Protein AF-0000000080322318 (afdb_homodimer)

pLDDT: mean 94.35, std 5.01, range [36.75, 98.75]

Solvent-accessible surface area (backbone atoms only — not comparable to full-atom values): 38894 Å² total; per-residue (Å²): 127,91,70,52,80,33,42,50,84,43,81,65,60,64,74,60,25,47,56,53,3,49,48,48,41,46,38,46,41,38,61,34,52,44,52,40,53,53,36,26,57,73,49,62,51,52,60,68,55,30,13,49,33,39,23,28,31,35,31,33,26,11,51,28,13,36,42,25,40,68,68,16,43,48,47,53,51,47,33,30,50,35,69,56,37,44,61,44,48,32,54,34,31,57,74,67,27,56,17,29,42,16,21,17,30,30,54,36,9,50,52,38,18,49,35,12,68,69,57,46,54,66,63,53,48,69,59,44,42,56,62,30,45,16,50,28,39,23,27,45,17,57,60,43,12,40,59,22,42,36,21,20,40,25,36,88,86,36,66,82,44,85,53,30,72,64,19,41,51,30,9,49,50,9,27,50,45,20,50,46,28,52,72,66,45,63,76,73,54,33,49,26,18,53,40,54,13,46,53,53,15,44,52,53,27,49,76,71,66,60,51,62,64,69,62,33,71,73,42,53,70,67,48,78,82,57,70,37,70,61,44,77,60,34,83,46,68,48,45,25,55,43,41,40,49,26,48,51,52,40,49,54,54,30,53,53,43,52,51,49,44,21,61,55,44,72,41,89,82,51,71,62,36,51,18,28,27,39,15,32,43,10,48,30,14,21,52,9,13,45,38,44,32,60,47,54,28,62,40,62,64,45,43,50,41,27,62,71,70,24,49,26,24,26,58,26,44,37,43,18,14,51,50,32,38,58,55,25,31,24,43,31,60,25,26,54,59,47,33,54,40,48,13,31,51,9,16,47,37,31,50,51,28,11,47,46,18,45,51,12,50,50,44,28,63,76,68,40,71,83,44,73,68,51,41,49,35,50,12,35,14,51,20,49,9,61,4,38,42,66,56,53,68,80,54,40,65,72,41,58,68,53,58,32,50,36,38,55,25,18,32,47,41,16,32,52,45,19,36,52,45,55,64,68,72,102,127,92,73,52,81,34,42,50,84,43,80,66,60,67,71,61,25,49,55,52,4,48,49,48,41,48,37,46,40,38,62,33,52,44,50,40,53,51,36,27,56,72,50,63,51,52,61,68,53,30,13,49,32,39,22,30,32,34,31,33,26,10,52,29,13,36,41,26,39,70,69,16,43,48,46,52,53,49,32,29,48,34,70,56,38,46,62,44,47,31,55,33,32,58,74,67,27,57,17,28,44,18,21,17,28,31,54,35,9,48,52,38,18,49,35,11,67,69,56,47,53,65,64,52,49,69,60,44,41,57,62,31,43,16,51,27,39,22,27,44,17,56,60,42,13,41,58,22,41,37,21,20,42,25,36,87,85,37,65,83,44,85,53,30,71,62,20,40,52,30,8,48,51,9,28,51,45,19,51,46,28,52,72,67,45,64,76,75,53,34,45,25,19,52,42,54,12,45,52,54,14,44,51,52,28,49,76,71,65,57,49,63,64,67,62,32,73,70,42,52,70,67,48,78,82,58,70,38,71,60,45,75,60,34,83,46,69,49,46,26,54,43,40,40,49,25,48,52,51,41,50,54,54,30,54,52,45,52,53,49,44,24,61,57,44,72,42,89,83,53,71,63,35,51,17,29,28,40,16,31,45,11,49,30,15,20,51,7,13,44,38,43,32,60,46,53,28,63,39,61,62,45,43,50,41,27,63,72,69,24,48,28,24,26,58,26,44,37,43,19,14,51,49,31,37,58,55,25,30,24,44,30,60,25,27,54,60,48,32,54,41,48,14,31,50,9,16,48,36,30,50,52,28,11,46,45,17,43,51,12,49,50,45,28,62,75,68,40,72,82,44,73,67,50,42,50,36,50,13,36,14,51,21,49,9,61,5,38,43,66,56,54,69,80,54,42,64,71,41,60,66,53,58,32,48,37,37,56,26,18,32,46,40,15,32,52,44,19,36,52,45,56,63,70,71,102

Radius of gyration: 27.77 Å; Cα contacts (8 Å, |Δi|>4): 1819; chains: 2; bounding box: 55×84×66 Å

InterPro domains:
  IPR006042 Xanthine/uracil permease [PS01116] (340-360)
  IPR006042 Xanthine/uracil permease [TIGR00801] (13-423)
  IPR006043 Nucleobase cation symporter 2 family [PF00860] (17-393)

Structure (mmCIF, N/CA/C/O backbone):
data_AF-0000000080322318-model_v1
#
loop_
_entity.id
_entity.type
_entity.pdbx_description
1 polymer 'Uracil-xanthine permease'
#
loop_
_atom_site.group_PDB
_atom_site.id
_atom_site.type_symbol
_atom_site.label_atom_id
_atom_site.label_alt_id
_atom_site.label_comp_id
_atom_site.label_asym_id
_atom_site.label_entity_id
_atom_site.label_seq_id
_atom_site.pdbx_PDB_ins_code
_atom_site.Cartn_x
_atom_site.Cartn_y
_atom_site.Cartn_z
_atom_site.occupancy
_atom_site.B_iso_or_equiv
_atom_site.auth_seq_id
_atom_site.auth_comp_id
_atom_site.auth_asym_id
_atom_site.auth_atom_id
_atom_site.pdbx_PDB_model_num
ATOM 1 N N . MET A 1 1 ? 29.859 21.875 1.71 1 36.75 1 MET A N 1
ATOM 2 C CA . MET A 1 1 ? 28.609 21.875 2.465 1 36.75 1 MET A CA 1
ATOM 3 C C . MET A 1 1 ? 28.141 23.297 2.752 1 36.75 1 MET A C 1
ATOM 5 O O . MET A 1 1 ? 28.766 24.016 3.512 1 36.75 1 MET A O 1
ATOM 9 N N . ASN A 1 2 ? 27.75 24.109 1.835 1 52.88 2 ASN A N 1
ATOM 10 C CA . ASN A 1 2 ? 27.641 25.547 2.025 1 52.88 2 ASN A CA 1
ATOM 11 C C . ASN A 1 2 ? 26.734 25.891 3.207 1 52.88 2 ASN A C 1
ATOM 13 O O . ASN A 1 2 ? 25.594 25.422 3.275 1 52.88 2 ASN A O 1
ATOM 17 N N . GLY A 1 3 ? 27.141 26.203 4.5 1 69.56 3 GLY A N 1
ATOM 18 C CA . GLY A 1 3 ? 26.734 26.359 5.887 1 69.56 3 GLY A CA 1
ATOM 19 C C . GLY A 1 3 ? 25.578 27.297 6.066 1 69.56 3 GLY A C 1
ATOM 20 O O . GLY A 1 3 ? 25.172 27.984 5.125 1 69.56 3 GLY A O 1
ATOM 21 N N . VAL A 1 4 ? 24.703 27.219 7.203 1 81.31 4 VAL A N 1
ATOM 22 C CA . VAL A 1 4 ? 23.625 28.125 7.598 1 81.31 4 VAL A CA 1
ATOM 23 C C . VAL A 1 4 ? 24.156 29.547 7.727 1 81.31 4 VAL A C 1
ATOM 25 O O . VAL A 1 4 ? 25.266 29.766 8.219 1 81.31 4 VAL A O 1
ATOM 28 N N . ARG A 1 5 ? 23.578 30.594 7.219 1 83.44 5 ARG A N 1
ATOM 29 C CA . ARG A 1 5 ? 23.938 32 7.266 1 83.44 5 ARG A CA 1
ATOM 30 C C . ARG A 1 5 ? 23.5 32.656 8.578 1 83.44 5 ARG A C 1
ATOM 32 O O . ARG A 1 5 ? 24.172 33.531 9.102 1 83.44 5 ARG A O 1
ATOM 39 N N . VAL A 1 6 ? 22.328 32.188 9.047 1 92.69 6 VAL A N 1
ATOM 40 C CA . VAL A 1 6 ? 21.734 32.625 10.305 1 92.69 6 VAL A CA 1
ATOM 41 C C . VAL A 1 6 ? 21.531 31.438 11.242 1 92.69 6 VAL A C 1
ATOM 43 O O . VAL A 1 6 ? 20.828 30.484 10.883 1 92.69 6 VAL A O 1
ATOM 46 N N . GLY A 1 7 ? 22.125 31.562 12.398 1 94.06 7 GLY A N 1
ATOM 47 C CA . GLY A 1 7 ? 22.094 30.438 13.312 1 94.06 7 GLY A CA 1
ATOM 48 C C . GLY A 1 7 ? 20.828 30.406 14.164 1 94.06 7 GLY A C 1
ATOM 49 O O . GLY A 1 7 ? 20.031 31.344 14.148 1 94.06 7 GLY A O 1
ATOM 50 N N . VAL A 1 8 ? 20.672 29.375 14.992 1 96.38 8 VAL A N 1
ATOM 51 C CA . VAL A 1 8 ? 19.453 29.062 15.742 1 96.38 8 VAL A CA 1
ATOM 52 C C . VAL A 1 8 ? 19.172 30.172 16.75 1 96.38 8 VAL A C 1
ATOM 54 O O . VAL A 1 8 ? 18.016 30.562 16.938 1 96.38 8 VAL A O 1
ATOM 57 N N . GLU A 1 9 ? 20.219 30.734 17.266 1 95.5 9 GLU A N 1
ATOM 58 C CA . GLU A 1 9 ? 20.047 31.719 18.344 1 95.5 9 GLU A CA 1
ATOM 59 C C . GLU A 1 9 ? 20.094 33.156 17.797 1 95.5 9 GLU A C 1
ATOM 61 O O . GLU A 1 9 ? 19.828 34.094 18.531 1 95.5 9 GLU A O 1
ATOM 66 N N . ASP A 1 10 ? 20.422 33.219 16.562 1 95.56 10 ASP A N 1
ATOM 67 C CA . ASP A 1 10 ? 20.531 34.531 15.953 1 95.56 10 ASP A CA 1
ATOM 68 C C . ASP A 1 10 ? 19.156 35.188 15.797 1 95.56 10 ASP A C 1
ATOM 70 O O . ASP A 1 10 ? 18.172 34.5 15.531 1 95.56 10 ASP A O 1
ATOM 74 N N . LYS A 1 11 ? 19.125 36.531 16.016 1 96 11 LYS A N 1
ATOM 75 C CA . LYS A 1 11 ? 17.891 37.281 15.828 1 96 11 LYS A CA 1
ATOM 76 C C . LYS A 1 11 ? 17.984 38.219 14.617 1 96 11 LYS A C 1
ATOM 78 O O . LYS A 1 11 ? 19.047 38.781 14.344 1 96 11 LYS A O 1
ATOM 83 N N . LEU A 1 12 ? 16.906 38.281 13.93 1 95.69 12 LEU A N 1
ATOM 84 C CA . LEU A 1 12 ? 16.812 39.156 12.766 1 95.69 12 LEU A CA 1
ATOM 85 C C . LEU A 1 12 ? 15.945 40.375 13.078 1 95.69 12 LEU A C 1
ATOM 87 O O . LEU A 1 12 ? 15.164 40.375 14.031 1 95.69 12 LEU A O 1
ATOM 91 N N . PRO A 1 13 ? 16.25 41.406 12.258 1 96.44 13 PRO A N 1
ATOM 92 C CA . PRO A 1 13 ? 15.297 42.531 12.375 1 96.44 13 PRO A CA 1
ATOM 93 C C . PRO A 1 13 ? 13.852 42.094 12.156 1 96.44 13 PRO A C 1
ATOM 95 O O . PRO A 1 13 ? 13.586 41.219 11.297 1 96.44 13 PRO A O 1
ATOM 98 N N . TYR A 1 14 ? 12.961 42.688 12.898 1 95.75 14 TYR A N 1
ATOM 99 C CA . TYR A 1 14 ? 11.57 42.25 12.953 1 95.75 14 TYR A CA 1
ATOM 100 C C . TYR A 1 14 ? 10.938 42.25 11.562 1 95.75 14 TYR A C 1
ATOM 102 O O . TYR A 1 14 ? 10.156 41.344 11.227 1 95.75 14 TYR A O 1
ATOM 110 N N . SER A 1 15 ? 11.297 43.219 10.75 1 95.94 15 SER A N 1
ATOM 111 C CA . SER A 1 15 ? 10.703 43.281 9.422 1 95.94 15 SER A CA 1
ATOM 112 C C . SER A 1 15 ? 11.078 42.062 8.594 1 95.94 15 SER A C 1
ATOM 114 O O . SER A 1 15 ? 10.219 41.438 7.977 1 95.94 15 SER A O 1
ATOM 116 N N . ARG A 1 16 ? 12.344 41.719 8.68 1 95.75 16 ARG A N 1
ATOM 117 C CA . ARG A 1 16 ? 12.828 40.562 7.949 1 95.75 16 ARG A CA 1
ATOM 118 C C . ARG A 1 16 ? 12.305 39.281 8.57 1 95.75 16 ARG A C 1
ATOM 120 O O . ARG A 1 16 ? 11.953 38.344 7.855 1 95.75 16 ARG A O 1
ATOM 127 N N . ALA A 1 17 ? 12.273 39.281 9.852 1 96.75 17 ALA A N 1
ATOM 128 C CA . ALA A 1 17 ? 11.812 38.094 10.578 1 96.75 17 ALA A CA 1
ATOM 129 C C . ALA A 1 17 ? 10.344 37.781 10.281 1 96.75 17 ALA A C 1
ATOM 131 O O . ALA A 1 17 ? 9.945 36.625 10.195 1 96.75 17 ALA A O 1
ATOM 132 N N . VAL A 1 18 ? 9.555 38.781 10.141 1 97.5 18 VAL A N 1
ATOM 133 C CA . VAL A 1 18 ? 8.125 38.625 9.867 1 97.5 18 VAL A CA 1
ATOM 134 C C . VAL A 1 18 ? 7.934 38.062 8.469 1 97.5 18 VAL A C 1
ATOM 136 O O . VAL A 1 18 ? 7.105 37.156 8.266 1 97.5 18 VAL A O 1
ATOM 139 N N . VAL A 1 19 ? 8.703 38.531 7.523 1 95.75 19 VAL A N 1
ATOM 140 C CA . VAL A 1 19 ? 8.594 38.031 6.152 1 95.75 19 VAL A CA 1
ATOM 141 C C . VAL A 1 19 ? 9 36.562 6.094 1 95.75 19 VAL A C 1
ATOM 143 O O . VAL A 1 19 ? 8.305 35.75 5.473 1 95.75 19 VAL A O 1
ATOM 146 N N . LEU A 1 20 ? 10.062 36.281 6.762 1 95.62 20 LEU A N 1
ATOM 147 C CA . LEU A 1 20 ? 10.555 34.906 6.762 1 95.62 20 LEU A CA 1
ATOM 148 C C . LEU A 1 20 ? 9.625 34 7.562 1 95.62 20 LEU A C 1
ATOM 150 O O . LEU A 1 20 ? 9.438 32.844 7.207 1 95.62 20 LEU A O 1
ATOM 154 N N . GLY A 1 21 ? 9.125 34.531 8.656 1 97.19 21 GLY A N 1
ATOM 155 C CA . GLY A 1 21 ? 8.125 33.781 9.398 1 97.19 21 GLY A CA 1
ATOM 156 C C . GLY A 1 21 ? 6.883 33.469 8.578 1 97.19 21 GLY A C 1
ATOM 157 O O . GLY A 1 21 ? 6.332 32.375 8.656 1 97.19 21 GLY A O 1
ATOM 158 N N . PHE A 1 22 ? 6.449 34.438 7.801 1 96.62 22 PHE A N 1
ATOM 159 C CA . PHE A 1 22 ? 5.301 34.25 6.922 1 96.62 22 PHE A CA 1
ATOM 160 C C . PHE A 1 22 ? 5.59 33.188 5.875 1 96.62 22 PHE A C 1
ATOM 162 O O . PHE A 1 22 ? 4.699 32.406 5.5 1 96.62 22 PHE A O 1
ATOM 169 N N . GLN A 1 23 ? 6.789 33.094 5.457 1 95.12 23 GLN A N 1
ATOM 170 C CA . GLN A 1 23 ? 7.184 32.062 4.512 1 95.12 23 GLN A CA 1
ATOM 171 C C . GLN A 1 23 ? 7.023 30.688 5.117 1 95.12 23 GLN A C 1
ATOM 173 O O . GLN A 1 23 ? 6.605 29.75 4.434 1 95.12 23 GLN A O 1
ATOM 178 N N . HIS A 1 24 ? 7.406 30.547 6.387 1 96.69 24 HIS A N 1
ATOM 179 C CA . HIS A 1 24 ? 7.203 29.281 7.078 1 96.69 24 HIS A CA 1
ATOM 180 C C . HIS A 1 24 ? 5.723 28.922 7.141 1 96.69 24 HIS A C 1
ATOM 182 O O . HIS A 1 24 ? 5.355 27.75 6.98 1 96.69 24 HIS A O 1
ATOM 188 N N . VAL A 1 25 ? 4.918 29.922 7.359 1 96.88 25 VAL A N 1
ATOM 189 C CA . VAL A 1 25 ? 3.477 29.719 7.434 1 96.88 25 VAL A CA 1
ATOM 190 C C . VAL A 1 25 ? 2.949 29.25 6.078 1 96.88 25 VAL A C 1
ATOM 192 O O . VAL A 1 25 ? 2.15 28.312 6 1 96.88 25 VAL A O 1
ATOM 195 N N . LEU A 1 26 ? 3.387 29.859 5.039 1 93.56 26 LEU A N 1
ATOM 196 C CA . LEU A 1 26 ? 2.949 29.484 3.699 1 93.56 26 LEU A CA 1
ATOM 197 C C . LEU A 1 26 ? 3.404 28.062 3.357 1 93.56 26 LEU A C 1
ATOM 199 O O . LEU A 1 26 ? 2.664 27.312 2.725 1 93.56 26 LEU A O 1
ATOM 203 N N . ALA A 1 27 ? 4.594 27.734 3.824 1 92.25 27 ALA A N 1
ATOM 204 C CA . ALA A 1 27 ? 5.164 26.422 3.525 1 92.25 27 ALA A CA 1
ATOM 205 C C . ALA A 1 27 ? 4.371 25.312 4.207 1 92.25 27 ALA A C 1
ATOM 207 O O . ALA A 1 27 ? 4.148 24.25 3.621 1 92.25 27 ALA A O 1
ATOM 208 N N . MET A 1 28 ? 3.961 25.609 5.375 1 94.56 28 MET A N 1
ATOM 209 C CA . MET A 1 28 ? 3.307 24.547 6.141 1 94.56 28 MET A CA 1
ATOM 210 C C . MET A 1 28 ? 1.806 24.531 5.867 1 94.56 28 MET A C 1
ATOM 212 O O . MET A 1 28 ? 1.12 23.562 6.211 1 94.56 28 MET A O 1
ATOM 216 N N . PHE A 1 29 ? 1.276 25.594 5.254 1 91.06 29 PHE A N 1
ATOM 217 C CA . PHE A 1 29 ? -0.146 25.922 5.238 1 91.06 29 PHE A CA 1
ATOM 218 C C . PHE A 1 29 ? -0.941 24.812 4.547 1 91.06 29 PHE A C 1
ATOM 220 O O . PHE A 1 29 ? -1.945 24.344 5.082 1 91.06 29 PHE A O 1
ATOM 227 N N . GLY A 1 30 ? -0.496 24.438 3.426 1 88.12 30 GLY A N 1
ATOM 228 C CA . GLY A 1 30 ? -1.21 23.438 2.646 1 88.12 30 GLY A CA 1
ATOM 229 C C . GLY A 1 30 ? -1.422 22.141 3.395 1 88.12 30 GLY A C 1
ATOM 230 O O . GLY A 1 30 ? -2.545 21.625 3.471 1 88.12 30 GLY A O 1
ATOM 231 N N . ALA A 1 31 ? -0.406 21.578 3.973 1 90.31 31 ALA A N 1
ATOM 232 C CA . ALA A 1 31 ? -0.484 20.312 4.695 1 90.31 31 ALA A CA 1
ATOM 233 C C . ALA A 1 31 ? -1.314 20.469 5.969 1 90.31 31 ALA A C 1
ATOM 235 O O . ALA A 1 31 ? -2.09 19.578 6.316 1 90.31 31 ALA A O 1
ATOM 236 N N . THR A 1 32 ? -1.202 21.562 6.582 1 95.81 32 THR A N 1
ATOM 237 C CA . THR A 1 32 ? -1.864 21.781 7.863 1 95.81 32 THR A CA 1
ATOM 238 C C . THR A 1 32 ? -3.377 21.859 7.684 1 95.81 32 THR A C 1
ATOM 240 O O . THR A 1 32 ? -4.133 21.328 8.492 1 95.81 32 THR A O 1
ATOM 243 N N . ILE A 1 33 ? -3.842 22.516 6.691 1 95.5 33 ILE A N 1
ATOM 244 C CA . ILE A 1 33 ? -5.277 22.719 6.543 1 95.5 33 ILE A CA 1
ATOM 245 C C . ILE A 1 33 ? -5.914 21.484 5.902 1 95.5 33 ILE A C 1
ATOM 247 O O . ILE A 1 33 ? -7.137 21.312 5.949 1 95.5 33 ILE A O 1
ATOM 251 N N . THR A 1 34 ? -5.09 20.672 5.273 1 94 34 THR A N 1
ATOM 252 C CA . THR A 1 34 ? -5.598 19.469 4.617 1 94 34 THR A CA 1
ATOM 253 C C . THR A 1 34 ? -6.207 18.516 5.637 1 94 34 THR A C 1
ATOM 255 O O . THR A 1 34 ? -7.258 17.922 5.383 1 94 34 THR A O 1
ATOM 258 N N . VAL A 1 35 ? -5.613 18.391 6.789 1 95.94 35 VAL A N 1
ATOM 259 C CA . VAL A 1 35 ? -6.031 17.406 7.785 1 95.94 35 VAL A CA 1
ATOM 260 C C . VAL A 1 35 ? -7.453 17.719 8.25 1 95.94 35 VAL A C 1
ATOM 262 O O . VAL A 1 35 ? -8.336 16.859 8.156 1 95.94 35 VAL A O 1
ATOM 265 N N . PRO A 1 36 ? -7.754 18.953 8.695 1 97.19 36 PRO A N 1
ATOM 266 C CA . PRO A 1 36 ? -9.133 19.219 9.117 1 97.19 36 PRO A CA 1
ATOM 267 C C . PRO A 1 36 ? -10.125 19.156 7.961 1 97.19 36 PRO A C 1
ATOM 269 O O . PRO A 1 36 ? -11.281 18.766 8.156 1 97.19 36 PRO A O 1
ATOM 272 N N . LEU A 1 37 ? -9.734 19.531 6.781 1 95.56 37 LEU A N 1
ATOM 273 C CA . LEU A 1 37 ? -10.625 19.438 5.629 1 95.56 37 LEU A CA 1
ATOM 274 C C . LEU A 1 37 ? -10.984 18 5.328 1 95.56 37 LEU A C 1
ATOM 276 O O . LEU A 1 37 ? -12.164 17.672 5.152 1 95.56 37 LEU A O 1
ATOM 280 N N . VAL A 1 38 ? -9.969 17.156 5.355 1 93.69 38 VAL A N 1
ATOM 281 C CA . VAL A 1 38 ? -10.156 15.75 5 1 93.69 38 VAL A CA 1
ATOM 282 C C . VAL A 1 38 ? -10.945 15.047 6.102 1 93.69 38 VAL A C 1
ATOM 284 O O . VAL A 1 38 ? -11.914 14.336 5.816 1 93.69 38 VAL A O 1
ATOM 287 N N . VAL A 1 39 ? -10.578 15.25 7.293 1 94.56 39 VAL A N 1
ATOM 288 C CA . VAL A 1 39 ? -11.242 14.609 8.422 1 94.56 39 VAL A CA 1
ATOM 289 C C . VAL A 1 39 ? -12.688 15.102 8.516 1 94.56 39 VAL A C 1
ATOM 291 O O . VAL A 1 39 ? -13.617 14.305 8.641 1 94.56 39 VAL A O 1
ATOM 294 N N . GLY A 1 40 ? -12.859 16.438 8.469 1 95.56 40 GLY A N 1
ATOM 295 C CA . GLY A 1 40 ? -14.188 17.016 8.578 1 95.56 40 GLY A CA 1
ATOM 296 C C . GLY A 1 40 ? -15.156 16.5 7.535 1 95.56 40 GLY A C 1
ATOM 297 O O . GLY A 1 40 ? -16.281 16.109 7.855 1 95.56 40 GLY A O 1
ATOM 298 N N . ASN A 1 41 ? -14.719 16.484 6.305 1 91.56 41 ASN A N 1
ATOM 299 C CA . ASN A 1 41 ? -15.57 16.016 5.219 1 91.56 41 ASN A CA 1
ATOM 300 C C . ASN A 1 41 ? -15.859 14.516 5.348 1 91.56 41 ASN A C 1
ATOM 302 O O . ASN A 1 41 ? -16.984 14.07 5.102 1 91.56 41 ASN A O 1
ATOM 306 N N . ALA A 1 42 ? -14.891 13.766 5.727 1 88.38 42 ALA A N 1
ATOM 307 C CA . ALA A 1 42 ? -15.031 12.312 5.816 1 88.38 42 ALA A CA 1
ATOM 308 C C . ALA A 1 42 ? -16.031 11.93 6.895 1 88.38 42 ALA A C 1
ATOM 310 O O . ALA A 1 42 ? -16.781 10.953 6.742 1 88.38 42 ALA A O 1
ATOM 311 N N . ILE A 1 43 ? -16.094 12.664 8 1 93.06 43 ILE A N 1
ATOM 312 C CA . ILE A 1 43 ? -17 12.297 9.094 1 93.06 43 ILE A CA 1
ATOM 313 C C . ILE A 1 43 ? -18.344 12.977 8.898 1 93.06 43 ILE A C 1
ATOM 315 O O . ILE A 1 43 ? -19.281 12.766 9.68 1 93.06 43 ILE A O 1
ATOM 319 N N . GLY A 1 44 ? -18.438 13.945 7.926 1 92.25 44 GLY A N 1
ATOM 320 C CA . GLY A 1 44 ? -19.719 14.531 7.566 1 92.25 44 GLY A CA 1
ATOM 321 C C . GLY A 1 44 ? -20.031 15.797 8.344 1 92.25 44 GLY A C 1
ATOM 322 O O . GLY A 1 44 ? -21.188 16.078 8.633 1 92.25 44 GLY A O 1
ATOM 323 N N . LEU A 1 45 ? -19.047 16.531 8.688 1 95.06 45 LEU A N 1
ATOM 324 C CA . LEU A 1 45 ? -19.281 17.781 9.391 1 95.06 45 LEU A CA 1
ATOM 325 C C . LEU A 1 45 ? -19.875 18.828 8.445 1 95.06 45 LEU A C 1
ATOM 327 O O . LEU A 1 45 ? -19.625 18.781 7.238 1 95.06 45 LEU A O 1
ATOM 331 N N . SER A 1 46 ? -20.641 19.734 9.047 1 94.06 46 SER A N 1
ATOM 332 C CA . SER A 1 46 ? -21.109 20.891 8.281 1 94.06 46 SER A CA 1
ATOM 333 C C . SER A 1 46 ? -19.953 21.812 7.898 1 94.06 46 SER A C 1
ATOM 335 O O . SER A 1 46 ? -18.891 21.766 8.523 1 94.06 46 SER A O 1
ATOM 337 N N . GLN A 1 47 ? -20.141 22.547 6.914 1 92.81 47 GLN A N 1
ATOM 338 C CA . GLN A 1 47 ? -19.109 23.5 6.484 1 92.81 47 GLN A CA 1
ATOM 339 C C . GLN A 1 47 ? -18.75 24.453 7.609 1 92.81 47 GLN A C 1
ATOM 341 O O . GLN A 1 47 ? -17.594 24.875 7.73 1 92.81 47 GLN A O 1
ATOM 346 N N . LYS A 1 48 ? -19.719 24.859 8.32 1 94.38 48 LYS A N 1
ATOM 347 C CA . LYS A 1 48 ? -19.484 25.734 9.461 1 94.38 48 LYS A CA 1
ATOM 348 C C . LYS A 1 48 ? -18.562 25.078 10.484 1 94.38 48 LYS A C 1
ATOM 350 O O . LYS A 1 48 ? -17.641 25.703 11.008 1 94.38 48 LYS A O 1
ATOM 355 N N . ASP A 1 49 ? -18.844 23.828 10.758 1 95.88 49 ASP A N 1
ATOM 356 C CA . ASP A 1 49 ? -18.016 23.078 11.711 1 95.88 49 ASP A CA 1
ATOM 357 C C . ASP A 1 49 ? -16.609 22.844 11.164 1 95.88 49 ASP A C 1
ATOM 359 O O . ASP A 1 49 ? -15.648 22.828 11.922 1 95.88 49 ASP A O 1
ATOM 363 N N . ILE A 1 50 ? -16.516 22.641 9.891 1 96.31 50 ILE A N 1
ATOM 364 C CA . ILE A 1 50 ? -15.203 22.469 9.273 1 96.31 50 ILE A CA 1
ATOM 365 C C . ILE A 1 50 ? -14.414 23.766 9.391 1 96.31 50 ILE A C 1
ATOM 367 O O . ILE A 1 50 ? -13.211 23.75 9.672 1 96.31 50 ILE A O 1
ATOM 371 N N . ALA A 1 51 ? -15.102 24.859 9.148 1 96.31 51 ALA A N 1
ATOM 372 C CA . ALA A 1 51 ? -14.445 26.172 9.312 1 96.31 51 ALA A CA 1
ATOM 373 C C . ALA A 1 51 ? -13.93 26.344 10.742 1 96.31 51 ALA A C 1
ATOM 375 O O . ALA A 1 51 ? -12.82 26.828 10.945 1 96.31 51 ALA A O 1
ATOM 376 N N . LEU A 1 52 ? -14.75 25.984 11.648 1 96.88 52 LEU A N 1
ATOM 377 C CA . LEU A 1 52 ? -14.336 26.047 13.047 1 96.88 52 LEU A CA 1
ATOM 378 C C . LEU A 1 52 ? -13.141 25.125 13.305 1 96.88 52 LEU A C 1
ATOM 380 O O . LEU A 1 52 ? -12.203 25.516 14 1 96.88 52 LEU A O 1
ATOM 384 N N . LEU A 1 53 ? -13.211 23.938 12.781 1 97.56 53 LEU A N 1
ATOM 385 C CA . LEU A 1 53 ? -12.125 22.969 12.93 1 97.56 53 LEU A CA 1
ATOM 386 C C . LEU A 1 53 ? -10.82 23.547 12.367 1 97.56 53 LEU A C 1
ATOM 388 O O . LEU A 1 53 ? -9.758 23.391 12.977 1 97.56 53 LEU A O 1
ATOM 392 N N . ILE A 1 54 ? -10.906 24.156 11.258 1 97.38 54 ILE A N 1
ATOM 393 C CA . ILE A 1 54 ? -9.734 24.781 10.648 1 97.38 54 ILE A CA 1
ATOM 394 C C . ILE A 1 54 ? -9.195 25.875 11.555 1 97.38 54 ILE A C 1
ATOM 396 O O . ILE A 1 54 ? -7.984 25.984 11.781 1 97.38 54 ILE A O 1
ATOM 400 N N . GLN A 1 55 ? -10.078 26.656 12.078 1 97.5 55 GLN A N 1
ATOM 401 C CA . GLN A 1 55 ? -9.695 27.75 12.969 1 97.5 55 GLN A CA 1
ATOM 402 C C . GLN A 1 55 ? -8.922 27.219 14.172 1 97.5 55 GLN A C 1
ATOM 404 O O . GLN A 1 55 ? -7.855 27.75 14.508 1 97.5 55 GLN A O 1
ATOM 409 N N . VAL A 1 56 ? -9.453 26.266 14.781 1 98.06 56 VAL A N 1
ATOM 410 C CA . VAL A 1 56 ? -8.844 25.766 16.016 1 98.06 56 VAL A CA 1
ATOM 411 C C . VAL A 1 56 ? -7.555 25.016 15.688 1 98.06 56 VAL A C 1
ATOM 413 O O . VAL A 1 56 ? -6.621 24.984 16.484 1 98.06 56 VAL A O 1
ATOM 416 N N . VAL A 1 57 ? -7.48 24.359 14.555 1 98.31 57 VAL A N 1
ATOM 417 C CA . VAL A 1 57 ? -6.254 23.703 14.125 1 98.31 57 VAL A CA 1
ATOM 418 C C . VAL A 1 57 ? -5.145 24.734 13.945 1 98.31 57 VAL A C 1
ATOM 420 O O . VAL A 1 57 ? -4.023 24.547 14.422 1 98.31 57 VAL A O 1
ATOM 423 N N . LEU A 1 58 ? -5.465 25.844 13.258 1 97.94 58 LEU A N 1
ATOM 424 C CA . LEU A 1 58 ? -4.477 26.891 13.07 1 97.94 58 LEU A CA 1
ATOM 425 C C . LEU A 1 58 ? -4 27.438 14.414 1 97.94 58 LEU A C 1
ATOM 427 O O . LEU A 1 58 ? -2.805 27.656 14.609 1 97.94 58 LEU A O 1
ATOM 431 N N . LEU A 1 59 ? -4.91 27.609 15.312 1 98.25 59 LEU A N 1
ATOM 432 C CA . LEU A 1 59 ? -4.574 28.078 16.656 1 98.25 59 LEU A CA 1
ATOM 433 C C . LEU A 1 59 ? -3.652 27.094 17.359 1 98.25 59 LEU A C 1
ATOM 435 O O . LEU A 1 59 ? -2.604 27.469 17.875 1 98.25 59 LEU A O 1
ATOM 439 N N . ALA A 1 60 ? -4.039 25.875 17.359 1 98.44 60 ALA A N 1
ATOM 440 C CA . ALA A 1 60 ? -3.291 24.828 18.062 1 98.44 60 ALA A CA 1
ATOM 441 C C . ALA A 1 60 ? -1.891 24.672 17.469 1 98.44 60 ALA A C 1
ATOM 443 O O . ALA A 1 60 ? -0.923 24.469 18.203 1 98.44 60 ALA A O 1
ATOM 444 N N . MET A 1 61 ? -1.752 24.719 16.156 1 98.38 61 MET A N 1
ATOM 445 C CA . MET A 1 61 ? -0.447 24.562 15.516 1 98.38 61 MET A CA 1
ATOM 446 C C . MET A 1 61 ? 0.454 25.75 15.82 1 98.38 61 MET A C 1
ATOM 448 O O . MET A 1 61 ? 1.671 25.594 15.938 1 98.38 61 MET A O 1
ATOM 452 N N . GLY A 1 62 ? -0.174 26.938 15.836 1 98.56 62 GLY A N 1
ATOM 453 C CA . GLY A 1 62 ? 0.593 28.094 16.266 1 98.56 62 GLY A CA 1
ATOM 454 C C . GLY A 1 62 ? 1.144 27.953 17.672 1 98.56 62 GLY A C 1
ATOM 455 O O . GLY A 1 62 ? 2.33 28.188 17.906 1 98.56 62 GLY A O 1
ATOM 456 N N . ILE A 1 63 ? 0.337 27.531 18.562 1 98.56 63 ILE A N 1
ATOM 457 C CA . ILE A 1 63 ? 0.741 27.312 19.953 1 98.56 63 ILE A CA 1
ATOM 458 C C . ILE A 1 63 ? 1.815 26.234 20.016 1 98.56 63 ILE A C 1
ATOM 460 O O . ILE A 1 63 ? 2.818 26.391 20.719 1 98.56 63 ILE A O 1
ATOM 464 N N . ALA A 1 64 ? 1.546 25.172 19.312 1 98.69 64 ALA A N 1
ATOM 465 C CA . ALA A 1 64 ? 2.494 24.062 19.281 1 98.69 64 ALA A CA 1
ATOM 466 C C . ALA A 1 64 ? 3.865 24.516 18.797 1 98.69 64 ALA A C 1
ATOM 468 O O . ALA A 1 64 ? 4.895 24.109 19.344 1 98.69 64 ALA A O 1
ATOM 469 N N . THR A 1 65 ? 3.852 25.328 17.766 1 98.69 65 THR A N 1
ATOM 470 C CA . THR A 1 65 ? 5.102 25.828 17.203 1 98.69 65 THR A CA 1
ATOM 471 C C . THR A 1 65 ? 5.848 26.688 18.219 1 98.69 65 THR A C 1
ATOM 473 O O . THR A 1 65 ? 7.059 26.531 18.391 1 98.69 65 THR A O 1
ATOM 476 N N . ILE A 1 66 ? 5.148 27.531 18.891 1 98.62 66 ILE A N 1
ATOM 477 C CA . ILE A 1 66 ? 5.754 28.406 19.906 1 98.62 66 ILE A CA 1
ATOM 478 C C . ILE A 1 66 ? 6.277 27.562 21.062 1 98.62 66 ILE A C 1
ATOM 480 O O . ILE A 1 66 ? 7.395 27.766 21.531 1 98.62 66 ILE A O 1
ATOM 484 N N . LEU A 1 67 ? 5.516 26.609 21.484 1 98.5 67 LEU A N 1
ATOM 485 C CA . LEU A 1 67 ? 5.934 25.734 22.578 1 98.5 67 LEU A CA 1
ATOM 486 C C . LEU A 1 67 ? 7.207 24.969 22.203 1 98.5 67 LEU A C 1
ATOM 488 O O . LEU A 1 67 ? 8.141 24.891 23 1 98.5 67 LEU A O 1
ATOM 492 N N . GLN A 1 68 ? 7.223 24.391 21.031 1 98.38 68 GLN A N 1
ATOM 493 C CA . GLN A 1 68 ? 8.352 23.594 20.562 1 98.38 68 GLN A CA 1
ATOM 494 C C . GLN A 1 68 ? 9.633 24.422 20.516 1 98.38 68 GLN A C 1
ATOM 496 O O . GLN A 1 68 ? 10.703 23.938 20.875 1 98.38 68 GLN A O 1
ATOM 501 N N . THR A 1 69 ? 9.539 25.703 20.141 1 98.19 69 THR A N 1
ATOM 502 C CA . THR A 1 69 ? 10.695 26.562 19.938 1 98.19 69 THR A CA 1
ATOM 503 C C . THR A 1 69 ? 11.094 27.25 21.234 1 98.19 69 THR A C 1
ATOM 505 O O . THR A 1 69 ? 12.172 27.859 21.312 1 98.19 69 THR A O 1
ATOM 508 N N . THR A 1 70 ? 10.297 27.203 22.25 1 97.81 70 THR A N 1
ATOM 509 C CA . THR A 1 70 ? 10.594 27.891 23.5 1 97.81 70 THR A CA 1
ATOM 510 C C . THR A 1 70 ? 11.008 26.891 24.578 1 97.81 70 THR A C 1
ATOM 512 O O . THR A 1 70 ? 12.055 27.047 25.203 1 97.81 70 THR A O 1
ATOM 515 N N . ILE A 1 71 ? 10.203 25.812 24.734 1 96.56 71 ILE A N 1
ATOM 516 C CA . ILE A 1 71 ? 10.508 24.906 25.844 1 96.56 71 ILE A CA 1
ATOM 517 C C . ILE A 1 71 ? 10.789 23.5 25.297 1 96.56 71 ILE A C 1
ATOM 519 O O . ILE A 1 71 ? 11.297 22.641 26.016 1 96.56 71 ILE A O 1
ATOM 523 N N . GLY A 1 72 ? 10.422 23.25 24.109 1 97.62 72 GLY A N 1
ATOM 524 C CA . GLY A 1 72 ? 10.633 21.938 23.516 1 97.62 72 GLY A CA 1
ATOM 525 C C . GLY A 1 72 ? 12.078 21.656 23.172 1 97.62 72 GLY A C 1
ATOM 526 O O . GLY A 1 72 ? 12.969 21.797 24.016 1 97.62 72 GLY A O 1
ATOM 527 N N . SER A 1 73 ? 12.297 21.281 21.891 1 96.88 73 SER A N 1
ATOM 528 C CA . SER A 1 73 ? 13.656 21.031 21.438 1 96.88 73 SER A CA 1
ATOM 529 C C . SER A 1 73 ? 14.43 22.328 21.266 1 96.88 73 SER A C 1
ATOM 531 O O . SER A 1 73 ? 15.664 22.328 21.25 1 96.88 73 SER A O 1
ATOM 533 N N . ARG A 1 74 ? 13.703 23.422 21 1 97.44 74 ARG A N 1
ATOM 534 C CA . ARG A 1 74 ? 14.227 24.766 20.797 1 97.44 74 ARG A CA 1
ATOM 535 C C . ARG A 1 74 ? 14.984 24.859 19.469 1 97.44 74 ARG A C 1
ATOM 537 O O . ARG A 1 74 ? 15.852 25.734 19.312 1 97.44 74 ARG A O 1
ATOM 544 N N . TYR A 1 75 ? 14.742 23.891 18.609 1 97.31 75 TYR A N 1
ATOM 545 C CA . TYR A 1 75 ? 15.156 24.016 17.203 1 97.31 75 TYR A CA 1
ATOM 546 C C . TYR A 1 75 ? 14.156 24.859 16.422 1 97.31 75 TYR A C 1
ATOM 548 O O . TYR A 1 75 ? 13.031 25.078 16.859 1 97.31 75 TYR A O 1
ATOM 556 N N . PRO A 1 76 ? 14.586 25.453 15.32 1 97.19 76 PRO A N 1
ATOM 557 C CA . PRO A 1 76 ? 13.633 26.156 14.453 1 97.19 76 PRO A CA 1
ATOM 558 C C . PRO A 1 76 ? 12.766 25.203 13.648 1 97.19 76 PRO A C 1
ATOM 560 O O . PRO A 1 76 ? 12.891 25.141 12.422 1 97.19 76 PRO A O 1
ATOM 563 N N . ILE A 1 77 ? 11.859 24.562 14.305 1 96.94 77 ILE A N 1
ATOM 564 C CA . ILE A 1 77 ? 11.008 23.562 13.664 1 96.94 77 ILE A CA 1
ATOM 565 C C . ILE A 1 77 ? 9.539 23.906 13.867 1 96.94 77 ILE A C 1
ATOM 567 O O . ILE A 1 77 ? 9.102 24.156 14.992 1 96.94 77 ILE A O 1
ATOM 571 N N . VAL A 1 78 ? 8.883 24 12.789 1 97.62 78 VAL A N 1
ATOM 572 C CA . VAL A 1 78 ? 7.457 24.297 12.773 1 97.62 78 VAL A CA 1
ATOM 573 C C . VAL A 1 78 ? 6.668 23.031 13.117 1 97.62 78 VAL A C 1
ATOM 575 O O . VAL A 1 78 ? 7.066 21.922 12.75 1 97.62 78 VAL A O 1
ATOM 578 N N . GLN A 1 79 ? 5.57 23.219 13.875 1 98.12 79 GLN A N 1
ATOM 579 C CA . GLN A 1 79 ? 4.621 22.156 14.18 1 98.12 79 GLN A CA 1
ATOM 580 C C . GLN A 1 79 ? 3.344 22.297 13.359 1 98.12 79 GLN A C 1
ATOM 582 O O . GLN A 1 79 ? 2.803 23.406 13.242 1 98.12 79 GLN A O 1
ATOM 587 N N . GLY A 1 80 ? 2.912 21.266 12.758 1 97.38 80 GLY A N 1
ATOM 588 C CA . GLY A 1 80 ? 1.699 21.25 11.961 1 97.38 80 GLY A CA 1
ATOM 589 C C . GLY A 1 80 ? 0.842 20.031 12.18 1 97.38 80 GLY A C 1
ATOM 590 O O . GLY A 1 80 ? 1.15 19.188 13.039 1 97.38 80 GLY A O 1
ATOM 591 N N . SER A 1 81 ? -0.275 19.969 11.5 1 97.12 81 SER A N 1
ATOM 592 C CA . SER A 1 81 ? -1.185 18.844 11.609 1 97.12 81 SER A CA 1
ATOM 593 C C . SER A 1 81 ? -0.519 17.547 11.141 1 97.12 81 SER A C 1
ATOM 595 O O . SER A 1 81 ? 0.171 17.547 10.117 1 97.12 81 SER A O 1
ATOM 597 N N . SER A 1 82 ? -0.715 16.516 11.867 1 95.94 82 SER A N 1
ATOM 598 C CA . SER A 1 82 ? -0.068 15.25 11.539 1 95.94 82 SER A CA 1
ATOM 599 C C . SER A 1 82 ? -0.991 14.352 10.719 1 95.94 82 SER A C 1
ATOM 601 O O . SER A 1 82 ? -2.119 14.078 11.133 1 95.94 82 SER A O 1
ATOM 603 N N . PHE A 1 83 ? -0.515 13.875 9.625 1 92.56 83 PHE A N 1
ATOM 604 C CA . PHE A 1 83 ? -1.272 12.977 8.758 1 92.56 83 PHE A CA 1
ATOM 605 C C . PHE A 1 83 ? -1.462 11.625 9.422 1 92.56 83 PHE A C 1
ATOM 607 O O . PHE A 1 83 ? -2.42 10.906 9.125 1 92.56 83 PHE A O 1
ATOM 614 N N . ALA A 1 84 ? -0.595 11.281 10.359 1 92.62 84 ALA A N 1
ATOM 615 C CA . ALA A 1 84 ? -0.646 9.992 11.047 1 92.62 84 ALA A CA 1
ATOM 616 C C . ALA A 1 84 ? -1.934 9.859 11.859 1 92.62 84 ALA A C 1
ATOM 618 O O . ALA A 1 84 ? -2.379 8.742 12.141 1 92.62 84 ALA A O 1
ATOM 619 N N . PHE A 1 85 ? -2.541 10.922 12.125 1 96.25 85 PHE A N 1
ATOM 620 C CA . PHE A 1 85 ? -3.717 10.898 12.984 1 96.25 85 PHE A CA 1
ATOM 621 C C . PHE A 1 85 ? -4.992 10.797 12.156 1 96.25 85 PHE A C 1
ATOM 623 O O . PHE A 1 85 ? -6.066 10.516 12.695 1 96.25 85 PHE A O 1
ATOM 630 N N . ILE A 1 86 ? -4.941 11.039 10.883 1 94.12 86 ILE A N 1
ATOM 631 C CA . ILE A 1 86 ? -6.121 11.188 10.039 1 94.12 86 ILE A CA 1
ATOM 632 C C . ILE A 1 86 ? -6.977 9.922 10.125 1 94.12 86 ILE A C 1
ATOM 634 O O . ILE A 1 86 ? -8.172 10 10.406 1 94.12 86 ILE A O 1
ATOM 638 N N . PRO A 1 87 ? -6.395 8.703 9.945 1 89.12 87 PRO A N 1
ATOM 639 C CA . PRO A 1 87 ? -7.25 7.516 10 1 89.12 87 PRO A CA 1
ATOM 640 C C . PRO A 1 87 ? -7.949 7.359 11.352 1 89.12 87 PRO A C 1
ATOM 642 O O . PRO A 1 87 ? -9.133 7.016 11.398 1 89.12 87 PRO A O 1
ATOM 645 N N . GLY A 1 88 ? -7.254 7.598 12.406 1 92.31 88 GLY A N 1
ATOM 646 C CA . GLY A 1 88 ? -7.844 7.512 13.734 1 92.31 88 GLY A CA 1
ATOM 647 C C . GLY A 1 88 ? -8.922 8.555 13.977 1 92.31 88 GLY A C 1
ATOM 648 O O . GLY A 1 88 ? -9.961 8.25 14.555 1 92.31 88 GLY A O 1
ATOM 649 N N . LEU A 1 89 ? -8.641 9.758 13.5 1 96.12 89 LEU A N 1
ATOM 650 C CA . LEU A 1 89 ? -9.602 10.836 13.664 1 96.12 89 LEU A CA 1
ATOM 651 C C . LEU A 1 89 ? -10.898 10.523 12.93 1 96.12 89 LEU A C 1
ATOM 653 O O . LEU A 1 89 ? -11.992 10.773 13.445 1 96.12 89 LEU A O 1
ATOM 657 N N . ILE A 1 90 ? -10.758 10.008 11.742 1 91.81 90 ILE A N 1
ATOM 658 C CA . ILE A 1 90 ? -11.938 9.68 10.953 1 91.81 90 ILE A CA 1
ATOM 659 C C . ILE A 1 90 ? -12.711 8.539 11.625 1 91.81 90 ILE A C 1
ATOM 661 O O . ILE A 1 90 ? -13.93 8.625 11.797 1 91.81 90 ILE A O 1
ATOM 665 N N . SER A 1 91 ? -12.008 7.484 12.055 1 89.69 91 SER A N 1
ATOM 666 C CA . SER A 1 91 ? -12.648 6.324 12.664 1 89.69 91 SER A CA 1
ATOM 667 C C . SER A 1 91 ? -13.375 6.703 13.953 1 89.69 91 SER A C 1
ATOM 669 O O . SER A 1 91 ? -14.547 6.371 14.133 1 89.69 91 SER A O 1
ATOM 671 N N . ILE A 1 92 ? -12.758 7.395 14.859 1 94.69 92 ILE A N 1
ATOM 672 C CA . ILE A 1 92 ? -13.312 7.781 16.156 1 94.69 92 ILE A CA 1
ATOM 673 C C . ILE A 1 92 ? -14.414 8.812 15.961 1 94.69 92 ILE A C 1
ATOM 675 O O . ILE A 1 92 ? -15.484 8.719 16.578 1 94.69 92 ILE A O 1
ATOM 679 N N . GLY A 1 93 ? -14.125 9.828 15.086 1 95.56 93 GLY A N 1
ATOM 680 C CA . GLY A 1 93 ? -15.109 10.859 14.82 1 95.56 93 GLY A CA 1
ATOM 681 C C . GLY A 1 93 ? -16.406 10.312 14.25 1 95.56 93 GLY A C 1
ATOM 682 O O . GLY A 1 93 ? -17.484 10.805 14.578 1 95.56 93 GLY A O 1
ATOM 683 N N . SER A 1 94 ? -16.297 9.32 13.391 1 91.75 94 SER A N 1
ATOM 684 C CA . SER A 1 94 ? -17.469 8.734 12.758 1 91.75 94 SER A CA 1
ATOM 685 C C . SER A 1 94 ? -18.25 7.855 13.734 1 91.75 94 SER A C 1
ATOM 687 O O . SER A 1 94 ? -19.469 7.789 13.688 1 91.75 94 SER A O 1
ATOM 689 N N . SER A 1 95 ? -17.578 7.215 14.625 1 90.5 95 SER A N 1
ATOM 690 C CA . SER A 1 95 ? -18.219 6.234 15.492 1 90.5 95 SER A CA 1
ATOM 691 C C . SER A 1 95 ? -18.672 6.871 16.797 1 90.5 95 SER A C 1
ATOM 693 O O . SER A 1 95 ? -19.75 6.566 17.312 1 90.5 95 SER A O 1
ATOM 695 N N . SER A 1 96 ? -17.859 7.793 17.391 1 94.56 96 SER A N 1
ATOM 696 C CA . SER A 1 96 ? -18.125 8.289 18.734 1 94.56 96 SER A CA 1
ATOM 697 C C . SER A 1 96 ? -18.188 9.82 18.75 1 94.56 96 SER A C 1
ATOM 699 O O . SER A 1 96 ? -18.484 10.414 19.797 1 94.56 96 SER A O 1
ATOM 701 N N . GLY A 1 97 ? -17.828 10.43 17.672 1 95.38 97 GLY A N 1
ATOM 702 C CA . GLY A 1 97 ? -17.891 11.875 17.594 1 95.38 97 GLY A CA 1
ATOM 703 C C . GLY A 1 97 ? -16.578 12.555 17.938 1 95.38 97 GLY A C 1
ATOM 704 O O . GLY A 1 97 ? -15.625 11.891 18.344 1 95.38 97 GLY A O 1
ATOM 705 N N . LEU A 1 98 ? -16.594 13.891 17.844 1 97.38 98 LEU A N 1
ATOM 706 C CA . LEU A 1 98 ? -15.359 14.648 18.016 1 97.38 98 LEU A CA 1
ATOM 707 C C . LEU A 1 98 ? -15.031 14.828 19.484 1 97.38 98 LEU A C 1
ATOM 709 O O . LEU A 1 98 ? -13.875 15.102 19.844 1 97.38 98 LEU A O 1
ATOM 713 N N . ALA A 1 99 ? -16.016 14.68 20.344 1 98 99 ALA A N 1
ATOM 714 C CA . ALA A 1 99 ? -15.742 14.727 21.781 1 98 99 ALA A CA 1
ATOM 715 C C . ALA A 1 99 ? -14.828 13.578 22.203 1 98 99 ALA A C 1
ATOM 717 O O . ALA A 1 99 ? -13.984 13.734 23.094 1 98 99 ALA A O 1
ATOM 718 N N . ALA A 1 100 ? -15 12.469 21.562 1 97.56 100 ALA A N 1
ATOM 719 C CA . ALA A 1 100 ? -14.133 11.32 21.828 1 97.56 100 ALA A CA 1
ATOM 720 C C . ALA A 1 100 ? -12.734 11.555 21.266 1 97.56 100 ALA A C 1
ATOM 722 O O . ALA A 1 100 ? -11.742 11.102 21.859 1 97.56 100 ALA A O 1
ATOM 723 N N . VAL A 1 101 ? -12.664 12.234 20.156 1 97.62 101 VAL A N 1
ATOM 724 C CA . VAL A 1 101 ? -11.375 12.602 19.594 1 97.62 101 VAL A CA 1
ATOM 725 C C . VAL A 1 101 ? -10.625 13.523 20.547 1 97.62 101 VAL A C 1
ATOM 727 O O . VAL A 1 101 ? -9.43 13.344 20.781 1 97.62 101 VAL A O 1
ATOM 730 N N . GLU A 1 102 ? -11.383 14.484 21.078 1 98.19 102 GLU A N 1
ATOM 731 C CA . GLU A 1 102 ? -10.805 15.406 22.047 1 98.19 102 GLU A CA 1
ATOM 732 C C . GLU A 1 102 ? -10.211 14.656 23.234 1 98.19 102 GLU A C 1
ATOM 734 O O . GLU A 1 102 ? -9.07 14.898 23.625 1 98.19 102 GLU A O 1
ATOM 739 N N . GLY A 1 103 ? -10.961 13.742 23.734 1 98.25 103 GLY A N 1
ATOM 740 C CA . GLY A 1 103 ? -10.492 12.961 24.859 1 98.25 103 GLY A CA 1
ATOM 741 C C . GLY A 1 103 ? -9.258 12.133 24.547 1 98.25 103 GLY A C 1
ATOM 742 O O . GLY A 1 103 ? -8.328 12.062 25.344 1 98.25 103 GLY A O 1
ATOM 743 N N . ALA A 1 104 ? -9.266 11.547 23.406 1 98.25 104 ALA A N 1
ATOM 744 C CA . ALA A 1 104 ? -8.156 10.695 22.984 1 98.25 104 ALA A CA 1
ATOM 745 C C . ALA A 1 104 ? -6.887 11.516 22.766 1 98.25 104 ALA A C 1
ATOM 747 O O . ALA A 1 104 ? -5.785 11.062 23.094 1 98.25 104 ALA A O 1
ATOM 748 N N . LEU A 1 105 ? -7.016 12.695 22.234 1 98.56 105 LEU A N 1
ATOM 749 C CA . LEU A 1 105 ? -5.867 13.57 22.016 1 98.56 105 LEU A CA 1
ATOM 750 C C . LEU A 1 105 ? -5.293 14.055 23.344 1 98.56 105 LEU A C 1
ATOM 752 O O . LEU A 1 105 ? -4.074 14.109 23.516 1 98.56 105 LEU A O 1
ATOM 756 N N . ILE A 1 106 ? -6.168 14.414 24.25 1 98.69 106 ILE A N 1
ATOM 757 C CA . ILE A 1 106 ? -5.727 14.883 25.547 1 98.69 106 ILE A CA 1
ATOM 758 C C . ILE A 1 106 ? -4.961 13.773 26.266 1 98.69 106 ILE A C 1
ATOM 760 O O . ILE A 1 106 ? -3.826 13.977 26.703 1 98.69 106 ILE A O 1
ATOM 764 N N . ALA A 1 107 ? -5.586 12.617 26.328 1 98.69 107 ALA A N 1
ATOM 765 C CA . ALA A 1 107 ? -4.977 11.492 27.031 1 98.69 107 ALA A CA 1
ATOM 766 C C . ALA A 1 107 ? -3.693 11.047 26.328 1 98.69 107 ALA A C 1
ATOM 768 O O . ALA A 1 107 ? -2.676 10.805 26.984 1 98.69 107 ALA A O 1
ATOM 769 N N . GLY A 1 108 ? -3.764 10.891 25.047 1 98.12 108 GLY A N 1
ATOM 770 C CA . GLY A 1 108 ? -2.582 10.492 24.297 1 98.12 108 GLY A CA 1
ATOM 771 C C . GLY A 1 108 ? -1.456 11.508 24.375 1 98.12 108 GLY A C 1
ATOM 772 O O . GLY A 1 108 ? -0.282 11.141 24.438 1 98.12 108 GLY A O 1
ATOM 773 N N . GLY A 1 109 ? -1.844 12.805 24.281 1 98.5 109 GLY A N 1
ATOM 774 C CA . GLY A 1 109 ? -0.853 13.859 24.438 1 98.5 109 GLY A CA 1
ATOM 775 C C . GLY A 1 109 ? -0.125 13.812 25.766 1 98.5 109 GLY A C 1
ATOM 776 O O . GLY A 1 109 ? 1.087 14.023 25.828 1 98.5 109 GLY A O 1
ATOM 777 N N . ILE A 1 110 ? -0.825 13.516 26.797 1 98.31 110 ILE A N 1
ATOM 778 C CA . ILE A 1 110 ? -0.229 13.391 28.125 1 98.31 110 ILE A CA 1
ATOM 779 C C . ILE A 1 110 ? 0.741 12.211 28.141 1 98.31 110 ILE A C 1
ATOM 781 O O . ILE A 1 110 ? 1.853 12.32 28.672 1 98.31 110 ILE A O 1
ATOM 785 N N . VAL A 1 111 ? 0.328 11.133 27.562 1 97.12 111 VAL A N 1
ATOM 786 C CA . VAL A 1 111 ? 1.187 9.953 27.5 1 97.12 111 VAL A CA 1
ATOM 787 C C . VAL A 1 111 ? 2.473 10.289 26.75 1 97.12 111 VAL A C 1
ATOM 789 O O . VAL A 1 111 ? 3.568 9.945 27.203 1 97.12 111 VAL A O 1
ATOM 792 N N . GLU A 1 112 ? 2.314 10.93 25.625 1 96.69 112 GLU A N 1
ATOM 793 C CA . GLU A 1 112 ? 3.486 11.32 24.844 1 96.69 112 GLU A CA 1
ATOM 794 C C . GLU A 1 112 ? 4.375 12.281 25.625 1 96.69 112 GLU A C 1
ATOM 796 O O . GLU A 1 112 ? 5.602 12.172 25.594 1 96.69 112 GLU A O 1
ATOM 801 N N . ALA A 1 113 ? 3.766 13.25 26.297 1 97.62 113 ALA A N 1
ATOM 802 C CA . ALA A 1 113 ? 4.523 14.211 27.094 1 97.62 113 ALA A CA 1
ATOM 803 C C . ALA A 1 113 ? 5.312 13.508 28.203 1 97.62 113 ALA A C 1
ATOM 805 O O . ALA A 1 113 ? 6.465 13.852 28.469 1 97.62 113 ALA A O 1
ATOM 806 N N . VAL A 1 114 ? 4.703 12.555 28.781 1 96.31 114 VAL A N 1
ATOM 807 C CA . VAL A 1 114 ? 5.344 11.797 29.859 1 96.31 114 VAL A CA 1
ATOM 808 C C . VAL A 1 114 ? 6.496 10.977 29.281 1 96.31 114 VAL A C 1
ATOM 810 O O . VAL A 1 114 ? 7.578 10.922 29.875 1 96.31 114 VAL A O 1
ATOM 813 N N . PHE A 1 115 ? 6.262 10.383 28.141 1 93.5 115 PHE A N 1
ATOM 814 C CA . PHE A 1 115 ? 7.312 9.602 27.5 1 93.5 115 PHE A CA 1
ATOM 815 C C . PHE A 1 115 ? 8.508 10.484 27.172 1 93.5 115 PHE A C 1
ATOM 817 O O . PHE A 1 115 ? 9.656 10.086 27.375 1 93.5 115 PHE A O 1
ATOM 824 N N . GLY A 1 116 ? 8.227 11.625 26.641 1 94 116 GLY A N 1
ATOM 825 C CA . GLY A 1 116 ? 9.297 12.562 26.328 1 94 116 GLY A CA 1
ATOM 826 C C . GLY A 1 116 ? 9.984 13.102 27.578 1 94 116 GLY A C 1
ATOM 827 O O . GLY A 1 116 ? 11.211 13.086 27.672 1 94 116 GLY A O 1
ATOM 828 N N . GLY A 1 117 ? 9.227 13.539 28.547 1 92.94 117 GLY A N 1
ATOM 829 C CA . GLY A 1 117 ? 9.742 14.156 29.766 1 92.94 117 GLY A CA 1
ATOM 830 C C . GLY A 1 117 ? 10.617 13.219 30.578 1 92.94 117 GLY A C 1
ATOM 831 O O . GLY A 1 117 ? 11.609 13.641 31.172 1 92.94 117 GLY A O 1
ATOM 832 N N . PHE A 1 118 ? 10.297 11.906 30.531 1 92.88 118 PHE A N 1
ATOM 833 C CA . PHE A 1 118 ? 11.023 10.961 31.359 1 92.88 118 PHE A CA 1
ATOM 834 C C . PHE A 1 118 ? 12.117 10.266 30.547 1 92.88 118 PHE A C 1
ATOM 836 O O . PHE A 1 118 ? 12.766 9.344 31.047 1 92.88 118 PHE A O 1
ATOM 843 N N . GLY A 1 119 ? 12.297 10.633 29.391 1 89.19 119 GLY A N 1
ATOM 844 C CA . GLY A 1 119 ? 13.391 10.141 28.578 1 89.19 119 GLY A CA 1
ATOM 845 C C . GLY A 1 119 ? 13.203 8.711 28.125 1 89.19 119 GLY A C 1
ATOM 846 O O . GLY A 1 119 ? 14.172 7.949 28.016 1 89.19 119 GLY A O 1
ATOM 847 N N . ILE A 1 120 ? 11.992 8.281 27.922 1 88.38 120 ILE A N 1
ATOM 848 C CA . ILE A 1 120 ? 11.695 6.906 27.516 1 88.38 120 ILE A CA 1
ATOM 849 C C . ILE A 1 120 ? 11.719 6.797 26 1 88.38 120 ILE A C 1
ATOM 851 O O . ILE A 1 120 ? 11.516 5.715 25.438 1 88.38 120 ILE A O 1
ATOM 855 N N . VAL A 1 121 ? 11.984 7.797 25.328 1 86.38 121 VAL A N 1
ATOM 856 C CA . VAL A 1 121 ? 12 7.832 23.875 1 86.38 121 VAL A CA 1
ATOM 857 C C . VAL A 1 121 ? 13.047 6.852 23.344 1 86.38 121 VAL A C 1
ATOM 859 O O . VAL A 1 121 ? 12.852 6.246 22.281 1 86.38 121 VAL A O 1
ATOM 862 N N . GLY A 1 122 ? 14.141 6.684 24.062 1 81.62 122 GLY A N 1
ATOM 863 C CA . GLY A 1 122 ? 15.188 5.746 23.672 1 81.62 122 GLY A CA 1
ATOM 864 C C . GLY A 1 122 ? 14.688 4.316 23.562 1 81.62 122 GLY A C 1
ATOM 865 O O . GLY A 1 122 ? 15.086 3.584 22.656 1 81.62 122 GLY A O 1
ATOM 866 N N . LYS A 1 123 ? 13.797 3.918 24.484 1 82.06 123 LYS A N 1
ATOM 867 C CA . LYS A 1 123 ? 13.227 2.572 24.453 1 82.06 123 LYS A CA 1
ATOM 868 C C . LYS A 1 123 ? 12.32 2.391 23.234 1 82.06 123 LYS A C 1
ATOM 870 O O . LYS A 1 123 ? 12.258 1.303 22.656 1 82.06 123 LYS A O 1
ATOM 875 N N . LEU A 1 124 ? 11.641 3.416 22.906 1 81.94 124 LEU A N 1
ATOM 876 C CA . LEU A 1 124 ? 10.781 3.377 21.734 1 81.94 124 LEU A CA 1
ATOM 877 C C . LEU A 1 124 ? 11.617 3.23 20.453 1 81.94 124 LEU A C 1
ATOM 879 O O . LEU A 1 124 ? 11.195 2.568 19.5 1 81.94 124 LEU A O 1
ATOM 883 N N . LYS A 1 125 ? 12.688 3.82 20.547 1 79.19 125 LYS A N 1
ATOM 884 C CA . LYS A 1 125 ? 13.586 3.756 19.391 1 79.19 125 LYS A CA 1
ATOM 885 C C . LYS A 1 125 ? 14.023 2.32 19.125 1 79.19 125 LYS A C 1
ATOM 887 O O . LYS A 1 125 ? 14.258 1.95 17.969 1 79.19 125 LYS A O 1
ATOM 892 N N . LYS A 1 126 ? 14.141 1.56 20.172 1 83.19 126 LYS A N 1
ATOM 893 C CA . LYS A 1 126 ? 14.562 0.171 20.031 1 83.19 126 LYS A CA 1
ATOM 894 C C . LYS A 1 126 ? 13.484 -0.662 19.344 1 83.19 126 LYS A C 1
ATOM 896 O O . LYS A 1 126 ? 13.789 -1.649 18.672 1 83.19 126 LYS A O 1
ATOM 901 N N . LEU A 1 127 ? 12.273 -0.237 19.484 1 86.44 127 LEU A N 1
ATOM 902 C CA . LEU A 1 127 ? 11.148 -0.964 18.906 1 86.44 127 LEU A CA 1
ATOM 903 C C . LEU A 1 127 ? 10.922 -0.54 17.453 1 86.44 127 LEU A C 1
ATOM 905 O O . LEU A 1 127 ? 10.305 -1.271 16.672 1 86.44 127 LEU A O 1
ATOM 909 N N . PHE A 1 128 ? 11.445 0.582 17.172 1 88.94 128 PHE A N 1
ATOM 910 C CA . PHE A 1 128 ? 11.195 1.109 15.828 1 88.94 128 PHE A CA 1
ATOM 911 C C . PHE A 1 128 ? 12.484 1.127 15.008 1 88.94 128 PHE A C 1
ATOM 913 O O . PHE A 1 128 ? 13.016 2.195 14.711 1 88.94 128 PHE A O 1
ATOM 920 N N . SER A 1 129 ? 12.906 -0.067 14.617 1 92.38 129 SER A N 1
ATOM 921 C CA . SER A 1 129 ? 14.031 -0.195 13.703 1 92.38 129 SER A CA 1
ATOM 922 C C . SER A 1 129 ? 13.734 0.483 12.367 1 92.38 129 SER A C 1
ATOM 924 O O . SER A 1 129 ? 12.594 0.857 12.094 1 92.38 129 SER A O 1
ATOM 926 N N . PRO A 1 130 ? 14.711 0.728 11.594 1 93.69 130 PRO A N 1
ATOM 927 C CA . PRO A 1 130 ? 14.484 1.357 10.289 1 93.69 130 PRO A CA 1
ATOM 928 C C . PRO A 1 130 ? 13.469 0.601 9.445 1 93.69 130 PRO A C 1
ATOM 930 O O . PRO A 1 130 ? 12.688 1.218 8.719 1 93.69 130 PRO A O 1
ATOM 933 N N . VAL A 1 131 ? 13.445 -0.721 9.555 1 95.94 131 VAL A N 1
ATOM 934 C CA . VAL A 1 131 ? 12.484 -1.525 8.805 1 95.94 131 VAL A CA 1
ATOM 935 C C . VAL A 1 131 ? 11.062 -1.223 9.281 1 95.94 131 VAL A C 1
ATOM 937 O O . VAL A 1 131 ? 10.172 -0.977 8.469 1 95.94 131 VAL A O 1
ATOM 940 N N . VAL A 1 132 ? 10.883 -1.178 10.594 1 95.44 132 VAL A N 1
ATOM 941 C CA . VAL A 1 132 ? 9.57 -0.917 11.18 1 95.44 132 VAL A CA 1
ATOM 942 C C . VAL A 1 132 ? 9.133 0.512 10.859 1 95.44 132 VAL A C 1
ATOM 944 O O . VAL A 1 132 ? 7.996 0.744 10.453 1 95.44 132 VAL A O 1
ATOM 947 N N . THR A 1 133 ? 10.047 1.456 10.984 1 93.38 133 THR A N 1
ATOM 948 C CA . THR A 1 133 ? 9.758 2.867 10.75 1 93.38 133 THR A CA 1
ATOM 949 C C . THR A 1 133 ? 9.398 3.109 9.289 1 93.38 133 THR A C 1
ATOM 951 O O . THR A 1 133 ? 8.422 3.801 8.992 1 93.38 133 THR A O 1
ATOM 954 N N . GLY A 1 134 ? 10.227 2.557 8.453 1 94.5 134 GLY A N 1
ATOM 955 C CA . GLY A 1 134 ? 9.984 2.732 7.031 1 94.5 134 GLY A CA 1
ATOM 956 C C . GLY A 1 134 ? 8.617 2.24 6.594 1 94.5 134 GLY A C 1
ATOM 957 O O . GLY A 1 134 ? 7.887 2.953 5.902 1 94.5 134 GLY A O 1
ATOM 958 N N . VAL A 1 135 ? 8.211 1.067 7.035 1 96.38 135 VAL A N 1
ATOM 959 C CA . VAL A 1 135 ? 6.934 0.465 6.672 1 96.38 135 VAL A CA 1
ATOM 960 C C . VAL A 1 135 ? 5.789 1.302 7.242 1 96.38 135 VAL A C 1
ATOM 962 O O . VAL A 1 135 ? 4.785 1.535 6.562 1 96.38 135 VAL A O 1
ATOM 965 N N . THR A 1 136 ? 5.965 1.709 8.43 1 93.5 136 THR A N 1
ATOM 966 C CA . THR A 1 136 ? 4.914 2.459 9.109 1 93.5 136 THR A CA 1
ATOM 967 C C . THR A 1 136 ? 4.676 3.799 8.422 1 93.5 136 THR A C 1
ATOM 969 O O . THR A 1 136 ? 3.529 4.199 8.211 1 93.5 136 THR A O 1
ATOM 972 N N . ILE A 1 137 ? 5.727 4.512 8.055 1 92.56 137 ILE A N 1
ATOM 973 C CA . ILE A 1 137 ? 5.602 5.801 7.375 1 92.56 137 ILE A CA 1
ATOM 974 C C . ILE A 1 137 ? 4.957 5.602 6.008 1 92.56 137 ILE A C 1
ATOM 976 O O . ILE A 1 137 ? 4.09 6.383 5.605 1 92.56 137 ILE A O 1
ATOM 980 N N . MET A 1 138 ? 5.324 4.543 5.293 1 96.19 138 MET A N 1
ATOM 981 C CA . MET A 1 138 ? 4.703 4.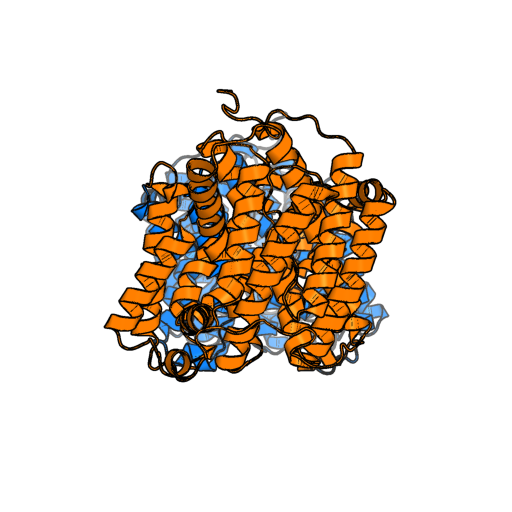246 4.004 1 96.19 138 MET A CA 1
ATOM 982 C C . MET A 1 138 ? 3.195 4.078 4.152 1 96.19 138 MET A C 1
ATOM 984 O O . MET A 1 138 ? 2.424 4.598 3.346 1 96.19 138 MET A O 1
ATOM 988 N N . LEU A 1 139 ? 2.793 3.434 5.195 1 96.06 139 LEU A N 1
ATOM 989 C CA . LEU A 1 139 ? 1.389 3.082 5.383 1 96.06 139 LEU A CA 1
ATOM 990 C C . LEU A 1 139 ? 0.573 4.305 5.789 1 96.06 139 LEU A C 1
ATOM 992 O O . LEU A 1 139 ? -0.655 4.301 5.676 1 96.06 139 LEU A O 1
ATOM 996 N N . ILE A 1 140 ? 1.218 5.363 6.305 1 92 140 ILE A N 1
ATOM 997 C CA . ILE A 1 140 ? 0.493 6.598 6.586 1 92 140 ILE A CA 1
ATOM 998 C C . ILE A 1 140 ? -0.16 7.117 5.305 1 92 140 ILE A C 1
ATOM 1000 O O . ILE A 1 140 ? -1.371 7.352 5.27 1 92 140 ILE A O 1
ATOM 1004 N N . GLY A 1 141 ? 0.643 7.246 4.297 1 93.69 141 GLY A N 1
ATOM 1005 C CA . GLY A 1 141 ? 0.13 7.758 3.033 1 93.69 141 GLY A CA 1
ATOM 1006 C C . GLY A 1 141 ? -0.732 6.754 2.291 1 93.69 141 GLY A C 1
ATOM 1007 O O . GLY A 1 141 ? -1.824 7.09 1.827 1 93.69 141 GLY A O 1
ATOM 1008 N N . PHE A 1 142 ? -0.306 5.457 2.199 1 96.31 142 PHE A N 1
ATOM 1009 C CA . PHE A 1 142 ? -0.991 4.434 1.421 1 96.31 142 PHE A CA 1
ATOM 1010 C C . PHE A 1 142 ? -2.393 4.184 1.967 1 96.31 142 PHE A C 1
ATOM 1012 O O . PHE A 1 142 ? -3.316 3.893 1.206 1 96.31 142 PHE A O 1
ATOM 1019 N N . SER A 1 143 ? -2.525 4.277 3.232 1 92.94 143 SER A N 1
ATOM 1020 C CA . SER A 1 143 ? -3.811 3.965 3.85 1 92.94 143 SER A CA 1
ATOM 1021 C C . SER A 1 143 ? -4.848 5.043 3.547 1 92.94 143 SER A C 1
ATOM 1023 O O . SER A 1 143 ? -6.047 4.832 3.742 1 92.94 143 SER A O 1
ATOM 1025 N N . LEU A 1 144 ? -4.387 6.199 3.045 1 93.31 144 LEU A N 1
ATOM 1026 C CA . LEU A 1 144 ? -5.285 7.309 2.744 1 93.31 144 LEU A CA 1
ATOM 1027 C C . LEU A 1 144 ? -5.531 7.418 1.243 1 93.31 144 LEU A C 1
ATOM 1029 O O . LEU A 1 144 ? -6.199 8.344 0.787 1 93.31 144 LEU A O 1
ATOM 1033 N N . ALA A 1 145 ? -5.027 6.469 0.527 1 96.44 145 ALA A N 1
ATOM 1034 C CA . ALA A 1 145 ? -5.09 6.508 -0.932 1 96.44 145 ALA A CA 1
ATOM 1035 C C . ALA A 1 145 ? -6.531 6.59 -1.419 1 96.44 145 ALA A C 1
ATOM 1037 O O . ALA A 1 145 ? -6.84 7.355 -2.338 1 96.44 145 ALA A O 1
ATOM 1038 N N . HIS A 1 146 ? -7.449 5.855 -0.799 1 95.25 146 HIS A N 1
ATOM 1039 C CA . HIS A 1 146 ? -8.836 5.832 -1.248 1 95.25 146 HIS A CA 1
ATOM 1040 C C . HIS A 1 146 ? -9.508 7.184 -1.041 1 95.25 146 HIS A C 1
ATOM 1042 O O . HIS A 1 146 ? -10.328 7.605 -1.858 1 95.25 146 HIS A O 1
ATOM 1048 N N . VAL A 1 147 ? -9.148 7.867 0.008 1 93.69 147 VAL A N 1
ATOM 1049 C CA . VAL A 1 147 ? -9.719 9.18 0.308 1 93.69 147 VAL A CA 1
ATOM 1050 C C . VAL A 1 147 ? -9.297 10.18 -0.762 1 93.69 147 VAL A C 1
ATOM 1052 O O . VAL A 1 147 ? -10.117 10.984 -1.225 1 93.69 147 VAL A O 1
ATOM 1055 N N . ALA A 1 148 ? -8.047 10.102 -1.143 1 96.12 148 ALA A N 1
ATOM 1056 C CA . ALA A 1 148 ? -7.543 11 -2.18 1 96.12 148 ALA A CA 1
ATOM 1057 C C . ALA A 1 148 ? -8.305 10.812 -3.488 1 96.12 148 ALA A C 1
ATOM 1059 O O . ALA A 1 148 ? -8.68 11.789 -4.141 1 96.12 148 ALA A O 1
ATOM 1060 N N . VAL A 1 149 ? -8.555 9.602 -3.867 1 97.38 149 VAL A N 1
ATOM 1061 C CA . VAL A 1 149 ? -9.227 9.312 -5.129 1 97.38 149 VAL A CA 1
ATOM 1062 C C . VAL A 1 149 ? -10.695 9.719 -5.043 1 97.38 149 VAL A C 1
ATOM 1064 O O . VAL A 1 149 ? -11.25 10.258 -6 1 97.38 149 VAL A O 1
ATOM 1067 N N . LYS A 1 150 ? -11.344 9.469 -3.951 1 96.25 150 LYS A N 1
ATOM 1068 C CA . LYS A 1 150 ? -12.734 9.859 -3.762 1 96.25 150 LYS A CA 1
ATOM 1069 C C . LYS A 1 150 ? -12.898 11.375 -3.842 1 96.25 150 LYS A C 1
ATOM 1071 O O . LYS A 1 150 ? -13.891 11.867 -4.387 1 96.25 150 LYS A O 1
ATOM 1076 N N . TYR A 1 151 ? -11.914 12.078 -3.32 1 96.38 151 TYR A N 1
ATOM 1077 C CA . TYR A 1 151 ? -11.93 13.531 -3.443 1 96.38 151 TYR A CA 1
ATOM 1078 C C . TYR A 1 151 ? -11.75 13.953 -4.895 1 96.38 151 TYR A C 1
ATOM 1080 O O . TYR A 1 151 ? -12.398 14.898 -5.359 1 96.38 151 TYR A O 1
ATOM 1088 N N . THR A 1 152 ? -10.898 13.289 -5.59 1 97.75 152 THR A N 1
ATOM 1089 C CA . THR A 1 152 ? -10.609 13.602 -6.984 1 97.75 152 THR A CA 1
ATOM 1090 C C . THR A 1 152 ? -11.883 13.578 -7.824 1 97.75 152 THR A C 1
ATOM 1092 O O . THR A 1 152 ? -12.078 14.438 -8.688 1 97.75 152 THR A O 1
ATOM 1095 N N . PHE A 1 153 ? -12.781 12.641 -7.477 1 97.44 153 PHE A N 1
ATOM 1096 C CA . PHE A 1 153 ? -13.984 12.469 -8.273 1 97.44 153 PHE A CA 1
ATOM 1097 C C . PHE A 1 153 ? -15.18 13.148 -7.609 1 97.44 153 PHE A C 1
ATOM 1099 O O . PHE A 1 153 ? -16.312 13 -8.062 1 97.44 153 PHE A O 1
ATOM 1106 N N . ASN A 1 154 ? -14.969 13.852 -6.531 1 96.06 154 ASN A N 1
ATOM 1107 C CA . ASN A 1 154 ? -16 14.57 -5.793 1 96.06 154 ASN A CA 1
ATOM 1108 C C . ASN A 1 154 ? -17.047 13.617 -5.223 1 96.06 154 ASN A C 1
ATOM 1110 O O . ASN A 1 154 ? -18.234 13.953 -5.176 1 96.06 154 ASN A O 1
ATOM 1114 N N . PHE A 1 155 ? -16.609 12.484 -4.832 1 93.62 155 PHE A N 1
ATOM 1115 C CA . PHE A 1 155 ? -17.5 11.398 -4.422 1 93.62 155 PHE A CA 1
ATOM 1116 C C . PHE A 1 155 ? -18.312 11.789 -3.189 1 93.62 155 PHE A C 1
ATOM 1118 O O . PHE A 1 155 ? -19.516 11.57 -3.137 1 93.62 155 PHE A O 1
ATOM 1125 N N . PHE A 1 156 ? -17.703 12.383 -2.168 1 88.31 156 PHE A N 1
ATOM 1126 C CA . PHE A 1 156 ? -18.391 12.672 -0.907 1 88.31 156 PHE A CA 1
ATOM 1127 C C . PHE A 1 156 ? -19.438 13.758 -1.09 1 88.31 156 PHE A C 1
ATOM 1129 O O . PHE A 1 156 ? -20.516 13.68 -0.516 1 88.31 156 PHE A O 1
ATOM 1136 N N . ALA A 1 157 ? -19.141 14.734 -1.887 1 89.69 157 ALA A N 1
ATOM 1137 C CA . ALA A 1 157 ? -20.031 15.875 -2.076 1 89.69 157 ALA A CA 1
ATOM 1138 C C . ALA A 1 157 ? -21.109 15.57 -3.113 1 89.69 157 ALA A C 1
ATOM 1140 O O . ALA A 1 157 ? -22.219 16.109 -3.041 1 89.69 157 ALA A O 1
ATOM 1141 N N . ASP A 1 158 ? -20.797 14.727 -4.105 1 92.88 158 ASP A N 1
ATOM 1142 C CA . ASP A 1 158 ? -21.719 14.398 -5.188 1 92.88 158 ASP A CA 1
ATOM 1143 C C . ASP A 1 158 ? -21.625 12.922 -5.562 1 92.88 158 ASP A C 1
ATOM 1145 O O . ASP A 1 158 ? -21.094 12.578 -6.621 1 92.88 158 ASP A O 1
ATOM 1149 N N . PRO A 1 159 ? -22.312 12.117 -4.805 1 90.5 159 PRO A N 1
ATOM 1150 C CA . PRO A 1 159 ? -22.266 10.68 -5.07 1 90.5 159 PRO A CA 1
ATOM 1151 C C . PRO A 1 159 ? -23 10.289 -6.348 1 90.5 159 PRO A C 1
ATOM 1153 O O . PRO A 1 159 ? -22.859 9.164 -6.832 1 90.5 159 PRO A O 1
ATOM 1156 N N . SER A 1 160 ? -23.797 11.266 -6.945 1 91.94 160 SER A N 1
ATOM 1157 C CA . SER A 1 160 ? -24.547 10.984 -8.172 1 91.94 160 SER A CA 1
ATOM 1158 C C . SER A 1 160 ? -23.609 10.984 -9.383 1 91.94 160 SER A C 1
ATOM 1160 O O . SER A 1 160 ? -23.984 10.492 -10.453 1 91.94 160 SER A O 1
ATOM 1162 N N . GLY A 1 161 ? -22.422 11.562 -9.188 1 92.5 161 GLY A N 1
ATOM 1163 C CA . GLY A 1 161 ? -21.438 11.555 -10.258 1 92.5 161 GLY A CA 1
ATOM 1164 C C . GLY A 1 161 ? -21.688 12.625 -11.305 1 92.5 161 GLY A C 1
ATOM 1165 O O . GLY A 1 161 ? -21.016 12.656 -12.336 1 92.5 161 GLY A O 1
ATOM 1166 N N . ALA A 1 162 ? -22.562 13.547 -11.125 1 92.81 162 ALA A N 1
ATOM 1167 C CA . ALA A 1 162 ? -22.922 14.57 -12.109 1 92.81 162 ALA A CA 1
ATOM 1168 C C . ALA A 1 162 ? -21.766 15.523 -12.359 1 92.81 162 ALA A C 1
ATOM 1170 O O . ALA A 1 162 ? -21.641 16.078 -13.461 1 92.81 162 ALA A O 1
ATOM 1171 N N . SER A 1 163 ? -20.859 15.68 -11.445 1 95.94 163 SER A N 1
ATOM 1172 C CA . SER A 1 163 ? -19.797 16.672 -11.562 1 95.94 163 SER A CA 1
ATOM 1173 C C . SER A 1 163 ? -18.469 16.016 -11.883 1 95.94 163 SER A C 1
ATOM 1175 O O . SER A 1 163 ? -17.422 16.672 -11.812 1 95.94 163 SER A O 1
ATOM 1177 N N . ILE A 1 164 ? -18.438 14.75 -12.25 1 96.19 164 ILE A N 1
ATOM 1178 C CA . ILE A 1 164 ? -17.219 13.977 -12.398 1 96.19 164 ILE A CA 1
ATOM 1179 C C . ILE A 1 164 ? -16.297 14.648 -13.406 1 96.19 164 ILE A C 1
ATOM 1181 O O . ILE A 1 164 ? -15.117 14.875 -13.133 1 96.19 164 ILE A O 1
ATOM 1185 N N . PRO A 1 165 ? -16.766 15.07 -14.586 1 96.25 165 PRO A N 1
ATOM 1186 C CA . PRO A 1 165 ? -15.852 15.664 -15.555 1 96.25 165 PRO A CA 1
ATOM 1187 C C . 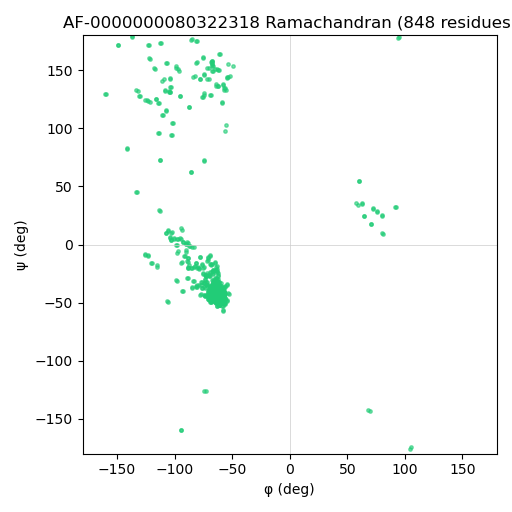PRO A 1 165 ? -15.195 16.953 -15.039 1 96.25 165 PRO A C 1
ATOM 1189 O O . PRO A 1 165 ? -13.984 17.141 -15.195 1 96.25 165 PRO A O 1
ATOM 1192 N N . LYS A 1 166 ? -16.016 17.859 -14.414 1 97.38 166 LYS A N 1
ATOM 1193 C CA . LYS A 1 166 ? -15.469 19.078 -13.836 1 97.38 166 LYS A CA 1
ATOM 1194 C C . LYS A 1 166 ? -14.508 18.766 -12.695 1 97.38 166 LYS A C 1
ATOM 1196 O O . LYS A 1 166 ? -13.453 19.406 -12.57 1 97.38 166 LYS A O 1
ATOM 1201 N N . ALA A 1 167 ? -14.922 17.797 -11.891 1 97.88 167 ALA A N 1
ATOM 1202 C CA . ALA A 1 167 ? -14.117 17.422 -10.727 1 97.88 167 ALA A CA 1
ATOM 1203 C C . ALA A 1 167 ? -12.75 16.906 -11.148 1 97.88 167 ALA A C 1
ATOM 1205 O O . ALA A 1 167 ? -11.727 17.297 -10.586 1 97.88 167 ALA A O 1
ATOM 1206 N N . VAL A 1 168 ? -12.719 16.094 -12.133 1 97.75 168 VAL A N 1
ATOM 1207 C CA . VAL A 1 168 ? -11.477 15.5 -12.609 1 97.75 168 VAL A CA 1
ATOM 1208 C C . VAL A 1 168 ? -10.57 16.594 -13.188 1 97.75 168 VAL A C 1
ATOM 1210 O O . VAL A 1 168 ? -9.359 16.578 -12.961 1 97.75 168 VAL A O 1
ATOM 1213 N N . LEU A 1 169 ? -11.109 17.453 -13.898 1 98.12 169 LEU A N 1
ATOM 1214 C CA . LEU A 1 169 ? -10.344 18.547 -14.477 1 98.12 169 LEU A CA 1
ATOM 1215 C C . LEU A 1 169 ? -9.711 19.391 -13.375 1 98.12 169 LEU A C 1
ATOM 1217 O O . LEU A 1 169 ? -8.523 19.734 -13.453 1 98.12 169 LEU A O 1
ATOM 1221 N N . ILE A 1 170 ? -10.5 19.766 -12.383 1 98.44 170 ILE A N 1
ATOM 1222 C CA . ILE A 1 170 ? -10.016 20.562 -11.273 1 98.44 170 ILE A CA 1
ATOM 1223 C C . ILE A 1 170 ? -8.883 19.844 -10.562 1 98.44 170 ILE A C 1
ATOM 1225 O O . ILE A 1 170 ? -7.836 20.438 -10.273 1 98.44 170 ILE A O 1
ATOM 1229 N N . ALA A 1 171 ? -9.102 18.547 -10.266 1 98.56 171 ALA A N 1
ATOM 1230 C CA . ALA A 1 171 ? -8.094 17.75 -9.562 1 98.56 171 ALA A CA 1
ATOM 1231 C C . ALA A 1 171 ? -6.812 17.656 -10.391 1 98.56 171 ALA A C 1
ATOM 1233 O O . ALA A 1 171 ? -5.707 17.766 -9.852 1 98.56 171 ALA A O 1
ATOM 1234 N N . LEU A 1 172 ? -6.969 17.453 -11.68 1 98.31 172 LEU A N 1
ATOM 1235 C CA . LEU A 1 172 ? -5.82 17.297 -12.57 1 98.31 172 LEU A CA 1
ATOM 1236 C C . LEU A 1 172 ? -5.027 18.594 -12.648 1 98.31 172 LEU A C 1
ATOM 1238 O O . LEU A 1 172 ? -3.793 18.578 -12.633 1 98.31 172 LEU A O 1
ATOM 1242 N N . VAL A 1 173 ? -5.676 19.688 -12.758 1 98.5 173 VAL A N 1
ATOM 1243 C CA . VAL A 1 173 ? -5.012 20.984 -12.82 1 98.5 173 VAL A CA 1
ATOM 1244 C C . VAL A 1 173 ? -4.293 21.266 -11.5 1 98.5 173 VAL A C 1
ATOM 1246 O O . VAL A 1 173 ? -3.139 21.703 -11.492 1 98.5 173 VAL A O 1
ATOM 1249 N N . THR A 1 174 ? -5.031 21.062 -10.422 1 98.38 174 THR A N 1
ATOM 1250 C CA . THR A 1 174 ? -4.43 21.25 -9.102 1 98.38 174 THR A CA 1
ATOM 1251 C C . THR A 1 174 ? -3.172 20.406 -8.953 1 98.38 174 THR A C 1
ATOM 1253 O O . THR A 1 174 ? -2.129 20.906 -8.523 1 98.38 174 THR A O 1
ATOM 1256 N N . PHE A 1 175 ? -3.303 19.172 -9.32 1 98.25 175 PHE A N 1
ATOM 1257 C CA . PHE A 1 175 ? -2.18 18.25 -9.242 1 98.25 175 PHE A CA 1
ATOM 1258 C C . PHE A 1 175 ? -1.035 18.703 -10.141 1 98.25 175 PHE A C 1
ATOM 1260 O O . PHE A 1 175 ? 0.117 18.766 -9.703 1 98.25 175 PHE A O 1
ATOM 1267 N N . ALA A 1 176 ? -1.339 18.984 -11.352 1 98 176 ALA A N 1
ATOM 1268 C CA . ALA A 1 176 ? -0.331 19.375 -12.336 1 98 176 ALA A CA 1
ATOM 1269 C C . ALA A 1 176 ? 0.426 20.609 -11.875 1 98 176 ALA A C 1
ATOM 1271 O O . ALA A 1 176 ? 1.651 20.688 -11.992 1 98 176 ALA A O 1
ATOM 1272 N N . VAL A 1 177 ? -0.234 21.562 -11.32 1 97.81 177 VAL A N 1
ATOM 1273 C CA . VAL A 1 177 ? 0.387 22.797 -10.867 1 97.81 177 VAL A CA 1
ATOM 1274 C C . VAL A 1 177 ? 1.258 22.516 -9.641 1 97.81 177 VAL A C 1
ATOM 1276 O O . VAL A 1 177 ? 2.371 23.047 -9.531 1 97.81 177 VAL A O 1
ATOM 1279 N N . THR A 1 178 ? 0.721 21.75 -8.734 1 96.62 178 THR A N 1
ATOM 1280 C CA . THR A 1 178 ? 1.492 21.391 -7.547 1 96.62 178 THR A CA 1
ATOM 1281 C C . THR A 1 178 ? 2.803 20.719 -7.941 1 96.62 178 THR A C 1
ATOM 1283 O O . THR A 1 178 ? 3.867 21.062 -7.43 1 96.62 178 THR A O 1
ATOM 1286 N N . VAL A 1 179 ? 2.701 19.812 -8.836 1 95.88 179 VAL A N 1
ATOM 1287 C CA . VAL A 1 179 ? 3.863 19.047 -9.297 1 95.88 179 VAL A CA 1
ATOM 1288 C C . VAL A 1 179 ? 4.824 19.984 -10.031 1 95.88 179 VAL A C 1
ATOM 1290 O O . VAL A 1 179 ? 6.039 19.922 -9.828 1 95.88 179 VAL A O 1
ATOM 1293 N N . ALA A 1 180 ? 4.312 20.797 -10.883 1 96.12 180 ALA A N 1
ATOM 1294 C CA . ALA A 1 180 ? 5.145 21.719 -11.656 1 96.12 180 ALA A CA 1
ATOM 1295 C C . ALA A 1 180 ? 5.922 22.656 -10.734 1 96.12 180 ALA A C 1
ATOM 1297 O O . ALA A 1 180 ? 7.113 22.906 -10.953 1 96.12 180 ALA A O 1
ATOM 1298 N N . VAL A 1 181 ? 5.285 23.172 -9.727 1 95.38 181 VAL A N 1
ATOM 1299 C CA . VAL A 1 181 ? 5.938 24.078 -8.797 1 95.38 181 VAL A CA 1
ATOM 1300 C C . VAL A 1 181 ? 6.984 23.328 -7.98 1 95.38 181 VAL A C 1
ATOM 1302 O O . VAL A 1 181 ? 8.094 23.828 -7.762 1 95.38 181 VAL A O 1
ATOM 1305 N N . ALA A 1 182 ? 6.656 22.156 -7.574 1 92.69 182 ALA A N 1
ATOM 1306 C CA . ALA A 1 182 ? 7.566 21.344 -6.766 1 92.69 182 ALA A CA 1
ATOM 1307 C C . ALA A 1 182 ? 8.836 21.016 -7.543 1 92.69 182 ALA A C 1
ATOM 1309 O O . ALA A 1 182 ? 9.922 20.938 -6.965 1 92.69 182 ALA A O 1
ATOM 1310 N N . LEU A 1 183 ? 8.75 20.828 -8.852 1 93.88 183 LEU A N 1
ATOM 1311 C CA . LEU A 1 183 ? 9.875 20.328 -9.633 1 93.88 183 LEU A CA 1
ATOM 1312 C C . LEU A 1 183 ? 10.609 21.469 -10.32 1 93.88 183 LEU A C 1
ATOM 1314 O O . LEU A 1 183 ? 11.82 21.391 -10.547 1 93.88 183 LEU A O 1
ATOM 1318 N N . LYS A 1 184 ? 9.906 22.5 -10.648 1 93.69 184 LYS A N 1
ATOM 1319 C CA . LYS A 1 184 ? 10.508 23.453 -11.578 1 93.69 184 LYS A CA 1
ATOM 1320 C C . LYS A 1 184 ? 10.719 24.812 -10.914 1 93.69 184 LYS A C 1
ATOM 1322 O O . LYS A 1 184 ? 11.492 25.641 -11.414 1 93.69 184 LYS A O 1
ATOM 1327 N N . SER A 1 185 ? 10.047 25.016 -9.891 1 91.31 185 SER A N 1
ATOM 1328 C CA . SER A 1 185 ? 10.156 26.359 -9.305 1 91.31 185 SER A CA 1
ATOM 1329 C C . SER A 1 185 ? 11.484 26.531 -8.578 1 91.31 185 SER A C 1
ATOM 1331 O O . SER A 1 185 ? 12.227 25.562 -8.383 1 91.31 185 SER A O 1
ATOM 1333 N N . LYS A 1 186 ? 11.844 27.781 -8.375 1 89.88 186 LYS A N 1
ATOM 1334 C CA . LYS A 1 186 ? 13.086 28.141 -7.703 1 89.88 186 LYS A CA 1
ATOM 1335 C C . LYS A 1 186 ? 12.812 28.984 -6.465 1 89.88 186 LYS A C 1
ATOM 1337 O O . LYS A 1 186 ? 11.711 29.5 -6.285 1 89.88 186 LYS A O 1
ATOM 1342 N N . GLY A 1 187 ? 13.805 28.984 -5.602 1 83.81 187 GLY A N 1
ATOM 1343 C CA . GLY A 1 187 ? 13.711 29.844 -4.422 1 83.81 187 GLY A CA 1
ATOM 1344 C C . GLY A 1 187 ? 12.656 29.375 -3.436 1 83.81 187 GLY A C 1
ATOM 1345 O O . GLY A 1 187 ? 12.469 28.188 -3.227 1 83.81 187 GLY A O 1
ATOM 1346 N N . ALA A 1 188 ? 11.961 30.328 -2.812 1 82.38 188 ALA A N 1
ATOM 1347 C CA . ALA A 1 188 ? 11.016 30.031 -1.737 1 82.38 188 ALA A CA 1
ATOM 1348 C C . ALA A 1 188 ? 9.758 29.375 -2.279 1 82.38 188 ALA A C 1
ATOM 1350 O O . ALA A 1 188 ? 9.078 28.625 -1.562 1 82.38 188 ALA A O 1
ATOM 1351 N N . LEU A 1 189 ? 9.438 29.641 -3.492 1 86.94 189 LEU A N 1
ATOM 1352 C CA . LEU A 1 189 ? 8.234 29.062 -4.094 1 86.94 189 LEU A CA 1
ATOM 1353 C C . LEU A 1 189 ? 8.336 27.547 -4.16 1 86.94 189 LEU A C 1
ATOM 1355 O O . LEU A 1 189 ? 7.312 26.859 -4.164 1 86.94 189 LEU A O 1
ATOM 1359 N N . ARG A 1 190 ? 9.523 27.047 -4.16 1 87.94 190 ARG A N 1
ATOM 1360 C CA . ARG A 1 190 ? 9.766 25.609 -4.234 1 87.94 190 ARG A CA 1
ATOM 1361 C C . ARG A 1 190 ? 9.281 24.891 -2.971 1 87.94 190 ARG A C 1
ATOM 1363 O O . ARG A 1 190 ? 8.961 23.703 -3.002 1 87.94 190 ARG A O 1
ATOM 1370 N N . ALA A 1 191 ? 9.203 25.734 -1.989 1 85.81 191 ALA A N 1
ATOM 1371 C CA . ALA A 1 191 ? 8.82 25.156 -0.707 1 85.81 191 ALA A CA 1
ATOM 1372 C C . ALA A 1 191 ? 7.312 25.281 -0.483 1 85.81 191 ALA A C 1
ATOM 1374 O O . ALA A 1 191 ? 6.793 24.812 0.536 1 85.81 191 ALA A O 1
ATOM 1375 N N . MET A 1 192 ? 6.59 25.766 -1.499 1 91.19 192 MET A N 1
ATOM 1376 C CA . MET A 1 192 ? 5.168 26.016 -1.289 1 91.19 192 MET A CA 1
ATOM 1377 C C . MET A 1 192 ? 4.34 25.453 -2.438 1 91.19 192 MET A C 1
ATOM 1379 O O . MET A 1 192 ? 3.492 26.156 -2.998 1 91.19 192 MET A O 1
ATOM 1383 N N . PRO A 1 193 ? 4.594 24.266 -2.879 1 92.5 193 PRO A N 1
ATOM 1384 C CA . PRO A 1 193 ? 3.832 23.734 -4.012 1 92.5 193 PRO A CA 1
ATOM 1385 C C . PRO A 1 193 ? 2.357 23.531 -3.684 1 92.5 193 PRO A C 1
ATOM 1387 O O . PRO A 1 193 ? 1.491 23.75 -4.535 1 92.5 193 PRO A O 1
ATOM 1390 N N . VAL A 1 194 ? 2.062 23.188 -2.473 1 92.38 194 VAL A N 1
ATOM 1391 C CA . VAL A 1 194 ? 0.71 22.812 -2.072 1 92.38 194 VAL A CA 1
ATOM 1392 C C . VAL A 1 194 ? -0.186 24.062 -2.068 1 92.38 194 VAL A C 1
ATOM 1394 O O . VAL A 1 194 ? -1.324 24 -2.539 1 92.38 194 VAL A O 1
ATOM 1397 N N . ILE A 1 195 ? 0.341 25.156 -1.549 1 93.62 195 ILE A N 1
ATOM 1398 C CA . ILE A 1 195 ? -0.458 26.375 -1.485 1 93.62 195 ILE A CA 1
ATOM 1399 C C . ILE A 1 195 ? -0.742 26.875 -2.898 1 93.62 195 ILE A C 1
ATOM 1401 O O . ILE A 1 195 ? -1.855 27.312 -3.195 1 93.62 195 ILE A O 1
ATOM 1405 N N . VAL A 1 196 ? 0.26 26.875 -3.766 1 95.38 196 VAL A N 1
ATOM 1406 C CA . VAL A 1 196 ? 0.075 27.328 -5.141 1 95.38 196 VAL A CA 1
ATOM 1407 C C . VAL A 1 196 ? -0.94 26.438 -5.848 1 95.38 196 VAL A C 1
ATOM 1409 O O . VAL A 1 196 ? -1.84 26.938 -6.531 1 95.38 196 VAL A O 1
ATOM 1412 N N . GLY A 1 197 ? -0.814 25.141 -5.672 1 96.69 197 GLY A N 1
ATOM 1413 C CA . GLY A 1 197 ? -1.779 24.219 -6.242 1 96.69 197 GLY A CA 1
ATOM 1414 C C . GLY A 1 197 ? -3.195 24.453 -5.75 1 96.69 197 GLY A C 1
ATOM 1415 O O . GLY A 1 197 ? -4.141 24.453 -6.539 1 96.69 197 GLY A O 1
ATOM 1416 N N . ALA A 1 198 ? -3.318 24.703 -4.469 1 95.69 198 ALA A N 1
ATOM 1417 C CA . ALA A 1 198 ? -4.629 24.953 -3.869 1 95.69 198 ALA A CA 1
ATOM 1418 C C . ALA A 1 198 ? -5.27 26.219 -4.434 1 95.69 198 ALA A C 1
ATOM 1420 O O . ALA A 1 198 ? -6.465 26.234 -4.73 1 95.69 198 ALA A O 1
ATOM 1421 N N . VAL A 1 199 ? -4.469 27.25 -4.559 1 96.12 199 VAL A N 1
ATOM 1422 C CA . VAL A 1 199 ? -4.98 28.531 -5.043 1 96.12 199 VAL A CA 1
ATOM 1423 C C . VAL A 1 199 ? -5.438 28.391 -6.496 1 96.12 199 VAL A C 1
ATOM 1425 O O . VAL A 1 199 ? -6.543 28.797 -6.848 1 96.12 199 VAL A O 1
ATOM 1428 N N . VAL A 1 200 ? -4.641 27.781 -7.34 1 97.81 200 VAL A N 1
ATOM 1429 C CA . VAL A 1 200 ? -4.984 27.609 -8.75 1 97.81 200 VAL A CA 1
ATOM 1430 C C . VAL A 1 200 ? -6.199 26.703 -8.875 1 97.81 200 VAL A C 1
ATOM 1432 O O . VAL A 1 200 ? -7.121 26.984 -9.648 1 97.81 200 VAL A O 1
ATOM 1435 N N . GLY A 1 201 ? -6.203 25.594 -8.148 1 97.75 201 GLY A N 1
ATOM 1436 C CA . GLY A 1 201 ? -7.355 24.703 -8.164 1 97.75 201 GLY A CA 1
ATOM 1437 C C . GLY A 1 201 ? -8.641 25.391 -7.727 1 97.75 201 GLY A C 1
ATOM 1438 O O . GLY A 1 201 ? -9.703 25.156 -8.305 1 97.75 201 GLY A O 1
ATOM 1439 N N . TYR A 1 202 ? -8.477 26.188 -6.742 1 96.62 202 TYR A N 1
ATOM 1440 C CA . TYR A 1 202 ? -9.625 26.938 -6.23 1 96.62 202 TYR A CA 1
ATOM 1441 C C . TYR A 1 202 ? -10.148 27.922 -7.27 1 96.62 202 TYR A C 1
ATOM 1443 O O . TYR A 1 202 ? -11.359 28.016 -7.492 1 96.62 202 TYR A O 1
ATOM 1451 N N . VAL A 1 203 ? -9.289 28.625 -7.898 1 97.62 203 VAL A N 1
ATOM 1452 C CA . VAL A 1 203 ? -9.672 29.594 -8.922 1 97.62 203 VAL A CA 1
ATOM 1453 C C . VAL A 1 203 ? -10.367 28.875 -10.078 1 97.62 203 VAL A C 1
ATOM 1455 O O . VAL A 1 203 ? -11.398 29.344 -10.562 1 97.62 203 VAL A O 1
ATOM 1458 N N . VAL A 1 204 ? -9.836 27.781 -10.508 1 97.94 204 VAL A N 1
ATOM 1459 C CA . VAL A 1 204 ? -10.453 26.984 -11.57 1 97.94 204 VAL A CA 1
ATOM 1460 C C . VAL A 1 204 ? -11.828 26.5 -11.125 1 97.94 204 VAL A C 1
ATOM 1462 O O . VAL A 1 204 ? -12.766 26.469 -11.93 1 97.94 204 VAL A O 1
ATOM 1465 N N . SER A 1 205 ? -11.938 26.156 -9.867 1 97.38 205 SER A N 1
ATOM 1466 C CA . SER A 1 205 ? -13.211 25.703 -9.328 1 97.38 205 SER A CA 1
ATOM 1467 C C . SER A 1 205 ? -14.266 26.812 -9.375 1 97.38 205 SER A C 1
ATOM 1469 O O . SER A 1 205 ? -15.445 26.547 -9.625 1 97.38 205 SER A O 1
ATOM 1471 N N . ILE A 1 206 ? -13.852 28.031 -9.078 1 95.88 206 ILE A N 1
ATOM 1472 C CA . ILE A 1 206 ? -14.758 29.172 -9.141 1 95.88 206 ILE A CA 1
ATOM 1473 C C . ILE A 1 206 ? -15.242 29.359 -10.578 1 95.88 206 ILE A C 1
ATOM 1475 O O . ILE A 1 206 ? -16.438 29.531 -10.82 1 95.88 206 ILE A O 1
ATOM 1479 N N . ALA A 1 207 ? -14.344 29.25 -11.531 1 96.69 207 ALA A N 1
ATOM 1480 C CA . ALA A 1 207 ? -14.656 29.438 -12.945 1 96.69 207 ALA A CA 1
ATOM 1481 C C . ALA A 1 207 ? -15.633 28.375 -13.438 1 96.69 207 ALA A C 1
ATOM 1483 O O . ALA A 1 207 ? -16.469 28.625 -14.305 1 96.69 207 ALA A O 1
ATOM 1484 N N . LEU A 1 208 ? -15.602 27.219 -12.828 1 96.38 208 LEU A N 1
ATOM 1485 C CA . LEU A 1 208 ? -16.438 26.109 -13.273 1 96.38 208 LEU A CA 1
ATOM 1486 C C . LEU A 1 208 ? -17.703 26 -12.422 1 96.38 208 LEU A C 1
ATOM 1488 O O . LEU A 1 208 ? -18.5 25.078 -12.594 1 96.38 208 LEU A O 1
ATOM 1492 N N . GLY A 1 209 ? -17.875 26.875 -11.438 1 93.5 209 GLY A N 1
ATOM 1493 C CA . GLY A 1 209 ? -19.078 26.938 -10.625 1 93.5 209 GLY A CA 1
ATOM 1494 C C . GLY A 1 209 ? -19.109 25.891 -9.516 1 93.5 209 GLY A C 1
ATOM 1495 O O . GLY A 1 209 ? -20.188 25.469 -9.094 1 93.5 209 GLY A O 1
ATOM 1496 N N . MET A 1 210 ? -17.984 25.469 -9.117 1 93.62 210 MET A N 1
ATOM 1497 C CA . MET A 1 210 ? -17.938 24.391 -8.125 1 93.62 210 MET A CA 1
ATOM 1498 C C . MET A 1 210 ? -17.609 24.953 -6.746 1 93.62 210 MET A C 1
ATOM 1500 O O . MET A 1 210 ? -17.438 24.188 -5.789 1 93.62 210 MET A O 1
ATOM 1504 N N . ALA A 1 211 ? -17.5 26.281 -6.605 1 90.94 211 ALA A N 1
ATOM 1505 C CA . ALA A 1 211 ? -17.203 26.891 -5.312 1 90.94 211 ALA A CA 1
ATOM 1506 C C . ALA A 1 211 ? -18.438 27.609 -4.758 1 90.94 211 ALA A C 1
ATOM 1508 O O . ALA A 1 211 ? -19.172 28.25 -5.504 1 90.94 211 ALA A O 1
ATOM 1509 N N . ASP A 1 212 ? -18.672 27.328 -3.482 1 88 212 ASP A N 1
ATOM 1510 C CA . ASP A 1 212 ? -19.797 27.953 -2.797 1 88 212 ASP A CA 1
ATOM 1511 C C . ASP A 1 212 ? -19.312 28.891 -1.689 1 88 212 ASP A C 1
ATOM 1513 O O . ASP A 1 212 ? -18.703 28.453 -0.715 1 88 212 ASP A O 1
ATOM 1517 N N . PHE A 1 213 ? -19.656 30.172 -1.709 1 87.94 213 PHE A N 1
ATOM 1518 C CA . PHE A 1 213 ? -19.156 31.172 -0.779 1 87.94 213 PHE A CA 1
ATOM 1519 C C . PHE A 1 213 ? -20.234 31.578 0.221 1 87.94 213 PHE A C 1
ATOM 1521 O O . PHE A 1 213 ? -20.047 32.531 0.992 1 87.94 213 PHE A O 1
ATOM 1528 N N . THR A 1 214 ? -21.266 30.922 0.251 1 88.81 214 THR A N 1
ATOM 1529 C CA . THR A 1 214 ? -22.391 31.297 1.114 1 88.81 214 THR A CA 1
ATOM 1530 C C . THR A 1 214 ? -21.953 31.297 2.578 1 88.81 214 THR A C 1
ATOM 1532 O O . THR A 1 214 ? -22.281 32.219 3.32 1 88.81 214 THR A O 1
ATOM 1535 N N . LEU A 1 215 ? -21.219 30.438 2.994 1 88.12 215 LEU A N 1
ATOM 1536 C CA . LEU A 1 215 ? -20.781 30.328 4.383 1 88.12 215 LEU A CA 1
ATOM 1537 C C . LEU A 1 215 ? -19.891 31.5 4.766 1 88.12 215 LEU A C 1
ATOM 1539 O O . LEU A 1 215 ? -19.953 31.984 5.898 1 88.12 215 LEU A O 1
ATOM 1543 N N . VAL A 1 216 ? -19.109 31.969 3.887 1 88.81 216 VAL A N 1
ATOM 1544 C CA . VAL A 1 216 ? -18.125 33 4.176 1 88.81 216 VAL A CA 1
ATOM 1545 C C . VAL A 1 216 ? -18.844 34.281 4.605 1 88.81 216 VAL A C 1
ATOM 1547 O O . VAL A 1 216 ? -18.391 34.969 5.516 1 88.81 216 VAL A O 1
ATOM 1550 N N . SER A 1 217 ? -19.906 34.469 3.965 1 88.38 217 SER A N 1
ATOM 1551 C CA . SER A 1 217 ? -20.656 35.656 4.266 1 88.38 217 SER A CA 1
ATOM 1552 C C . SER A 1 217 ? -21.312 35.594 5.637 1 88.38 217 SER A C 1
ATOM 1554 O O . SER A 1 217 ? -21.531 36.594 6.297 1 88.38 217 SER A O 1
ATOM 1556 N N . GLU A 1 218 ? -21.562 34.438 6.074 1 91.38 218 GLU A N 1
ATOM 1557 C CA . GLU A 1 218 ? -22.297 34.25 7.316 1 91.38 218 GLU A CA 1
ATOM 1558 C C . GLU A 1 218 ? -21.375 34.25 8.523 1 91.38 218 GLU A C 1
ATOM 1560 O O . GLU A 1 218 ? -21.812 34.469 9.656 1 91.38 218 GLU A O 1
ATOM 1565 N N . LEU A 1 219 ? -20.156 34.062 8.344 1 91.94 219 LEU A N 1
ATOM 1566 C CA . LEU A 1 219 ? -19.203 33.938 9.445 1 91.94 219 LEU A CA 1
ATOM 1567 C C . LEU A 1 219 ? -18.75 35.312 9.906 1 91.94 219 LEU A C 1
ATOM 1569 O O . LEU A 1 219 ? -18.641 36.25 9.094 1 91.94 219 LEU A O 1
ATOM 1573 N N . PRO A 1 220 ? -18.531 35.469 11.18 1 92.25 220 PRO A N 1
ATOM 1574 C CA . PRO A 1 220 ? -18.016 36.75 11.672 1 92.25 220 PRO A CA 1
ATOM 1575 C C . PRO A 1 220 ? -16.594 37.031 11.211 1 92.25 220 PRO A C 1
ATOM 1577 O O . PRO A 1 220 ? -15.867 36.094 10.844 1 92.25 220 PRO A O 1
ATOM 1580 N N . ALA A 1 221 ? -16.219 38.281 11.203 1 91.38 221 ALA A N 1
ATOM 1581 C CA . ALA A 1 221 ? -14.883 38.656 10.773 1 91.38 221 ALA A CA 1
ATOM 1582 C C . ALA A 1 221 ? -13.844 38.312 11.836 1 91.38 221 ALA A C 1
ATOM 1584 O O . ALA A 1 221 ? -12.719 37.938 11.5 1 91.38 221 ALA A O 1
ATOM 1585 N N . PHE A 1 222 ? -14.234 38.469 13.102 1 94 222 PHE A N 1
ATOM 1586 C CA . PHE A 1 222 ? -13.32 38.188 14.211 1 94 222 PHE A CA 1
ATOM 1587 C C . PHE A 1 222 ? -14.008 37.344 15.281 1 94 222 PHE A C 1
ATOM 1589 O O . PHE A 1 222 ? -15.188 37.562 15.578 1 94 222 PHE A O 1
ATOM 1596 N N . ASN A 1 223 ? -13.359 36.344 15.703 1 92.19 223 ASN A N 1
ATOM 1597 C CA . ASN A 1 223 ? -13.844 35.469 16.766 1 92.19 223 ASN A CA 1
ATOM 1598 C C . ASN A 1 223 ? -12.711 34.656 17.406 1 92.19 223 ASN A C 1
ATOM 1600 O O . ASN A 1 223 ? -11.93 34.031 16.688 1 92.19 223 ASN A O 1
ATOM 1604 N N . VAL A 1 224 ? -12.594 34.656 18.703 1 92.69 224 VAL A N 1
ATOM 1605 C CA . VAL A 1 224 ? -11.602 33.875 19.406 1 92.69 224 VAL A CA 1
ATOM 1606 C C . VAL A 1 224 ? -12.164 32.469 19.688 1 92.69 224 VAL A C 1
ATOM 1608 O O . VAL A 1 224 ? -13.203 32.344 20.344 1 92.69 224 VAL A O 1
ATOM 1611 N N . PRO A 1 225 ? -11.477 31.484 19.109 1 92.69 225 PRO A N 1
ATOM 1612 C CA . PRO A 1 225 ? -11.984 30.125 19.344 1 92.69 225 PRO A CA 1
ATOM 1613 C C . PRO A 1 225 ? -12.055 29.781 20.844 1 92.69 225 PRO A C 1
ATOM 1615 O O . PRO A 1 225 ? -11.156 30.141 21.609 1 92.69 225 PRO A O 1
ATOM 1618 N N . ARG A 1 226 ? -13.133 29.125 21.234 1 91.94 226 ARG A N 1
ATOM 1619 C CA . ARG A 1 226 ? -13.328 28.703 22.609 1 91.94 226 ARG A CA 1
ATOM 1620 C C . ARG A 1 226 ? -12.906 27.25 22.797 1 91.94 226 ARG A C 1
ATOM 1622 O O . ARG A 1 226 ? -12.992 26.453 21.875 1 91.94 226 ARG A O 1
ATOM 1629 N N . PRO A 1 227 ? -12.461 26.906 24.016 1 95.88 227 PRO A N 1
ATOM 1630 C CA . PRO A 1 227 ? -12.086 25.516 24.281 1 95.88 227 PRO A CA 1
ATOM 1631 C C . PRO A 1 227 ? -13.289 24.578 24.25 1 95.88 227 PRO A C 1
ATOM 1633 O O . PRO A 1 227 ? -14.422 25 24.484 1 95.88 227 PRO A O 1
ATOM 1636 N N . LEU A 1 228 ? -13.047 23.422 23.875 1 96.56 228 LEU A N 1
ATOM 1637 C CA . LEU A 1 228 ? -14 22.312 23.891 1 96.56 228 LEU A CA 1
ATOM 1638 C C . LEU A 1 228 ? -15.203 22.625 23.016 1 96.56 228 LEU A C 1
ATOM 1640 O O . LEU A 1 228 ? -16.344 22.516 23.469 1 96.56 228 LEU A O 1
ATOM 1644 N N . PRO A 1 229 ? -14.93 22.938 21.844 1 95.31 229 PRO A N 1
ATOM 1645 C CA . PRO A 1 229 ? -16.031 23.312 20.953 1 95.31 229 PRO A CA 1
ATOM 1646 C C . PRO A 1 229 ? -16.938 22.125 20.594 1 95.31 229 PRO A C 1
ATOM 1648 O O . PRO A 1 229 ? -18.062 22.328 20.141 1 95.31 229 PRO A O 1
ATOM 1651 N N . TRP A 1 230 ? -16.453 20.891 20.828 1 97.06 230 TRP A N 1
ATOM 1652 C CA . TRP A 1 230 ? -17.234 19.719 20.422 1 97.06 230 TRP A CA 1
ATOM 1653 C C . TRP A 1 230 ? -17.938 19.094 21.625 1 97.06 230 TRP A C 1
ATOM 1655 O O . TRP A 1 230 ? -18.438 17.969 21.547 1 97.06 230 TRP A O 1
ATOM 1665 N N . GLY A 1 231 ? -17.922 19.797 22.766 1 95.56 231 GLY A N 1
ATOM 1666 C CA . GLY A 1 231 ? -18.5 19.266 24 1 95.56 231 GLY A CA 1
ATOM 1667 C C . GLY A 1 231 ? -17.453 18.797 25 1 95.56 231 GLY A C 1
ATOM 1668 O O . GLY A 1 231 ? -16.266 18.922 24.75 1 95.56 231 GLY A O 1
ATOM 1669 N N . MET A 1 232 ? -17.953 18.25 26.047 1 97 232 MET A N 1
ATOM 1670 C CA . MET A 1 232 ? -17.047 17.688 27.047 1 97 232 MET A CA 1
ATOM 1671 C C . MET A 1 232 ? -16.328 16.469 26.516 1 97 232 MET A C 1
ATOM 1673 O O . MET A 1 232 ? -16.969 15.562 25.953 1 97 232 MET A O 1
ATOM 1677 N N . PRO A 1 233 ? -15.047 16.469 26.641 1 97.5 233 PRO A N 1
ATOM 1678 C CA . PRO A 1 233 ? -14.289 15.328 26.125 1 97.5 233 PRO A CA 1
ATOM 1679 C C . PRO A 1 233 ? -14.742 14 26.734 1 97.5 233 PRO A C 1
ATOM 1681 O O . PRO A 1 233 ? -15.039 13.938 27.938 1 97.5 233 PRO A O 1
ATOM 1684 N N . THR A 1 234 ? -14.898 13.031 25.922 1 97.75 234 THR A N 1
ATOM 1685 C CA . THR A 1 234 ? -15.156 11.664 26.375 1 97.75 234 THR A CA 1
ATOM 1686 C C . THR A 1 234 ? -13.906 10.805 26.234 1 97.75 234 THR A C 1
ATOM 1688 O O . THR A 1 234 ? -13.227 10.844 25.203 1 97.75 234 THR A O 1
ATOM 1691 N N . PHE A 1 235 ? -13.602 10.07 27.359 1 97.81 235 PHE A N 1
ATOM 1692 C CA . PHE A 1 235 ? -12.398 9.258 27.391 1 97.81 235 PHE A CA 1
ATOM 1693 C C . PHE A 1 235 ? -12.727 7.785 27.188 1 97.81 235 PHE A C 1
ATOM 1695 O O . PHE A 1 235 ? -12.984 7.059 28.141 1 97.81 235 PHE A O 1
ATOM 1702 N N . GLU A 1 236 ? -12.633 7.402 25.953 1 96.44 236 GLU A N 1
ATOM 1703 C CA . GLU A 1 236 ? -12.891 6.012 25.594 1 96.44 236 GLU A CA 1
ATOM 1704 C C . GLU A 1 236 ? -11.586 5.258 25.328 1 96.44 236 GLU A C 1
ATOM 1706 O O . GLU A 1 236 ? -10.711 5.746 24.609 1 96.44 236 GLU A O 1
ATOM 1711 N N . ALA A 1 237 ? -11.539 4.086 25.859 1 94.94 237 ALA A N 1
ATOM 1712 C CA . ALA A 1 237 ? -10.297 3.311 25.797 1 94.94 237 ALA A CA 1
ATOM 1713 C C . ALA A 1 237 ? -9.906 2.99 24.359 1 94.94 237 ALA A C 1
ATOM 1715 O O . ALA A 1 237 ? -8.734 3.086 24 1 94.94 237 ALA A O 1
ATOM 1716 N N . TYR A 1 238 ? -10.875 2.564 23.547 1 92.69 238 TYR A N 1
ATOM 1717 C CA . TYR A 1 238 ? -10.539 2.189 22.188 1 92.69 238 TYR A CA 1
ATOM 1718 C C . TYR A 1 238 ? -10.031 3.393 21.391 1 92.69 238 TYR A C 1
ATOM 1720 O O . TYR A 1 238 ? -9.117 3.268 20.578 1 92.69 238 TYR A O 1
ATOM 1728 N N . ALA A 1 239 ? -10.609 4.594 21.641 1 95.44 239 ALA A N 1
ATOM 1729 C CA . ALA A 1 239 ? -10.188 5.812 20.953 1 95.44 239 ALA A CA 1
ATOM 1730 C C . ALA A 1 239 ? -8.773 6.207 21.344 1 95.44 239 ALA A C 1
ATOM 1732 O O . ALA A 1 239 ? -7.949 6.539 20.5 1 95.44 239 ALA A O 1
ATOM 1733 N N . ILE A 1 240 ? -8.531 6.059 22.641 1 96.88 240 ILE A N 1
ATOM 1734 C CA . ILE A 1 240 ? -7.223 6.43 23.172 1 96.88 240 ILE A CA 1
ATOM 1735 C C . ILE A 1 240 ? -6.152 5.496 22.609 1 96.88 240 ILE A C 1
ATOM 1737 O O . ILE A 1 240 ? -5.121 5.953 22.109 1 96.88 240 ILE A O 1
ATOM 1741 N N . ILE A 1 241 ? -6.398 4.273 22.578 1 93.5 241 ILE A N 1
ATOM 1742 C CA . ILE A 1 241 ? -5.434 3.283 22.109 1 93.5 241 ILE A CA 1
ATOM 1743 C C . ILE A 1 241 ? -5.188 3.475 20.609 1 93.5 241 ILE A C 1
ATOM 1745 O O . ILE A 1 241 ? -4.047 3.404 20.156 1 93.5 241 ILE A O 1
ATOM 1749 N N . THR A 1 242 ? -6.27 3.709 19.906 1 90.88 242 THR A N 1
ATOM 1750 C CA . THR A 1 242 ? -6.148 3.924 18.469 1 90.88 242 THR A CA 1
ATOM 1751 C C . THR A 1 242 ? -5.234 5.109 18.172 1 90.88 242 THR A C 1
ATOM 1753 O O . THR A 1 242 ? -4.355 5.023 17.312 1 90.88 242 THR A O 1
ATOM 1756 N N . LEU A 1 243 ? -5.355 6.168 18.906 1 95.62 243 LEU A N 1
ATOM 1757 C CA . LEU A 1 243 ? -4.543 7.352 18.625 1 95.62 243 LEU A CA 1
ATOM 1758 C C . LEU A 1 243 ? -3.129 7.172 19.172 1 95.62 243 LEU A C 1
ATOM 1760 O O . LEU A 1 243 ? -2.205 7.871 18.75 1 95.62 243 LEU A O 1
ATOM 1764 N N . LEU A 1 244 ? -2.967 6.246 20.141 1 94.5 244 LEU A N 1
ATOM 1765 C CA . LEU A 1 244 ? -1.623 6.023 20.656 1 94.5 244 LEU A CA 1
ATOM 1766 C C . LEU A 1 244 ? -0.705 5.473 19.562 1 94.5 244 LEU A C 1
ATOM 1768 O O . LEU A 1 244 ? 0.49 5.777 19.547 1 94.5 244 LEU A O 1
ATOM 1772 N N . PHE A 1 245 ? -1.234 4.711 18.625 1 89.06 245 PHE A N 1
ATOM 1773 C CA . PHE A 1 245 ? -0.427 4.246 17.5 1 89.06 245 PHE A CA 1
ATOM 1774 C C . PHE A 1 245 ? 0.002 5.418 16.625 1 89.06 245 PHE A C 1
ATOM 1776 O O . PHE A 1 245 ? 1.14 5.461 16.156 1 89.06 245 PHE A O 1
ATOM 1783 N N . ALA A 1 246 ? -0.947 6.344 16.453 1 92.56 246 ALA A N 1
ATOM 1784 C CA . ALA A 1 246 ? -0.612 7.539 15.68 1 92.56 246 ALA A CA 1
ATOM 1785 C C . ALA A 1 246 ? 0.451 8.367 16.391 1 92.56 246 ALA A C 1
ATOM 1787 O O . ALA A 1 246 ? 1.349 8.922 15.75 1 92.56 246 ALA A O 1
ATOM 1788 N N . PHE A 1 247 ? 0.36 8.406 17.719 1 95.31 247 PHE A N 1
ATOM 1789 C CA . PHE A 1 247 ? 1.339 9.133 18.531 1 95.31 247 PHE A CA 1
ATOM 1790 C C . PHE A 1 247 ? 2.727 8.523 18.359 1 95.31 247 PHE A C 1
ATOM 1792 O O . PHE A 1 247 ? 3.715 9.25 18.234 1 95.31 247 PHE A O 1
ATOM 1799 N N . MET A 1 248 ? 2.781 7.289 18.344 1 90.31 248 MET A N 1
ATOM 1800 C CA . MET A 1 248 ? 4.066 6.602 18.234 1 90.31 248 MET A CA 1
ATOM 1801 C C . MET A 1 248 ? 4.73 6.898 16.891 1 90.31 248 MET A C 1
ATOM 1803 O O . MET A 1 248 ? 5.934 7.16 16.844 1 90.31 248 MET A O 1
ATOM 1807 N N . VAL A 1 249 ? 3.939 6.863 15.953 1 86.75 249 VAL A N 1
ATOM 1808 C CA . VAL A 1 249 ? 4.465 7.148 14.617 1 86.75 249 VAL A CA 1
ATOM 1809 C C . VAL A 1 249 ? 4.918 8.602 14.547 1 86.75 249 VAL A C 1
ATOM 1811 O O . VAL A 1 249 ? 5.953 8.906 13.953 1 86.75 249 VAL A O 1
ATOM 1814 N N . SER A 1 250 ? 4.121 9.406 15.07 1 91.94 250 SER A N 1
ATOM 1815 C CA . SER A 1 250 ? 4.457 10.828 15.109 1 91.94 250 SER A CA 1
ATOM 1816 C C . SER A 1 250 ? 5.781 11.062 15.828 1 91.94 250 SER A C 1
ATOM 1818 O O . SER A 1 250 ? 6.594 11.875 15.383 1 91.94 250 SER A O 1
ATOM 1820 N N . ILE A 1 251 ? 6.008 10.367 16.906 1 93.38 251 ILE A N 1
ATOM 1821 C CA . ILE A 1 251 ? 7.238 10.484 17.672 1 93.38 251 ILE A CA 1
ATOM 1822 C C . ILE A 1 251 ? 8.438 10.125 16.797 1 93.38 251 ILE A C 1
ATOM 1824 O O . ILE A 1 251 ? 9.43 10.859 16.766 1 93.38 251 ILE A O 1
ATOM 1828 N N . ILE A 1 252 ? 8.297 9.125 16.094 1 87.44 252 ILE A N 1
ATOM 1829 C CA . ILE A 1 252 ? 9.391 8.641 15.258 1 87.44 252 ILE A CA 1
ATOM 1830 C C . ILE A 1 252 ? 9.68 9.656 14.148 1 87.44 252 ILE A C 1
ATOM 1832 O O . ILE A 1 252 ? 10.844 9.938 13.844 1 87.44 252 ILE A O 1
ATOM 1836 N N . GLU A 1 253 ? 8.688 10.125 13.547 1 88.31 253 GLU A N 1
ATOM 1837 C CA . GLU A 1 253 ? 8.844 11.141 12.516 1 88.31 253 GLU A CA 1
ATOM 1838 C C . GLU A 1 253 ? 9.523 12.391 13.07 1 88.31 253 GLU A C 1
ATOM 1840 O O . GLU A 1 253 ? 10.422 12.945 12.43 1 88.31 253 GLU A O 1
ATOM 1845 N N . SER A 1 254 ? 9.133 12.727 14.242 1 94.81 254 SER A N 1
ATOM 1846 C CA . SER A 1 254 ? 9.672 13.938 14.859 1 94.81 254 SER A CA 1
ATOM 1847 C C . SER A 1 254 ? 11.141 13.766 15.219 1 94.81 254 SER A C 1
ATOM 1849 O O . SER A 1 254 ? 11.938 14.688 15.047 1 94.81 254 SER A O 1
ATOM 1851 N N . VAL A 1 255 ? 11.492 12.648 15.742 1 92.62 255 VAL A N 1
ATOM 1852 C CA . VAL A 1 255 ? 12.891 12.391 16.078 1 92.62 255 VAL A CA 1
ATOM 1853 C C . VAL A 1 255 ? 13.758 12.539 14.828 1 92.62 255 VAL A C 1
ATOM 1855 O O . VAL A 1 255 ? 14.844 13.125 14.891 1 92.62 255 VAL A O 1
ATOM 1858 N N . GLY A 1 256 ? 13.281 12 13.773 1 89.5 256 GLY A N 1
ATOM 1859 C CA . GLY A 1 256 ? 13.984 12.188 12.516 1 89.5 256 GLY A CA 1
ATOM 1860 C C . GLY A 1 256 ? 14.125 13.641 12.117 1 89.5 256 GLY A C 1
ATOM 1861 O O . GLY A 1 256 ? 15.188 14.062 11.656 1 89.5 256 GLY A O 1
ATOM 1862 N N . ASP A 1 257 ? 13.102 14.328 12.266 1 94.25 257 ASP A N 1
ATOM 1863 C CA . ASP A 1 257 ? 13.102 15.742 11.914 1 94.25 257 ASP A CA 1
ATOM 1864 C C . ASP A 1 257 ? 14.062 16.531 12.805 1 94.25 257 ASP A C 1
ATOM 1866 O O . ASP A 1 257 ? 14.68 17.5 12.352 1 94.25 257 ASP A O 1
ATOM 1870 N N . TYR A 1 258 ? 14.133 16.109 14.07 1 96.12 258 TYR A N 1
ATOM 1871 C CA . TYR A 1 258 ? 15.047 16.781 14.984 1 96.12 258 TYR A CA 1
ATOM 1872 C C . TYR A 1 258 ? 16.5 16.578 14.547 1 96.12 258 TYR A C 1
ATOM 1874 O O . TYR A 1 258 ? 17.297 17.516 14.586 1 96.12 258 TYR A O 1
ATOM 1882 N N . HIS A 1 259 ? 16.797 15.445 14.133 1 93.44 259 HIS A N 1
ATOM 1883 C CA . HIS A 1 259 ? 18.125 15.188 13.617 1 93.44 259 HIS A CA 1
ATOM 1884 C C . HIS A 1 259 ? 18.391 15.961 12.328 1 93.44 259 HIS A C 1
ATOM 1886 O O . HIS A 1 259 ? 19.469 16.5 12.125 1 93.44 259 HIS A O 1
ATOM 1892 N N . ALA A 1 260 ? 17.422 16.016 11.539 1 93.06 260 ALA A N 1
ATOM 1893 C CA . ALA A 1 260 ? 17.562 16.703 10.258 1 93.06 260 ALA A CA 1
ATOM 1894 C C . ALA A 1 260 ? 17.781 18.203 10.453 1 93.06 260 ALA A C 1
ATOM 1896 O O . ALA A 1 260 ? 18.656 18.797 9.82 1 93.06 260 ALA A O 1
ATOM 1897 N N . ILE A 1 261 ? 17 18.781 11.305 1 96.69 261 ILE A N 1
ATOM 1898 C CA . ILE A 1 261 ? 17.109 20.219 11.508 1 96.69 261 ILE A CA 1
ATOM 1899 C C . ILE A 1 261 ? 18.422 20.562 12.211 1 96.69 261 ILE A C 1
ATOM 1901 O O . ILE A 1 261 ? 19.016 21.609 11.953 1 96.69 261 ILE A O 1
ATOM 1905 N N . SER A 1 262 ? 18.797 19.656 13.102 1 96.44 262 SER A N 1
ATOM 1906 C CA . SER A 1 262 ? 20.078 19.828 13.75 1 96.44 262 SER A CA 1
ATOM 1907 C C . SER A 1 262 ? 21.219 19.844 12.734 1 96.44 262 SER A C 1
ATOM 1909 O O . SER A 1 262 ? 22.094 20.703 12.781 1 96.44 262 SER A O 1
ATOM 1911 N N . ALA A 1 263 ? 21.156 18.953 11.891 1 94.56 263 ALA A N 1
ATOM 1912 C CA . ALA A 1 263 ? 22.203 18.844 10.867 1 94.56 263 ALA A CA 1
ATOM 1913 C C . ALA A 1 263 ? 22.203 20.062 9.953 1 94.56 263 ALA A C 1
ATOM 1915 O O . ALA A 1 263 ? 23.25 20.625 9.664 1 94.56 263 ALA A O 1
ATOM 1916 N N . ILE A 1 264 ? 21.078 20.5 9.578 1 94.5 264 ILE A N 1
ATOM 1917 C CA . ILE A 1 264 ? 20.938 21.578 8.617 1 94.5 264 ILE A CA 1
ATOM 1918 C C . ILE A 1 264 ? 21.328 22.906 9.281 1 94.5 264 ILE A C 1
ATOM 1920 O O . ILE A 1 264 ? 21.922 23.781 8.648 1 94.5 264 ILE A O 1
ATOM 1924 N N . SER A 1 265 ? 21.016 23 10.523 1 95.75 265 SER A N 1
ATOM 1925 C CA . SER A 1 265 ? 21.297 24.234 11.25 1 95.75 265 SER A CA 1
ATOM 1926 C C . SER A 1 265 ? 22.672 24.203 11.883 1 95.75 265 SER A C 1
ATOM 1928 O O . SER A 1 265 ? 23.094 25.172 12.539 1 95.75 265 SER A O 1
ATOM 1930 N N . GLU A 1 266 ? 23.359 23.031 11.758 1 94.25 266 GLU A N 1
ATOM 1931 C CA . GLU A 1 266 ? 24.688 22.828 12.352 1 94.25 266 GLU A CA 1
ATOM 1932 C C . GLU A 1 266 ? 24.656 23.047 13.859 1 94.25 266 GLU A C 1
ATOM 1934 O O . GLU A 1 266 ? 25.5 23.766 14.406 1 94.25 266 GLU A O 1
ATOM 1939 N N . ALA A 1 267 ? 23.609 22.672 14.398 1 94.69 267 ALA A N 1
ATOM 1940 C CA . ALA A 1 267 ? 23.438 22.75 15.844 1 94.69 267 ALA A CA 1
ATOM 1941 C C . ALA A 1 267 ? 23.578 21.375 16.484 1 94.69 267 ALA A C 1
ATOM 1943 O O . ALA A 1 267 ? 23.141 20.375 15.914 1 94.69 267 ALA A O 1
ATOM 1944 N N . PRO A 1 268 ? 24.156 21.328 17.625 1 94.38 268 PRO A N 1
ATOM 1945 C CA . PRO A 1 268 ? 24.297 20.016 18.281 1 94.38 268 PRO A CA 1
ATOM 1946 C C . PRO A 1 268 ? 22.953 19.422 18.719 1 94.38 268 PRO A C 1
ATOM 1948 O O . PRO A 1 268 ? 22.016 20.172 19 1 94.38 268 PRO A O 1
ATOM 1951 N N . ILE A 1 269 ? 22.844 18.094 18.812 1 95.19 269 ILE A N 1
ATOM 1952 C CA . ILE A 1 269 ? 21.625 17.422 19.25 1 95.19 269 ILE A CA 1
ATOM 1953 C C . ILE A 1 269 ? 21.969 16.406 20.344 1 95.19 269 ILE A C 1
ATOM 1955 O O . ILE A 1 269 ? 22.906 15.625 20.203 1 95.19 269 ILE A O 1
ATOM 1959 N N . THR A 1 270 ? 21.312 16.484 21.422 1 94 270 THR A N 1
ATOM 1960 C CA . THR A 1 270 ? 21.438 15.57 22.547 1 94 270 THR A CA 1
ATOM 1961 C C . THR A 1 270 ? 20.094 14.914 22.875 1 94 270 THR A C 1
ATOM 1963 O O . THR A 1 270 ? 19.062 15.297 22.312 1 94 270 THR A O 1
ATOM 1966 N N . ASN A 1 271 ? 20.109 13.953 23.75 1 93.12 271 ASN A N 1
ATOM 1967 C CA . ASN A 1 271 ? 18.875 13.305 24.172 1 93.12 271 ASN A CA 1
ATOM 1968 C C . ASN A 1 271 ? 17.938 14.289 24.859 1 93.12 271 ASN A C 1
ATOM 1970 O O . ASN A 1 271 ? 16.719 14.133 24.797 1 93.12 271 ASN A O 1
ATOM 1974 N N . ARG A 1 272 ? 18.484 15.242 25.391 1 94.31 272 ARG A N 1
ATOM 1975 C CA . ARG A 1 272 ? 17.672 16.25 26.047 1 94.31 272 ARG A CA 1
ATOM 1976 C C . ARG A 1 272 ? 16.828 17.031 25.047 1 94.31 272 ARG A C 1
ATOM 1978 O O . ARG A 1 272 ? 15.656 17.312 25.297 1 94.31 272 ARG A O 1
ATOM 1985 N N . HIS A 1 273 ? 17.453 17.422 23.938 1 95.69 273 HIS A N 1
ATOM 1986 C CA . HIS A 1 273 ? 16.719 18.094 22.875 1 95.69 273 HIS A CA 1
ATOM 1987 C C . HIS A 1 273 ? 15.562 17.234 22.375 1 95.69 273 HIS A C 1
ATOM 1989 O O . HIS A 1 273 ? 14.453 17.734 22.188 1 95.69 273 HIS A O 1
ATOM 1995 N N . ILE A 1 274 ? 15.852 15.977 22.25 1 95.75 274 ILE A N 1
ATOM 1996 C CA . ILE A 1 274 ? 14.859 15.039 21.719 1 95.75 274 ILE A CA 1
ATOM 1997 C C . ILE A 1 274 ? 13.742 14.852 22.734 1 95.75 274 ILE A C 1
ATOM 1999 O O . ILE A 1 274 ? 12.555 14.938 22.391 1 95.75 274 ILE A O 1
ATOM 2003 N N . ASN A 1 275 ? 14.125 14.617 23.984 1 96 275 ASN A N 1
ATOM 2004 C CA . ASN A 1 275 ? 13.148 14.383 25.047 1 96 275 ASN A CA 1
ATOM 2005 C C . ASN A 1 275 ? 12.25 15.594 25.25 1 96 275 ASN A C 1
ATOM 2007 O O . ASN A 1 275 ? 11.031 15.453 25.375 1 96 275 ASN A O 1
ATOM 2011 N N . ARG A 1 276 ? 12.797 16.719 25.281 1 97 276 ARG A N 1
ATOM 2012 C CA . ARG A 1 276 ? 12.016 17.953 25.469 1 97 276 ARG A CA 1
ATOM 2013 C C . ARG A 1 276 ? 11.109 18.203 24.281 1 97 276 ARG A C 1
ATOM 2015 O O . ARG A 1 276 ? 10.008 18.734 24.438 1 97 276 ARG A O 1
ATOM 2022 N N . GLY A 1 277 ? 11.68 17.922 23.094 1 97.81 277 GLY A N 1
ATOM 2023 C CA . GLY A 1 277 ? 10.859 18.078 21.906 1 97.81 277 GLY A CA 1
ATOM 2024 C C . GLY A 1 277 ? 9.617 17.203 21.922 1 97.81 277 GLY A C 1
ATOM 2025 O O . GLY A 1 277 ? 8.516 17.672 21.641 1 97.81 277 GLY A O 1
ATOM 2026 N N . ILE A 1 278 ? 9.828 15.945 22.25 1 97.56 278 ILE A N 1
ATOM 2027 C CA . ILE A 1 278 ? 8.727 14.992 22.281 1 97.56 278 ILE A CA 1
ATOM 2028 C C . ILE A 1 278 ? 7.75 15.359 23.406 1 97.56 278 ILE A C 1
ATOM 2030 O O . ILE A 1 278 ? 6.535 15.258 23.234 1 97.56 278 ILE A O 1
ATOM 2034 N N . MET A 1 279 ? 8.289 15.758 24.531 1 98.06 279 MET A N 1
ATOM 2035 C CA . MET A 1 279 ? 7.438 16.234 25.609 1 98.06 279 MET A CA 1
ATOM 2036 C C . MET A 1 279 ? 6.562 17.391 25.156 1 98.06 279 MET A C 1
ATOM 2038 O O . MET A 1 279 ? 5.355 17.391 25.406 1 98.06 279 MET A O 1
ATOM 2042 N N . SER A 1 280 ? 7.188 18.344 24.531 1 98.25 280 SER A N 1
ATOM 2043 C CA . SER A 1 280 ? 6.469 19.516 24.062 1 98.25 280 SER A CA 1
ATOM 2044 C C . SER A 1 280 ? 5.398 19.141 23.047 1 98.25 280 SER A C 1
ATOM 2046 O O . SER A 1 280 ? 4.305 19.719 23.047 1 98.25 280 SER A O 1
ATOM 2048 N N . GLU A 1 281 ? 5.684 18.234 22.156 1 98.06 281 GLU A N 1
ATOM 2049 C CA . GLU A 1 281 ? 4.711 17.766 21.172 1 98.06 281 GLU A CA 1
ATOM 2050 C C . GLU A 1 281 ? 3.516 17.109 21.859 1 98.06 281 GLU A C 1
ATOM 2052 O O . GLU A 1 281 ? 2.373 17.297 21.438 1 98.06 281 GLU A O 1
ATOM 2057 N N . GLY A 1 282 ? 3.84 16.297 22.828 1 98.31 282 GLY A N 1
ATOM 2058 C CA . GLY A 1 282 ? 2.76 15.703 23.594 1 98.31 282 GLY A CA 1
ATOM 2059 C C . GLY A 1 282 ? 1.859 16.734 24.266 1 98.31 282 GLY A C 1
ATOM 2060 O O . GLY A 1 282 ? 0.633 16.625 24.172 1 98.31 282 GLY A O 1
ATOM 2061 N N . ILE A 1 283 ? 2.443 17.703 24.906 1 98.56 283 ILE A N 1
ATOM 2062 C CA . ILE A 1 283 ? 1.69 18.781 25.547 1 98.56 283 ILE A CA 1
ATOM 2063 C C . ILE A 1 283 ? 0.852 19.516 24.5 1 98.56 283 ILE A C 1
ATOM 2065 O O . ILE A 1 283 ? -0.324 19.797 24.719 1 98.56 283 ILE A O 1
ATOM 2069 N N . ALA A 1 284 ? 1.496 19.781 23.406 1 98.62 284 ALA A N 1
ATOM 2070 C CA . ALA A 1 284 ? 0.808 20.469 22.312 1 98.62 284 ALA A CA 1
ATOM 2071 C C . ALA A 1 284 ? -0.396 19.672 21.828 1 98.62 284 ALA A C 1
ATOM 2073 O O . ALA A 1 284 ? -1.441 20.234 21.5 1 98.62 284 ALA A O 1
ATOM 2074 N N . CYS A 1 285 ? -0.267 18.359 21.703 1 98.62 285 CYS A N 1
ATOM 2075 C CA . CYS A 1 285 ? -1.385 17.531 21.281 1 98.62 285 CYS A CA 1
ATOM 2076 C C . CYS A 1 285 ? -2.512 17.562 22.312 1 98.62 285 CYS A C 1
ATOM 2078 O O . CYS A 1 285 ? -3.689 17.547 21.953 1 98.62 285 CYS A O 1
ATOM 2080 N N . SER A 1 286 ? -2.152 17.578 23.562 1 98.62 286 SER A N 1
ATOM 2081 C CA . SER A 1 286 ? -3.174 17.703 24.594 1 98.62 286 SER A CA 1
ATOM 2082 C C . SER A 1 286 ? -3.906 19.031 24.5 1 98.62 286 SER A C 1
ATOM 2084 O O . SER A 1 286 ? -5.133 19.094 24.625 1 98.62 286 SER A O 1
ATOM 2086 N N . ILE A 1 287 ? -3.166 20.062 24.281 1 98.5 287 ILE A N 1
ATOM 2087 C CA . ILE A 1 287 ? -3.762 21.391 24.109 1 98.5 287 ILE A CA 1
ATOM 2088 C C . ILE A 1 287 ? -4.66 21.375 22.875 1 98.5 287 ILE A C 1
ATOM 2090 O O . ILE A 1 287 ? -5.754 21.938 22.891 1 98.5 287 ILE A O 1
ATOM 2094 N N . ALA A 1 288 ? -4.16 20.75 21.781 1 98.5 288 ALA A N 1
ATOM 2095 C CA . ALA A 1 288 ? -4.973 20.594 20.578 1 98.5 288 ALA A CA 1
ATOM 2096 C C . ALA A 1 288 ? -6.281 19.875 20.891 1 98.5 288 ALA A C 1
ATOM 2098 O O . ALA A 1 288 ? -7.332 20.234 20.344 1 98.5 288 ALA A O 1
ATOM 2099 N N . GLY A 1 289 ? -6.172 18.844 21.719 1 98.38 289 GLY A N 1
ATOM 2100 C CA . GLY A 1 289 ? -7.383 18.156 22.141 1 98.38 289 GLY A CA 1
ATOM 2101 C C . GLY A 1 289 ? -8.352 19.062 22.875 1 98.38 289 GLY A C 1
ATOM 2102 O O . GLY A 1 289 ? -9.562 19 22.656 1 98.38 289 GLY A O 1
ATOM 2103 N N . ILE A 1 290 ? -7.863 19.875 23.734 1 98.25 290 ILE A N 1
ATOM 2104 C CA . ILE A 1 290 ? -8.688 20.797 24.516 1 98.25 290 ILE A CA 1
ATOM 2105 C C . ILE A 1 290 ? -9.375 21.797 23.578 1 98.25 290 ILE A C 1
ATOM 2107 O O . ILE A 1 290 ? -10.555 22.109 23.766 1 98.25 290 ILE A O 1
ATOM 2111 N N . PHE A 1 291 ? -8.719 22.219 22.547 1 97.94 291 PHE A N 1
ATOM 2112 C CA . PHE A 1 291 ? -9.289 23.203 21.625 1 97.94 291 PHE A CA 1
ATOM 2113 C C . PHE A 1 291 ? -10.047 22.516 20.5 1 97.94 291 PHE A C 1
ATOM 2115 O O . PHE A 1 291 ? -10.562 23.172 19.594 1 97.94 291 PHE A O 1
ATOM 2122 N N . GLY A 1 292 ? -10.094 21.188 20.516 1 97.69 292 GLY A N 1
ATOM 2123 C CA . GLY A 1 292 ? -10.859 20.453 19.531 1 97.69 292 GLY A CA 1
ATOM 2124 C C . GLY A 1 292 ? -10.18 20.406 18.172 1 97.69 292 GLY A C 1
ATOM 2125 O O . GLY A 1 292 ? -10.844 20.344 17.141 1 97.69 292 GLY A O 1
ATOM 2126 N N . ALA A 1 293 ? -8.891 20.453 18.141 1 98.06 293 ALA A N 1
ATOM 2127 C CA . ALA A 1 293 ? -8.094 20.422 16.922 1 98.06 293 ALA A CA 1
ATOM 2128 C C . ALA A 1 293 ? -7.637 19 16.594 1 98.06 293 ALA A C 1
ATOM 2130 O O . ALA A 1 293 ? -8.32 18.031 16.938 1 98.06 293 ALA A O 1
ATOM 2131 N N . CYS A 1 294 ? -6.625 18.844 15.805 1 97.25 294 CYS A N 1
ATOM 2132 C CA . CYS A 1 294 ? -6.047 17.547 15.461 1 97.25 294 CYS A CA 1
ATOM 2133 C C . CYS A 1 294 ? -4.648 17.391 16.047 1 97.25 294 CYS A C 1
ATOM 2135 O O . CYS A 1 294 ? -4.129 18.328 16.672 1 97.25 294 CYS A O 1
ATOM 2137 N N . GLY A 1 295 ? -4.102 16.25 15.922 1 97.06 295 GLY A N 1
ATOM 2138 C CA . GLY A 1 295 ? -2.76 16.016 16.438 1 97.06 295 GLY A CA 1
ATOM 2139 C C . GLY A 1 295 ? -1.692 16.781 15.68 1 97.06 295 GLY A C 1
ATOM 2140 O O . GLY A 1 295 ? -1.885 17.141 14.516 1 97.06 295 GLY A O 1
ATOM 2141 N N . THR A 1 296 ? -0.571 17.031 16.375 1 96.88 296 THR A N 1
ATOM 2142 C CA . THR A 1 296 ? 0.504 17.844 15.812 1 96.88 296 THR A CA 1
ATOM 2143 C C . THR A 1 296 ? 1.778 17.016 15.664 1 96.88 296 THR A C 1
ATOM 2145 O O . THR A 1 296 ? 1.949 15.992 16.328 1 96.88 296 THR A O 1
ATOM 2148 N N . THR A 1 297 ? 2.578 17.359 14.727 1 95.69 297 THR A N 1
ATOM 2149 C CA . THR A 1 297 ? 3.912 16.797 14.547 1 95.69 297 THR A CA 1
ATOM 2150 C C . THR A 1 297 ? 4.855 17.828 13.938 1 95.69 297 THR A C 1
ATOM 2152 O O . THR A 1 297 ? 4.438 18.953 13.617 1 95.69 297 THR A O 1
ATOM 2155 N N . SER A 1 298 ? 6.145 17.5 13.875 1 96.5 298 SER A N 1
ATOM 2156 C CA . SER A 1 298 ? 7.141 18.359 13.242 1 96.5 298 SER A CA 1
ATOM 2157 C C . SER A 1 298 ? 7.027 18.297 11.719 1 96.5 298 SER A C 1
ATOM 2159 O O . SER A 1 298 ? 6.699 17.25 11.156 1 96.5 298 SER A O 1
ATOM 2161 N N . TYR A 1 299 ? 7.301 19.375 11.055 1 94.81 299 TYR A N 1
ATOM 2162 C CA . TYR A 1 299 ? 7.117 19.453 9.609 1 94.81 299 TYR A CA 1
ATOM 2163 C C . TYR A 1 299 ? 8.453 19.453 8.883 1 94.81 299 TYR A C 1
ATOM 2165 O O . TYR A 1 299 ? 9.219 20.406 8.969 1 94.81 299 TYR A O 1
ATOM 2173 N N . SER A 1 300 ? 8.68 18.484 8.148 1 89.19 300 SER A N 1
ATOM 2174 C CA . SER A 1 300 ? 9.891 18.328 7.355 1 89.19 300 SER A CA 1
ATOM 2175 C C . SER A 1 300 ? 9.961 19.359 6.234 1 89.19 300 SER A C 1
ATOM 2177 O O . SER A 1 300 ? 11.055 19.75 5.824 1 89.19 300 SER A O 1
ATOM 2179 N N . GLU A 1 301 ? 8.797 19.781 5.719 1 87.44 301 GLU A N 1
ATOM 2180 C CA . GLU A 1 301 ? 8.766 20.781 4.66 1 87.44 301 GLU A CA 1
ATOM 2181 C C . GLU A 1 301 ? 9.438 22.078 5.113 1 87.44 301 GLU A C 1
ATOM 2183 O O . GLU A 1 301 ? 10.148 22.719 4.336 1 87.44 301 GLU A O 1
ATOM 2188 N N . ASN A 1 302 ? 9.203 22.422 6.309 1 94.56 302 ASN A N 1
ATOM 2189 C CA . ASN A 1 302 ? 9.789 23.656 6.84 1 94.56 302 ASN A CA 1
ATOM 2190 C C . ASN A 1 302 ? 11.281 23.5 7.109 1 94.56 302 ASN A C 1
ATOM 2192 O O . ASN A 1 302 ? 12.039 24.469 7.059 1 94.56 302 ASN A O 1
ATOM 2196 N N . ILE A 1 303 ? 11.68 22.297 7.418 1 94 303 ILE A N 1
ATOM 2197 C CA . ILE A 1 303 ? 13.109 22.031 7.512 1 94 303 ILE A CA 1
ATOM 2198 C C . ILE A 1 303 ? 13.766 22.25 6.152 1 94 303 ILE A C 1
ATOM 2200 O O . ILE A 1 303 ? 14.859 22.812 6.07 1 94 303 ILE A O 1
ATOM 2204 N N . GLY A 1 304 ? 13.102 21.828 5.164 1 89.69 304 GLY A N 1
ATOM 2205 C CA . GLY A 1 304 ? 13.578 22.094 3.818 1 89.69 304 GLY A CA 1
ATOM 2206 C C . GLY A 1 304 ? 13.695 23.578 3.516 1 89.69 304 GLY A C 1
ATOM 2207 O O . GLY A 1 304 ? 14.617 24 2.822 1 89.69 304 GLY A O 1
ATOM 2208 N N . LEU A 1 305 ? 12.758 24.297 4 1 92.88 305 LEU A N 1
ATOM 2209 C CA . LEU A 1 305 ? 12.781 25.734 3.803 1 92.88 305 LEU A CA 1
ATOM 2210 C C . LEU A 1 305 ? 13.992 26.359 4.488 1 92.88 305 LEU A C 1
ATOM 2212 O O . LEU A 1 305 ? 14.609 27.281 3.953 1 92.88 305 LEU A O 1
ATOM 2216 N N . VAL A 1 306 ? 14.336 25.875 5.652 1 94.81 306 VAL A N 1
ATOM 2217 C CA . VAL A 1 306 ? 15.523 26.328 6.359 1 94.81 306 VAL A CA 1
ATOM 2218 C C . VAL A 1 306 ? 16.766 26.031 5.535 1 94.81 306 VAL A C 1
ATOM 2220 O O . VAL A 1 306 ? 17.672 26.859 5.426 1 94.81 306 VAL A O 1
ATOM 2223 N N . ALA A 1 307 ? 16.766 24.859 5.02 1 92.19 307 ALA A N 1
ATOM 2224 C CA . ALA A 1 307 ? 17.906 24.469 4.188 1 92.19 307 ALA A CA 1
ATOM 2225 C C . ALA A 1 307 ? 18.016 25.359 2.959 1 92.19 307 ALA A C 1
ATOM 2227 O O . ALA A 1 307 ? 19.125 25.688 2.518 1 92.19 307 ALA A O 1
ATOM 2228 N N . LEU A 1 308 ? 16.953 25.766 2.441 1 90 308 LEU A N 1
ATOM 2229 C CA . LEU A 1 308 ? 16.906 26.562 1.22 1 90 308 LEU A CA 1
ATOM 2230 C C . LEU A 1 308 ? 17.266 28.016 1.505 1 90 308 LEU A C 1
ATOM 2232 O O . LEU A 1 308 ? 18.016 28.641 0.737 1 90 308 LEU A O 1
ATOM 2236 N N . THR A 1 309 ? 16.75 28.547 2.562 1 91.75 309 THR A N 1
ATOM 2237 C CA . THR A 1 309 ? 16.938 29.969 2.867 1 91.75 309 THR A CA 1
ATOM 2238 C C . THR A 1 309 ? 18.203 30.188 3.68 1 91.75 309 THR A C 1
ATOM 2240 O O . THR A 1 309 ? 18.672 31.328 3.803 1 91.75 309 THR A O 1
ATOM 2243 N N . LYS A 1 310 ? 18.688 29.125 4.297 1 93.75 310 LYS A N 1
ATOM 2244 C CA . LYS A 1 310 ? 19.875 29.141 5.156 1 93.75 310 LYS A CA 1
ATOM 2245 C C . LYS A 1 310 ? 19.625 30 6.395 1 93.75 310 LYS A C 1
ATOM 2247 O O . LYS A 1 310 ? 20.562 30.594 6.93 1 93.75 310 LYS A O 1
ATOM 2252 N N . VAL A 1 311 ? 18.344 30.125 6.719 1 95.56 311 VAL A N 1
ATOM 2253 C CA . VAL A 1 311 ? 17.984 30.875 7.914 1 95.56 311 VAL A CA 1
ATOM 2254 C C . VAL A 1 311 ? 17.422 29.906 8.969 1 95.56 311 VAL A C 1
ATOM 2256 O O . VAL A 1 311 ? 16.281 29.453 8.867 1 95.56 311 VAL A O 1
ATOM 2259 N N . ALA A 1 312 ? 18.156 29.719 10.016 1 97.25 312 ALA A N 1
ATOM 2260 C CA . ALA A 1 312 ? 17.781 28.766 11.047 1 97.25 312 ALA A CA 1
ATOM 2261 C C . ALA A 1 312 ? 17.422 29.469 12.352 1 97.25 312 ALA A C 1
ATOM 2263 O O . ALA A 1 312 ? 17.562 28.891 13.438 1 97.25 312 ALA A O 1
ATOM 2264 N N . SER A 1 313 ? 16.953 30.656 12.25 1 97.56 313 SER A N 1
ATOM 2265 C CA . SER A 1 313 ? 16.641 31.422 13.445 1 97.56 313 SER A CA 1
ATOM 2266 C C . SER A 1 313 ? 15.367 30.922 14.117 1 97.56 313 SER A C 1
ATOM 2268 O O . SER A 1 313 ? 14.312 30.844 13.477 1 97.56 313 SER A O 1
ATOM 2270 N N . ARG A 1 314 ? 15.445 30.672 15.367 1 97.19 314 ARG A N 1
ATOM 2271 C CA . ARG A 1 314 ? 14.289 30.266 16.156 1 97.19 314 ARG A CA 1
ATOM 2272 C C . ARG A 1 314 ? 13.25 31.375 16.234 1 97.19 314 ARG A C 1
ATOM 2274 O O . ARG A 1 314 ? 12.047 31.125 16.234 1 97.19 314 ARG A O 1
ATOM 2281 N N . GLN A 1 315 ? 13.711 32.594 16.281 1 97.94 315 GLN A N 1
ATOM 2282 C CA . GLN A 1 315 ? 12.836 33.75 16.328 1 97.94 315 GLN A CA 1
ATOM 2283 C C . GLN A 1 315 ? 11.906 33.812 15.109 1 97.94 315 GLN A C 1
ATOM 2285 O O . GLN A 1 315 ? 10.727 34.156 15.234 1 97.94 315 GLN A O 1
ATOM 2290 N N . VAL A 1 316 ? 12.445 33.5 14.016 1 98 316 VAL A N 1
ATOM 2291 C CA . VAL A 1 316 ? 11.695 33.531 12.758 1 98 316 VAL A CA 1
ATOM 2292 C C . VAL A 1 316 ? 10.539 32.531 12.82 1 98 316 VAL A C 1
ATOM 2294 O O . VAL A 1 316 ? 9.414 32.844 12.445 1 98 316 VAL A O 1
ATOM 2297 N N . VAL A 1 317 ? 10.805 31.328 13.297 1 98.31 317 VAL A N 1
ATOM 2298 C CA . VAL A 1 317 ? 9.797 30.281 13.398 1 98.31 317 VAL A CA 1
ATOM 2299 C C . VAL A 1 317 ? 8.758 30.656 14.453 1 98.31 317 VAL A C 1
ATOM 2301 O O . VAL A 1 317 ? 7.562 30.406 14.273 1 98.31 317 VAL A O 1
ATOM 2304 N N . GLN A 1 318 ? 9.18 31.297 15.547 1 98.56 318 GLN A N 1
ATOM 2305 C CA . GLN A 1 318 ? 8.266 31.766 16.578 1 98.56 318 GLN A CA 1
ATOM 2306 C C . GLN A 1 318 ? 7.301 32.812 16.031 1 98.56 318 GLN A C 1
ATOM 2308 O O . GLN A 1 318 ? 6.113 32.781 16.359 1 98.56 318 GLN A O 1
ATOM 2313 N N . ILE A 1 319 ? 7.832 33.656 15.227 1 98.44 319 ILE A N 1
ATOM 2314 C CA . ILE A 1 319 ? 6.988 34.656 14.594 1 98.44 319 ILE A CA 1
ATOM 2315 C C . ILE A 1 319 ? 5.977 33.969 13.672 1 98.44 319 ILE A C 1
ATOM 2317 O O . ILE A 1 319 ? 4.82 34.375 13.594 1 98.44 319 ILE A O 1
ATOM 2321 N N . GLY A 1 320 ? 6.43 32.906 12.977 1 98.06 320 GLY A N 1
ATOM 2322 C CA . GLY A 1 320 ? 5.488 32.125 12.203 1 98.06 320 GLY A CA 1
ATOM 2323 C C . GLY A 1 320 ? 4.348 31.562 13.039 1 98.06 320 GLY A C 1
ATOM 2324 O O . GLY A 1 320 ? 3.189 31.594 12.617 1 98.06 320 GLY A O 1
ATOM 2325 N N . GLY A 1 321 ? 4.699 31.016 14.211 1 98.44 321 GLY A N 1
ATOM 2326 C CA . GLY A 1 321 ? 3.672 30.531 15.117 1 98.44 321 GLY A CA 1
ATOM 2327 C C . GLY A 1 321 ? 2.688 31.609 15.523 1 98.44 321 GLY A C 1
ATOM 2328 O O . GLY A 1 321 ? 1.479 31.375 15.578 1 98.44 321 GLY A O 1
ATOM 2329 N N . LEU A 1 322 ? 3.18 32.781 15.797 1 98.5 322 LEU A N 1
ATOM 2330 C CA . LEU A 1 322 ? 2.334 33.906 16.172 1 98.5 322 LEU A CA 1
ATOM 2331 C C . LEU A 1 322 ? 1.41 34.312 15.023 1 98.5 322 LEU A C 1
ATOM 2333 O O . LEU A 1 322 ? 0.254 34.688 15.242 1 98.5 322 LEU A O 1
ATOM 2337 N N . ILE A 1 323 ? 1.945 34.281 13.852 1 98.19 323 ILE A N 1
ATOM 2338 C CA . ILE A 1 323 ? 1.147 34.594 12.672 1 98.19 323 ILE A CA 1
ATOM 2339 C C . ILE A 1 323 ? 0.004 33.594 12.539 1 98.19 323 ILE A C 1
ATOM 2341 O O . ILE A 1 323 ? -1.128 33.969 12.227 1 98.19 323 ILE A O 1
ATOM 2345 N N . LEU A 1 324 ? 0.273 32.344 12.781 1 98 324 LEU A N 1
ATOM 2346 C CA . LEU A 1 324 ? -0.762 31.312 12.727 1 98 324 LEU A CA 1
ATOM 2347 C C . LEU A 1 324 ? -1.862 31.594 13.742 1 98 324 LEU A C 1
ATOM 2349 O O . LEU A 1 324 ? -3.049 31.469 13.438 1 98 324 LEU A O 1
ATOM 2353 N N . ILE A 1 325 ? -1.465 31.953 14.945 1 98.06 325 ILE A N 1
ATOM 2354 C CA . ILE A 1 325 ? -2.42 32.25 16 1 98.06 325 ILE A CA 1
ATOM 2355 C C . ILE A 1 325 ? -3.275 33.469 15.586 1 98.06 325 ILE A C 1
ATOM 2357 O O . ILE A 1 325 ? -4.496 33.438 15.75 1 98.06 325 ILE A O 1
ATOM 2361 N N . ALA A 1 326 ? -2.672 34.438 15 1 97.62 326 ALA A N 1
ATOM 2362 C CA . ALA A 1 326 ? -3.389 35.625 14.555 1 97.62 326 ALA A CA 1
ATOM 2363 C C . ALA A 1 326 ? -4.402 35.281 13.461 1 97.62 326 ALA A C 1
ATOM 2365 O O . ALA A 1 326 ? -5.543 35.75 13.5 1 97.62 326 ALA A O 1
ATOM 2366 N N . ILE A 1 327 ? -4 34.5 12.516 1 96.81 327 ILE A N 1
ATOM 2367 C CA . ILE A 1 327 ? -4.863 34.094 11.398 1 96.81 327 ILE A CA 1
ATOM 2368 C C . ILE A 1 327 ? -6.055 33.312 11.922 1 96.81 327 ILE A C 1
ATOM 2370 O O . ILE A 1 327 ? -7.168 33.438 11.406 1 96.81 327 ILE A O 1
ATOM 2374 N N . SER A 1 328 ? -5.852 32.5 12.953 1 97 328 SER A N 1
ATOM 2375 C CA . SER A 1 328 ? -6.891 31.641 13.508 1 97 328 SER A CA 1
ATOM 2376 C C . SER A 1 328 ? -8.023 32.469 14.109 1 97 328 SER A C 1
ATOM 2378 O O . SER A 1 328 ? -9.125 31.938 14.328 1 97 328 SER A O 1
ATOM 2380 N N . MET A 1 329 ? -7.816 33.75 14.344 1 97 329 MET A N 1
ATOM 2381 C CA . MET A 1 329 ? -8.812 34.625 14.969 1 97 329 MET A CA 1
ATOM 2382 C C . MET A 1 329 ? -9.781 35.156 13.93 1 97 329 MET A C 1
ATOM 2384 O O . MET A 1 329 ? -10.75 35.844 14.273 1 97 329 MET A O 1
ATOM 2388 N N . PHE A 1 330 ? -9.617 34.844 12.688 1 96.25 330 PHE A N 1
ATOM 2389 C CA . PHE A 1 330 ? -10.461 35.344 11.609 1 96.25 330 PHE A CA 1
ATOM 2390 C C . PHE A 1 330 ? -11.258 34.188 10.969 1 96.25 330 PHE A C 1
ATOM 2392 O O . PHE A 1 330 ? -10.844 33.656 9.953 1 96.25 330 PHE A O 1
ATOM 2399 N N . PRO A 1 331 ? -12.523 34 11.414 1 94.69 331 PRO A N 1
ATOM 2400 C CA . PRO A 1 331 ? -13.352 32.906 10.922 1 94.69 331 PRO A CA 1
ATOM 2401 C C . PRO A 1 331 ? -13.641 33 9.43 1 94.69 331 PRO A C 1
ATOM 2403 O O . PRO A 1 331 ? -13.797 31.984 8.758 1 94.69 331 PRO A O 1
ATOM 2406 N N . LYS A 1 332 ? -13.695 34.156 8.883 1 95 332 LYS A N 1
ATOM 2407 C CA . LYS A 1 332 ? -13.945 34.312 7.453 1 95 332 LYS A CA 1
ATOM 2408 C C . LYS A 1 332 ? -12.836 33.688 6.629 1 95 332 LYS A C 1
ATOM 2410 O O . LYS A 1 332 ? -13.094 33.125 5.559 1 95 332 LYS A O 1
ATOM 2415 N N . PHE A 1 333 ? -11.648 33.812 7.168 1 94.38 333 PHE A N 1
ATOM 2416 C CA . PHE A 1 333 ? -10.531 33.156 6.484 1 94.38 333 PHE A CA 1
ATOM 2417 C C . PHE A 1 333 ? -10.695 31.641 6.488 1 94.38 333 PHE A C 1
ATOM 2419 O O . PHE A 1 333 ? -10.516 30.984 5.457 1 94.38 333 PHE A O 1
ATOM 2426 N N . SER A 1 334 ? -11.055 31.062 7.617 1 94.94 334 SER A N 1
ATOM 2427 C CA . SER A 1 334 ? -11.281 29.625 7.723 1 94.94 334 SER A CA 1
ATOM 2428 C C . SER A 1 334 ? -12.477 29.188 6.887 1 94.94 334 SER A C 1
ATOM 2430 O O . SER A 1 334 ? -12.508 28.078 6.371 1 94.94 334 SER A O 1
ATOM 2432 N N . GLY A 1 335 ? -13.445 30.109 6.781 1 94.12 335 GLY A N 1
ATOM 2433 C CA . GLY A 1 335 ? -14.586 29.828 5.922 1 94.12 335 GLY A CA 1
ATOM 2434 C C . GLY A 1 335 ? -14.219 29.703 4.457 1 94.12 335 GLY A C 1
ATOM 2435 O O . GLY A 1 335 ? -14.758 28.844 3.748 1 94.12 335 GLY A O 1
ATOM 2436 N N . ILE A 1 336 ? -13.305 30.578 4.039 1 93.75 336 ILE A N 1
ATOM 2437 C CA . ILE A 1 336 ? -12.82 30.484 2.668 1 93.75 336 ILE A CA 1
ATOM 2438 C C . ILE A 1 336 ? -12.125 29.141 2.451 1 93.75 336 ILE A C 1
ATOM 2440 O O . ILE A 1 336 ? -12.344 28.484 1.433 1 93.75 336 ILE A O 1
ATOM 2444 N N . LEU A 1 337 ? -11.391 28.75 3.404 1 94 337 LEU A N 1
ATOM 2445 C CA . LEU A 1 337 ? -10.68 27.484 3.309 1 94 337 LEU A CA 1
ATOM 2446 C C . LEU A 1 337 ? -11.648 26.297 3.344 1 94 337 LEU A C 1
ATOM 2448 O O . LEU A 1 337 ? -11.484 25.328 2.604 1 94 337 LEU A O 1
ATOM 2452 N N . ALA A 1 338 ? -12.625 26.375 4.16 1 94.31 338 ALA A N 1
ATOM 2453 C CA . ALA A 1 338 ? -13.625 25.312 4.281 1 94.31 338 ALA A CA 1
ATOM 2454 C C . ALA A 1 338 ? -14.414 25.156 2.988 1 94.31 338 ALA A C 1
ATOM 2456 O O . ALA A 1 338 ? -14.984 24.094 2.729 1 94.31 338 ALA A O 1
ATOM 2457 N N . SER A 1 339 ? -14.414 26.234 2.184 1 93.44 339 SER A N 1
ATOM 2458 C CA . SER A 1 339 ? -15.188 26.234 0.949 1 93.44 339 SER A CA 1
ATOM 2459 C C . SER A 1 339 ? -14.391 25.625 -0.206 1 93.44 339 SER A C 1
ATOM 2461 O O . SER A 1 339 ? -14.898 25.516 -1.323 1 93.44 339 SER A O 1
ATOM 2463 N N . ILE A 1 340 ? -13.172 25.234 0.048 1 93.94 340 ILE A N 1
ATOM 2464 C CA . ILE A 1 340 ? -12.367 24.594 -0.987 1 93.94 340 ILE A CA 1
ATOM 2465 C C . ILE A 1 340 ? -13.062 23.328 -1.479 1 93.94 340 ILE A C 1
ATOM 2467 O O . ILE A 1 340 ? -13.383 22.438 -0.688 1 93.94 340 ILE A O 1
ATOM 2471 N N . PRO A 1 341 ? -13.328 23.297 -2.791 1 94.69 341 PRO A N 1
ATOM 2472 C CA . PRO A 1 341 ? -14 22.109 -3.314 1 94.69 341 PRO A CA 1
ATOM 2473 C C . PRO A 1 341 ? -13.172 20.828 -3.156 1 94.69 341 PRO A C 1
ATOM 2475 O O . PRO A 1 341 ? -11.938 20.891 -3.24 1 94.69 341 PRO A O 1
ATOM 2478 N N . GLN A 1 342 ? -13.828 19.719 -3.037 1 95.12 342 GLN A N 1
ATOM 2479 C CA . GLN A 1 342 ? -13.203 18.438 -2.742 1 95.12 342 GLN A CA 1
ATOM 2480 C C . GLN A 1 342 ? -12.234 18.031 -3.85 1 95.12 342 GLN A C 1
ATOM 2482 O O . GLN A 1 342 ? -11.172 17.469 -3.574 1 95.12 342 GLN A O 1
ATOM 2487 N N . PRO A 1 343 ? -12.516 18.359 -5.113 1 97.44 343 PRO A N 1
ATOM 2488 C CA . PRO A 1 343 ? -11.57 17.953 -6.16 1 97.44 343 PRO A CA 1
ATOM 2489 C C . PRO A 1 343 ? -10.219 18.641 -6.027 1 97.44 343 PRO A C 1
ATOM 2491 O O . PRO A 1 343 ? -9.195 18.078 -6.43 1 97.44 343 PRO A O 1
ATOM 2494 N N . VAL A 1 344 ? -10.211 19.859 -5.492 1 97.56 344 VAL A N 1
ATOM 2495 C CA . VAL A 1 344 ? -8.945 20.531 -5.211 1 97.56 344 VAL A CA 1
ATOM 2496 C C . VAL A 1 344 ? -8.141 19.719 -4.207 1 97.56 344 VAL A C 1
ATOM 2498 O O . VAL A 1 344 ? -6.945 19.484 -4.398 1 97.56 344 VAL A O 1
ATOM 2501 N N . LEU A 1 345 ? -8.82 19.234 -3.189 1 96.12 345 LEU A N 1
ATOM 2502 C CA . LEU A 1 345 ? -8.18 18.375 -2.199 1 96.12 345 LEU A CA 1
ATOM 2503 C C . LEU A 1 345 ? -7.688 17.078 -2.84 1 96.12 345 LEU A C 1
ATOM 2505 O O . LEU A 1 345 ? -6.633 16.562 -2.465 1 96.12 345 LEU A O 1
ATOM 2509 N N . GLY A 1 346 ? -8.484 16.609 -3.764 1 97.12 346 GLY A N 1
ATOM 2510 C CA . GLY A 1 346 ? -8.078 15.406 -4.465 1 97.12 346 GLY A CA 1
ATOM 2511 C C . GLY A 1 346 ? -6.723 15.547 -5.137 1 97.12 346 GLY A C 1
ATOM 2512 O O . GLY A 1 346 ? -5.836 14.711 -4.938 1 97.12 346 GLY A O 1
ATOM 2513 N N . GLY A 1 347 ? -6.559 16.578 -5.898 1 97.69 347 GLY A N 1
ATOM 2514 C CA . GLY A 1 347 ? -5.293 16.844 -6.562 1 97.69 347 GLY A CA 1
ATOM 2515 C C . GLY A 1 347 ? -4.137 17 -5.594 1 97.69 347 GLY A C 1
ATOM 2516 O O . GLY A 1 347 ? -3.037 16.5 -5.84 1 97.69 347 GLY A O 1
ATOM 2517 N N . LEU A 1 348 ? -4.395 17.656 -4.535 1 96.5 348 LEU A N 1
ATOM 2518 C CA . LEU A 1 348 ? -3.354 17.922 -3.551 1 96.5 348 LEU A CA 1
ATOM 2519 C C . LEU A 1 348 ? -2.949 16.641 -2.82 1 96.5 348 LEU A C 1
ATOM 2521 O O . LEU A 1 348 ? -1.76 16.391 -2.627 1 96.5 348 LEU A O 1
ATOM 2525 N N . THR A 1 349 ? -3.932 15.875 -2.439 1 96.31 349 THR A N 1
ATOM 2526 C CA . THR A 1 349 ? -3.68 14.75 -1.541 1 96.31 349 THR A CA 1
ATOM 2527 C C . THR A 1 349 ? -3.021 13.594 -2.289 1 96.31 349 THR A C 1
ATOM 2529 O O . THR A 1 349 ? -2.281 12.805 -1.698 1 96.31 349 THR A O 1
ATOM 2532 N N . ILE A 1 350 ? -3.215 13.5 -3.584 1 97.56 350 ILE A N 1
ATOM 2533 C CA . ILE A 1 350 ? -2.492 12.5 -4.363 1 97.56 350 ILE A CA 1
ATOM 2534 C C . ILE A 1 350 ? -0.988 12.719 -4.219 1 97.56 350 ILE A C 1
ATOM 2536 O O . ILE A 1 350 ? -0.238 11.781 -3.955 1 97.56 350 ILE A O 1
ATOM 2540 N N . ALA A 1 351 ? -0.594 13.961 -4.316 1 95.25 351 ALA A N 1
ATOM 2541 C CA . ALA A 1 351 ? 0.823 14.297 -4.207 1 95.25 351 ALA A CA 1
ATOM 2542 C C . ALA A 1 351 ? 1.304 14.188 -2.764 1 95.25 351 ALA A C 1
ATOM 2544 O O . ALA A 1 351 ? 2.357 13.602 -2.496 1 95.25 351 ALA A O 1
ATOM 2545 N N . LEU A 1 352 ? 0.522 14.672 -1.865 1 93.5 352 LEU A N 1
ATOM 2546 C CA . LEU A 1 352 ? 0.94 14.766 -0.471 1 93.5 352 LEU A CA 1
ATOM 2547 C C . LEU A 1 352 ? 1.054 13.383 0.158 1 93.5 352 LEU A C 1
ATOM 2549 O O . LEU A 1 352 ? 2.07 13.055 0.775 1 93.5 352 LEU A O 1
ATOM 2553 N N . TYR A 1 353 ? -0.011 12.531 -0.017 1 95.38 353 TYR A N 1
ATOM 2554 C CA . TYR A 1 353 ? 0.01 11.195 0.566 1 95.38 353 TYR A CA 1
ATOM 2555 C C . TYR A 1 353 ? 1.103 10.344 -0.066 1 95.38 353 TYR A C 1
ATOM 2557 O O . TYR A 1 353 ? 1.779 9.578 0.625 1 95.38 353 TYR A O 1
ATOM 2565 N N . GLY A 1 354 ? 1.208 10.547 -1.327 1 96 354 GLY A N 1
ATOM 2566 C CA . GLY A 1 354 ? 2.266 9.828 -2.021 1 96 354 GLY A CA 1
ATOM 2567 C C . GLY A 1 354 ? 3.652 10.18 -1.521 1 96 354 GLY A C 1
ATOM 2568 O O . GLY A 1 354 ? 4.473 9.297 -1.271 1 96 354 GLY A O 1
ATOM 2569 N N . MET A 1 355 ? 3.906 11.422 -1.352 1 92.69 355 MET A N 1
ATOM 2570 C CA . MET A 1 355 ? 5.227 11.867 -0.924 1 92.69 355 MET A CA 1
ATOM 2571 C C . MET A 1 355 ? 5.535 11.383 0.49 1 92.69 355 MET A C 1
ATOM 2573 O O . MET A 1 355 ? 6.68 11.055 0.801 1 92.69 355 MET A O 1
ATOM 2577 N N . ILE A 1 356 ? 4.598 11.398 1.269 1 91.19 356 ILE A N 1
ATOM 2578 C CA . ILE A 1 356 ? 4.797 10.875 2.617 1 91.19 356 ILE A CA 1
ATOM 2579 C C . ILE A 1 356 ? 5.188 9.398 2.545 1 91.19 356 ILE A C 1
ATOM 2581 O O . ILE A 1 356 ? 6.113 8.961 3.23 1 91.19 356 ILE A O 1
ATOM 2585 N N . SER A 1 357 ? 4.469 8.617 1.775 1 95.19 357 SER A N 1
ATOM 2586 C CA . SER A 1 357 ? 4.738 7.188 1.632 1 95.19 357 SER A CA 1
ATOM 2587 C C . SER A 1 357 ? 6.141 6.941 1.082 1 95.19 357 SER A C 1
ATOM 2589 O O . SER A 1 357 ? 6.84 6.035 1.535 1 95.19 357 SER A O 1
ATOM 2591 N N . VAL A 1 358 ? 6.52 7.746 0.14 1 94.56 358 VAL A N 1
ATOM 2592 C CA . VAL A 1 358 ? 7.812 7.543 -0.51 1 94.56 358 VAL A CA 1
ATOM 2593 C C . VAL A 1 358 ? 8.938 7.926 0.448 1 94.56 358 VAL A C 1
ATOM 2595 O O . VAL A 1 358 ? 10.055 7.418 0.335 1 94.56 358 VAL A O 1
ATOM 2598 N N . THR A 1 359 ? 8.695 8.789 1.369 1 91 359 THR A N 1
ATOM 2599 C CA . THR A 1 359 ? 9.695 9.07 2.4 1 91 359 THR A CA 1
ATOM 2600 C C . THR A 1 359 ? 10.016 7.801 3.188 1 91 359 THR A C 1
ATOM 2602 O O . THR A 1 359 ? 11.172 7.586 3.576 1 91 359 THR A O 1
ATOM 2605 N N . GLY A 1 360 ? 8.992 7.035 3.49 1 92.94 360 GLY A N 1
ATOM 2606 C CA . GLY A 1 360 ? 9.242 5.738 4.094 1 92.94 360 GLY A CA 1
ATOM 2607 C C . GLY A 1 360 ? 10.07 4.82 3.217 1 92.94 360 GLY A C 1
ATOM 2608 O O . GLY A 1 360 ? 10.961 4.121 3.705 1 92.94 360 GLY A O 1
ATOM 2609 N N . LEU A 1 361 ? 9.75 4.859 1.963 1 94.12 361 LEU A N 1
ATOM 2610 C CA . LEU A 1 361 ? 10.508 4.074 0.996 1 94.12 361 LEU A CA 1
ATOM 2611 C C . LEU A 1 361 ? 11.969 4.512 0.962 1 94.12 361 LEU A C 1
ATOM 2613 O O . LEU A 1 361 ? 12.867 3.676 0.863 1 94.12 361 LEU A O 1
ATOM 2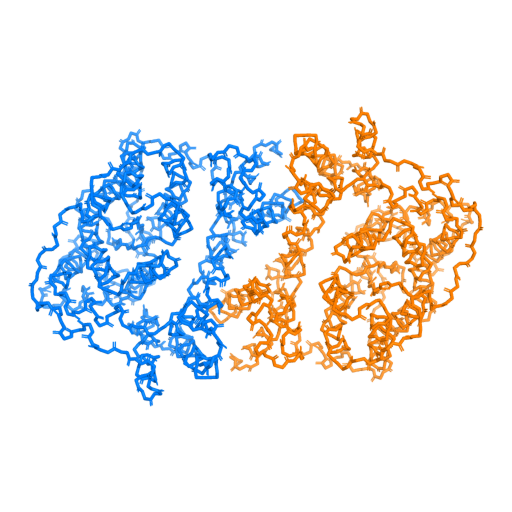617 N N . ARG A 1 362 ? 12.18 5.789 0.972 1 92.94 362 ARG A N 1
ATOM 2618 C CA . ARG A 1 362 ? 13.539 6.324 0.979 1 92.94 362 ARG A CA 1
ATOM 2619 C C . ARG A 1 362 ? 14.297 5.867 2.217 1 92.94 362 ARG A C 1
ATOM 2621 O O . ARG A 1 362 ? 15.492 5.555 2.139 1 92.94 362 ARG A O 1
ATOM 2628 N N . LEU A 1 363 ? 13.648 5.875 3.287 1 92.06 363 LEU A N 1
ATOM 2629 C CA . LEU A 1 363 ? 14.273 5.402 4.52 1 92.06 363 LEU A CA 1
ATOM 2630 C C . LEU A 1 363 ? 14.695 3.943 4.387 1 92.06 363 LEU A C 1
ATOM 2632 O O . LEU A 1 363 ? 15.797 3.572 4.805 1 92.06 363 LEU A O 1
ATOM 2636 N N . ILE A 1 364 ? 13.867 3.141 3.859 1 94.25 364 ILE A N 1
ATOM 2637 C CA . ILE A 1 364 ? 14.18 1.729 3.652 1 94.25 364 ILE A CA 1
ATOM 2638 C C . ILE A 1 364 ? 15.367 1.597 2.705 1 94.25 364 ILE A C 1
ATOM 2640 O O . ILE A 1 364 ? 16.297 0.823 2.963 1 94.25 364 ILE A O 1
ATOM 2644 N N . LYS A 1 365 ? 15.305 2.332 1.63 1 92.75 365 LYS A N 1
ATOM 2645 C CA . LYS A 1 365 ? 16.375 2.279 0.641 1 92.75 365 LYS A CA 1
ATOM 2646 C C . LYS A 1 365 ? 17.719 2.643 1.266 1 92.75 365 LYS A C 1
ATOM 2648 O O . LYS A 1 365 ? 18.734 1.986 1.002 1 92.75 365 LYS A O 1
ATOM 2653 N N . ASP A 1 366 ? 17.75 3.576 2.125 1 92 366 ASP A N 1
ATOM 2654 C CA . ASP A 1 366 ? 18.984 4.145 2.629 1 92 366 ASP A CA 1
ATOM 2655 C C . ASP A 1 366 ? 19.484 3.375 3.85 1 92 366 ASP A C 1
ATOM 2657 O O . ASP A 1 366 ? 20.703 3.293 4.086 1 92 366 ASP A O 1
ATOM 2661 N N . LYS A 1 367 ? 18.547 2.779 4.605 1 93.56 367 LYS A N 1
ATOM 2662 C CA . LYS A 1 367 ? 18.969 2.326 5.922 1 93.56 367 LYS A CA 1
ATOM 2663 C C . LYS A 1 367 ? 18.719 0.832 6.102 1 93.56 367 LYS A C 1
ATOM 2665 O O . LYS A 1 367 ? 19.188 0.227 7.066 1 93.56 367 LYS A O 1
ATOM 2670 N N . VAL A 1 368 ? 18.016 0.249 5.18 1 95.06 368 VAL A N 1
ATOM 2671 C CA . VAL A 1 368 ? 17.625 -1.142 5.387 1 95.06 368 VAL A CA 1
ATOM 2672 C C . VAL A 1 368 ? 18.266 -2.021 4.312 1 95.06 368 VAL A C 1
ATOM 2674 O O . VAL A 1 368 ? 18.156 -1.732 3.119 1 95.06 368 VAL A O 1
ATOM 2677 N N . GLU A 1 369 ? 18.969 -3.02 4.758 1 95 369 GLU A N 1
ATOM 2678 C CA . GLU A 1 369 ? 19.438 -4.039 3.824 1 95 369 GLU A CA 1
ATOM 2679 C C . GLU A 1 369 ? 18.297 -4.98 3.424 1 95 369 GLU A C 1
ATOM 2681 O O . GLU A 1 369 ? 17.641 -5.566 4.281 1 95 369 GLU A O 1
ATOM 2686 N N . LEU A 1 370 ? 18.078 -5.156 2.178 1 93.62 370 LEU A N 1
ATOM 2687 C CA . LEU A 1 370 ? 16.969 -5.984 1.703 1 93.62 370 LEU A CA 1
ATOM 2688 C C . LEU A 1 370 ? 17.375 -7.453 1.636 1 93.62 370 LEU A C 1
ATOM 2690 O O . LEU A 1 370 ? 17.344 -8.062 0.564 1 93.62 370 LEU A O 1
ATOM 2694 N N . ASN A 1 371 ? 17.703 -8.008 2.727 1 94.62 371 ASN A N 1
ATOM 2695 C CA . ASN A 1 371 ? 17.891 -9.453 2.83 1 94.62 371 ASN A CA 1
ATOM 2696 C C . ASN A 1 371 ? 16.547 -10.18 2.98 1 94.62 371 ASN A C 1
ATOM 2698 O O . ASN A 1 371 ? 15.492 -9.547 3.012 1 94.62 371 ASN A O 1
ATOM 2702 N N . ASP A 1 372 ? 16.531 -11.445 2.98 1 92.38 372 ASP A N 1
ATOM 2703 C CA . ASP A 1 372 ? 15.305 -12.234 2.99 1 92.38 372 ASP A CA 1
ATOM 2704 C C . ASP A 1 372 ? 14.445 -11.906 4.207 1 92.38 372 ASP A C 1
ATOM 2706 O O . ASP A 1 372 ? 13.227 -11.789 4.102 1 92.38 372 ASP A O 1
ATOM 2710 N N . ARG A 1 373 ? 15.047 -11.812 5.34 1 95.94 373 ARG A N 1
ATOM 2711 C CA . ARG A 1 373 ? 14.336 -11.5 6.574 1 95.94 373 ARG A CA 1
ATOM 2712 C C . ARG A 1 373 ? 13.602 -10.164 6.461 1 95.94 373 ARG A C 1
ATOM 2714 O O . ARG A 1 373 ? 12.398 -10.094 6.684 1 95.94 373 ARG A O 1
ATOM 2721 N N . ASN A 1 374 ? 14.367 -9.078 6.129 1 97.12 374 ASN A N 1
ATOM 2722 C CA . ASN A 1 374 ? 13.789 -7.746 6.047 1 97.12 374 ASN A CA 1
ATOM 2723 C C . ASN A 1 374 ? 12.727 -7.656 4.949 1 97.12 374 ASN A C 1
ATOM 2725 O O . ASN A 1 374 ? 11.719 -6.977 5.109 1 97.12 374 ASN A O 1
ATOM 2729 N N . MET A 1 375 ? 12.984 -8.359 3.938 1 96.12 375 MET A N 1
ATOM 2730 C CA . MET A 1 375 ? 12.016 -8.359 2.848 1 96.12 375 MET A CA 1
ATOM 2731 C C . MET A 1 375 ? 10.695 -8.977 3.293 1 96.12 375 MET A C 1
ATOM 2733 O O . MET A 1 375 ? 9.625 -8.469 2.955 1 96.12 375 MET A O 1
ATOM 2737 N N . LEU A 1 376 ? 10.789 -10.016 3.979 1 96.5 376 LEU A N 1
ATOM 2738 C CA . LEU A 1 376 ? 9.578 -10.695 4.445 1 96.5 376 LEU A CA 1
ATOM 2739 C C . LEU A 1 376 ? 8.828 -9.828 5.445 1 96.5 376 LEU A C 1
ATOM 2741 O O . LEU A 1 376 ? 7.59 -9.812 5.457 1 96.5 376 LEU A O 1
ATOM 2745 N N . ILE A 1 377 ? 9.531 -9.156 6.332 1 97.75 377 ILE A N 1
ATOM 2746 C CA . ILE A 1 377 ? 8.914 -8.266 7.309 1 97.75 377 ILE A CA 1
ATOM 2747 C C . ILE A 1 377 ? 8.172 -7.145 6.582 1 97.75 377 ILE A C 1
ATOM 2749 O O . ILE A 1 377 ? 6.996 -6.891 6.855 1 97.75 377 ILE A O 1
ATOM 2753 N N . ILE A 1 378 ? 8.875 -6.488 5.613 1 97.94 378 ILE A N 1
ATOM 2754 C CA . ILE A 1 378 ? 8.289 -5.395 4.848 1 97.94 378 ILE A CA 1
ATOM 2755 C C . ILE A 1 378 ? 7.066 -5.895 4.086 1 97.94 378 ILE A C 1
ATOM 2757 O O . ILE A 1 378 ? 5.996 -5.285 4.141 1 97.94 378 ILE A O 1
ATOM 2761 N N . ALA A 1 379 ? 7.242 -7.023 3.51 1 97.44 379 ALA A N 1
ATOM 2762 C CA . ALA A 1 379 ? 6.211 -7.621 2.668 1 97.44 379 ALA A CA 1
ATOM 2763 C C . ALA A 1 379 ? 4.945 -7.906 3.473 1 97.44 379 ALA A C 1
ATOM 2765 O O . ALA A 1 379 ? 3.854 -7.469 3.1 1 97.44 379 ALA A O 1
ATOM 2766 N N . SER A 1 380 ? 5.082 -8.578 4.543 1 98.19 380 SER A N 1
ATOM 2767 C CA . SER A 1 380 ? 3.941 -9.008 5.344 1 98.19 380 SER A CA 1
ATOM 2768 C C . SER A 1 380 ? 3.246 -7.82 6 1 98.19 380 SER A C 1
ATOM 2770 O O . SER A 1 380 ? 2.016 -7.742 6.008 1 98.19 380 SER A O 1
ATOM 2772 N N . ALA A 1 381 ? 4.031 -6.922 6.508 1 98.19 381 ALA A N 1
ATOM 2773 C CA . ALA A 1 381 ? 3.48 -5.762 7.203 1 98.19 381 ALA A CA 1
ATOM 2774 C C . ALA A 1 381 ? 2.688 -4.871 6.25 1 98.19 381 ALA A C 1
ATOM 2776 O O . ALA A 1 381 ? 1.614 -4.375 6.602 1 98.19 381 ALA A O 1
ATOM 2777 N N . LEU A 1 382 ? 3.188 -4.656 5.078 1 98.25 382 LEU A N 1
ATOM 2778 C CA . LEU A 1 382 ? 2.504 -3.803 4.113 1 98.25 382 LEU A CA 1
ATOM 2779 C C . LEU A 1 382 ? 1.203 -4.445 3.646 1 98.25 382 LEU A C 1
ATOM 2781 O O . LEU A 1 382 ? 0.187 -3.762 3.498 1 98.25 382 LEU A O 1
ATOM 2785 N N . ILE A 1 383 ? 1.208 -5.758 3.453 1 98.31 383 ILE A N 1
ATOM 2786 C CA . ILE A 1 383 ? 0.019 -6.441 2.955 1 98.31 383 ILE A CA 1
ATOM 2787 C C . ILE A 1 383 ? -1.078 -6.406 4.02 1 98.31 383 ILE A C 1
ATOM 2789 O O . ILE A 1 383 ? -2.217 -6.027 3.732 1 98.31 383 ILE A O 1
ATOM 2793 N N . VAL A 1 384 ? -0.748 -6.762 5.254 1 98.25 384 VAL A N 1
ATOM 2794 C CA . VAL A 1 384 ? -1.759 -6.785 6.305 1 98.25 384 VAL A CA 1
ATOM 2795 C C . VAL A 1 384 ? -2.215 -5.363 6.617 1 98.25 384 VAL A C 1
ATOM 2797 O O . VAL A 1 384 ? -3.396 -5.129 6.879 1 98.25 384 VAL A O 1
ATOM 2800 N N . GLY A 1 385 ? -1.293 -4.461 6.574 1 97.31 385 GLY A N 1
ATOM 2801 C CA . GLY A 1 385 ? -1.625 -3.068 6.824 1 97.31 385 GLY A CA 1
ATOM 2802 C C . GLY A 1 385 ? -2.541 -2.475 5.77 1 97.31 385 GLY A C 1
ATOM 2803 O O . GLY A 1 385 ? -3.434 -1.687 6.09 1 97.31 385 GLY A O 1
ATOM 2804 N N . LEU A 1 386 ? -2.363 -2.764 4.547 1 97.56 386 LEU A N 1
ATOM 2805 C CA . LEU A 1 386 ? -3.178 -2.246 3.451 1 97.56 386 LEU A CA 1
ATOM 2806 C C . LEU A 1 386 ? -4.523 -2.961 3.393 1 97.56 386 LEU A C 1
ATOM 2808 O O . LEU A 1 386 ? -5.531 -2.369 2.994 1 97.56 386 LEU A O 1
ATOM 2812 N N . GLY A 1 387 ? -4.543 -4.199 3.758 1 97.5 387 GLY A N 1
ATOM 2813 C CA . GLY A 1 387 ? -5.727 -5.023 3.576 1 97.5 387 GLY A CA 1
ATOM 2814 C C . GLY A 1 387 ? -6.727 -4.891 4.711 1 97.5 387 GLY A C 1
ATOM 2815 O O . GLY A 1 387 ? -7.938 -4.914 4.48 1 97.5 387 GLY A O 1
ATOM 2816 N N . ALA A 1 388 ? -6.262 -4.75 5.91 1 96.38 388 ALA A N 1
ATOM 2817 C CA . ALA A 1 388 ? -7.102 -4.82 7.102 1 96.38 388 ALA A CA 1
ATOM 2818 C C . ALA A 1 388 ? -8.172 -3.732 7.082 1 96.38 388 ALA A C 1
ATOM 2820 O O . ALA A 1 388 ? -9.344 -3.998 7.363 1 96.38 388 ALA A O 1
ATOM 2821 N N . PRO A 1 389 ? -7.801 -2.518 6.691 1 93.75 389 PRO A N 1
ATOM 2822 C CA . PRO A 1 389 ? -8.812 -1.46 6.746 1 93.75 389 PRO A CA 1
ATOM 2823 C C . PRO A 1 389 ? -9.922 -1.647 5.715 1 93.75 389 PRO A C 1
ATOM 2825 O O . PRO A 1 389 ? -10.938 -0.952 5.762 1 93.75 389 PRO A O 1
ATOM 2828 N N . GLN A 1 390 ? -9.734 -2.557 4.84 1 94 390 GLN A N 1
ATOM 2829 C CA . GLN A 1 390 ? -10.711 -2.754 3.773 1 94 390 GLN A CA 1
ATOM 2830 C C . GLN A 1 390 ? -11.75 -3.799 4.164 1 94 390 GLN A C 1
ATOM 2832 O O . GLN A 1 390 ? -12.641 -4.121 3.375 1 94 390 GLN A O 1
ATOM 2837 N N . LEU A 1 391 ? -11.688 -4.363 5.383 1 94.81 391 LEU A N 1
ATOM 2838 C CA . LEU A 1 391 ? -12.75 -5.227 5.898 1 94.81 391 LEU A CA 1
ATOM 2839 C C . LEU A 1 391 ? -14.055 -4.453 6.059 1 94.81 391 LEU A C 1
ATOM 2841 O O . LEU A 1 391 ? -14.047 -3.309 6.523 1 94.81 391 LEU A O 1
ATOM 2845 N N . PRO A 1 392 ? -15.164 -5.039 5.684 1 93.06 392 PRO A N 1
ATOM 2846 C CA . PRO A 1 392 ? -16.453 -4.348 5.855 1 93.06 392 PRO A CA 1
ATOM 2847 C C . PRO A 1 392 ? -16.781 -4.066 7.316 1 93.06 392 PRO A C 1
ATOM 2849 O O . PRO A 1 392 ? -16.469 -4.887 8.188 1 93.06 392 PRO A O 1
ATOM 2852 N N . GLN A 1 393 ? -17.484 -3.023 7.5 1 89.69 393 GLN A N 1
ATOM 2853 C CA . GLN A 1 393 ? -17.828 -2.6 8.852 1 89.69 393 GLN A CA 1
ATOM 2854 C C . GLN A 1 393 ? -18.656 -3.66 9.562 1 89.69 393 GLN A C 1
ATOM 2856 O O . GLN A 1 393 ? -18.484 -3.896 10.758 1 89.69 393 GLN A O 1
ATOM 2861 N N . GLU A 1 394 ? -19.578 -4.297 8.844 1 92.62 394 GLU A N 1
ATOM 2862 C CA . GLU A 1 394 ? -20.438 -5.324 9.422 1 92.62 394 GLU A CA 1
ATOM 2863 C C . GLU A 1 394 ? -19.609 -6.504 9.938 1 92.62 394 GLU A C 1
ATOM 2865 O O . GLU A 1 394 ? -19.969 -7.121 10.945 1 92.62 394 GLU A O 1
ATOM 2870 N N . PHE A 1 395 ? -18.547 -6.816 9.258 1 95 395 PHE A N 1
ATOM 2871 C CA . PHE A 1 395 ? -17.688 -7.914 9.672 1 95 395 PHE A CA 1
ATOM 2872 C C . PHE A 1 395 ? -16.828 -7.512 10.867 1 95 395 PHE A C 1
ATOM 2874 O O . PHE A 1 395 ? -16.594 -8.32 11.773 1 95 395 PHE A O 1
ATOM 2881 N N . LEU A 1 396 ? -16.344 -6.234 10.898 1 93.06 396 LEU A N 1
ATOM 2882 C CA . LEU A 1 396 ? -15.523 -5.719 11.984 1 93.06 396 LEU A CA 1
ATOM 2883 C C . LEU A 1 396 ? -16.297 -5.711 13.297 1 93.06 396 LEU A C 1
ATOM 2885 O O . LEU A 1 396 ? -15.703 -5.77 14.375 1 93.06 396 LEU A O 1
ATOM 2889 N N . ALA A 1 397 ? -17.594 -5.703 13.195 1 91.75 397 ALA A N 1
ATOM 2890 C CA . ALA A 1 397 ? -18.453 -5.672 14.375 1 91.75 397 ALA A CA 1
ATOM 2891 C C . ALA A 1 397 ? -18.344 -6.973 15.164 1 91.75 397 ALA A C 1
ATOM 2893 O O . ALA A 1 397 ? -18.719 -7.027 16.344 1 91.75 397 ALA A O 1
ATOM 2894 N N . HIS A 1 398 ? -17.812 -8.023 14.531 1 94 398 HIS A N 1
ATOM 2895 C CA . HIS A 1 398 ? -17.672 -9.312 15.195 1 94 398 HIS A CA 1
ATOM 2896 C C . HIS A 1 398 ? -16.469 -9.312 16.141 1 94 398 HIS A C 1
ATOM 2898 O O . HIS A 1 398 ? -16.328 -10.211 16.969 1 94 398 HIS A O 1
ATOM 2904 N N . PHE A 1 399 ? -15.641 -8.297 16.062 1 94.31 399 PHE A N 1
ATOM 2905 C CA . PHE A 1 399 ? -14.469 -8.172 16.922 1 94.31 399 PHE A CA 1
ATOM 2906 C C . PHE A 1 399 ? -14.75 -7.242 18.094 1 94.31 399 PHE A C 1
ATOM 2908 O O . PHE A 1 399 ? -15.641 -6.391 18.016 1 94.31 399 PHE A O 1
ATOM 2915 N N . PRO A 1 400 ? -14.008 -7.473 19.219 1 92.25 400 PRO A N 1
ATOM 2916 C CA . PRO A 1 400 ? -14.055 -6.422 20.234 1 92.25 400 PRO A CA 1
ATOM 2917 C C . PRO A 1 400 ? -13.703 -5.043 19.688 1 92.25 400 PRO A C 1
ATOM 2919 O O . PRO A 1 400 ? -12.852 -4.93 18.797 1 92.25 400 PRO A O 1
ATOM 2922 N N . LYS A 1 401 ? -14.328 -4.055 20.172 1 88.88 401 LYS A N 1
ATOM 2923 C CA . LYS A 1 401 ? -14.227 -2.699 19.625 1 88.88 401 LYS A CA 1
ATOM 2924 C C . LYS A 1 401 ? -12.766 -2.266 19.5 1 88.88 401 LYS A C 1
ATOM 2926 O O . LYS A 1 401 ? -12.383 -1.63 18.516 1 88.88 401 LYS A O 1
ATOM 2931 N N . ILE A 1 402 ? -11.938 -2.537 20.484 1 89.5 402 ILE A N 1
ATOM 2932 C CA . ILE A 1 402 ? -10.531 -2.146 20.469 1 89.5 402 ILE A CA 1
ATOM 2933 C C . ILE A 1 402 ? -9.828 -2.809 19.281 1 89.5 402 ILE A C 1
ATOM 2935 O O . ILE A 1 402 ? -9.031 -2.168 18.594 1 89.5 402 ILE A O 1
ATOM 2939 N N . VAL A 1 403 ? -10.109 -4.078 19.016 1 92.69 403 VAL A N 1
ATOM 2940 C CA . VAL A 1 403 ? -9.484 -4.828 17.938 1 92.69 403 VAL A CA 1
ATOM 2941 C C . VAL A 1 403 ? -9.977 -4.293 16.594 1 92.69 403 VAL A C 1
ATOM 2943 O O . VAL A 1 403 ? -9.188 -4.105 15.664 1 92.69 403 VAL A O 1
ATOM 2946 N N . ALA A 1 404 ? -11.266 -4.039 16.562 1 92.62 404 ALA A N 1
ATOM 2947 C CA . ALA A 1 404 ? -11.852 -3.486 15.352 1 92.62 404 ALA A CA 1
ATOM 2948 C C . ALA A 1 404 ? -11.219 -2.148 14.992 1 92.62 404 ALA A C 1
ATOM 2950 O O . ALA A 1 404 ? -10.93 -1.885 13.82 1 92.62 404 ALA A O 1
ATOM 2951 N N . SER A 1 405 ? -10.992 -1.37 16.016 1 87.88 405 SER A N 1
ATOM 2952 C CA . SER A 1 405 ? -10.414 -0.049 15.789 1 87.88 405 SER A CA 1
ATOM 2953 C C . SER A 1 405 ? -8.984 -0.153 15.273 1 87.88 405 SER A C 1
ATOM 2955 O O . SER A 1 405 ? -8.562 0.641 14.43 1 87.88 405 SER A O 1
ATOM 2957 N N . ILE A 1 406 ? -8.25 -1.058 15.75 1 89.75 406 ILE A N 1
ATOM 2958 C CA . ILE A 1 406 ? -6.875 -1.276 15.305 1 89.75 406 ILE A CA 1
ATOM 2959 C C . ILE A 1 406 ? -6.871 -1.774 13.859 1 89.75 406 ILE A C 1
ATOM 2961 O O . ILE A 1 406 ? -6.082 -1.309 13.039 1 89.75 406 ILE A O 1
ATOM 2965 N N . LEU A 1 407 ? -7.828 -2.695 13.539 1 92.56 407 LEU A N 1
ATOM 2966 C CA . LEU A 1 407 ? -7.914 -3.279 12.211 1 92.56 407 LEU A CA 1
ATOM 2967 C C . LEU A 1 407 ? -8.305 -2.227 11.18 1 92.56 407 LEU A C 1
ATOM 2969 O O . LEU A 1 407 ? -7.953 -2.342 10 1 92.56 407 LEU A O 1
ATOM 2973 N N . GLU A 1 408 ? -8.922 -1.162 11.609 1 90.06 408 GLU A N 1
ATOM 2974 C CA . GLU A 1 408 ? -9.352 -0.096 10.711 1 90.06 408 GLU A CA 1
ATOM 2975 C C . GLU A 1 408 ? -8.203 0.851 10.383 1 90.06 408 GLU A C 1
ATOM 2977 O O . GLU A 1 408 ? -8.289 1.634 9.438 1 90.06 408 GLU A O 1
ATOM 2982 N N . SER A 1 409 ? -7.168 0.734 11.195 1 89.44 409 SER A N 1
ATOM 2983 C CA . SER A 1 409 ? -5.996 1.575 10.977 1 89.44 409 SER A CA 1
ATOM 2984 C C . SER A 1 409 ? -4.875 0.798 10.297 1 89.44 409 SER A C 1
ATOM 2986 O O . SER A 1 409 ? -4.145 0.049 10.945 1 89.44 409 SER A O 1
ATOM 2988 N N . GLY A 1 410 ? -4.684 1.037 9.016 1 93.06 410 GLY A N 1
ATOM 2989 C CA . GLY A 1 410 ? -3.639 0.356 8.273 1 93.06 410 GLY A CA 1
ATOM 2990 C C . GLY A 1 410 ? -2.256 0.555 8.859 1 93.06 410 GLY A C 1
ATOM 2991 O O . GLY A 1 410 ? -1.463 -0.386 8.93 1 93.06 410 GLY A O 1
ATOM 2992 N N . MET A 1 411 ? -2.021 1.766 9.25 1 91.75 411 MET A N 1
ATOM 2993 C CA . MET A 1 411 ? -0.725 2.09 9.844 1 91.75 411 MET A CA 1
ATOM 2994 C C . MET A 1 411 ? -0.503 1.308 11.133 1 91.75 411 MET A C 1
ATOM 2996 O O . MET A 1 411 ? 0.584 0.775 11.359 1 91.75 411 MET A O 1
ATOM 3000 N N . ALA A 1 412 ? -1.558 1.196 11.984 1 91.25 412 ALA A N 1
ATOM 3001 C CA . ALA A 1 412 ? -1.439 0.489 13.258 1 91.25 412 ALA A CA 1
ATOM 3002 C C . ALA A 1 412 ? -1.188 -1 13.031 1 91.25 412 ALA A C 1
ATOM 3004 O O . ALA A 1 412 ? -0.302 -1.587 13.656 1 91.25 412 ALA A O 1
ATOM 3005 N N . VAL A 1 413 ? -1.948 -1.606 12.148 1 95.12 413 VAL A N 1
ATOM 3006 C CA . VAL A 1 413 ? -1.831 -3.033 11.875 1 95.12 413 VAL A CA 1
ATOM 3007 C C . VAL A 1 413 ? -0.455 -3.336 11.281 1 95.12 413 VAL A C 1
ATOM 3009 O O . VAL A 1 413 ? 0.196 -4.305 11.672 1 95.12 413 VAL A O 1
ATOM 3012 N N . GLY A 1 414 ? -0.054 -2.525 10.336 1 96 414 GLY A N 1
ATOM 3013 C CA . GLY A 1 414 ? 1.254 -2.701 9.727 1 96 414 GLY A CA 1
ATOM 3014 C C . GLY A 1 414 ? 2.396 -2.541 10.711 1 96 414 GLY A C 1
ATOM 3015 O O . GLY A 1 414 ? 3.342 -3.334 10.711 1 96 414 GLY A O 1
ATOM 3016 N N . ALA A 1 415 ? 2.318 -1.525 11.523 1 93.12 415 ALA A N 1
ATOM 3017 C CA . ALA A 1 415 ? 3.354 -1.284 12.531 1 93.12 415 ALA A CA 1
ATOM 3018 C C . ALA A 1 415 ? 3.457 -2.453 13.5 1 93.12 415 ALA A C 1
ATOM 3020 O O . ALA A 1 415 ? 4.555 -2.92 13.812 1 93.12 415 ALA A O 1
ATOM 3021 N N . LEU A 1 416 ? 2.336 -2.879 14.016 1 94.12 416 LEU A N 1
ATOM 3022 C CA . LEU A 1 416 ? 2.316 -3.996 14.953 1 94.12 416 LEU A CA 1
ATOM 3023 C C . LEU A 1 416 ? 2.922 -5.246 14.32 1 94.12 416 LEU A C 1
ATOM 3025 O O . LEU A 1 416 ? 3.719 -5.941 14.953 1 94.12 416 LEU A O 1
ATOM 3029 N N . THR A 1 417 ? 2.523 -5.527 13.117 1 97.31 417 THR A N 1
ATOM 3030 C CA . THR A 1 417 ? 3.041 -6.695 12.406 1 97.31 417 THR A CA 1
ATOM 3031 C C . THR A 1 417 ? 4.551 -6.586 12.219 1 97.31 417 THR A C 1
ATOM 3033 O O . THR A 1 417 ? 5.285 -7.547 12.461 1 97.31 417 THR A O 1
ATOM 3036 N N . ALA A 1 418 ? 5.012 -5.426 11.781 1 96.81 418 ALA A N 1
ATOM 3037 C CA . ALA A 1 418 ? 6.438 -5.211 11.562 1 96.81 418 ALA A CA 1
ATOM 3038 C C . ALA A 1 418 ? 7.223 -5.348 12.859 1 96.81 418 ALA A C 1
ATOM 3040 O O . ALA A 1 418 ? 8.305 -5.945 12.883 1 96.81 418 ALA A O 1
ATOM 3041 N N . ILE A 1 419 ? 6.695 -4.812 13.922 1 94.56 419 ILE A N 1
ATOM 3042 C CA . ILE A 1 419 ? 7.367 -4.863 15.211 1 94.56 419 ILE A CA 1
ATOM 3043 C C . ILE A 1 419 ? 7.484 -6.316 15.672 1 94.56 419 ILE A C 1
ATOM 3045 O O . ILE A 1 419 ? 8.562 -6.762 16.078 1 94.56 419 ILE A O 1
ATOM 3049 N N . VAL A 1 420 ? 6.352 -7.016 15.625 1 96.69 420 VAL A N 1
ATOM 3050 C CA . VAL A 1 420 ? 6.324 -8.398 16.094 1 96.69 420 VAL A CA 1
ATOM 3051 C C . VAL A 1 420 ? 7.297 -9.242 15.273 1 96.69 420 VAL A C 1
ATOM 3053 O O . VAL A 1 420 ? 8.102 -9.984 15.836 1 96.69 420 VAL A O 1
ATOM 3056 N N . LEU A 1 421 ? 7.25 -9.141 14 1 97.38 421 LEU A N 1
ATOM 3057 C CA . LEU A 1 421 ? 8.125 -9.938 13.141 1 97.38 421 LEU A CA 1
ATOM 3058 C C . LEU A 1 421 ? 9.578 -9.523 13.312 1 97.38 421 LEU A C 1
ATOM 3060 O O . LEU A 1 421 ? 10.477 -10.367 13.289 1 97.38 421 LEU A O 1
ATOM 3064 N N . ASP A 1 422 ? 9.789 -8.211 13.445 1 96.12 422 ASP A N 1
ATOM 3065 C CA . ASP A 1 422 ? 11.148 -7.703 13.641 1 96.12 422 ASP A CA 1
ATOM 3066 C C . ASP A 1 422 ? 11.766 -8.281 14.914 1 96.12 422 ASP A C 1
ATOM 3068 O O . ASP A 1 422 ? 12.961 -8.578 14.938 1 96.12 422 ASP A O 1
ATOM 3072 N N . GLN A 1 423 ? 10.977 -8.477 15.945 1 94.25 423 GLN A N 1
ATOM 3073 C CA . GLN A 1 423 ? 11.461 -8.992 17.219 1 94.25 423 GLN A CA 1
ATOM 3074 C C . GLN A 1 423 ? 11.609 -10.508 17.188 1 94.25 423 GLN A C 1
ATOM 3076 O O . GLN A 1 423 ? 12.562 -11.055 17.734 1 94.25 423 GLN A O 1
ATOM 3081 N N . ILE A 1 424 ? 10.688 -11.172 16.484 1 94.88 424 ILE A N 1
ATOM 3082 C CA . ILE A 1 424 ? 10.664 -12.625 16.5 1 94.88 424 ILE A CA 1
ATOM 3083 C C . ILE A 1 424 ? 11.75 -13.172 15.57 1 94.88 424 ILE A C 1
ATOM 3085 O O . ILE A 1 424 ? 12.367 -14.195 15.859 1 94.88 424 ILE A O 1
ATOM 3089 N N . LEU A 1 425 ? 12.016 -12.523 14.492 1 92.94 425 LEU A N 1
ATOM 3090 C CA . LEU A 1 425 ? 12.945 -13.039 13.492 1 92.94 425 LEU A CA 1
ATOM 3091 C C . LEU A 1 425 ? 14.344 -12.5 13.727 1 92.94 425 LEU A C 1
ATOM 3093 O O . LEU A 1 425 ? 15.219 -12.625 12.859 1 92.94 425 LEU A O 1
ATOM 3097 N N . ARG A 1 426 ? 14.672 -11.906 14.805 1 83.31 426 ARG A N 1
ATOM 3098 C CA . ARG A 1 426 ? 16 -11.406 15.148 1 83.31 426 ARG A CA 1
ATOM 3099 C C . ARG A 1 426 ? 16.984 -12.562 15.305 1 83.31 426 ARG A C 1
ATOM 3101 O O . ARG A 1 426 ? 16.625 -13.633 15.797 1 83.31 426 ARG A O 1
ATOM 3108 N N . MET B 1 1 ? 31.531 -16.453 -8.539 1 37.31 1 MET B N 1
ATOM 3109 C CA . MET B 1 1 ? 30.234 -16.828 -9.086 1 37.31 1 MET B CA 1
ATOM 3110 C C . MET B 1 1 ? 30.141 -18.344 -9.289 1 37.31 1 MET B C 1
ATOM 3112 O O . MET B 1 1 ? 30.828 -18.891 -10.148 1 37.31 1 MET B O 1
ATOM 3116 N N . ASN B 1 2 ? 30.125 -19.156 -8.312 1 52.97 2 ASN B N 1
ATOM 3117 C CA . ASN B 1 2 ? 30.328 -20.578 -8.547 1 52.97 2 ASN B CA 1
ATOM 3118 C C . ASN B 1 2 ? 29.328 -21.125 -9.562 1 52.97 2 ASN B C 1
ATOM 3120 O O . ASN B 1 2 ? 28.125 -20.891 -9.453 1 52.97 2 ASN B O 1
ATOM 3124 N N . GLY B 1 3 ? 29.578 -21.422 -10.938 1 69.56 3 GLY B N 1
ATOM 3125 C CA . GLY B 1 3 ? 29.047 -21.719 -12.25 1 69.56 3 GLY B CA 1
ATOM 3126 C C . GLY B 1 3 ? 28 -22.828 -12.227 1 69.56 3 GLY B C 1
ATOM 3127 O O . GLY B 1 3 ? 27.844 -23.516 -11.219 1 69.56 3 GLY B O 1
ATOM 3128 N N . VAL B 1 4 ? 26.969 -22.922 -13.211 1 82.69 4 VAL B N 1
ATOM 3129 C CA . VAL B 1 4 ? 26 -23.984 -13.422 1 82.69 4 VAL B CA 1
ATOM 3130 C C . VAL B 1 4 ? 26.719 -25.312 -13.656 1 82.69 4 VAL B C 1
ATOM 3132 O O . VAL B 1 4 ? 27.75 -25.344 -14.32 1 82.69 4 VAL B O 1
ATOM 3135 N N . ARG B 1 5 ? 26.422 -26.438 -13.07 1 84.06 5 ARG B N 1
ATOM 3136 C CA . ARG B 1 5 ? 27 -27.781 -13.203 1 84.06 5 ARG B CA 1
ATOM 3137 C C . ARG B 1 5 ? 26.438 -28.484 -14.43 1 84.06 5 ARG B C 1
ATOM 3139 O O . ARG B 1 5 ? 27.141 -29.281 -15.062 1 84.06 5 ARG B O 1
ATOM 3146 N N . VAL B 1 6 ? 25.141 -28.203 -14.711 1 92.94 6 VAL B N 1
ATOM 3147 C CA . VAL B 1 6 ? 24.438 -28.75 -15.867 1 92.94 6 VAL B CA 1
ATOM 3148 C C . VAL B 1 6 ? 23.891 -27.625 -16.734 1 92.94 6 VAL B C 1
ATOM 3150 O O . VAL B 1 6 ? 23.125 -26.781 -16.25 1 92.94 6 VAL B O 1
ATOM 3153 N N . GLY B 1 7 ? 24.297 -27.656 -17.984 1 94.19 7 GLY B N 1
ATOM 3154 C CA . GLY B 1 7 ? 23.938 -26.562 -18.859 1 94.19 7 GLY B CA 1
ATOM 3155 C C . GLY B 1 7 ? 22.578 -26.734 -19.5 1 94.19 7 GLY B C 1
ATOM 3156 O O . GLY B 1 7 ? 21.953 -27.781 -19.359 1 94.19 7 GLY B O 1
ATOM 3157 N N . VAL B 1 8 ? 22.109 -25.766 -20.25 1 96.44 8 VAL B N 1
ATOM 3158 C CA . VAL B 1 8 ? 20.75 -25.656 -20.781 1 96.44 8 VAL B CA 1
ATOM 3159 C C . VAL B 1 8 ? 20.484 -26.812 -21.75 1 96.44 8 VAL B C 1
ATOM 3161 O O . VAL B 1 8 ? 19.391 -27.375 -21.766 1 96.44 8 VAL B O 1
ATOM 3164 N N . GLU B 1 9 ? 21.5 -27.203 -22.469 1 95.62 9 GLU B N 1
ATOM 3165 C CA . GLU B 1 9 ? 21.312 -28.203 -23.516 1 95.62 9 GLU B CA 1
ATOM 3166 C C . GLU B 1 9 ? 21.688 -29.594 -23.016 1 95.62 9 GLU B C 1
ATOM 3168 O O . GLU B 1 9 ? 21.453 -30.594 -23.703 1 95.62 9 GLU B O 1
ATOM 3173 N N . ASP B 1 10 ? 22.203 -29.594 -21.828 1 95.62 10 ASP B N 1
ATOM 3174 C CA . ASP B 1 10 ? 22.625 -30.875 -21.281 1 95.62 10 ASP B CA 1
ATOM 3175 C C . ASP B 1 10 ? 21.422 -31.734 -20.906 1 95.62 10 ASP B C 1
ATOM 3177 O O . ASP B 1 10 ? 20.391 -31.219 -20.484 1 95.62 10 ASP B O 1
ATOM 3181 N N . LYS B 1 11 ? 21.562 -33.094 -21.156 1 96.12 11 LYS B N 1
ATOM 3182 C CA . LYS B 1 11 ? 20.516 -34.031 -20.781 1 96.12 11 LYS B CA 1
ATOM 3183 C C . LYS B 1 11 ? 20.953 -34.906 -19.609 1 96.12 11 LYS B C 1
ATOM 3185 O O . LYS B 1 11 ? 22.109 -35.312 -19.531 1 96.12 11 LYS B O 1
ATOM 3190 N N . LEU B 1 12 ? 20.016 -35.156 -18.766 1 96 12 LEU B N 1
ATOM 3191 C CA . LEU B 1 12 ? 20.25 -36.031 -17.609 1 96 12 LEU B CA 1
ATOM 3192 C C . LEU B 1 12 ? 19.547 -37.375 -17.797 1 96 12 LEU B C 1
ATOM 3194 O O . LEU B 1 12 ? 18.641 -37.5 -18.609 1 96 12 LEU B O 1
ATOM 3198 N N . PRO B 1 13 ? 20.141 -38.344 -17.062 1 96.5 13 PRO B N 1
ATOM 3199 C CA . PRO B 1 13 ? 19.359 -39.562 -17.031 1 96.5 13 PRO B CA 1
ATOM 3200 C C . PRO B 1 13 ? 17.922 -39.375 -16.562 1 96.5 13 PRO B C 1
ATOM 3202 O O . PRO B 1 13 ? 17.672 -38.562 -15.672 1 96.5 13 PRO B O 1
ATOM 3205 N N . TYR B 1 14 ? 17.031 -40.125 -17.141 1 95.94 14 TYR B N 1
ATOM 3206 C CA . TYR B 1 14 ? 15.609 -39.875 -16.953 1 95.94 14 TYR B CA 1
ATOM 3207 C C . TYR B 1 14 ? 15.227 -39.969 -15.484 1 95.94 14 TYR B C 1
ATOM 3209 O O . TYR B 1 14 ? 14.383 -39.219 -15.008 1 95.94 14 TYR B O 1
ATOM 3217 N N . SER B 1 15 ? 15.875 -40.812 -14.75 1 95.81 15 SER B N 1
ATOM 3218 C CA . SER B 1 15 ? 15.523 -40.938 -13.336 1 95.81 15 SER B CA 1
ATOM 3219 C C . SER B 1 15 ? 15.836 -39.656 -12.57 1 95.81 15 SER B C 1
ATOM 3221 O O . SER B 1 15 ? 15.008 -39.188 -11.781 1 95.81 15 SER B O 1
ATOM 3223 N N . ARG B 1 16 ? 17.031 -39.156 -12.812 1 94.5 16 ARG B N 1
ATOM 3224 C CA . ARG B 1 16 ? 17.438 -37.906 -12.156 1 94.5 16 ARG B CA 1
ATOM 3225 C C . ARG B 1 16 ? 16.625 -36.719 -12.656 1 94.5 16 ARG B C 1
ATOM 3227 O O . ARG B 1 16 ? 16.297 -35.812 -11.891 1 94.5 16 ARG B O 1
ATOM 3234 N N . ALA B 1 17 ? 16.312 -36.812 -13.938 1 97.19 17 ALA B N 1
ATOM 3235 C CA . ALA B 1 17 ? 15.562 -35.719 -14.562 1 97.19 17 ALA B CA 1
ATOM 3236 C C . ALA B 1 17 ? 14.133 -35.656 -14.031 1 97.19 17 ALA B C 1
ATOM 3238 O O . ALA B 1 17 ? 13.578 -34.594 -13.852 1 97.19 17 ALA B O 1
ATOM 3239 N N . VAL B 1 18 ? 13.547 -36.781 -13.797 1 97.56 18 VAL B N 1
ATOM 3240 C CA . VAL B 1 18 ? 12.18 -36.844 -13.289 1 97.56 18 VAL B CA 1
ATOM 3241 C C . VAL B 1 18 ? 12.133 -36.281 -11.875 1 97.56 18 VAL B C 1
ATOM 3243 O O . VAL B 1 18 ? 11.219 -35.531 -11.523 1 97.56 18 VAL B O 1
ATOM 3246 N N . VAL B 1 19 ? 13.109 -36.625 -11.062 1 95.81 19 VAL B N 1
ATOM 3247 C CA . VAL B 1 19 ? 13.156 -36.156 -9.68 1 95.81 19 VAL B CA 1
ATOM 3248 C C . VAL B 1 19 ? 13.328 -34.625 -9.672 1 95.81 19 VAL B C 1
ATOM 3250 O O . VAL B 1 19 ? 12.633 -33.938 -8.938 1 95.81 19 VAL B O 1
ATOM 3253 N N . LEU B 1 20 ? 14.219 -34.188 -10.5 1 95.75 20 LEU B N 1
ATOM 3254 C CA . LEU B 1 20 ? 14.484 -32.75 -10.562 1 95.75 20 LEU B CA 1
ATOM 3255 C C . LEU B 1 20 ? 13.305 -32 -11.18 1 95.75 20 LEU B C 1
ATOM 3257 O O . LEU B 1 20 ? 13 -30.891 -10.781 1 95.75 20 LEU B O 1
ATOM 3261 N N . GLY B 1 21 ? 12.727 -32.625 -12.18 1 97.25 21 GLY B N 1
ATOM 3262 C CA . GLY B 1 21 ? 11.508 -32.031 -12.734 1 97.25 21 GLY B CA 1
ATOM 3263 C C . GLY B 1 21 ? 10.391 -31.922 -11.719 1 97.25 21 GLY B C 1
ATOM 3264 O O . GLY B 1 21 ? 9.664 -30.922 -11.688 1 97.25 21 GLY B O 1
ATOM 3265 N N . PHE B 1 22 ? 10.242 -32.938 -10.898 1 96.69 22 PHE B N 1
ATOM 3266 C CA . PHE B 1 22 ? 9.242 -32.906 -9.844 1 96.69 22 PHE B CA 1
ATOM 3267 C C . PHE B 1 22 ? 9.531 -31.812 -8.836 1 96.69 22 PHE B C 1
ATOM 3269 O O . PHE B 1 22 ? 8.602 -31.188 -8.312 1 96.69 22 PHE B O 1
ATOM 3276 N N . GLN B 1 23 ? 10.75 -31.547 -8.609 1 95.25 23 GLN B N 1
ATOM 3277 C CA . GLN B 1 23 ? 11.125 -30.453 -7.723 1 95.25 23 GLN B CA 1
ATOM 3278 C C . GLN B 1 23 ? 10.648 -29.109 -8.273 1 95.25 23 GLN B C 1
ATOM 3280 O O . GLN B 1 23 ? 10.211 -28.234 -7.523 1 95.25 23 GLN B O 1
ATOM 3285 N N . HIS B 1 24 ? 10.805 -28.922 -9.609 1 96.81 24 HIS B N 1
ATOM 3286 C CA . HIS B 1 24 ? 10.297 -27.719 -10.234 1 96.81 24 HIS B CA 1
ATOM 3287 C C . HIS B 1 24 ? 8.781 -27.594 -10.055 1 96.81 24 HIS B C 1
ATOM 3289 O O . HIS B 1 24 ? 8.266 -26.5 -9.82 1 96.81 24 HIS B O 1
ATOM 3295 N N . VAL B 1 25 ? 8.117 -28.719 -10.141 1 96.94 25 VAL B N 1
ATOM 3296 C CA . VAL B 1 25 ? 6.672 -28.734 -9.969 1 96.94 25 VAL B CA 1
ATOM 3297 C C . VAL B 1 25 ? 6.312 -28.344 -8.539 1 96.94 25 VAL B C 1
ATOM 3299 O O . VAL B 1 25 ? 5.398 -27.547 -8.32 1 96.94 25 VAL B O 1
ATOM 3302 N N . LEU B 1 26 ? 7 -28.875 -7.586 1 93.75 26 LEU B N 1
ATOM 3303 C CA . LEU B 1 26 ? 6.738 -28.547 -6.188 1 93.75 26 LEU B CA 1
ATOM 3304 C C . LEU B 1 26 ? 7.012 -27.078 -5.906 1 93.75 26 LEU B C 1
ATOM 3306 O O . LEU B 1 26 ? 6.277 -26.438 -5.148 1 93.75 26 LEU B O 1
ATOM 3310 N N . ALA B 1 27 ? 8.047 -26.562 -6.562 1 92.44 27 ALA B N 1
ATOM 3311 C CA . ALA B 1 27 ? 8.438 -25.172 -6.348 1 92.44 27 ALA B CA 1
ATOM 3312 C C . ALA B 1 27 ? 7.379 -24.219 -6.875 1 92.44 27 ALA B C 1
ATOM 3314 O O . ALA B 1 27 ? 7.086 -23.188 -6.246 1 92.44 27 ALA B O 1
ATOM 3315 N N . MET B 1 28 ? 6.84 -24.578 -7.957 1 94.69 28 MET B N 1
ATOM 3316 C CA . MET B 1 28 ? 5.906 -23.656 -8.594 1 94.69 28 MET B CA 1
ATOM 3317 C C . MET B 1 28 ? 4.488 -23.859 -8.078 1 94.69 28 MET B C 1
ATOM 3319 O O . MET B 1 28 ? 3.613 -23.031 -8.289 1 94.69 28 MET B O 1
ATOM 3323 N N . PHE B 1 29 ? 4.242 -24.984 -7.406 1 91.31 29 PHE B N 1
ATOM 3324 C CA . PHE B 1 29 ? 2.912 -25.516 -7.16 1 91.31 29 PHE B CA 1
ATOM 3325 C C . PHE B 1 29 ? 2.078 -24.547 -6.332 1 91.31 29 PHE B C 1
ATOM 3327 O O . PHE B 1 29 ? 0.936 -24.25 -6.684 1 91.31 29 PHE B O 1
ATOM 3334 N N . GLY B 1 30 ? 2.633 -24.109 -5.285 1 88.44 30 GLY B N 1
ATOM 3335 C CA . GLY B 1 30 ? 1.909 -23.219 -4.387 1 88.44 30 GLY B CA 1
ATOM 3336 C C . GLY B 1 30 ? 1.373 -21.969 -5.074 1 88.44 30 GLY B C 1
ATOM 3337 O O . GLY B 1 30 ? 0.189 -21.656 -4.953 1 88.44 30 GLY B O 1
ATOM 3338 N N . ALA B 1 31 ? 2.188 -21.281 -5.801 1 90.44 31 ALA B N 1
ATOM 3339 C CA . ALA B 1 31 ? 1.793 -20.047 -6.488 1 90.44 31 ALA B CA 1
ATOM 3340 C C . ALA B 1 31 ? 0.795 -20.344 -7.605 1 90.44 31 ALA B C 1
ATOM 3342 O O . ALA B 1 31 ? -0.159 -19.578 -7.809 1 90.44 31 ALA B O 1
ATOM 3343 N N . THR B 1 32 ? 0.975 -21.406 -8.242 1 95.94 32 THR B N 1
ATOM 3344 C CA . THR B 1 32 ? 0.153 -21.75 -9.398 1 95.94 32 THR B CA 1
ATOM 3345 C C . THR B 1 32 ? -1.276 -22.078 -8.969 1 95.94 32 THR B C 1
ATOM 3347 O O . THR B 1 32 ? -2.234 -21.672 -9.633 1 95.94 32 THR B O 1
ATOM 3350 N N . ILE B 1 33 ? -1.458 -22.766 -7.922 1 95.62 33 ILE B N 1
ATOM 3351 C CA . ILE B 1 33 ? -2.799 -23.203 -7.543 1 95.62 33 ILE B CA 1
ATOM 3352 C C . ILE B 1 33 ? -3.508 -22.078 -6.793 1 95.62 33 ILE B C 1
ATOM 3354 O O . ILE B 1 33 ? -4.734 -22.094 -6.641 1 95.62 33 ILE B O 1
ATOM 3358 N N . THR B 1 34 ? -2.73 -21.141 -6.289 1 94.19 34 THR B N 1
ATOM 3359 C CA . THR B 1 34 ? -3.307 -20.031 -5.539 1 94.19 34 THR B CA 1
ATOM 3360 C C . THR B 1 34 ? -4.219 -19.188 -6.434 1 94.19 34 THR B C 1
ATOM 3362 O O . THR B 1 34 ? -5.293 -18.766 -6 1 94.19 34 THR B O 1
ATOM 3365 N N . VAL B 1 35 ? -3.852 -18.984 -7.668 1 96 35 VAL B N 1
ATOM 3366 C CA . VAL B 1 35 ? -4.574 -18.094 -8.57 1 96 35 VAL B CA 1
ATOM 3367 C C . VAL B 1 35 ? -5.988 -18.625 -8.797 1 96 35 VAL B C 1
ATOM 3369 O O . VAL B 1 35 ? -6.969 -17.922 -8.547 1 96 35 VAL B O 1
ATOM 3372 N N . PRO B 1 36 ? -6.164 -19.906 -9.203 1 97.25 36 PRO B N 1
ATOM 3373 C CA . PRO B 1 36 ? -7.531 -20.391 -9.391 1 97.25 36 PRO B CA 1
ATOM 3374 C C . PRO B 1 36 ? -8.32 -20.469 -8.086 1 97.25 36 PRO B C 1
ATOM 3376 O O . PRO B 1 36 ? -9.539 -20.266 -8.086 1 97.25 36 PRO B O 1
ATOM 3379 N N . LEU B 1 37 ? -7.688 -20.766 -6.992 1 95.69 37 LEU B N 1
ATOM 3380 C CA . LEU B 1 37 ? -8.375 -20.812 -5.707 1 95.69 37 LEU B CA 1
ATOM 3381 C C . LEU B 1 37 ? -8.906 -19.422 -5.332 1 95.69 37 LEU B C 1
ATOM 3383 O O . LEU B 1 37 ? -10.07 -19.281 -4.957 1 95.69 37 LEU B O 1
ATOM 3387 N N . VAL B 1 38 ? -8.039 -18.438 -5.516 1 93.88 38 VAL B N 1
ATOM 3388 C CA . VAL B 1 38 ? -8.391 -17.078 -5.113 1 93.88 38 VAL B CA 1
ATOM 3389 C C . VAL B 1 38 ? -9.453 -16.516 -6.055 1 93.88 38 VAL B C 1
ATOM 3391 O O . VAL B 1 38 ? -10.461 -15.969 -5.609 1 93.88 38 VAL B O 1
ATOM 3394 N N . VAL B 1 39 ? -9.258 -16.672 -7.293 1 94.69 39 VAL B N 1
ATOM 3395 C CA . VAL B 1 39 ? -10.195 -16.156 -8.281 1 94.69 39 VAL B CA 1
ATOM 3396 C C . VAL B 1 39 ? -11.539 -16.875 -8.148 1 94.69 39 VAL B C 1
ATOM 3398 O O . VAL B 1 39 ? -12.586 -16.234 -8.102 1 94.69 39 VAL B O 1
ATOM 3401 N N . GLY B 1 40 ? -11.492 -18.219 -8.086 1 95.69 40 GLY B N 1
ATOM 3402 C CA . GLY B 1 40 ? -12.711 -19 -7.984 1 95.69 40 GLY B CA 1
ATOM 3403 C C . GLY B 1 40 ? -13.562 -18.625 -6.781 1 95.69 40 GLY B C 1
ATOM 3404 O O . GLY B 1 40 ? -14.773 -18.438 -6.906 1 95.69 40 GLY B O 1
ATOM 3405 N N . ASN B 1 41 ? -12.938 -18.531 -5.648 1 91.94 41 ASN B N 1
ATOM 3406 C CA . ASN B 1 41 ? -13.648 -18.172 -4.426 1 91.94 41 ASN B CA 1
ATOM 3407 C C . ASN B 1 41 ? -14.188 -16.75 -4.484 1 91.94 41 ASN B C 1
ATOM 3409 O O . ASN B 1 41 ? -15.305 -16.484 -4.043 1 91.94 41 ASN B O 1
ATOM 3413 N N . ALA B 1 42 ? -13.422 -15.867 -5.012 1 88.62 42 ALA B N 1
ATOM 3414 C CA . ALA B 1 42 ? -13.797 -14.461 -5.059 1 88.62 42 ALA B CA 1
ATOM 3415 C C . ALA B 1 42 ? -15.016 -14.242 -5.949 1 88.62 42 ALA B C 1
ATOM 3417 O O . ALA B 1 42 ? -15.867 -13.398 -5.66 1 88.62 42 ALA B O 1
ATOM 3418 N N . ILE B 1 43 ? -15.156 -14.992 -7.031 1 93.19 43 ILE B N 1
ATOM 3419 C CA . ILE B 1 43 ? -16.266 -14.781 -7.949 1 93.19 43 ILE B CA 1
ATOM 3420 C C . ILE B 1 43 ? -17.453 -15.672 -7.543 1 93.19 43 ILE B C 1
ATOM 3422 O O . ILE B 1 43 ? -18.516 -15.617 -8.156 1 93.19 43 ILE B O 1
ATOM 3426 N N . GLY B 1 44 ? -17.219 -16.625 -6.582 1 92.31 44 GLY B N 1
ATOM 3427 C CA . GLY B 1 44 ? -18.297 -17.406 -6.023 1 92.31 44 GLY B CA 1
ATOM 3428 C C . GLY B 1 44 ? -18.547 -18.703 -6.758 1 92.31 44 GLY B C 1
ATOM 3429 O O . GLY B 1 44 ? -19.672 -19.188 -6.848 1 92.31 44 GLY B O 1
ATOM 3430 N N . LEU B 1 45 ? -17.531 -19.266 -7.289 1 95.06 45 LEU B N 1
ATOM 3431 C CA . LEU B 1 45 ? -17.672 -20.562 -7.957 1 95.06 45 LEU B CA 1
ATOM 3432 C C . LEU B 1 45 ? -17.938 -21.672 -6.949 1 95.06 45 LEU B C 1
ATOM 3434 O O . LEU B 1 45 ? -17.5 -21.578 -5.797 1 95.06 45 LEU B O 1
ATOM 3438 N N . SER B 1 46 ? -18.641 -22.703 -7.434 1 94.06 46 SER B N 1
ATOM 3439 C CA . SER B 1 46 ? -18.781 -23.906 -6.621 1 94.06 46 SER B CA 1
ATOM 3440 C C . SER B 1 46 ? -17.453 -24.625 -6.445 1 94.06 46 SER B C 1
ATOM 3442 O O . SER B 1 46 ? -16.531 -24.422 -7.234 1 94.06 46 SER B O 1
ATOM 3444 N N . GLN B 1 47 ? -17.344 -25.391 -5.453 1 92.88 47 GLN B N 1
ATOM 3445 C CA . GLN B 1 47 ? -16.125 -26.156 -5.215 1 92.88 47 GLN B CA 1
ATOM 3446 C C . GLN B 1 47 ? -15.805 -27.062 -6.395 1 92.88 47 GLN B C 1
ATOM 3448 O O . GLN B 1 47 ? -14.633 -27.281 -6.711 1 92.88 47 GLN B O 1
ATOM 3453 N N . LYS B 1 48 ? -16.812 -27.594 -6.949 1 94.38 48 LYS B N 1
ATOM 3454 C CA . LYS B 1 48 ? -16.641 -28.438 -8.125 1 94.38 48 LYS B CA 1
ATOM 3455 C C . LYS B 1 48 ? -16.016 -27.656 -9.281 1 94.38 48 LYS B C 1
ATOM 3457 O O . LYS B 1 48 ? -15.109 -28.141 -9.953 1 94.38 48 LYS B O 1
ATOM 3462 N N . ASP B 1 49 ? -16.516 -26.469 -9.484 1 95.88 49 ASP B N 1
ATOM 3463 C CA . ASP B 1 49 ? -16 -25.609 -10.547 1 95.88 49 ASP B CA 1
ATOM 3464 C C . ASP B 1 49 ? -14.578 -25.156 -10.234 1 95.88 49 ASP B C 1
ATOM 3466 O O . ASP B 1 49 ? -13.758 -24.984 -11.141 1 95.88 49 ASP B O 1
ATOM 3470 N N . ILE B 1 50 ? -14.305 -24.922 -8.992 1 96.38 50 ILE B N 1
ATOM 3471 C CA . ILE B 1 50 ? -12.953 -24.547 -8.602 1 96.38 50 ILE B CA 1
ATOM 3472 C C . ILE B 1 50 ? -11.992 -25.703 -8.859 1 96.38 50 ILE B C 1
ATOM 3474 O O . ILE B 1 50 ? -10.875 -25.5 -9.336 1 96.38 50 ILE B O 1
ATOM 3478 N N . ALA B 1 51 ? -12.453 -26.891 -8.531 1 96.31 51 ALA B N 1
ATOM 3479 C CA . ALA B 1 51 ? -11.641 -28.078 -8.82 1 96.31 51 ALA B CA 1
ATOM 3480 C C . ALA B 1 51 ? -11.344 -28.188 -10.312 1 96.31 51 ALA B C 1
ATOM 3482 O O . ALA B 1 51 ? -10.219 -28.484 -10.711 1 96.31 51 ALA B O 1
ATOM 3483 N N . LEU B 1 52 ? -12.352 -27.969 -11.07 1 96.88 52 LEU B N 1
ATOM 3484 C CA . LEU B 1 52 ? -12.164 -27.984 -12.516 1 96.88 52 LEU B CA 1
ATOM 3485 C C . LEU B 1 52 ? -11.195 -26.891 -12.953 1 96.88 52 LEU B C 1
ATOM 3487 O O . LEU B 1 52 ? -10.328 -27.141 -13.805 1 96.88 52 LEU B O 1
ATOM 3491 N N . LEU B 1 53 ? -11.367 -25.719 -12.422 1 97.62 53 LEU B N 1
ATOM 3492 C CA . LEU B 1 53 ? -10.477 -24.609 -12.734 1 97.62 53 LEU B CA 1
ATOM 3493 C C . LEU B 1 53 ? -9.031 -24.953 -12.406 1 97.62 53 LEU B C 1
ATOM 3495 O O . LEU B 1 53 ? -8.125 -24.641 -13.18 1 97.62 53 LEU B O 1
ATOM 3499 N N . ILE B 1 54 ? -8.828 -25.578 -11.281 1 97.44 54 ILE B N 1
ATOM 3500 C CA . ILE B 1 54 ? -7.484 -25.984 -10.883 1 97.44 54 ILE B CA 1
ATOM 3501 C C . ILE B 1 54 ? -6.938 -27 -11.875 1 97.44 54 ILE B C 1
ATOM 3503 O O . ILE B 1 54 ? -5.781 -26.922 -12.289 1 97.44 54 ILE B O 1
ATOM 3507 N N . GLN B 1 55 ? -7.77 -27.891 -12.25 1 97.5 55 GLN B N 1
ATOM 3508 C CA . GLN B 1 55 ? -7.371 -28.922 -13.203 1 97.5 55 GLN B CA 1
ATOM 3509 C C . GLN B 1 55 ? -6.898 -28.312 -14.516 1 97.5 55 GLN B C 1
ATOM 3511 O O . GLN B 1 55 ? -5.836 -28.672 -15.031 1 97.5 55 GLN B O 1
ATOM 3516 N N . VAL B 1 56 ? -7.664 -27.453 -15.031 1 98.06 56 VAL B N 1
ATOM 3517 C CA . VAL B 1 56 ? -7.348 -26.891 -16.344 1 98.06 56 VAL B CA 1
ATOM 3518 C C . VAL B 1 56 ? -6.156 -25.938 -16.219 1 98.06 56 VAL B C 1
ATOM 3520 O O . VAL B 1 56 ? -5.387 -25.781 -17.172 1 98.06 56 VAL B O 1
ATOM 3523 N N . VAL B 1 57 ? -6.004 -25.266 -15.102 1 98.31 57 VAL B N 1
ATOM 3524 C CA . VAL B 1 57 ? -4.84 -24.422 -14.875 1 98.31 57 VAL B CA 1
ATOM 3525 C C . VAL B 1 57 ? -3.568 -25.266 -14.891 1 98.31 57 VAL B C 1
ATOM 3527 O O . VAL B 1 57 ? -2.584 -24.906 -15.539 1 98.31 57 VAL B O 1
ATOM 3530 N N . LEU B 1 58 ? -3.596 -26.391 -14.188 1 97.94 58 LEU B N 1
ATOM 3531 C CA . LEU B 1 58 ? -2.438 -27.281 -14.18 1 97.94 58 LEU B CA 1
ATOM 3532 C C . LEU B 1 58 ? -2.109 -27.75 -15.586 1 97.94 58 LEU B C 1
ATOM 3534 O O . LEU B 1 58 ? -0.94 -27.797 -15.984 1 97.94 58 LEU B O 1
ATOM 3538 N N . LEU B 1 59 ? -3.107 -28.078 -16.328 1 98.25 59 LEU B N 1
ATOM 3539 C CA . LEU B 1 59 ? -2.93 -28.5 -17.703 1 98.25 59 LEU B CA 1
ATOM 3540 C C . LEU B 1 59 ? -2.301 -27.391 -18.531 1 98.25 59 LEU B C 1
ATOM 3542 O O . LEU B 1 59 ? -1.304 -27.609 -19.234 1 98.25 59 LEU B O 1
ATOM 3546 N N . ALA B 1 60 ? -2.877 -26.25 -18.469 1 98.44 60 ALA B N 1
ATOM 3547 C CA . ALA B 1 60 ? -2.426 -25.109 -19.266 1 98.44 60 ALA B CA 1
ATOM 3548 C C . ALA B 1 60 ? -0.992 -24.734 -18.922 1 98.44 60 ALA B C 1
ATOM 3550 O O . ALA B 1 60 ? -0.203 -24.375 -19.797 1 98.44 60 ALA B O 1
ATOM 3551 N N . MET B 1 61 ? -0.633 -24.75 -17.625 1 98.38 61 MET B N 1
ATOM 3552 C CA . MET B 1 61 ? 0.716 -24.375 -17.219 1 98.38 61 MET B CA 1
ATOM 3553 C C . MET B 1 61 ? 1.733 -25.406 -17.672 1 98.38 61 MET B C 1
ATOM 3555 O O . MET B 1 61 ? 2.873 -25.062 -18 1 98.38 61 MET B O 1
ATOM 3559 N N . GLY B 1 62 ? 1.303 -26.672 -17.625 1 98.56 62 GLY B N 1
ATOM 3560 C CA . GLY B 1 62 ? 2.162 -27.688 -18.188 1 98.56 62 GLY B CA 1
ATOM 3561 C C . GLY B 1 62 ? 2.447 -27.484 -19.656 1 98.56 62 GLY B C 1
ATOM 3562 O O . GLY B 1 62 ? 3.602 -27.547 -20.094 1 98.56 62 GLY B O 1
ATOM 3563 N N . ILE B 1 63 ? 1.452 -27.219 -20.391 1 98.56 63 ILE B N 1
ATOM 3564 C CA . ILE B 1 63 ? 1.583 -26.969 -21.812 1 98.56 63 ILE B CA 1
ATOM 3565 C C . ILE B 1 63 ? 2.447 -25.734 -22.047 1 98.56 63 ILE B C 1
ATOM 3567 O O . ILE B 1 63 ? 3.334 -25.734 -22.906 1 98.56 63 ILE B O 1
ATOM 3571 N N . ALA B 1 64 ? 2.125 -24.703 -21.297 1 98.75 64 ALA B N 1
ATOM 3572 C CA . ALA B 1 64 ? 2.875 -23.453 -21.422 1 98.75 64 ALA B CA 1
ATOM 3573 C C . ALA B 1 64 ? 4.363 -23.688 -21.172 1 98.75 64 ALA B C 1
ATOM 3575 O O . ALA B 1 64 ? 5.211 -23.125 -21.875 1 98.75 64 ALA B O 1
ATOM 3576 N N . THR B 1 65 ? 4.656 -24.469 -20.156 1 98.75 65 THR B N 1
ATOM 3577 C CA . THR B 1 65 ? 6.043 -24.766 -19.812 1 98.75 65 THR B CA 1
ATOM 3578 C C . THR B 1 65 ? 6.738 -25.5 -20.938 1 98.75 65 THR B C 1
ATOM 3580 O O . THR B 1 65 ? 7.867 -25.172 -21.312 1 98.75 65 THR B O 1
ATOM 3583 N N . ILE B 1 66 ? 6.078 -26.453 -21.516 1 98.62 66 ILE B N 1
ATOM 3584 C CA . ILE B 1 66 ? 6.641 -27.219 -22.609 1 98.62 66 ILE B CA 1
ATOM 3585 C C . ILE B 1 66 ? 6.824 -26.328 -23.828 1 98.62 66 ILE B C 1
ATOM 3587 O O . ILE B 1 66 ? 7.871 -26.359 -24.484 1 98.62 66 ILE B O 1
ATOM 3591 N N . LEU B 1 67 ? 5.859 -25.516 -24.125 1 98.5 67 LEU B N 1
ATOM 3592 C CA . LEU B 1 67 ? 5.953 -24.609 -25.25 1 98.5 67 LEU B CA 1
ATOM 3593 C C . LEU B 1 67 ? 7.129 -23.656 -25.078 1 98.5 67 LEU B C 1
ATOM 3595 O O . LEU B 1 67 ? 7.895 -23.438 -26.031 1 98.5 67 LEU B O 1
ATOM 3599 N N . GLN B 1 68 ? 7.246 -23.047 -23.922 1 98.38 68 GLN B N 1
ATOM 3600 C CA . GLN B 1 68 ? 8.289 -22.078 -23.625 1 98.38 68 GLN B CA 1
ATOM 3601 C C . GLN B 1 68 ? 9.68 -22.688 -23.812 1 98.38 68 GLN B C 1
ATOM 3603 O O . GLN B 1 68 ? 10.586 -22.047 -24.328 1 98.38 68 GLN B O 1
ATOM 3608 N N . THR B 1 69 ? 9.852 -23.969 -23.438 1 98.19 69 THR B N 1
ATOM 3609 C CA . THR B 1 69 ? 11.156 -24.625 -23.438 1 98.19 69 THR B CA 1
ATOM 3610 C C . THR B 1 69 ? 11.445 -25.25 -24.797 1 98.19 69 THR B C 1
ATOM 3612 O O . THR B 1 69 ? 12.57 -25.672 -25.078 1 98.19 69 THR B O 1
ATOM 3615 N N . THR B 1 70 ? 10.492 -25.344 -25.656 1 97.88 70 THR B N 1
ATOM 3616 C CA . THR B 1 70 ? 10.688 -25.984 -26.953 1 97.88 70 THR B CA 1
ATOM 3617 C C . THR B 1 70 ? 10.75 -24.953 -28.062 1 97.88 70 THR B C 1
ATOM 3619 O O . THR B 1 70 ? 11.688 -24.953 -28.875 1 97.88 70 THR B O 1
ATOM 3622 N N . ILE B 1 71 ? 9.766 -24.016 -28.094 1 96.56 71 ILE B N 1
ATOM 3623 C CA . ILE B 1 71 ? 9.734 -23.078 -29.219 1 96.56 71 ILE B CA 1
ATOM 3624 C C . ILE B 1 71 ? 9.875 -21.656 -28.703 1 96.56 71 ILE B C 1
ATOM 3626 O O . ILE B 1 71 ? 10.094 -20.734 -29.484 1 96.56 71 ILE B O 1
ATOM 3630 N N . GLY B 1 72 ? 9.688 -21.453 -27.453 1 97.62 72 GLY B N 1
ATOM 3631 C CA . GLY B 1 72 ? 9.781 -20.109 -26.891 1 97.62 72 GLY B CA 1
ATOM 3632 C C . GLY B 1 72 ? 11.203 -19.609 -26.781 1 97.62 72 GLY B C 1
ATOM 3633 O O . GLY B 1 72 ? 11.953 -19.609 -27.75 1 97.62 72 GLY B O 1
ATOM 3634 N N . SER B 1 73 ? 11.555 -19.188 -25.562 1 96.88 73 SER B N 1
ATOM 3635 C CA . SER B 1 73 ? 12.914 -18.719 -25.328 1 96.88 73 SER B CA 1
ATOM 3636 C C . SER B 1 73 ? 13.906 -19.875 -25.312 1 96.88 73 SER B C 1
ATOM 3638 O O . SER B 1 73 ? 15.109 -19.672 -25.484 1 96.88 73 SER B O 1
ATOM 3640 N N . ARG B 1 74 ? 13.414 -21.062 -24.938 1 97.44 74 ARG B N 1
ATOM 3641 C CA . ARG B 1 74 ? 14.172 -22.312 -24.844 1 97.44 74 ARG B CA 1
ATOM 3642 C C . ARG B 1 74 ? 15.148 -22.266 -23.672 1 97.44 74 ARG B C 1
ATOM 3644 O O . ARG B 1 74 ? 16.156 -22.984 -23.656 1 97.44 74 ARG B O 1
ATOM 3651 N N . TYR B 1 75 ? 14.898 -21.344 -22.766 1 97.38 75 TYR B N 1
ATOM 3652 C CA . TYR B 1 75 ? 15.539 -21.391 -21.453 1 97.38 75 TYR B CA 1
ATOM 3653 C C . TYR B 1 75 ? 14.828 -22.359 -20.516 1 97.38 75 TYR B C 1
ATOM 3655 O O . TYR B 1 75 ? 13.695 -22.766 -20.781 1 97.38 75 TYR B O 1
ATOM 3663 N N . PRO B 1 76 ? 15.516 -22.859 -19.516 1 97.19 76 PRO B N 1
ATOM 3664 C CA . PRO B 1 76 ? 14.844 -23.688 -18.516 1 97.19 76 PRO B CA 1
ATOM 3665 C C . PRO B 1 76 ? 13.977 -22.875 -17.562 1 97.19 76 PRO B C 1
ATOM 3667 O O . PRO B 1 76 ? 14.281 -22.781 -16.375 1 97.19 76 PRO B O 1
ATOM 3670 N N . ILE B 1 77 ? 12.875 -22.406 -18.047 1 97 77 ILE B N 1
ATOM 3671 C CA . ILE B 1 77 ? 12 -21.547 -17.266 1 97 77 ILE B CA 1
ATOM 3672 C C . ILE B 1 77 ? 10.594 -22.125 -17.234 1 97 77 ILE B C 1
ATOM 3674 O O . ILE B 1 77 ? 10.016 -22.438 -18.281 1 97 77 ILE B O 1
ATOM 3678 N N . VAL B 1 78 ? 10.164 -22.297 -16.062 1 97.69 78 VAL B N 1
ATOM 3679 C CA . VAL B 1 78 ? 8.82 -22.812 -15.82 1 97.69 78 VAL B CA 1
ATOM 3680 C C . VAL B 1 78 ? 7.793 -21.703 -16.016 1 97.69 78 VAL B C 1
ATOM 3682 O O . VAL B 1 78 ? 8.062 -20.547 -15.703 1 97.69 78 VAL B O 1
ATOM 3685 N N . GLN B 1 79 ? 6.629 -22.062 -16.594 1 98.12 79 GLN B N 1
ATOM 3686 C CA . GLN B 1 79 ? 5.488 -21.172 -16.719 1 98.12 79 GLN B CA 1
ATOM 3687 C C . GLN B 1 79 ? 4.398 -21.516 -15.711 1 98.12 79 GLN B C 1
ATOM 3689 O O . GLN B 1 79 ? 4.055 -22.672 -15.531 1 98.12 79 GLN B O 1
ATOM 3694 N N . GLY B 1 80 ? 3.918 -20.547 -15.016 1 97.44 80 GLY B N 1
ATOM 3695 C CA . GLY B 1 80 ? 2.865 -20.719 -14.031 1 97.44 80 GLY B CA 1
ATOM 3696 C C . GLY B 1 80 ? 1.801 -19.641 -14.086 1 97.44 80 GLY B C 1
ATOM 3697 O O . GLY B 1 80 ? 1.831 -18.781 -14.969 1 97.44 80 GLY B O 1
ATOM 3698 N N . SER B 1 81 ? 0.816 -19.766 -13.227 1 97.19 81 SER B N 1
ATOM 3699 C CA . SER B 1 81 ? -0.266 -18.781 -13.164 1 97.19 81 SER B CA 1
ATOM 3700 C C . SER B 1 81 ? 0.259 -17.406 -12.789 1 97.19 81 SER B C 1
ATOM 3702 O O . SER B 1 81 ? 1.1 -17.266 -11.898 1 97.19 81 SER B O 1
ATOM 3704 N N . SER B 1 82 ? -0.213 -16.422 -13.469 1 96 82 SER B N 1
ATOM 3705 C CA . SER B 1 82 ? 0.272 -15.07 -13.234 1 96 82 SER B CA 1
ATOM 3706 C C . SER B 1 82 ? -0.634 -14.32 -12.266 1 96 82 SER B C 1
ATOM 3708 O O . SER B 1 82 ? -1.845 -14.227 -12.477 1 96 82 SER B O 1
ATOM 3710 N N . PHE B 1 83 ? -0.067 -13.766 -11.242 1 92.69 83 PHE B N 1
ATOM 3711 C CA . PHE B 1 83 ? -0.802 -12.984 -10.25 1 92.69 83 PHE B CA 1
ATOM 3712 C C . PHE B 1 83 ? -1.312 -11.688 -10.852 1 92.69 83 PHE B C 1
ATOM 3714 O O . PHE B 1 83 ? -2.305 -11.125 -10.383 1 92.69 83 PHE B O 1
ATOM 3721 N N . ALA B 1 84 ? -0.673 -11.203 -11.922 1 92.75 84 ALA B N 1
ATOM 3722 C CA . ALA B 1 84 ? -1.041 -9.953 -12.578 1 92.75 84 ALA B CA 1
ATOM 3723 C C . ALA B 1 84 ? -2.449 -10.031 -13.156 1 92.75 84 ALA B C 1
ATOM 3725 O O . ALA B 1 84 ? -3.105 -9.008 -13.352 1 92.75 84 ALA B O 1
ATOM 3726 N N . PHE B 1 85 ? -2.922 -11.188 -13.32 1 96.31 85 PHE B N 1
ATOM 3727 C CA . PHE B 1 85 ? -4.215 -11.359 -13.977 1 96.31 85 PHE B CA 1
ATOM 3728 C C . PHE B 1 85 ? -5.336 -11.445 -12.953 1 96.31 85 PHE B C 1
ATOM 3730 O O . PHE B 1 85 ? -6.512 -11.344 -13.305 1 96.31 85 PHE B O 1
ATOM 3737 N N . ILE B 1 86 ? -5.027 -11.672 -11.703 1 94.19 86 ILE B N 1
ATOM 3738 C CA . ILE B 1 86 ? -6.016 -11.992 -10.68 1 94.19 86 ILE B CA 1
ATOM 3739 C C . ILE B 1 86 ? -7.062 -10.883 -10.609 1 94.19 86 ILE B C 1
ATOM 3741 O O . ILE B 1 86 ? -8.266 -11.148 -10.695 1 94.19 86 ILE B O 1
ATOM 3745 N N . PRO B 1 87 ? -6.656 -9.578 -10.5 1 89.38 87 PRO B N 1
ATOM 3746 C CA . PRO B 1 87 ? -7.688 -8.539 -10.406 1 89.38 87 PRO B CA 1
ATOM 3747 C C . PRO B 1 87 ? -8.617 -8.516 -11.617 1 89.38 87 PRO B C 1
ATOM 3749 O O . PRO B 1 87 ? -9.828 -8.367 -11.469 1 89.38 87 PRO B O 1
ATOM 3752 N N . GLY B 1 88 ? -8.07 -8.648 -12.781 1 92.38 88 GLY B N 1
ATOM 3753 C CA . GLY B 1 88 ? -8.875 -8.672 -13.992 1 92.38 88 GLY B CA 1
ATOM 3754 C C . GLY B 1 88 ? -9.805 -9.875 -14.07 1 92.38 88 GLY B C 1
ATOM 3755 O O . GLY B 1 88 ? -10.961 -9.742 -14.469 1 92.38 88 GLY B O 1
ATOM 3756 N N . LEU B 1 89 ? -9.258 -11.023 -13.656 1 96.19 89 LEU B N 1
ATOM 3757 C CA . LEU B 1 89 ? -10.055 -12.25 -13.68 1 96.19 89 LEU B CA 1
ATOM 3758 C C . LEU B 1 89 ? -11.25 -12.133 -12.734 1 96.19 89 LEU B C 1
ATOM 3760 O O . LEU B 1 89 ? -12.359 -12.555 -13.07 1 96.19 89 LEU B O 1
ATOM 3764 N N . ILE B 1 90 ? -10.992 -11.586 -11.578 1 91.94 90 ILE B N 1
ATOM 3765 C CA . ILE B 1 90 ? -12.062 -11.438 -10.602 1 91.94 90 ILE B CA 1
ATOM 3766 C C . ILE B 1 90 ? -13.102 -10.445 -11.125 1 91.94 90 ILE B C 1
ATOM 3768 O O . ILE B 1 90 ? -14.305 -10.719 -11.094 1 91.94 90 ILE B O 1
ATOM 3772 N N . SER B 1 91 ? -12.656 -9.297 -11.641 1 89.88 91 SER B N 1
ATOM 3773 C CA . SER B 1 91 ? -13.562 -8.258 -12.117 1 89.88 91 SER B CA 1
ATOM 3774 C C . SER B 1 91 ? -14.422 -8.758 -13.273 1 89.88 91 SER B C 1
ATOM 3776 O O . SER B 1 91 ? -15.648 -8.617 -13.258 1 89.88 91 SER B O 1
ATOM 3778 N N . ILE B 1 92 ? -13.875 -9.359 -14.289 1 94.69 92 ILE B N 1
ATOM 3779 C CA . ILE B 1 92 ? -14.562 -9.836 -15.484 1 94.69 92 ILE B CA 1
ATOM 3780 C C . ILE B 1 92 ? -15.445 -11.031 -15.125 1 94.69 92 ILE B C 1
ATOM 3782 O O . ILE B 1 92 ? -16.594 -11.109 -15.547 1 94.69 92 ILE B O 1
ATOM 3786 N N . GLY B 1 93 ? -14.852 -11.977 -14.32 1 95.62 93 GLY B N 1
ATOM 3787 C CA . GLY B 1 93 ? -15.602 -13.148 -13.906 1 95.62 93 GLY B CA 1
ATOM 3788 C C . GLY B 1 93 ? -16.859 -12.805 -13.133 1 95.62 93 GLY B C 1
ATOM 3789 O O . GLY B 1 93 ? -17.891 -13.461 -13.281 1 95.62 93 GLY B O 1
ATOM 3790 N N . SER B 1 94 ? -16.766 -11.797 -12.281 1 91.81 94 SER B N 1
ATOM 3791 C CA . SER B 1 94 ? -17.906 -11.391 -11.453 1 91.81 94 SER B CA 1
ATOM 3792 C C . SER B 1 94 ? -18.953 -10.648 -12.281 1 91.81 94 SER B C 1
ATOM 3794 O O . SER B 1 94 ? -20.156 -10.781 -12.031 1 91.81 94 SER B O 1
ATOM 3796 N N . SER B 1 95 ? -18.531 -9.93 -13.258 1 90.56 95 SER B N 1
ATOM 3797 C CA . SER B 1 95 ? -19.453 -9.07 -14 1 90.56 95 SER B CA 1
ATOM 3798 C C . SER B 1 95 ? -20.016 -9.781 -15.227 1 90.56 95 SER B C 1
ATOM 3800 O O . SER B 1 95 ? -21.203 -9.648 -15.539 1 90.56 95 SER B O 1
ATOM 3802 N N . SER B 1 96 ? -19.172 -10.578 -15.961 1 94.56 96 SER B N 1
ATOM 3803 C CA . SER B 1 96 ? -19.578 -11.133 -17.25 1 94.56 96 SER B CA 1
ATOM 3804 C C . SER B 1 96 ? -19.406 -12.648 -17.281 1 94.56 96 SER B C 1
ATOM 3806 O O . SER B 1 96 ? -19.766 -13.297 -18.266 1 94.56 96 SER B O 1
ATOM 3808 N N . GLY B 1 97 ? -18.797 -13.18 -16.266 1 95.38 97 GLY B N 1
ATOM 3809 C CA . GLY B 1 97 ? -18.625 -14.625 -16.203 1 95.38 97 GLY B CA 1
ATOM 3810 C C . GLY B 1 97 ? -17.297 -15.086 -16.766 1 95.38 97 GLY B C 1
ATOM 3811 O O . GLY B 1 97 ? -16.531 -14.281 -17.312 1 95.38 97 GLY B O 1
ATOM 3812 N N . LEU B 1 98 ? -17.078 -16.406 -16.688 1 97.31 98 LEU B N 1
ATOM 3813 C CA . LEU B 1 98 ? -15.781 -16.969 -17.078 1 97.31 98 LEU B CA 1
ATOM 3814 C C . LEU B 1 98 ? -15.672 -17.109 -18.594 1 97.31 98 LEU B C 1
ATOM 3816 O O . LEU B 1 98 ? -14.562 -17.188 -19.125 1 97.31 98 LEU B O 1
ATOM 3820 N N . ALA B 1 99 ? -16.797 -17.109 -19.266 1 97.94 99 ALA B N 1
ATOM 3821 C CA . ALA B 1 99 ? -16.766 -17.141 -20.734 1 97.94 99 ALA B CA 1
ATOM 3822 C C . ALA B 1 99 ? -16.125 -15.859 -21.281 1 97.94 99 ALA B C 1
ATOM 3824 O O . ALA B 1 99 ? -15.422 -15.898 -22.297 1 97.94 99 ALA B O 1
ATOM 3825 N N . ALA B 1 100 ? -16.344 -14.789 -20.609 1 97.5 100 ALA B N 1
ATOM 3826 C CA . ALA B 1 100 ? -15.727 -13.523 -21 1 97.5 100 ALA B CA 1
ATOM 3827 C C . ALA B 1 100 ? -14.234 -13.523 -20.688 1 97.5 100 ALA B C 1
ATOM 3829 O O . ALA B 1 100 ? -13.438 -12.93 -21.406 1 97.5 100 ALA B O 1
ATOM 3830 N N . VAL B 1 101 ? -13.883 -14.188 -19.609 1 97.56 101 VAL B N 1
ATOM 3831 C CA . VAL B 1 101 ? -12.477 -14.336 -19.25 1 97.56 101 VAL B CA 1
ATOM 3832 C C . VAL B 1 101 ? -11.758 -15.141 -20.328 1 97.56 101 VAL B C 1
ATOM 3834 O O . VAL B 1 101 ? -10.656 -14.781 -20.75 1 97.56 101 VAL B O 1
ATOM 3837 N N . GLU B 1 102 ? -12.438 -16.203 -20.75 1 98.19 102 GLU B N 1
ATOM 3838 C CA . GLU B 1 102 ? -11.883 -17.031 -21.812 1 98.19 102 GLU B CA 1
ATOM 3839 C C . GLU B 1 102 ? -11.625 -16.203 -23.078 1 98.19 102 GLU B C 1
ATOM 3841 O O . GLU B 1 102 ? -10.531 -16.266 -23.656 1 98.19 102 GLU B O 1
ATOM 3846 N N . GLY B 1 103 ? -12.586 -15.445 -23.438 1 98.25 103 GLY B N 1
ATOM 3847 C CA . GLY B 1 103 ? -12.438 -14.602 -24.609 1 98.25 103 GLY B CA 1
ATOM 3848 C C . GLY B 1 103 ? -11.312 -13.594 -24.484 1 98.25 103 GLY B C 1
ATOM 3849 O O . GLY B 1 103 ? -10.555 -13.383 -25.438 1 98.25 103 GLY B O 1
ATOM 3850 N N . ALA B 1 104 ? -11.219 -12.992 -23.344 1 98.25 104 ALA B N 1
ATOM 3851 C CA . ALA B 1 104 ? -10.203 -11.969 -23.109 1 98.25 104 ALA B CA 1
ATOM 3852 C C . ALA B 1 104 ? -8.805 -12.578 -23.125 1 98.25 104 ALA B C 1
ATOM 3854 O O . ALA B 1 104 ? -7.855 -11.969 -23.609 1 98.25 104 ALA B O 1
ATOM 3855 N N . LEU B 1 105 ? -8.656 -13.773 -22.594 1 98.56 105 LEU B N 1
ATOM 3856 C CA . LEU B 1 105 ? -7.367 -14.445 -22.578 1 98.56 105 LEU B CA 1
ATOM 3857 C C . LEU B 1 105 ? -6.949 -14.852 -23.984 1 98.56 105 LEU B C 1
ATOM 3859 O O . LEU B 1 105 ? -5.781 -14.719 -24.359 1 98.56 105 LEU B O 1
ATOM 3863 N N . ILE B 1 106 ? -7.891 -15.352 -24.719 1 98.62 106 ILE B N 1
ATOM 3864 C CA . ILE B 1 106 ? -7.602 -15.766 -26.094 1 98.62 106 ILE B CA 1
ATOM 3865 C C . ILE B 1 106 ? -7.145 -14.555 -26.906 1 98.62 106 ILE B C 1
ATOM 3867 O O . ILE B 1 106 ? -6.078 -14.586 -27.531 1 98.62 106 ILE B O 1
ATOM 3871 N N . ALA B 1 107 ? -7.949 -13.508 -26.844 1 98.69 107 ALA B N 1
ATOM 3872 C CA . ALA B 1 107 ? -7.648 -12.305 -27.625 1 98.69 107 ALA B CA 1
ATOM 3873 C C . ALA B 1 107 ? -6.355 -11.656 -27.141 1 98.69 107 ALA B C 1
ATOM 3875 O O . ALA B 1 107 ? -5.512 -11.266 -27.953 1 98.69 107 ALA B O 1
ATOM 3876 N N . GLY B 1 108 ? -6.238 -11.516 -25.859 1 98.12 108 GLY B N 1
ATOM 3877 C CA . GLY B 1 108 ? -5.027 -10.93 -25.312 1 98.12 108 GLY B CA 1
ATOM 3878 C C . GLY B 1 108 ? -3.783 -11.75 -25.594 1 98.12 108 GLY B C 1
ATOM 3879 O O . GLY B 1 108 ? -2.709 -11.195 -25.828 1 98.12 108 GLY B O 1
ATOM 3880 N N . GLY B 1 109 ? -3.936 -13.078 -25.469 1 98.5 109 GLY B N 1
ATOM 3881 C CA . GLY B 1 109 ? -2.828 -13.961 -25.781 1 98.5 109 GLY B CA 1
ATOM 3882 C C . GLY B 1 109 ? -2.346 -13.812 -27.219 1 98.5 109 GLY B C 1
ATOM 3883 O O . GLY B 1 109 ? -1.141 -13.836 -27.484 1 98.5 109 GLY B O 1
ATOM 3884 N N . ILE B 1 110 ? -3.248 -13.656 -28.125 1 98.31 110 ILE B N 1
ATOM 3885 C CA . ILE B 1 110 ? -2.908 -13.445 -29.516 1 98.31 110 ILE B CA 1
ATOM 3886 C C . ILE B 1 110 ? -2.152 -12.125 -29.672 1 98.31 110 ILE B C 1
ATOM 3888 O O . ILE B 1 110 ? -1.14 -12.062 -30.375 1 98.31 110 ILE B O 1
ATOM 3892 N N . VAL B 1 111 ? -2.623 -11.109 -29.031 1 97.19 111 VAL B N 1
ATOM 3893 C CA . VAL B 1 111 ? -1.966 -9.812 -29.094 1 97.19 111 VAL B CA 1
ATOM 3894 C C . VAL B 1 111 ? -0.536 -9.93 -28.562 1 97.19 111 VAL B C 1
ATOM 3896 O O . VAL B 1 111 ? 0.402 -9.422 -29.188 1 97.19 111 VAL B O 1
ATOM 3899 N N . GLU B 1 112 ? -0.409 -10.594 -27.438 1 96.81 112 GLU B N 1
ATOM 3900 C CA . GLU B 1 112 ? 0.922 -10.781 -26.875 1 96.81 112 GLU B CA 1
ATOM 3901 C C . GLU B 1 112 ? 1.81 -11.602 -27.797 1 96.81 112 GLU B C 1
ATOM 3903 O O . GLU B 1 112 ? 2.99 -11.297 -27.969 1 96.81 112 GLU B O 1
ATOM 3908 N N . ALA B 1 113 ? 1.266 -12.641 -28.391 1 97.69 113 ALA B N 1
ATOM 3909 C CA . ALA B 1 113 ? 2.023 -13.477 -29.312 1 97.69 113 ALA B CA 1
ATOM 3910 C C . ALA B 1 113 ? 2.5 -12.672 -30.516 1 97.69 113 ALA B C 1
ATOM 3912 O O . ALA B 1 113 ? 3.633 -12.836 -30.969 1 97.69 113 ALA B O 1
ATOM 3913 N N . VAL B 1 114 ? 1.657 -11.852 -30.984 1 96.38 114 VAL B N 1
ATOM 3914 C CA . VAL B 1 114 ? 1.984 -11.008 -32.125 1 96.38 114 VAL B CA 1
ATOM 3915 C C . VAL B 1 114 ? 3.07 -10.008 -31.734 1 96.38 114 VAL B C 1
ATOM 3917 O O . VAL B 1 114 ? 4.02 -9.789 -32.5 1 96.38 114 VAL B O 1
ATOM 3920 N N . PHE B 1 115 ? 2.934 -9.445 -30.562 1 93.56 115 PHE B N 1
ATOM 3921 C CA . PHE B 1 115 ? 3.941 -8.508 -30.094 1 93.56 115 PHE B CA 1
ATOM 3922 C C . PHE B 1 115 ? 5.301 -9.18 -29.969 1 93.56 115 PHE B C 1
ATOM 3924 O O . PHE B 1 115 ? 6.32 -8.609 -30.359 1 93.56 115 PHE B O 1
ATOM 3931 N N . GLY B 1 116 ? 5.289 -10.352 -29.422 1 94.06 116 GLY B N 1
ATOM 3932 C CA . GLY B 1 116 ? 6.527 -11.102 -29.312 1 94.06 116 GLY B CA 1
ATOM 3933 C C . GLY B 1 116 ? 7.074 -11.539 -30.672 1 94.06 116 GLY B C 1
ATOM 3934 O O . GLY B 1 116 ? 8.258 -11.336 -30.953 1 94.06 116 GLY B O 1
ATOM 3935 N N . GLY B 1 117 ? 6.25 -12.102 -31.5 1 92.88 117 GLY B N 1
ATOM 3936 C CA . GLY B 1 117 ? 6.656 -12.641 -32.781 1 92.88 117 GLY B CA 1
ATOM 3937 C C . GLY B 1 117 ? 7.219 -11.594 -33.719 1 92.88 117 GLY B C 1
ATOM 3938 O O . GLY B 1 117 ? 8.156 -11.859 -34.469 1 92.88 117 GLY B O 1
ATOM 3939 N N . PHE B 1 118 ? 6.711 -10.352 -33.625 1 92.88 118 PHE B N 1
ATOM 3940 C CA . PHE B 1 118 ? 7.137 -9.305 -34.531 1 92.88 118 PHE B CA 1
ATOM 3941 C C . PHE B 1 118 ? 8.227 -8.438 -33.906 1 92.88 118 PHE B C 1
ATOM 3943 O O . PHE B 1 118 ? 8.633 -7.434 -34.5 1 92.88 118 PHE B O 1
ATOM 3950 N N . GLY B 1 119 ? 8.656 -8.773 -32.812 1 89.12 119 GLY B N 1
ATOM 3951 C CA . GLY B 1 119 ? 9.781 -8.109 -32.188 1 89.12 119 GLY B CA 1
ATOM 3952 C C . GLY B 1 119 ? 9.445 -6.711 -31.672 1 89.12 119 GLY B C 1
ATOM 3953 O O . GLY B 1 119 ? 10.281 -5.809 -31.734 1 89.12 119 GLY B O 1
ATOM 3954 N N . ILE B 1 120 ? 8.227 -6.473 -31.266 1 88.38 120 ILE B N 1
ATOM 3955 C CA . ILE B 1 120 ? 7.797 -5.156 -30.812 1 88.38 120 ILE B CA 1
ATOM 3956 C C . ILE B 1 120 ? 8.047 -5.027 -29.312 1 88.38 120 ILE B C 1
ATOM 3958 O O . ILE B 1 120 ? 7.762 -3.986 -28.719 1 88.38 120 ILE B O 1
ATOM 3962 N N . VAL B 1 121 ? 8.586 -5.965 -28.719 1 86.44 121 VAL B N 1
ATOM 3963 C CA . VAL B 1 121 ? 8.844 -5.977 -27.281 1 86.44 121 VAL B CA 1
ATOM 3964 C C . VAL B 1 121 ? 9.797 -4.836 -26.906 1 86.44 121 VAL B C 1
ATOM 3966 O O . VAL B 1 121 ? 9.695 -4.262 -25.828 1 86.44 121 VAL B O 1
ATOM 3969 N N . GLY B 1 122 ? 10.711 -4.496 -27.828 1 81.38 122 GLY B N 1
ATOM 3970 C CA . GLY B 1 122 ? 11.641 -3.404 -27.578 1 81.38 122 GLY B CA 1
ATOM 3971 C C . GLY B 1 122 ? 10.953 -2.068 -27.375 1 81.38 122 GLY B C 1
ATOM 3972 O O . GLY B 1 122 ? 11.375 -1.272 -26.531 1 81.38 122 GLY B O 1
ATOM 3973 N N . LYS B 1 123 ? 9.867 -1.816 -28.125 1 81.31 123 LYS B N 1
ATOM 3974 C CA . LYS B 1 123 ? 9.117 -0.576 -27.969 1 81.31 123 LYS B CA 1
ATOM 3975 C C . LYS B 1 123 ? 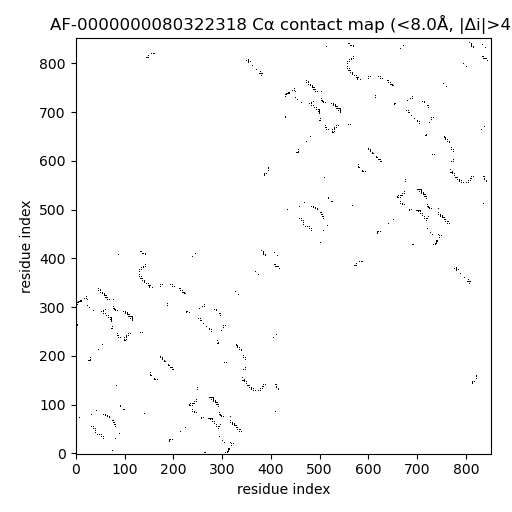8.406 -0.527 -26.609 1 81.31 123 LYS B C 1
ATOM 3977 O O . LYS B 1 123 ? 8.266 0.544 -26.016 1 81.31 123 LYS B O 1
ATOM 3982 N N . LEU B 1 124 ? 7.953 -1.667 -26.188 1 81.5 124 LEU B N 1
ATOM 3983 C CA . LEU B 1 124 ? 7.312 -1.749 -24.891 1 81.5 124 LEU B CA 1
ATOM 3984 C C . LEU B 1 124 ? 8.312 -1.454 -23.766 1 81.5 124 LEU B C 1
ATOM 3986 O O . LEU B 1 124 ? 7.957 -0.869 -22.75 1 81.5 124 LEU B O 1
ATOM 3990 N N . LYS B 1 125 ? 9.461 -1.851 -24.031 1 79 125 LYS B N 1
ATOM 3991 C CA . LYS B 1 125 ? 10.516 -1.627 -23.047 1 79 125 LYS B CA 1
ATOM 3992 C C . LYS B 1 125 ? 10.766 -0.136 -22.844 1 79 125 LYS B C 1
ATOM 3994 O O . LYS B 1 125 ? 11.133 0.287 -21.75 1 79 125 LYS B O 1
ATOM 3999 N N . LYS B 1 126 ? 10.578 0.598 -23.891 1 83.12 126 LYS B N 1
ATOM 4000 C CA . LYS B 1 126 ? 10.797 2.039 -23.797 1 83.12 126 LYS B CA 1
ATOM 4001 C C . LYS B 1 126 ? 9.719 2.699 -22.938 1 83.12 126 LYS B C 1
ATOM 4003 O O . LYS B 1 126 ? 9.969 3.73 -22.297 1 83.12 126 LYS B O 1
ATOM 4008 N N . LEU B 1 127 ? 8.562 2.088 -22.891 1 86.44 127 LEU B N 1
ATOM 4009 C CA . LEU B 1 127 ? 7.445 2.637 -22.125 1 86.44 127 LEU B CA 1
ATOM 4010 C C . LEU B 1 127 ? 7.531 2.205 -20.656 1 86.44 127 LEU B C 1
ATOM 4012 O O . LEU B 1 127 ? 6.945 2.848 -19.781 1 86.44 127 LEU B O 1
ATOM 4016 N N . PHE B 1 128 ? 8.266 1.18 -20.484 1 89 128 PHE B N 1
ATOM 4017 C CA . PHE B 1 128 ? 8.328 0.641 -19.125 1 89 128 PHE B CA 1
ATOM 4018 C C . PHE B 1 128 ? 9.719 0.836 -18.531 1 89 128 PHE B C 1
ATOM 4020 O O . PHE B 1 128 ? 10.461 -0.13 -18.344 1 89 128 PHE B O 1
ATOM 4027 N N . SER B 1 129 ? 10.008 2.08 -18.203 1 92.44 129 SER B N 1
ATOM 4028 C CA . SER B 1 129 ? 11.234 2.395 -17.484 1 92.44 129 SER B CA 1
ATOM 4029 C C . SER B 1 129 ? 11.273 1.693 -16.125 1 92.44 129 SER B C 1
ATOM 4031 O O . SER B 1 129 ? 10.266 1.146 -15.68 1 92.44 129 SER B O 1
ATOM 4033 N N . PRO B 1 130 ? 12.391 1.614 -15.523 1 93.75 130 PRO B N 1
ATOM 4034 C CA . PRO B 1 130 ? 12.484 0.973 -14.211 1 93.75 130 PRO B CA 1
ATOM 4035 C C . PRO B 1 130 ? 11.516 1.57 -13.195 1 93.75 130 PRO B C 1
ATOM 4037 O O . PRO B 1 130 ? 10.969 0.846 -12.359 1 93.75 130 PRO B O 1
ATOM 4040 N N . VAL B 1 131 ? 11.258 2.863 -13.289 1 96 131 VAL B N 1
ATOM 4041 C CA . VAL B 1 131 ? 10.32 3.514 -12.383 1 96 131 VAL B CA 1
ATOM 4042 C C . VAL B 1 131 ? 8.914 2.982 -12.625 1 96 131 VAL B C 1
ATOM 4044 O O . VAL B 1 131 ? 8.211 2.604 -11.68 1 96 131 VAL B O 1
ATOM 4047 N N . VAL B 1 132 ? 8.516 2.904 -13.891 1 95.5 132 VAL B N 1
ATOM 4048 C CA . VAL B 1 132 ? 7.188 2.434 -14.258 1 95.5 132 VAL B CA 1
ATOM 4049 C C . VAL B 1 132 ? 7.039 0.958 -13.891 1 95.5 132 VAL B C 1
ATOM 4051 O O . VAL B 1 132 ? 6.031 0.553 -13.305 1 95.5 132 VAL B O 1
ATOM 4054 N N . THR B 1 133 ? 8.055 0.177 -14.18 1 93.5 133 THR B N 1
ATOM 4055 C CA . THR B 1 133 ? 8.031 -1.258 -13.922 1 93.5 133 THR B CA 1
ATOM 4056 C C . THR B 1 133 ? 7.965 -1.536 -12.422 1 93.5 133 THR B C 1
ATOM 4058 O O . THR B 1 133 ? 7.172 -2.369 -11.977 1 93.5 133 THR B O 1
ATOM 4061 N N . GLY B 1 134 ? 8.828 -0.856 -11.719 1 94.56 134 GLY B N 1
ATOM 4062 C CA . GLY B 1 134 ? 8.852 -1.05 -10.281 1 94.56 134 GLY B CA 1
ATOM 4063 C C . GLY B 1 134 ? 7.512 -0.774 -9.617 1 94.56 134 GLY B C 1
ATOM 4064 O O . GLY B 1 134 ? 7.027 -1.583 -8.828 1 94.56 134 GLY B O 1
ATOM 4065 N N . VAL B 1 135 ? 6.863 0.311 -9.977 1 96.44 135 VAL B N 1
ATOM 4066 C CA . VAL B 1 135 ? 5.578 0.708 -9.406 1 96.44 135 VAL B CA 1
ATOM 4067 C C . VAL B 1 135 ? 4.508 -0.307 -9.789 1 96.44 135 VAL B C 1
ATOM 4069 O O . VAL B 1 135 ? 3.676 -0.687 -8.953 1 96.44 135 VAL B O 1
ATOM 4072 N N . THR B 1 136 ? 4.551 -0.701 -10.984 1 93.62 136 THR B N 1
ATOM 4073 C CA . THR B 1 136 ? 3.537 -1.617 -11.492 1 93.62 136 THR B CA 1
ATOM 4074 C C . THR B 1 136 ? 3.627 -2.969 -10.797 1 93.62 136 THR B C 1
ATOM 4076 O O . THR B 1 136 ? 2.607 -3.543 -10.406 1 93.62 136 THR B O 1
ATOM 4079 N N . ILE B 1 137 ? 4.82 -3.488 -10.617 1 92.62 137 ILE B N 1
ATOM 4080 C CA . ILE B 1 137 ? 5.012 -4.77 -9.945 1 92.62 137 ILE B CA 1
ATOM 4081 C C . ILE B 1 137 ? 4.574 -4.66 -8.484 1 92.62 137 ILE B C 1
ATOM 4083 O O . ILE B 1 137 ? 3.922 -5.562 -7.957 1 92.62 137 ILE B O 1
ATOM 4087 N N . MET B 1 138 ? 4.887 -3.564 -7.824 1 96.31 138 MET B N 1
ATOM 4088 C CA . MET B 1 138 ? 4.449 -3.357 -6.445 1 96.31 138 MET B CA 1
ATOM 4089 C C . MET B 1 138 ? 2.93 -3.434 -6.344 1 96.31 138 MET B C 1
ATOM 4091 O O . MET B 1 138 ? 2.396 -4.059 -5.426 1 96.31 138 MET B O 1
ATOM 4095 N N . LEU B 1 139 ? 2.266 -2.857 -7.301 1 96.12 139 LEU B N 1
ATOM 4096 C CA . LEU B 1 139 ? 0.812 -2.734 -7.242 1 96.12 139 LEU B CA 1
ATOM 4097 C C . LEU B 1 139 ? 0.142 -4.074 -7.527 1 96.12 139 LEU B C 1
ATOM 4099 O O . LEU B 1 139 ? -1.036 -4.262 -7.215 1 96.12 139 LEU B O 1
ATOM 4103 N N . ILE B 1 140 ? 0.851 -5.027 -8.148 1 92.25 140 ILE B N 1
ATOM 4104 C CA . ILE B 1 140 ? 0.287 -6.363 -8.328 1 92.25 140 ILE B CA 1
ATOM 4105 C C . ILE B 1 140 ? -0.062 -6.961 -6.965 1 92.25 140 ILE B C 1
ATOM 4107 O O . ILE B 1 140 ? -1.2 -7.375 -6.734 1 92.25 140 ILE B O 1
ATOM 4111 N N . GLY B 1 141 ? 0.908 -6.949 -6.098 1 93.75 141 GLY B N 1
ATOM 4112 C CA . GLY B 1 141 ? 0.692 -7.516 -4.777 1 93.75 141 GLY B CA 1
ATOM 4113 C C . GLY B 1 141 ? -0.182 -6.648 -3.891 1 93.75 141 GLY B C 1
ATOM 4114 O O . GLY B 1 141 ? -1.111 -7.145 -3.252 1 93.75 141 GLY B O 1
ATOM 4115 N N . PHE B 1 142 ? 0.049 -5.305 -3.857 1 96.38 142 PHE B N 1
ATOM 4116 C CA . PHE B 1 142 ? -0.654 -4.391 -2.967 1 96.38 142 PHE B CA 1
ATOM 4117 C C . PHE B 1 142 ? -2.146 -4.379 -3.271 1 96.38 142 PHE B C 1
ATOM 4119 O O . PHE B 1 142 ? -2.969 -4.227 -2.365 1 96.38 142 PHE B O 1
ATOM 4126 N N . SER B 1 143 ? -2.469 -4.504 -4.5 1 93.06 143 SER B N 1
ATOM 4127 C CA . SER B 1 143 ? -3.871 -4.41 -4.895 1 93.06 143 SER B CA 1
ATOM 4128 C C . SER B 1 143 ? -4.66 -5.629 -4.438 1 93.06 143 SER B C 1
ATOM 4130 O O . SER B 1 143 ? -5.891 -5.613 -4.434 1 93.06 143 SER B O 1
ATOM 4132 N N . LEU B 1 144 ? -3.949 -6.688 -4.02 1 93.44 144 LEU B N 1
ATOM 4133 C CA . LEU B 1 144 ? -4.602 -7.918 -3.588 1 93.44 144 LEU B CA 1
ATOM 4134 C C . LEU B 1 144 ? -4.578 -8.039 -2.068 1 93.44 144 LEU B C 1
ATOM 4136 O O . LEU B 1 144 ? -5.016 -9.055 -1.517 1 93.44 144 LEU B O 1
ATOM 4140 N N . ALA B 1 145 ? -4.109 -7.027 -1.436 1 96.62 145 ALA B N 1
ATOM 4141 C CA . ALA B 1 145 ? -3.926 -7.055 0.013 1 96.62 145 ALA B CA 1
ATOM 4142 C C . ALA B 1 145 ? -5.238 -7.363 0.728 1 96.62 145 ALA B C 1
ATOM 4144 O O . ALA B 1 145 ? -5.266 -8.156 1.673 1 96.62 145 ALA B O 1
ATOM 4145 N N . HIS B 1 146 ? -6.359 -6.77 0.28 1 95.31 146 HIS B N 1
ATOM 4146 C CA . HIS B 1 146 ? -7.641 -6.957 0.949 1 95.31 146 HIS B CA 1
ATOM 4147 C C . HIS B 1 146 ? -8.117 -8.406 0.838 1 95.31 146 HIS B C 1
ATOM 4149 O O . HIS B 1 146 ? -8.711 -8.938 1.775 1 95.31 146 HIS B O 1
ATOM 4155 N N . VAL B 1 147 ? -7.828 -9.047 -0.268 1 93.88 147 VAL B N 1
ATOM 4156 C CA . VAL B 1 147 ? -8.227 -10.438 -0.483 1 93.88 147 VAL B CA 1
ATOM 4157 C C . VAL B 1 147 ? -7.48 -11.344 0.493 1 93.88 147 VAL B C 1
ATOM 4159 O O . VAL B 1 147 ? -8.07 -12.258 1.073 1 93.88 147 VAL B O 1
ATOM 4162 N N . ALA B 1 148 ? -6.207 -11.078 0.663 1 96.38 148 ALA B N 1
ATOM 4163 C CA . ALA B 1 148 ? -5.402 -11.867 1.593 1 96.38 148 ALA B CA 1
ATOM 4164 C C . ALA B 1 148 ? -5.961 -11.781 3.01 1 96.38 148 ALA B C 1
ATOM 4166 O O . ALA B 1 148 ? -6.074 -12.797 3.703 1 96.38 148 ALA B O 1
ATOM 4167 N N . VAL B 1 149 ? -6.34 -10.609 3.455 1 97.44 149 VAL B N 1
ATOM 4168 C CA . VAL B 1 149 ? -6.828 -10.406 4.816 1 97.44 149 VAL B CA 1
ATOM 4169 C C . VAL B 1 149 ? -8.211 -11.047 4.965 1 97.44 149 VAL B C 1
ATOM 4171 O O . VAL B 1 149 ? -8.508 -11.664 5.992 1 97.44 149 VAL B O 1
ATOM 4174 N N . LYS B 1 150 ? -9.07 -10.914 3.984 1 96.44 150 LYS B N 1
ATOM 4175 C CA . LYS B 1 150 ? -10.391 -11.523 4.027 1 96.44 150 LYS B CA 1
ATOM 4176 C C . LYS B 1 150 ? -10.297 -13.039 4.113 1 96.44 150 LYS B C 1
ATOM 4178 O O . LYS B 1 150 ? -11.094 -13.68 4.809 1 96.44 150 LYS B O 1
ATOM 4183 N N . TYR B 1 151 ? -9.312 -13.602 3.422 1 96.56 151 TYR B N 1
ATOM 4184 C CA . TYR B 1 151 ? -9.078 -15.039 3.529 1 96.56 151 TYR B CA 1
ATOM 4185 C C . TYR B 1 151 ? -8.594 -15.406 4.926 1 96.56 151 TYR B C 1
ATOM 4187 O O . TYR B 1 151 ? -9.008 -16.438 5.48 1 96.56 151 TYR B O 1
ATOM 4195 N N . THR B 1 152 ? -7.754 -14.609 5.484 1 97.81 152 THR B N 1
ATOM 4196 C CA . THR B 1 152 ? -7.191 -14.859 6.809 1 97.81 152 THR B CA 1
ATOM 4197 C C . THR B 1 152 ? -8.297 -15.023 7.844 1 97.81 152 THR B C 1
ATOM 4199 O O . THR B 1 152 ? -8.211 -15.891 8.719 1 97.81 152 THR B O 1
ATOM 4202 N N . PHE B 1 153 ? -9.375 -14.242 7.664 1 97.44 153 PHE B N 1
ATOM 4203 C CA . PHE B 1 153 ? -10.445 -14.25 8.648 1 97.44 153 PHE B CA 1
ATOM 4204 C C . PHE B 1 153 ? -11.609 -15.117 8.18 1 97.44 153 PHE B C 1
ATOM 4206 O O . PHE B 1 153 ? -12.664 -15.148 8.812 1 97.44 153 PHE B O 1
ATOM 4213 N N . ASN B 1 154 ? -11.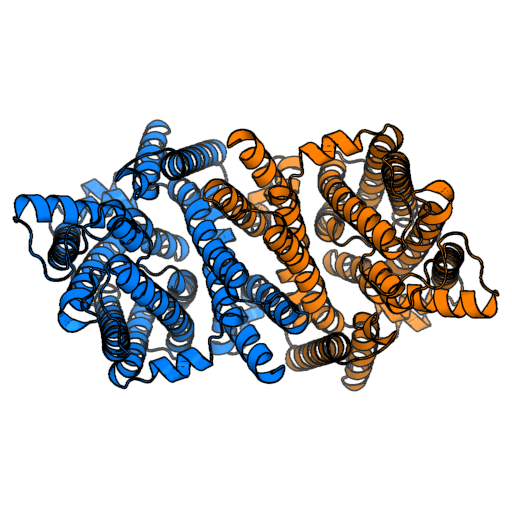469 -15.797 7.055 1 96.19 154 ASN B N 1
ATOM 4214 C CA . ASN B 1 154 ? -12.477 -16.672 6.488 1 96.19 154 ASN B CA 1
ATOM 4215 C C . ASN B 1 154 ? -13.742 -15.906 6.113 1 96.19 154 ASN B C 1
ATOM 4217 O O . ASN B 1 154 ? -14.852 -16.422 6.258 1 96.19 154 ASN B O 1
ATOM 4221 N N . PHE B 1 155 ? -13.562 -14.719 5.676 1 93.81 155 PHE B N 1
ATOM 4222 C CA . PHE B 1 155 ? -14.664 -13.797 5.43 1 93.81 155 PHE B CA 1
ATOM 4223 C C . PHE B 1 155 ? -15.586 -14.328 4.344 1 93.81 155 PHE B C 1
ATOM 4225 O O . PHE B 1 155 ? -16.812 -14.297 4.488 1 93.81 155 PHE B O 1
ATOM 4232 N N . PHE B 1 156 ? -15.078 -14.828 3.225 1 88.56 156 PHE B N 1
ATOM 4233 C CA . PHE B 1 156 ? -15.898 -15.227 2.09 1 88.56 156 PHE B CA 1
ATOM 4234 C C . PHE B 1 156 ? -16.719 -16.469 2.424 1 88.56 156 PHE B C 1
ATOM 4236 O O . PHE B 1 156 ? -17.891 -16.578 2.031 1 88.56 156 PHE B O 1
ATOM 4243 N N . ALA B 1 157 ? -16.141 -17.391 3.152 1 89.94 157 ALA B N 1
ATOM 4244 C CA . ALA B 1 157 ? -16.797 -18.656 3.467 1 89.94 157 ALA B CA 1
ATOM 4245 C C . ALA B 1 157 ? -17.734 -18.5 4.668 1 89.94 157 ALA B C 1
ATOM 4247 O O . ALA B 1 157 ? -18.734 -19.203 4.773 1 89.94 157 ALA B O 1
ATOM 4248 N N . ASP B 1 158 ? -17.391 -17.594 5.613 1 92.94 158 ASP B N 1
ATOM 4249 C CA . ASP B 1 158 ? -18.172 -17.406 6.836 1 92.94 158 ASP B CA 1
ATOM 4250 C C . ASP B 1 158 ? -18.25 -15.93 7.211 1 92.94 158 ASP B C 1
ATOM 4252 O O . ASP B 1 158 ? -17.609 -15.492 8.172 1 92.94 158 ASP B O 1
ATOM 4256 N N . PRO B 1 159 ? -19.172 -15.273 6.586 1 90.56 159 PRO B N 1
ATOM 4257 C CA . PRO B 1 159 ? -19.312 -13.844 6.859 1 90.56 159 PRO B CA 1
ATOM 4258 C C . PRO B 1 159 ? -19.875 -13.555 8.242 1 90.56 159 PRO B C 1
ATOM 4260 O O . PRO B 1 159 ? -19.844 -12.414 8.711 1 90.56 159 PRO B O 1
ATOM 4263 N N . SER B 1 160 ? -20.406 -14.617 8.961 1 92 160 SER B N 1
ATOM 4264 C CA . SER B 1 160 ? -20.969 -14.438 10.297 1 92 160 SER B CA 1
ATOM 4265 C C . SER B 1 160 ? -19.859 -14.273 11.344 1 92 160 SER B C 1
ATOM 4267 O O . SER B 1 160 ? -20.125 -13.828 12.461 1 92 160 SER B O 1
ATOM 4269 N N . GLY B 1 161 ? -18.641 -14.68 10.938 1 92.56 161 GLY B N 1
ATOM 4270 C CA . GLY B 1 161 ? -17.516 -14.5 11.836 1 92.56 161 GLY B CA 1
ATOM 4271 C C . GLY B 1 161 ? -17.406 -15.578 12.898 1 92.56 161 GLY B C 1
ATOM 4272 O O . GLY B 1 161 ? -16.578 -15.484 13.805 1 92.56 161 GLY B O 1
ATOM 4273 N N . ALA B 1 162 ? -18.141 -16.625 12.859 1 92.88 162 ALA B N 1
ATOM 4274 C CA . ALA B 1 162 ? -18.172 -17.672 13.875 1 92.88 162 ALA B CA 1
ATOM 4275 C C . ALA B 1 162 ? -16.859 -18.422 13.922 1 92.88 162 ALA B C 1
ATOM 4277 O O . ALA B 1 162 ? -16.453 -18.938 14.977 1 92.88 162 ALA B O 1
ATOM 4278 N N . SER B 1 163 ? -16.109 -18.453 12.867 1 96 163 SER B N 1
ATOM 4279 C CA . SER B 1 163 ? -14.906 -19.266 12.797 1 96 163 SER B CA 1
ATOM 4280 C C . SER B 1 163 ? -13.656 -18.406 12.898 1 96 163 SER B C 1
ATOM 4282 O O . SER B 1 163 ? -12.547 -18.891 12.656 1 96 163 SER B O 1
ATOM 4284 N N . ILE B 1 164 ? -13.766 -17.156 13.273 1 96.31 164 ILE B N 1
ATOM 4285 C CA . ILE B 1 164 ? -12.672 -16.188 13.227 1 96.31 164 ILE B CA 1
ATOM 4286 C C . ILE B 1 164 ? -11.5 -16.703 14.062 1 96.31 164 ILE B C 1
ATOM 4288 O O . ILE B 1 164 ? -10.359 -16.734 13.594 1 96.31 164 ILE B O 1
ATOM 4292 N N . PRO B 1 165 ? -11.711 -17.172 15.297 1 96.31 165 PRO B N 1
ATOM 4293 C CA . PRO B 1 165 ? -10.555 -17.609 16.094 1 96.31 165 PRO B CA 1
ATOM 4294 C C . PRO B 1 165 ? -9.805 -18.781 15.453 1 96.31 165 PRO B C 1
ATOM 4296 O O . PRO B 1 165 ? -8.57 -18.781 15.406 1 96.31 165 PRO B O 1
ATOM 4299 N N . LYS B 1 166 ? -10.555 -19.812 14.961 1 97.44 166 LYS B N 1
ATOM 4300 C CA . LYS B 1 166 ? -9.93 -20.938 14.281 1 97.44 166 LYS B CA 1
ATOM 4301 C C . LYS B 1 166 ? -9.227 -20.484 13 1 97.44 166 LYS B C 1
ATOM 4303 O O . LYS B 1 166 ? -8.125 -20.953 12.703 1 97.44 166 LYS B O 1
ATOM 4308 N N . ALA B 1 167 ? -9.914 -19.609 12.289 1 97.88 167 ALA B N 1
ATOM 4309 C CA . ALA B 1 167 ? -9.383 -19.125 11.016 1 97.88 167 ALA B CA 1
ATOM 4310 C C . ALA B 1 167 ? -8.062 -18.406 11.211 1 97.88 167 ALA B C 1
ATOM 4312 O O . ALA B 1 167 ? -7.098 -18.641 10.484 1 97.88 167 ALA B O 1
ATOM 4313 N N . VAL B 1 168 ? -8 -17.578 12.195 1 97.81 168 VAL B N 1
ATOM 4314 C CA . VAL B 1 168 ? -6.805 -16.797 12.461 1 97.81 168 VAL B CA 1
ATOM 4315 C C . VAL B 1 168 ? -5.656 -17.719 12.867 1 97.81 168 VAL B C 1
ATOM 4317 O O . VAL B 1 168 ? -4.516 -17.516 12.445 1 97.81 168 VAL B O 1
ATOM 4320 N N . LEU B 1 169 ? -5.938 -18.641 13.641 1 98.19 169 LEU B N 1
ATOM 4321 C CA . LEU B 1 169 ? -4.922 -19.594 14.07 1 98.19 169 LEU B CA 1
ATOM 4322 C C . LEU B 1 169 ? -4.352 -20.359 12.875 1 98.19 169 LEU B C 1
ATOM 4324 O O . LEU B 1 169 ? -3.133 -20.5 12.75 1 98.19 169 LEU B O 1
ATOM 4328 N N . ILE B 1 170 ? -5.227 -20.844 12.031 1 98.44 170 ILE B N 1
ATOM 4329 C CA . ILE B 1 170 ? -4.809 -21.578 10.844 1 98.44 170 ILE B CA 1
ATOM 4330 C C . ILE B 1 170 ? -3.934 -20.688 9.961 1 98.44 170 ILE B C 1
ATOM 4332 O O . ILE B 1 170 ? -2.873 -21.125 9.5 1 98.44 170 ILE B O 1
ATOM 4336 N N . ALA B 1 171 ? -4.395 -19.469 9.711 1 98.56 171 ALA B N 1
ATOM 4337 C CA . ALA B 1 171 ? -3.654 -18.531 8.867 1 98.56 171 ALA B CA 1
ATOM 4338 C C . ALA B 1 171 ? -2.289 -18.219 9.477 1 98.56 171 ALA B C 1
ATOM 4340 O O . ALA B 1 171 ? -1.285 -18.172 8.758 1 98.56 171 ALA B O 1
ATOM 4341 N N . LEU B 1 172 ? -2.266 -18.016 10.781 1 98.31 172 LEU B N 1
ATOM 4342 C CA . LEU B 1 172 ? -1.023 -17.688 11.469 1 98.31 172 LEU B CA 1
ATOM 4343 C C . LEU B 1 172 ? -0.034 -18.844 11.391 1 98.31 172 LEU B C 1
ATOM 4345 O O . LEU B 1 172 ? 1.163 -18.625 11.18 1 98.31 172 LEU B O 1
ATOM 4349 N N . VAL B 1 173 ? -0.482 -20.016 11.586 1 98.5 173 VAL B N 1
ATOM 4350 C CA . VAL B 1 173 ? 0.376 -21.188 11.523 1 98.5 173 VAL B CA 1
ATOM 4351 C C . VAL B 1 173 ? 0.904 -21.359 10.102 1 98.5 173 VAL B C 1
ATOM 4353 O O . VAL B 1 173 ? 2.096 -21.625 9.898 1 98.5 173 VAL B O 1
ATOM 4356 N N . THR B 1 174 ? -0.008 -21.297 9.164 1 98.44 174 THR B N 1
ATOM 4357 C CA . THR B 1 174 ? 0.391 -21.406 7.77 1 98.44 174 THR B CA 1
ATOM 4358 C C . THR B 1 174 ? 1.458 -20.375 7.422 1 98.44 174 THR B C 1
ATOM 4360 O O . THR B 1 174 ? 2.48 -20.703 6.82 1 98.44 174 THR B O 1
ATOM 4363 N N . PHE B 1 175 ? 1.19 -19.188 7.809 1 98.31 175 PHE B N 1
ATOM 4364 C CA . PHE B 1 175 ? 2.125 -18.094 7.562 1 98.31 175 PHE B CA 1
ATOM 4365 C C . PHE B 1 175 ? 3.459 -18.359 8.25 1 98.31 175 PHE B C 1
ATOM 4367 O O . PHE B 1 175 ? 4.52 -18.234 7.629 1 98.31 175 PHE B O 1
ATOM 4374 N N . ALA B 1 176 ? 3.41 -18.641 9.508 1 98.06 176 ALA B N 1
ATOM 4375 C CA . ALA B 1 176 ? 4.617 -18.859 10.305 1 98.06 176 ALA B CA 1
ATOM 4376 C C . ALA B 1 176 ? 5.473 -19.984 9.703 1 98.06 176 ALA B C 1
ATOM 4378 O O . ALA B 1 176 ? 6.695 -19.859 9.617 1 98.06 176 ALA B O 1
ATOM 4379 N N . VAL B 1 177 ? 4.887 -21.031 9.25 1 97.88 177 VAL B N 1
ATOM 4380 C CA . VAL B 1 177 ? 5.609 -22.156 8.68 1 97.88 177 VAL B CA 1
ATOM 4381 C C . VAL B 1 177 ? 6.211 -21.75 7.332 1 97.88 177 VAL B C 1
ATOM 4383 O O . VAL B 1 177 ? 7.359 -22.094 7.031 1 97.88 177 VAL B O 1
ATOM 4386 N N . THR B 1 178 ? 5.414 -21.094 6.543 1 96.69 178 THR B N 1
ATOM 4387 C CA . THR B 1 178 ? 5.914 -20.625 5.25 1 96.69 178 THR B CA 1
ATOM 4388 C C . THR B 1 178 ? 7.148 -19.75 5.43 1 96.69 178 THR B C 1
ATOM 4390 O O . THR B 1 178 ? 8.156 -19.938 4.746 1 96.69 178 THR B O 1
ATOM 4393 N N . VAL B 1 179 ? 7.047 -18.844 6.344 1 96 179 VAL B N 1
ATOM 4394 C CA . VAL B 1 179 ? 8.133 -17.922 6.613 1 96 179 VAL B CA 1
ATOM 4395 C C . VAL B 1 179 ? 9.336 -18.672 7.172 1 96 179 VAL B C 1
ATOM 4397 O O . VAL B 1 179 ? 10.477 -18.422 6.77 1 96 179 VAL B O 1
ATOM 4400 N N . ALA B 1 180 ? 9.117 -19.562 8.086 1 96.19 180 ALA B N 1
ATOM 4401 C CA . ALA B 1 180 ? 10.203 -20.328 8.695 1 96.19 180 ALA B CA 1
ATOM 4402 C C . ALA B 1 180 ? 10.953 -21.141 7.641 1 96.19 180 ALA B C 1
ATOM 4404 O O . ALA B 1 180 ? 12.188 -21.188 7.656 1 96.19 180 ALA B O 1
ATOM 4405 N N . VAL B 1 181 ? 10.25 -21.766 6.754 1 95.5 181 VAL B N 1
ATOM 4406 C CA . VAL B 1 181 ? 10.875 -22.562 5.711 1 95.5 181 VAL B CA 1
ATOM 4407 C C . VAL B 1 181 ? 11.633 -21.656 4.746 1 95.5 181 VAL B C 1
ATOM 4409 O O . VAL B 1 181 ? 12.758 -21.984 4.34 1 95.5 181 VAL B O 1
ATOM 4412 N N . ALA B 1 182 ? 11.062 -20.562 4.41 1 92.88 182 ALA B N 1
ATOM 4413 C CA . ALA B 1 182 ? 11.688 -19.625 3.477 1 92.88 182 ALA B CA 1
ATOM 4414 C C . ALA B 1 182 ? 13 -19.094 4.035 1 92.88 182 ALA B C 1
ATOM 4416 O O . ALA B 1 182 ? 13.953 -18.859 3.289 1 92.88 182 ALA B O 1
ATOM 4417 N N . LEU B 1 183 ? 13.102 -18.891 5.336 1 94.12 183 LEU B N 1
ATOM 4418 C CA . LEU B 1 183 ? 14.25 -18.219 5.934 1 94.12 183 LEU B CA 1
ATOM 4419 C C . LEU B 1 183 ? 15.258 -19.219 6.473 1 94.12 183 LEU B C 1
ATOM 4421 O O . LEU B 1 183 ? 16.469 -18.953 6.496 1 94.12 183 LEU B O 1
ATOM 4425 N N . LYS B 1 184 ? 14.781 -20.344 6.914 1 93.94 184 LYS B N 1
ATOM 4426 C CA . LYS B 1 184 ? 15.672 -21.172 7.723 1 93.94 184 LYS B CA 1
ATOM 4427 C C . LYS B 1 184 ? 15.977 -22.5 7.016 1 93.94 184 LYS B C 1
ATOM 4429 O O . LYS B 1 184 ? 16.938 -23.188 7.367 1 93.94 184 LYS B O 1
ATOM 4434 N N . SER B 1 185 ? 15.203 -22.828 6.098 1 91.62 185 SER B N 1
ATOM 4435 C CA . SER B 1 185 ? 15.422 -24.125 5.48 1 91.62 185 SER B CA 1
ATOM 4436 C C . SER B 1 185 ? 16.625 -24.109 4.543 1 91.62 185 SER B C 1
ATOM 4438 O O . SER B 1 185 ? 17.172 -23.031 4.254 1 91.62 185 SER B O 1
ATOM 4440 N N . LYS B 1 186 ? 17.125 -25.281 4.254 1 90.25 186 LYS B N 1
ATOM 4441 C CA . LYS B 1 186 ? 18.281 -25.438 3.381 1 90.25 186 LYS B CA 1
ATOM 4442 C C . LYS B 1 186 ? 17.953 -26.328 2.186 1 90.25 186 LYS B C 1
ATOM 4444 O O . LYS B 1 186 ? 16.922 -27 2.174 1 90.25 186 LYS B O 1
ATOM 4449 N N . GLY B 1 187 ? 18.781 -26.188 1.182 1 84.38 187 GLY B N 1
ATOM 4450 C CA . GLY B 1 187 ? 18.641 -27.047 0.019 1 84.38 187 GLY B CA 1
ATOM 4451 C C . GLY B 1 187 ? 17.375 -26.766 -0.774 1 84.38 187 GLY B C 1
ATOM 4452 O O . GLY B 1 187 ? 16.969 -25.609 -0.925 1 84.38 187 GLY B O 1
ATOM 4453 N N . ALA B 1 188 ? 16.75 -27.812 -1.292 1 82.75 188 ALA B N 1
ATOM 4454 C CA . ALA B 1 188 ? 15.609 -27.688 -2.193 1 82.75 188 ALA B CA 1
ATOM 4455 C C . ALA B 1 188 ? 14.359 -27.234 -1.439 1 82.75 188 ALA B C 1
ATOM 4457 O O . ALA B 1 188 ? 13.469 -26.609 -2.023 1 82.75 188 ALA B O 1
ATOM 4458 N N . LEU B 1 189 ? 14.289 -27.531 -0.185 1 87.12 189 LEU B N 1
ATOM 4459 C CA . LEU B 1 189 ? 13.133 -27.141 0.619 1 87.12 189 LEU B CA 1
ATOM 4460 C C . LEU B 1 189 ? 12.992 -25.625 0.688 1 87.12 189 LEU B C 1
ATOM 4462 O O . LEU B 1 189 ? 11.891 -25.109 0.872 1 87.12 189 LEU B O 1
ATOM 4466 N N . ARG B 1 190 ? 14.07 -24.922 0.501 1 88.31 190 ARG B N 1
ATOM 4467 C CA . ARG B 1 190 ? 14.094 -23.469 0.555 1 88.31 190 ARG B CA 1
ATOM 4468 C C . ARG B 1 190 ? 13.297 -22.859 -0.598 1 88.31 190 ARG B C 1
ATOM 4470 O O . ARG B 1 190 ? 12.797 -21.75 -0.494 1 88.31 190 ARG B O 1
ATOM 4477 N N . ALA B 1 191 ? 13.195 -23.719 -1.567 1 86.12 191 ALA B N 1
ATOM 4478 C CA . ALA B 1 191 ? 12.508 -23.234 -2.758 1 86.12 191 ALA B CA 1
ATOM 4479 C C . ALA B 1 191 ? 11.031 -23.594 -2.729 1 86.12 191 ALA B C 1
ATOM 4481 O O . ALA B 1 191 ? 10.273 -23.234 -3.641 1 86.12 191 ALA B O 1
ATOM 4482 N N . MET B 1 192 ? 10.57 -24.188 -1.624 1 91.38 192 MET B N 1
ATOM 4483 C CA . MET B 1 192 ? 9.195 -24.688 -1.596 1 91.38 192 MET B CA 1
ATOM 4484 C C . MET B 1 192 ? 8.484 -24.25 -0.318 1 91.38 192 MET B C 1
ATOM 4486 O O . MET B 1 192 ? 7.871 -25.062 0.369 1 91.38 192 MET B O 1
ATOM 4490 N N . PRO B 1 193 ? 8.609 -23.016 0.085 1 92.69 193 PRO B N 1
ATOM 4491 C CA . PRO B 1 193 ? 7.973 -22.609 1.337 1 92.69 193 PRO B CA 1
ATOM 4492 C C . PRO B 1 193 ? 6.449 -22.641 1.258 1 92.69 193 PRO B C 1
ATOM 4494 O O . PRO B 1 193 ? 5.781 -22.984 2.236 1 92.69 193 PRO B O 1
ATOM 4497 N N . VAL B 1 194 ? 5.906 -22.375 0.124 1 92.56 194 VAL B N 1
ATOM 4498 C CA . VAL B 1 194 ? 4.465 -22.219 -0.043 1 92.56 194 VAL B CA 1
ATOM 4499 C C . VAL B 1 194 ? 3.785 -23.594 0.086 1 92.56 194 VAL B C 1
ATOM 4501 O O . VAL B 1 194 ? 2.75 -23.719 0.743 1 92.56 194 VAL B O 1
ATOM 4504 N N . ILE B 1 195 ? 4.379 -24.594 -0.531 1 93.75 195 ILE B N 1
ATOM 4505 C CA . ILE B 1 195 ? 3.779 -25.922 -0.478 1 93.75 195 ILE B CA 1
ATOM 4506 C C . ILE B 1 195 ? 3.824 -26.453 0.954 1 93.75 195 ILE B C 1
ATOM 4508 O O . ILE B 1 195 ? 2.861 -27.062 1.426 1 93.75 195 ILE B O 1
ATOM 4512 N N . VAL B 1 196 ? 4.949 -26.281 1.632 1 95.5 196 VAL B N 1
ATOM 4513 C CA . VAL B 1 196 ? 5.07 -26.75 3.01 1 95.5 196 VAL B CA 1
ATOM 4514 C C . VAL B 1 196 ? 4.059 -26.016 3.893 1 95.5 196 VAL B C 1
ATOM 4516 O O . VAL B 1 196 ? 3.373 -26.641 4.707 1 95.5 196 VAL B O 1
ATOM 4519 N N . GLY B 1 197 ? 3.953 -24.734 3.725 1 96.75 197 GLY B N 1
ATOM 4520 C CA . GLY B 1 197 ? 2.961 -23.953 4.461 1 96.75 197 GLY B CA 1
ATOM 4521 C C . GLY 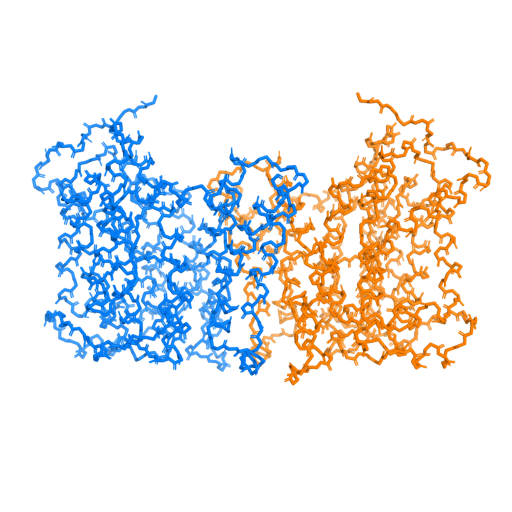B 1 197 ? 1.539 -24.422 4.203 1 96.75 197 GLY B C 1
ATOM 4522 O O . GLY B 1 197 ? 0.747 -24.547 5.137 1 96.75 197 GLY B O 1
ATOM 4523 N N . ALA B 1 198 ? 1.239 -24.703 2.967 1 95.81 198 ALA B N 1
ATOM 4524 C CA . ALA B 1 198 ? -0.099 -25.141 2.592 1 95.81 198 ALA B CA 1
ATOM 4525 C C . ALA B 1 198 ? -0.428 -26.484 3.234 1 95.81 198 ALA B C 1
ATOM 4527 O O . ALA B 1 198 ? -1.54 -26.688 3.729 1 95.81 198 ALA B O 1
ATOM 4528 N N . VAL B 1 199 ? 0.542 -27.391 3.201 1 96.25 199 VAL B N 1
ATOM 4529 C CA . VAL B 1 199 ? 0.327 -28.734 3.744 1 96.25 199 VAL B CA 1
ATOM 4530 C C . VAL B 1 199 ? 0.098 -28.641 5.25 1 96.25 199 VAL B C 1
ATOM 4532 O O . VAL B 1 199 ? -0.853 -29.234 5.777 1 96.25 199 VAL B O 1
ATOM 4535 N N . VAL B 1 200 ? 0.91 -27.906 5.961 1 97.81 200 VAL B N 1
ATOM 4536 C CA . VAL B 1 200 ? 0.781 -27.781 7.41 1 97.81 200 VAL B CA 1
ATOM 4537 C C . VAL B 1 200 ? -0.527 -27.078 7.754 1 97.81 200 VAL B C 1
ATOM 4539 O O . VAL B 1 200 ? -1.251 -27.5 8.656 1 97.81 200 VAL B O 1
ATOM 4542 N N . GLY B 1 201 ? -0.825 -25.984 7.047 1 97.81 201 GLY B N 1
ATOM 4543 C CA . GLY B 1 201 ? -2.086 -25.281 7.27 1 97.81 201 GLY B CA 1
ATOM 4544 C C . GLY B 1 201 ? -3.297 -26.172 7.039 1 97.81 201 GLY B C 1
ATOM 4545 O O . GLY B 1 201 ? -4.273 -26.109 7.789 1 97.81 201 GLY B O 1
ATOM 4546 N N . TYR B 1 202 ? -3.166 -26.969 6.035 1 96.69 202 TYR B N 1
ATOM 4547 C CA . TYR B 1 202 ? -4.25 -27.875 5.707 1 96.69 202 TYR B CA 1
ATOM 4548 C C . TYR B 1 202 ? -4.434 -28.922 6.805 1 96.69 202 TYR B C 1
ATOM 4550 O O . TYR B 1 202 ? -5.562 -29.203 7.219 1 96.69 202 TYR B O 1
ATOM 4558 N N . VAL B 1 203 ? -3.383 -29.469 7.262 1 97.69 203 VAL B N 1
ATOM 4559 C CA . VAL B 1 203 ? -3.432 -30.484 8.32 1 97.69 203 VAL B CA 1
ATOM 4560 C C . VAL B 1 203 ? -4.035 -29.875 9.586 1 97.69 203 VAL B C 1
ATOM 4562 O O . VAL B 1 203 ? -4.891 -30.484 10.227 1 97.69 203 VAL B O 1
ATOM 4565 N N . VAL B 1 204 ? -3.623 -28.703 9.945 1 97.94 204 VAL B N 1
ATOM 4566 C CA . VAL B 1 204 ? -4.168 -28 11.102 1 97.94 204 VAL B CA 1
ATOM 4567 C C . VAL B 1 204 ? -5.664 -27.75 10.906 1 97.94 204 VAL B C 1
ATOM 4569 O O . VAL B 1 204 ? -6.449 -27.844 11.852 1 97.94 204 VAL B O 1
ATOM 4572 N N . SER B 1 205 ? -6.031 -27.438 9.68 1 97.44 205 SER B N 1
ATOM 4573 C CA . SER B 1 205 ? -7.438 -27.188 9.367 1 97.44 205 SER B CA 1
ATOM 4574 C C . SER B 1 205 ? -8.281 -28.453 9.57 1 97.44 205 SER B C 1
ATOM 4576 O O . SER B 1 205 ? -9.43 -28.375 10.008 1 97.44 205 SER B O 1
ATOM 4578 N N . ILE B 1 206 ? -7.727 -29.594 9.195 1 95.94 206 ILE B N 1
ATOM 4579 C CA . ILE B 1 206 ? -8.422 -30.859 9.391 1 95.94 206 ILE B CA 1
ATOM 4580 C C . ILE B 1 206 ? -8.625 -31.109 10.883 1 95.94 206 ILE B C 1
ATOM 4582 O O . ILE B 1 206 ? -9.727 -31.469 11.32 1 95.94 206 ILE B O 1
ATOM 4586 N N . ALA B 1 207 ? -7.621 -30.844 11.672 1 96.62 207 ALA B N 1
ATOM 4587 C CA . ALA B 1 207 ? -7.668 -31.062 13.117 1 96.62 207 ALA B CA 1
ATOM 4588 C C . ALA B 1 207 ? -8.703 -30.156 13.773 1 96.62 207 ALA B C 1
ATOM 4590 O O . ALA B 1 207 ? -9.328 -30.531 14.766 1 96.62 207 ALA B O 1
ATOM 4591 N N . LEU B 1 208 ? -8.953 -29.016 13.188 1 96.44 208 LEU B N 1
ATOM 4592 C CA . LEU B 1 208 ? -9.867 -28.047 13.781 1 96.44 208 LEU B CA 1
ATOM 4593 C C . LEU B 1 208 ? -11.25 -28.156 13.148 1 96.44 208 LEU B C 1
ATOM 4595 O O . LEU B 1 208 ? -12.148 -27.359 13.461 1 96.44 208 LEU B O 1
ATOM 4599 N N . GLY B 1 209 ? -11.453 -29.062 12.188 1 93.56 209 GLY B N 1
ATOM 4600 C CA . GLY B 1 209 ? -12.742 -29.312 11.578 1 93.56 209 GLY B CA 1
ATOM 4601 C C . GLY B 1 209 ? -13.117 -28.312 10.516 1 93.56 209 GLY B C 1
ATOM 4602 O O . GLY B 1 209 ? -14.297 -28.047 10.273 1 93.56 209 GLY B O 1
ATOM 4603 N N . MET B 1 210 ? -12.156 -27.719 9.945 1 93.69 210 MET B N 1
ATOM 4604 C CA . MET B 1 210 ? -12.438 -26.656 8.977 1 93.69 210 MET B CA 1
ATOM 4605 C C . MET B 1 210 ? -12.258 -27.172 7.551 1 93.69 210 MET B C 1
ATOM 4607 O O . MET B 1 210 ? -12.367 -26.406 6.594 1 93.69 210 MET B O 1
ATOM 4611 N N . ALA B 1 211 ? -11.961 -28.469 7.379 1 91.06 211 ALA B N 1
ATOM 4612 C CA . ALA B 1 211 ? -11.789 -29.047 6.047 1 91.06 211 ALA B CA 1
ATOM 4613 C C . ALA B 1 211 ? -12.961 -29.953 5.688 1 91.06 211 ALA B C 1
ATOM 4615 O O . ALA B 1 211 ? -13.461 -30.703 6.535 1 91.06 211 ALA B O 1
ATOM 4616 N N . ASP B 1 212 ? -13.469 -29.734 4.477 1 88.12 212 ASP B N 1
ATOM 4617 C CA . ASP B 1 212 ? -14.578 -30.531 3.977 1 88.12 212 ASP B CA 1
ATOM 4618 C C . ASP B 1 212 ? -14.141 -31.391 2.789 1 88.12 212 ASP B C 1
ATOM 4620 O O . ASP B 1 212 ? -13.781 -30.859 1.733 1 88.12 212 ASP B O 1
ATOM 4624 N N . PHE B 1 213 ? -14.266 -32.719 2.84 1 88.12 213 PHE B N 1
ATOM 4625 C CA . PHE B 1 213 ? -13.766 -33.625 1.823 1 88.12 213 PHE B CA 1
ATOM 4626 C C . PHE B 1 213 ? -14.922 -34.219 1.011 1 88.12 213 PHE B C 1
ATOM 4628 O O . PHE B 1 213 ? -14.719 -35.125 0.205 1 88.12 213 PHE B O 1
ATOM 4635 N N . THR B 1 214 ? -16.031 -33.75 1.167 1 88.94 214 THR B N 1
ATOM 4636 C CA . THR B 1 214 ? -17.203 -34.281 0.497 1 88.94 214 THR B CA 1
ATOM 4637 C C . THR B 1 214 ? -17.031 -34.25 -1.019 1 88.94 214 THR B C 1
ATOM 4639 O O . THR B 1 214 ? -17.328 -35.25 -1.706 1 88.94 214 THR B O 1
ATOM 4642 N N . LEU B 1 215 ? -16.531 -33.281 -1.542 1 88.19 215 LEU B N 1
ATOM 4643 C CA . LEU B 1 215 ? -16.359 -33.125 -2.98 1 88.19 215 LEU B CA 1
ATOM 4644 C C . LEU B 1 215 ? -15.359 -34.156 -3.525 1 88.19 215 LEU B C 1
ATOM 4646 O O . LEU B 1 215 ? -15.531 -34.656 -4.637 1 88.19 215 LEU B O 1
ATOM 4650 N N . VAL B 1 216 ? -14.367 -34.469 -2.783 1 88.81 216 VAL B N 1
ATOM 4651 C CA . VAL B 1 216 ? -13.297 -35.344 -3.246 1 88.81 216 VAL B CA 1
ATOM 4652 C C . VAL B 1 216 ? -13.859 -36.719 -3.568 1 88.81 216 VAL B C 1
ATOM 4654 O O . VAL B 1 216 ? -13.453 -37.344 -4.547 1 88.81 216 VAL B O 1
ATOM 4657 N N . SER B 1 217 ? -14.75 -37.062 -2.766 1 88.38 217 SER B N 1
ATOM 4658 C CA . SER B 1 217 ? -15.336 -38.375 -2.955 1 88.38 217 SER B CA 1
ATOM 4659 C C . SER B 1 217 ? -16.234 -38.406 -4.191 1 88.38 217 SER B C 1
ATOM 4661 O O . SER B 1 217 ? -16.391 -39.469 -4.82 1 88.38 217 SER B O 1
ATOM 4663 N N . GLU B 1 218 ? -16.719 -37.344 -4.574 1 91.38 218 GLU B N 1
ATOM 4664 C CA . GLU B 1 218 ? -17.688 -37.281 -5.668 1 91.38 218 GLU B CA 1
ATOM 4665 C C . GLU B 1 218 ? -16.969 -37.156 -7.016 1 91.38 218 GLU B C 1
ATOM 4667 O O . GLU B 1 218 ? -17.562 -37.438 -8.062 1 91.38 218 GLU B O 1
ATOM 4672 N N . LEU B 1 219 ? -15.797 -36.75 -7.031 1 91.81 219 LEU B N 1
ATOM 4673 C CA . LEU B 1 219 ? -15.07 -36.5 -8.273 1 91.81 219 LEU B CA 1
ATOM 4674 C C . LEU B 1 219 ? -14.484 -37.812 -8.828 1 91.81 219 LEU B C 1
ATOM 4676 O O . LEU B 1 219 ? -14.094 -38.688 -8.055 1 91.81 219 LEU B O 1
ATOM 4680 N N . PRO B 1 220 ? -14.453 -37.938 -10.125 1 92.19 220 PRO B N 1
ATOM 4681 C CA . PRO B 1 220 ? -13.836 -39.125 -10.711 1 92.19 220 PRO B CA 1
ATOM 4682 C C . PRO B 1 220 ? -12.328 -39.156 -10.5 1 92.19 220 PRO B C 1
ATOM 4684 O O . PRO B 1 220 ? -11.703 -38.125 -10.25 1 92.19 220 PRO B O 1
ATOM 4687 N N . ALA B 1 221 ? -11.766 -40.344 -10.562 1 91.25 221 ALA B N 1
ATOM 4688 C CA . ALA B 1 221 ? -10.328 -40.5 -10.367 1 91.25 221 ALA B CA 1
ATOM 4689 C C . ALA B 1 221 ? -9.547 -40 -11.578 1 91.25 221 ALA B C 1
ATOM 4691 O O . ALA B 1 221 ? -8.453 -39.469 -11.43 1 91.25 221 ALA B O 1
ATOM 4692 N N . PHE B 1 222 ? -10.102 -40.25 -12.766 1 93.81 222 PHE B N 1
ATOM 4693 C CA . PHE B 1 222 ? -9.445 -39.844 -14.008 1 93.81 222 PHE B CA 1
ATOM 4694 C C . PHE B 1 222 ? -10.422 -39.125 -14.938 1 93.81 222 PHE B C 1
ATOM 4696 O O . PHE B 1 222 ? -11.586 -39.5 -15.031 1 93.81 222 PHE B O 1
ATOM 4703 N N . ASN B 1 223 ? -10.031 -38.031 -15.461 1 91.88 223 ASN B N 1
ATOM 4704 C CA . ASN B 1 223 ? -10.82 -37.25 -16.422 1 91.88 223 ASN B CA 1
ATOM 4705 C C . ASN B 1 223 ? -9.945 -36.312 -17.219 1 91.88 223 ASN B C 1
ATOM 4707 O O . ASN B 1 223 ? -9.164 -35.531 -16.641 1 91.88 223 ASN B O 1
ATOM 4711 N N . VAL B 1 224 ? -10.047 -36.312 -18.516 1 92.56 224 VAL B N 1
ATOM 4712 C CA . VAL B 1 224 ? -9.32 -35.375 -19.375 1 92.56 224 VAL B CA 1
ATOM 4713 C C . VAL B 1 224 ? -10.141 -34.094 -19.531 1 92.56 224 VAL B C 1
ATOM 4715 O O . VAL B 1 224 ? -11.273 -34.125 -20.016 1 92.56 224 VAL B O 1
ATOM 4718 N N . PRO B 1 225 ? -9.531 -33 -19.062 1 92.56 225 PRO B N 1
ATOM 4719 C CA . PRO B 1 225 ? -10.273 -31.734 -19.188 1 92.56 225 PRO B CA 1
ATOM 4720 C C . PRO B 1 225 ? -10.641 -31.422 -20.641 1 92.56 225 PRO B C 1
ATOM 4722 O O . PRO B 1 225 ? -9.836 -31.656 -21.547 1 92.56 225 PRO B O 1
ATOM 4725 N N . ARG B 1 226 ? -11.867 -30.953 -20.859 1 91.62 226 ARG B N 1
ATOM 4726 C CA . ARG B 1 226 ? -12.352 -30.578 -22.172 1 91.62 226 ARG B CA 1
ATOM 4727 C C . ARG B 1 226 ? -12.195 -29.078 -22.406 1 91.62 226 ARG B C 1
ATOM 4729 O O . ARG B 1 226 ? -12.242 -28.281 -21.453 1 91.62 226 ARG B O 1
ATOM 4736 N N . PRO B 1 227 ? -11.992 -28.688 -23.672 1 95.75 227 PRO B N 1
ATOM 4737 C CA . PRO B 1 227 ? -11.891 -27.266 -23.969 1 95.75 227 PRO B CA 1
ATOM 4738 C C . PRO B 1 227 ? -13.211 -26.516 -23.734 1 95.75 227 PRO B C 1
ATOM 4740 O O . PRO B 1 227 ? -14.281 -27.125 -23.781 1 95.75 227 PRO B O 1
ATOM 4743 N N . LEU B 1 228 ? -13.102 -25.328 -23.391 1 96.44 228 LEU B N 1
ATOM 4744 C CA . LEU B 1 228 ? -14.211 -24.391 -23.234 1 96.44 228 LEU B CA 1
ATOM 4745 C C . LEU B 1 228 ? -15.188 -24.875 -22.172 1 96.44 228 LEU B C 1
ATOM 4747 O O . LEU B 1 228 ? -16.391 -24.969 -22.422 1 96.44 228 LEU B O 1
ATOM 4751 N N . PRO B 1 229 ? -14.672 -25.125 -21.047 1 95.19 229 PRO B N 1
ATOM 4752 C CA . PRO B 1 229 ? -15.531 -25.656 -19.984 1 95.19 229 PRO B CA 1
ATOM 4753 C C . PRO B 1 229 ? -16.547 -24.625 -19.484 1 95.19 229 PRO B C 1
ATOM 4755 O O . PRO B 1 229 ? -17.531 -25 -18.844 1 95.19 229 PRO B O 1
ATOM 4758 N N . TRP B 1 230 ? -16.328 -23.344 -19.781 1 96.94 230 TRP B N 1
ATOM 4759 C CA . TRP B 1 230 ? -17.203 -22.312 -19.234 1 96.94 230 TRP B CA 1
ATOM 4760 C C . TRP B 1 230 ? -18.188 -21.812 -20.281 1 96.94 230 TRP B C 1
ATOM 4762 O O . TRP B 1 230 ? -18.812 -20.766 -20.125 1 96.94 230 TRP B O 1
ATOM 4772 N N . GLY B 1 231 ? -18.25 -22.516 -21.438 1 95.38 231 GLY B N 1
ATOM 4773 C CA . GLY B 1 231 ? -19.109 -22.109 -22.547 1 95.38 231 GLY B CA 1
ATOM 4774 C C . GLY B 1 231 ? -18.328 -21.484 -23.688 1 95.38 231 GLY B C 1
ATOM 4775 O O . GLY B 1 231 ? -17.094 -21.422 -23.641 1 95.38 231 GLY B O 1
ATOM 4776 N N . MET B 1 232 ? -19.078 -21.016 -24.625 1 96.94 232 MET B N 1
ATOM 4777 C CA . MET B 1 232 ? -18.438 -20.328 -25.766 1 96.94 232 MET B CA 1
ATOM 4778 C C . MET B 1 232 ? -17.844 -19 -25.328 1 96.94 232 MET B C 1
ATOM 4780 O O . MET B 1 232 ? -18.5 -18.203 -24.656 1 96.94 232 MET B O 1
ATOM 4784 N N . PRO B 1 233 ? -16.609 -18.812 -25.656 1 97.5 233 PRO B N 1
ATOM 4785 C CA . PRO B 1 233 ? -15.969 -17.562 -25.266 1 97.5 233 PRO B CA 1
ATOM 4786 C C . PRO B 1 233 ? -16.719 -16.328 -25.766 1 97.5 233 PRO B C 1
ATOM 4788 O O . PRO B 1 233 ? -17.219 -16.328 -26.906 1 97.5 233 PRO B O 1
ATOM 4791 N N . THR B 1 234 ? -16.891 -15.375 -24.922 1 97.75 234 THR B N 1
ATOM 4792 C CA . THR B 1 234 ? -17.438 -14.078 -25.312 1 97.75 234 THR B CA 1
ATOM 4793 C C . THR B 1 234 ? -16.328 -13.023 -25.375 1 97.75 234 THR B C 1
ATOM 4795 O O . THR B 1 234 ? -15.484 -12.945 -24.469 1 97.75 234 THR B O 1
ATOM 4798 N N . PHE B 1 235 ? -16.328 -12.281 -26.516 1 97.81 235 PHE B N 1
ATOM 4799 C CA . PHE B 1 235 ? -15.289 -11.281 -26.734 1 97.81 235 PHE B CA 1
ATOM 4800 C C . PHE B 1 235 ? -15.812 -9.883 -26.453 1 97.81 235 PHE B C 1
ATOM 4802 O O . PHE B 1 235 ? -16.328 -9.211 -27.344 1 97.81 235 PHE B O 1
ATOM 4809 N N . GLU B 1 236 ? -15.586 -9.477 -25.25 1 96.44 236 GLU B N 1
ATOM 4810 C CA . GLU B 1 236 ? -15.992 -8.141 -24.828 1 96.44 236 GLU B CA 1
ATOM 4811 C C . GLU B 1 236 ? -14.805 -7.191 -24.781 1 96.44 236 GLU B C 1
ATOM 4813 O O . GLU B 1 236 ? -13.758 -7.52 -24.203 1 96.44 236 GLU B O 1
ATOM 4818 N N . ALA B 1 237 ? -15.023 -6.023 -25.297 1 94.94 237 ALA B N 1
ATOM 4819 C CA . ALA B 1 237 ? -13.93 -5.062 -25.438 1 94.94 237 ALA B CA 1
ATOM 4820 C C . ALA B 1 237 ? -13.367 -4.668 -24.078 1 94.94 237 ALA B C 1
ATOM 4822 O O . ALA B 1 237 ? -12.148 -4.574 -23.906 1 94.94 237 ALA B O 1
ATOM 4823 N N . TYR B 1 238 ? -14.234 -4.391 -23.094 1 92.75 238 TYR B N 1
ATOM 4824 C CA . TYR B 1 238 ? -13.742 -3.951 -21.797 1 92.75 238 TYR B CA 1
ATOM 4825 C C . TYR B 1 238 ? -12.93 -5.047 -21.125 1 92.75 238 TYR B C 1
ATOM 4827 O O . TYR B 1 238 ? -11.922 -4.77 -20.469 1 92.75 238 TYR B O 1
ATOM 4835 N N . ALA B 1 239 ? -13.344 -6.32 -21.281 1 95.44 239 ALA B N 1
ATOM 4836 C CA . ALA B 1 239 ? -12.625 -7.449 -20.703 1 95.44 239 ALA B CA 1
ATOM 4837 C C . ALA B 1 239 ? -11.25 -7.617 -21.328 1 95.44 239 ALA B C 1
ATOM 4839 O O . ALA B 1 239 ? -10.258 -7.809 -20.625 1 95.44 239 ALA B O 1
ATOM 4840 N N . ILE B 1 240 ? -11.25 -7.465 -22.656 1 96.81 240 ILE B N 1
ATOM 4841 C CA . ILE B 1 240 ? -10.008 -7.629 -23.391 1 96.81 240 ILE B CA 1
ATOM 4842 C C . ILE B 1 240 ? -9.016 -6.531 -23 1 96.81 240 ILE B C 1
ATOM 4844 O O . ILE B 1 240 ? -7.859 -6.812 -22.688 1 96.81 240 ILE B O 1
ATOM 4848 N N . ILE B 1 241 ? -9.445 -5.359 -22.922 1 93.5 241 ILE B N 1
ATOM 4849 C CA . ILE B 1 241 ? -8.578 -4.223 -22.594 1 93.5 241 ILE B CA 1
ATOM 4850 C C . ILE B 1 241 ? -8.07 -4.352 -21.172 1 93.5 241 ILE B C 1
ATOM 4852 O O . ILE B 1 241 ? -6.891 -4.094 -20.891 1 93.5 241 ILE B O 1
ATOM 4856 N N . THR B 1 242 ? -8.969 -4.754 -20.297 1 90.81 242 THR B N 1
ATOM 4857 C CA . THR B 1 242 ? -8.586 -4.926 -18.891 1 90.81 242 THR B CA 1
ATOM 4858 C C . THR B 1 242 ? -7.457 -5.949 -18.766 1 90.81 242 THR B C 1
ATOM 4860 O O . THR B 1 242 ? -6.473 -5.715 -18.062 1 90.81 242 THR B O 1
ATOM 4863 N N . LEU B 1 243 ? -7.52 -7.02 -19.484 1 95.62 243 LEU B N 1
ATOM 4864 C CA . LEU B 1 243 ? -6.5 -8.055 -19.359 1 95.62 243 LEU B CA 1
ATOM 4865 C C . LEU B 1 243 ? -5.238 -7.66 -20.125 1 95.62 243 LEU B C 1
ATOM 4867 O O . LEU B 1 243 ? -4.16 -8.203 -19.875 1 95.62 243 LEU B O 1
ATOM 4871 N N . LEU B 1 244 ? -5.391 -6.734 -21.094 1 94.5 244 LEU B N 1
ATOM 4872 C CA . LEU B 1 244 ? -4.203 -6.309 -21.828 1 94.5 244 LEU B CA 1
ATOM 4873 C C . LEU B 1 244 ? -3.213 -5.617 -20.906 1 94.5 244 LEU B C 1
ATOM 4875 O O . LEU B 1 244 ? -1.999 -5.73 -21.078 1 94.5 244 LEU B O 1
ATOM 4879 N N . PHE B 1 245 ? -3.688 -4.941 -19.875 1 89.12 245 PHE B N 1
ATOM 4880 C CA . PHE B 1 245 ? -2.787 -4.344 -18.891 1 89.12 245 PHE B CA 1
ATOM 4881 C C . PHE B 1 245 ? -2.043 -5.422 -18.109 1 89.12 245 PHE B C 1
ATOM 4883 O O . PHE B 1 245 ? -0.851 -5.281 -17.828 1 89.12 245 PHE B O 1
ATOM 4890 N N . ALA B 1 246 ? -2.791 -6.469 -17.797 1 92.56 246 ALA B N 1
ATOM 4891 C CA . ALA B 1 246 ? -2.152 -7.59 -17.109 1 92.56 246 ALA B CA 1
ATOM 4892 C C . ALA B 1 246 ? -1.105 -8.25 -18 1 92.56 246 ALA B C 1
ATOM 4894 O O . ALA B 1 246 ? -0.039 -8.648 -17.531 1 92.56 246 ALA B O 1
ATOM 4895 N N . PHE B 1 247 ? -1.413 -8.32 -19.312 1 95.44 247 PHE B N 1
ATOM 4896 C CA . PHE B 1 247 ? -0.48 -8.891 -20.266 1 95.44 247 PHE B CA 1
ATOM 4897 C C . PHE B 1 247 ? 0.803 -8.07 -20.328 1 95.44 247 PHE B C 1
ATOM 4899 O O . PHE B 1 247 ? 1.901 -8.633 -20.375 1 95.44 247 PHE B O 1
ATOM 4906 N N . MET B 1 248 ? 0.666 -6.84 -20.297 1 90.44 248 MET B N 1
ATOM 4907 C CA . MET B 1 248 ? 1.825 -5.957 -20.391 1 90.44 248 MET B CA 1
ATOM 4908 C C . MET B 1 248 ? 2.742 -6.133 -19.188 1 90.44 248 MET B C 1
ATOM 4910 O O . MET B 1 248 ? 3.963 -6.199 -19.328 1 90.44 248 MET B O 1
ATOM 4914 N N . VAL B 1 249 ? 2.119 -6.215 -18.125 1 87.12 249 VAL B N 1
ATOM 4915 C CA . VAL B 1 249 ? 2.896 -6.402 -16.891 1 87.12 249 VAL B CA 1
ATOM 4916 C C . VAL B 1 249 ? 3.578 -7.766 -16.922 1 87.12 249 VAL B C 1
ATOM 4918 O O . VAL B 1 249 ? 4.73 -7.898 -16.5 1 87.12 249 VAL B O 1
ATOM 4921 N N . SER B 1 250 ? 2.844 -8.68 -17.312 1 92.12 250 SER B N 1
ATOM 4922 C CA . SER B 1 250 ? 3.391 -10.023 -17.438 1 92.12 250 SER B CA 1
ATOM 4923 C C . SER B 1 250 ? 4.602 -10.055 -18.359 1 92.12 250 SER B C 1
ATOM 4925 O O . SER B 1 250 ? 5.598 -10.719 -18.062 1 92.12 250 SER B O 1
ATOM 4927 N N . ILE B 1 251 ? 4.523 -9.352 -19.453 1 93.44 251 ILE B N 1
ATOM 4928 C CA . ILE B 1 251 ? 5.617 -9.281 -20.422 1 93.44 251 ILE B CA 1
ATOM 4929 C C . ILE B 1 251 ? 6.867 -8.719 -19.75 1 93.44 251 ILE B C 1
ATOM 4931 O O . ILE B 1 251 ? 7.957 -9.281 -19.891 1 93.44 251 ILE B O 1
ATOM 4935 N N . ILE B 1 252 ? 6.699 -7.754 -19 1 87.56 252 ILE B N 1
ATOM 4936 C CA . ILE B 1 252 ? 7.824 -7.09 -18.344 1 87.56 252 ILE B CA 1
ATOM 4937 C C . ILE B 1 252 ? 8.445 -8.031 -17.312 1 87.56 252 ILE B C 1
ATOM 4939 O O . ILE B 1 252 ? 9.672 -8.125 -17.219 1 87.56 252 ILE B O 1
ATOM 4943 N N . GLU B 1 253 ? 7.645 -8.648 -16.562 1 88.38 253 GLU B N 1
ATOM 4944 C CA . GLU B 1 253 ? 8.133 -9.617 -15.586 1 88.38 253 GLU B CA 1
ATOM 4945 C C . GLU B 1 253 ? 8.906 -10.742 -16.266 1 88.38 253 GLU B C 1
ATOM 4947 O O . GLU B 1 253 ? 9.977 -11.141 -15.797 1 88.38 253 GLU B O 1
ATOM 4952 N N . SER B 1 254 ? 8.375 -11.148 -17.359 1 94.94 254 SER B N 1
ATOM 4953 C CA . SER B 1 254 ? 8.992 -12.266 -18.078 1 94.94 254 SER B CA 1
ATOM 4954 C C . SER B 1 254 ? 10.336 -11.859 -18.672 1 94.94 254 SER B C 1
ATOM 4956 O O . SER B 1 254 ? 11.289 -12.641 -18.656 1 94.94 254 SER B O 1
ATOM 4958 N N . VAL B 1 255 ? 10.422 -10.703 -19.234 1 92.69 255 VAL B N 1
ATOM 4959 C CA . VAL B 1 255 ? 11.688 -10.234 -19.797 1 92.69 255 VAL B CA 1
ATOM 4960 C C . VAL B 1 255 ? 12.758 -10.227 -18.703 1 92.69 255 VAL B C 1
ATOM 4962 O O . VAL B 1 255 ? 13.898 -10.633 -18.953 1 92.69 255 VAL B O 1
ATOM 4965 N N . GLY B 1 256 ? 12.375 -9.766 -17.578 1 89.62 256 GLY B N 1
ATOM 4966 C CA . GLY B 1 256 ? 13.297 -9.82 -16.453 1 89.62 256 GLY B CA 1
ATOM 4967 C C . GLY B 1 256 ? 13.734 -11.227 -16.109 1 89.62 256 GLY B C 1
ATOM 4968 O O . GLY B 1 256 ? 14.906 -11.477 -15.828 1 89.62 256 GLY B O 1
ATOM 4969 N N . ASP B 1 257 ? 12.828 -12.07 -16.078 1 94.44 257 ASP B N 1
ATOM 4970 C CA . ASP B 1 257 ? 13.102 -13.469 -15.758 1 94.44 257 ASP B CA 1
ATOM 4971 C C . ASP B 1 257 ? 14.023 -14.102 -16.797 1 94.44 257 ASP B C 1
ATOM 4973 O O . ASP B 1 257 ? 14.852 -14.953 -16.469 1 94.44 257 ASP B O 1
ATOM 4977 N N . TYR B 1 258 ? 13.805 -13.68 -18.078 1 96.19 258 TYR B N 1
ATOM 4978 C CA . TYR B 1 258 ? 14.664 -14.211 -19.125 1 96.19 258 TYR B CA 1
ATOM 4979 C C . TYR B 1 258 ? 16.109 -13.773 -18.938 1 96.19 258 TYR B C 1
ATOM 4981 O O . TYR B 1 258 ? 17.031 -14.57 -19.125 1 96.19 258 TYR B O 1
ATOM 4989 N N . HIS B 1 259 ? 16.281 -12.594 -18.562 1 93.5 259 HIS B N 1
ATOM 4990 C CA . HIS B 1 259 ? 17.625 -12.125 -18.266 1 93.5 259 HIS B CA 1
ATOM 4991 C C . HIS B 1 259 ? 18.203 -12.836 -17.047 1 93.5 259 HIS B C 1
ATOM 4993 O O . HIS B 1 259 ? 19.391 -13.203 -17.031 1 93.5 259 HIS B O 1
ATOM 4999 N N . ALA B 1 260 ? 17.422 -13.039 -16.109 1 93.12 260 ALA B N 1
ATOM 5000 C CA . ALA B 1 260 ? 17.875 -13.68 -14.867 1 93.12 260 ALA B CA 1
ATOM 5001 C C . ALA B 1 260 ? 18.281 -15.125 -15.125 1 93.12 260 ALA B C 1
ATOM 5003 O O . ALA B 1 260 ? 19.328 -15.57 -14.641 1 93.12 260 ALA B O 1
ATOM 5004 N N . ILE B 1 261 ? 17.484 -15.836 -15.836 1 96.69 261 ILE B N 1
ATOM 5005 C CA . ILE B 1 261 ? 17.781 -17.25 -16.078 1 96.69 261 ILE B CA 1
ATOM 5006 C C . ILE B 1 261 ? 19 -17.375 -17 1 96.69 261 ILE B C 1
ATOM 5008 O O . ILE B 1 261 ? 19.781 -18.312 -16.859 1 96.69 261 ILE B O 1
ATOM 5012 N N . SER B 1 262 ? 19.062 -16.438 -17.938 1 96.44 262 SER B N 1
ATOM 5013 C CA . SER B 1 262 ? 20.25 -16.406 -18.781 1 96.44 262 SER B CA 1
ATOM 5014 C C . SER B 1 262 ? 21.516 -16.219 -17.969 1 96.44 262 SER B C 1
ATOM 5016 O O . SER B 1 262 ? 22.5 -16.938 -18.172 1 96.44 262 SER B O 1
ATOM 5018 N N . ALA B 1 263 ? 21.453 -15.344 -17.109 1 94.56 263 ALA B N 1
ATOM 5019 C CA . ALA B 1 263 ? 22.625 -15.055 -16.266 1 94.56 263 ALA B CA 1
ATOM 5020 C C . ALA B 1 263 ? 22.953 -16.25 -15.391 1 94.56 263 ALA B C 1
ATOM 5022 O O . ALA B 1 263 ? 24.125 -16.641 -15.281 1 94.56 263 ALA B O 1
ATOM 5023 N N . ILE B 1 264 ? 22.016 -16.859 -14.828 1 94.5 264 ILE B N 1
ATOM 5024 C CA . ILE B 1 264 ? 22.203 -17.953 -13.883 1 94.5 264 ILE B CA 1
ATOM 5025 C C . ILE B 1 264 ? 22.688 -19.203 -14.617 1 94.5 264 ILE B C 1
ATOM 5027 O O . ILE B 1 264 ? 23.5 -19.953 -14.102 1 94.5 264 ILE B O 1
ATOM 5031 N N . SER B 1 265 ? 22.203 -19.344 -15.797 1 95.69 265 SER B N 1
ATOM 5032 C CA . SER B 1 265 ? 22.547 -20.516 -16.578 1 95.69 265 SER B CA 1
ATOM 5033 C C . SER B 1 265 ? 23.781 -20.281 -17.422 1 95.69 265 SER B C 1
ATOM 5035 O O . SER B 1 265 ? 24.234 -21.172 -18.156 1 95.69 265 SER B O 1
ATOM 5037 N N . GLU B 1 266 ? 24.266 -19 -17.406 1 94.06 266 GLU B N 1
ATOM 5038 C CA . GLU B 1 266 ? 25.438 -18.594 -18.203 1 94.06 266 GLU B CA 1
ATOM 5039 C C . GLU B 1 266 ? 25.188 -18.828 -19.688 1 94.06 266 GLU B C 1
ATOM 5041 O O . GLU B 1 266 ? 26.047 -19.391 -20.375 1 94.06 266 GLU B O 1
ATOM 5046 N N . ALA B 1 267 ? 24.047 -18.656 -20.047 1 94.56 267 ALA B N 1
ATOM 5047 C CA . ALA B 1 267 ? 23.656 -18.781 -21.438 1 94.56 267 ALA B CA 1
ATOM 5048 C C . ALA B 1 267 ? 23.453 -17.406 -22.078 1 94.56 267 ALA B C 1
ATOM 5050 O O . ALA B 1 267 ? 22.969 -16.469 -21.422 1 94.56 267 ALA B O 1
ATOM 5051 N N . PRO B 1 268 ? 23.828 -17.266 -23.312 1 94.31 268 PRO B N 1
ATOM 5052 C CA . PRO B 1 268 ? 23.641 -15.961 -23.969 1 94.31 268 PRO B CA 1
ATOM 5053 C C . PRO B 1 268 ? 22.172 -15.594 -24.156 1 94.31 268 PRO B C 1
ATOM 5055 O O . PRO B 1 268 ? 21.328 -16.484 -24.281 1 94.31 268 PRO B O 1
ATOM 5058 N N . ILE B 1 269 ? 21.844 -14.32 -24.219 1 95.25 269 ILE B N 1
ATOM 5059 C CA . ILE B 1 269 ? 20.469 -13.844 -24.438 1 95.25 269 ILE B CA 1
ATOM 5060 C C . ILE B 1 269 ? 20.469 -12.805 -25.547 1 95.25 269 ILE B C 1
ATOM 5062 O O . ILE B 1 269 ? 21.281 -11.883 -25.562 1 95.25 269 ILE B O 1
ATOM 5066 N N . THR B 1 270 ? 19.641 -13 -26.516 1 94.19 270 THR B N 1
ATOM 5067 C CA . THR B 1 270 ? 19.438 -12.086 -27.625 1 94.19 270 THR B CA 1
ATOM 5068 C C . THR B 1 270 ? 17.969 -11.656 -27.719 1 94.19 270 THR B C 1
ATOM 5070 O O . THR B 1 270 ? 17.125 -12.188 -26.984 1 94.19 270 THR B O 1
ATOM 5073 N N . ASN B 1 271 ? 17.703 -10.719 -28.562 1 93.25 271 ASN B N 1
ATOM 5074 C CA . ASN B 1 271 ? 16.312 -10.281 -28.766 1 93.25 271 ASN B CA 1
ATOM 5075 C C . ASN B 1 271 ? 15.445 -11.414 -29.312 1 93.25 271 ASN B C 1
ATOM 5077 O O . ASN B 1 271 ? 14.242 -11.453 -29.047 1 93.25 271 ASN B O 1
ATOM 5081 N N . ARG B 1 272 ? 16.062 -12.258 -29.953 1 94.5 272 ARG B N 1
ATOM 5082 C CA . ARG B 1 272 ? 15.312 -13.391 -30.484 1 94.5 272 ARG B CA 1
ATOM 5083 C C . ARG B 1 272 ? 14.781 -14.273 -29.359 1 94.5 272 ARG B C 1
ATOM 5085 O O . ARG B 1 272 ? 13.641 -14.75 -29.422 1 94.5 272 ARG B O 1
ATOM 5092 N N . HIS B 1 273 ? 15.633 -14.562 -28.375 1 95.75 273 HIS B N 1
ATOM 5093 C CA . HIS B 1 273 ? 15.195 -15.336 -27.219 1 95.75 273 HIS B CA 1
ATOM 5094 C C . HIS B 1 273 ? 14.016 -14.664 -26.516 1 95.75 273 HIS B C 1
ATOM 5096 O O . HIS B 1 273 ? 13.047 -15.336 -26.156 1 95.75 273 HIS B O 1
ATOM 5102 N N . ILE B 1 274 ? 14.117 -13.375 -26.406 1 95.88 274 ILE B N 1
ATOM 5103 C CA . ILE B 1 274 ? 13.094 -12.609 -25.719 1 95.88 274 ILE B CA 1
ATOM 5104 C C . ILE B 1 274 ? 11.805 -12.609 -26.531 1 95.88 274 ILE B C 1
ATOM 5106 O O . ILE B 1 274 ? 10.727 -12.891 -26 1 95.88 274 ILE B O 1
ATOM 5110 N N . ASN B 1 275 ? 11.938 -12.336 -27.812 1 96.12 275 ASN B N 1
ATOM 5111 C CA . ASN B 1 275 ? 10.773 -12.266 -28.703 1 96.12 275 ASN B CA 1
ATOM 5112 C C . ASN B 1 275 ? 10.055 -13.609 -28.781 1 96.12 275 ASN B C 1
ATOM 5114 O O . ASN B 1 275 ? 8.828 -13.664 -28.688 1 96.12 275 ASN B O 1
ATOM 5118 N N . ARG B 1 276 ? 10.773 -14.641 -28.922 1 97.12 276 ARG B N 1
ATOM 5119 C CA . ARG B 1 276 ? 10.18 -15.969 -29 1 97.12 276 ARG B CA 1
ATOM 5120 C C . ARG B 1 276 ? 9.531 -16.359 -27.672 1 97.12 276 ARG B C 1
ATOM 5122 O O . ARG B 1 276 ? 8.516 -17.047 -27.656 1 97.12 276 ARG B O 1
ATOM 5129 N N . GLY B 1 277 ? 10.227 -15.969 -26.594 1 97.94 277 GLY B N 1
ATOM 5130 C CA . GLY B 1 277 ? 9.648 -16.25 -25.281 1 97.94 277 GLY B CA 1
ATOM 5131 C C . GLY B 1 277 ? 8.305 -15.578 -25.078 1 97.94 277 GLY B C 1
ATOM 5132 O O . GLY B 1 277 ? 7.352 -16.219 -24.625 1 97.94 277 GLY B O 1
ATOM 5133 N N . ILE B 1 278 ? 8.25 -14.312 -25.422 1 97.62 278 ILE B N 1
ATOM 5134 C CA . ILE B 1 278 ? 7.02 -13.547 -25.25 1 97.62 278 ILE B CA 1
ATOM 5135 C C . ILE B 1 278 ? 5.945 -14.078 -26.203 1 97.62 278 ILE B C 1
ATOM 5137 O O . ILE B 1 278 ? 4.773 -14.164 -25.828 1 97.62 278 ILE B O 1
ATOM 5141 N N . MET B 1 279 ? 6.352 -14.406 -27.406 1 98.06 279 MET B N 1
ATOM 5142 C CA . MET B 1 279 ? 5.418 -15.016 -28.359 1 98.06 279 MET B CA 1
ATOM 5143 C C . MET B 1 279 ? 4.824 -16.297 -27.781 1 98.06 279 MET B C 1
ATOM 5145 O O . MET B 1 279 ? 3.607 -16.5 -27.812 1 98.06 279 MET B O 1
ATOM 5149 N N . SER B 1 280 ? 5.691 -17.125 -27.281 1 98.25 280 SER B N 1
ATOM 5150 C CA . SER B 1 280 ? 5.258 -18.391 -26.703 1 98.25 280 SER B CA 1
ATOM 5151 C C . SER B 1 280 ? 4.316 -18.172 -25.531 1 98.25 280 SER B C 1
ATOM 5153 O O . SER B 1 280 ? 3.344 -18.906 -25.359 1 98.25 280 SER B O 1
ATOM 5155 N N . GLU B 1 281 ? 4.594 -17.234 -24.688 1 98.06 281 GLU B N 1
ATOM 5156 C CA . GLU B 1 281 ? 3.734 -16.922 -23.547 1 98.06 281 GLU B CA 1
ATOM 5157 C C . GLU B 1 281 ? 2.354 -16.469 -24.016 1 98.06 281 GLU B C 1
ATOM 5159 O O . GLU B 1 281 ? 1.34 -16.828 -23.422 1 98.06 281 GLU B O 1
ATOM 5164 N N . GLY B 1 282 ? 2.383 -15.617 -25.016 1 98.31 282 GLY B N 1
ATOM 5165 C CA . GLY B 1 282 ? 1.11 -15.203 -25.578 1 98.31 282 GLY B CA 1
ATOM 5166 C C . GLY B 1 282 ? 0.284 -16.359 -26.109 1 98.31 282 GLY B C 1
ATOM 5167 O O . GLY B 1 282 ? -0.912 -16.453 -25.812 1 98.31 282 GLY B O 1
ATOM 5168 N N . ILE B 1 283 ? 0.907 -17.25 -26.859 1 98.56 283 ILE B N 1
ATOM 5169 C CA . ILE B 1 283 ? 0.239 -18.438 -27.375 1 98.56 283 ILE B CA 1
ATOM 5170 C C . ILE B 1 283 ? -0.289 -19.281 -26.203 1 98.56 283 ILE B C 1
ATOM 5172 O O . ILE B 1 283 ? -1.425 -19.766 -26.25 1 98.56 283 ILE B O 1
ATOM 5176 N N . ALA B 1 284 ? 0.557 -19.422 -25.234 1 98.62 284 ALA B N 1
ATOM 5177 C CA . ALA B 1 284 ? 0.177 -20.203 -24.062 1 98.62 284 ALA B CA 1
ATOM 5178 C C . ALA B 1 284 ? -1.042 -19.609 -23.375 1 98.62 284 ALA B C 1
ATOM 5180 O O . ALA B 1 284 ? -1.915 -20.328 -22.891 1 98.62 284 ALA B O 1
ATOM 5181 N N . CYS B 1 285 ? -1.104 -18.297 -23.25 1 98.62 285 CYS B N 1
ATOM 5182 C CA . CYS B 1 285 ? -2.256 -17.656 -22.641 1 98.62 285 CYS B CA 1
ATOM 5183 C C . CYS B 1 285 ? -3.516 -17.875 -23.469 1 98.62 285 CYS B C 1
ATOM 5185 O O . CYS B 1 285 ? -4.605 -18.047 -22.906 1 98.62 285 CYS B O 1
ATOM 5187 N N . SER B 1 286 ? -3.375 -17.828 -24.766 1 98.69 286 SER B N 1
ATOM 5188 C CA . SER B 1 286 ? -4.52 -18.125 -25.625 1 98.69 286 SER B CA 1
ATOM 5189 C C . SER B 1 286 ? -5.004 -19.562 -25.422 1 98.69 286 SER B C 1
ATOM 5191 O O . SER B 1 286 ? -6.207 -19.812 -25.344 1 98.69 286 SER B O 1
ATOM 5193 N N . ILE B 1 287 ? -4.078 -20.469 -25.359 1 98.5 287 ILE B N 1
ATOM 5194 C CA . ILE B 1 287 ? -4.418 -21.859 -25.094 1 98.5 287 ILE B CA 1
ATOM 5195 C C . ILE B 1 287 ? -5.09 -21.984 -23.734 1 98.5 287 ILE B C 1
ATOM 5197 O O . ILE B 1 287 ? -6.074 -22.703 -23.578 1 98.5 287 ILE B O 1
ATOM 5201 N N . ALA B 1 288 ? -4.527 -21.266 -22.734 1 98.5 288 ALA B N 1
ATOM 5202 C CA . ALA B 1 288 ? -5.145 -21.234 -21.406 1 98.5 288 ALA B CA 1
ATOM 5203 C C . ALA B 1 288 ? -6.582 -20.734 -21.484 1 98.5 288 ALA B C 1
ATOM 5205 O O . ALA B 1 288 ? -7.461 -21.25 -20.781 1 98.5 288 ALA B O 1
ATOM 5206 N N . GLY B 1 289 ? -6.777 -19.688 -22.297 1 98.38 289 GLY B N 1
ATOM 5207 C CA . GLY B 1 289 ? -8.133 -19.203 -22.516 1 98.38 289 GLY B CA 1
ATOM 5208 C C . GLY B 1 289 ? -9.055 -20.266 -23.109 1 98.38 289 GLY B C 1
ATOM 5209 O O . GLY B 1 289 ? -10.211 -20.391 -22.688 1 98.38 289 GLY B O 1
ATOM 5210 N N . ILE B 1 290 ? -8.594 -21.016 -24.031 1 98.25 290 ILE B N 1
ATOM 5211 C CA . ILE B 1 290 ? -9.375 -22.062 -24.688 1 98.25 290 ILE B CA 1
ATOM 5212 C C . ILE B 1 290 ? -9.742 -23.141 -23.672 1 98.25 290 ILE B C 1
ATOM 5214 O O . ILE B 1 290 ? -10.875 -23.625 -23.656 1 98.25 290 ILE B O 1
ATOM 5218 N N . PHE B 1 291 ? -8.867 -23.438 -22.766 1 97.94 291 PHE B N 1
ATOM 5219 C CA . PHE B 1 291 ? -9.117 -24.484 -21.781 1 97.94 291 PHE B CA 1
ATOM 5220 C C . PHE B 1 291 ? -9.781 -23.906 -20.531 1 97.94 291 PHE B C 1
ATOM 5222 O O . PHE B 1 291 ? -10.047 -24.641 -19.578 1 97.94 291 PHE B O 1
ATOM 5229 N N . GLY B 1 292 ? -10.039 -22.625 -20.516 1 97.69 292 GLY B N 1
ATOM 5230 C CA . GLY B 1 292 ? -10.734 -22.016 -19.406 1 97.69 292 GLY B CA 1
ATOM 5231 C C . GLY B 1 292 ? -9.859 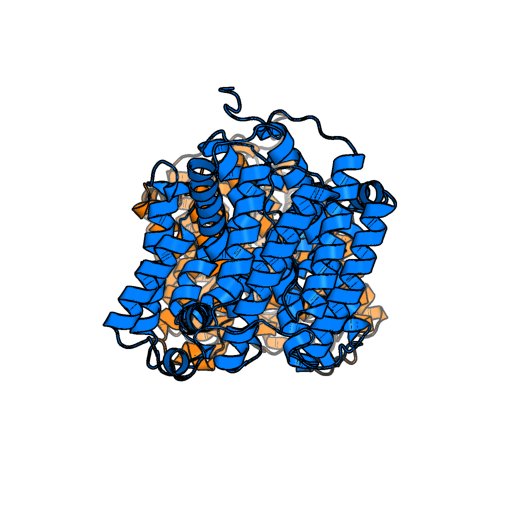-21.828 -18.172 1 97.69 292 GLY B C 1
ATOM 5232 O O . GLY B 1 292 ? -10.344 -21.875 -17.047 1 97.69 292 GLY B O 1
ATOM 5233 N N . ALA B 1 293 ? -8.594 -21.672 -18.359 1 98.06 293 ALA B N 1
ATOM 5234 C CA . ALA B 1 293 ? -7.621 -21.5 -17.281 1 98.06 293 ALA B CA 1
ATOM 5235 C C . ALA B 1 293 ? -7.348 -20.016 -17.016 1 98.06 293 ALA B C 1
ATOM 5237 O O . ALA B 1 293 ? -8.234 -19.188 -17.203 1 98.06 293 ALA B O 1
ATOM 5238 N N . CYS B 1 294 ? -6.25 -19.688 -16.406 1 97.31 294 CYS B N 1
ATOM 5239 C CA . CYS B 1 294 ? -5.836 -18.312 -16.141 1 97.31 294 CYS B CA 1
ATOM 5240 C C . CYS B 1 294 ? -4.598 -17.953 -16.953 1 97.31 294 CYS B C 1
ATOM 5242 O O . CYS B 1 294 ? -4.043 -18.797 -17.656 1 97.31 294 CYS B O 1
ATOM 5244 N N . GLY B 1 295 ? -4.223 -16.734 -16.906 1 97.12 295 GLY B N 1
ATOM 5245 C CA . GLY B 1 295 ? -3.035 -16.297 -17.625 1 97.12 295 GLY B CA 1
ATOM 5246 C C . GLY B 1 295 ? -1.751 -16.875 -17.062 1 97.12 295 GLY B C 1
ATOM 5247 O O . GLY B 1 295 ? -1.691 -17.25 -15.891 1 97.12 295 GLY B O 1
ATOM 5248 N N . THR B 1 296 ? -0.729 -16.953 -17.938 1 96.94 296 THR B N 1
ATOM 5249 C CA . THR B 1 296 ? 0.539 -17.578 -17.562 1 96.94 296 THR B CA 1
ATOM 5250 C C . THR B 1 296 ? 1.675 -16.562 -17.625 1 96.94 296 THR B C 1
ATOM 5252 O O . THR B 1 296 ? 1.564 -15.531 -18.297 1 96.94 296 THR B O 1
ATOM 5255 N N . THR B 1 297 ? 2.652 -16.766 -16.844 1 95.75 297 THR B N 1
ATOM 5256 C CA . THR B 1 297 ? 3.895 -16 -16.875 1 95.75 297 THR B CA 1
ATOM 5257 C C . THR B 1 297 ? 5.074 -16.859 -16.438 1 95.75 297 THR B C 1
ATOM 5259 O O . THR B 1 297 ? 4.898 -18.031 -16.078 1 95.75 297 THR B O 1
ATOM 5262 N N . SER B 1 298 ? 6.289 -16.328 -16.578 1 96.56 298 SER B N 1
ATOM 5263 C CA . SER B 1 298 ? 7.496 -17 -16.125 1 96.56 298 SER B CA 1
ATOM 5264 C C . SER B 1 298 ? 7.625 -16.953 -14.609 1 96.56 298 SER B C 1
ATOM 5266 O O . SER B 1 298 ? 7.23 -15.977 -13.984 1 96.56 298 SER B O 1
ATOM 5268 N N . TYR B 1 299 ? 8.172 -17.969 -14.008 1 95 299 TYR B N 1
ATOM 5269 C CA . TYR B 1 299 ? 8.234 -18.062 -12.555 1 95 299 TYR B CA 1
ATOM 5270 C C . TYR B 1 299 ? 9.656 -17.844 -12.055 1 95 299 TYR B C 1
ATOM 5272 O O . TYR B 1 299 ? 10.539 -18.672 -12.281 1 95 299 TYR B O 1
ATOM 5280 N N . SER B 1 300 ? 9.844 -16.828 -11.359 1 89.44 300 SER B N 1
ATOM 5281 C CA . SER B 1 300 ? 11.125 -16.469 -10.766 1 89.44 300 SER B CA 1
ATOM 5282 C C . SER B 1 300 ? 11.539 -17.469 -9.688 1 89.44 300 SER B C 1
ATOM 5284 O O . SER B 1 300 ? 12.734 -17.688 -9.469 1 89.44 300 SER B O 1
ATOM 5286 N N . GLU B 1 301 ? 10.562 -18.062 -9.008 1 87.69 301 GLU B N 1
ATOM 5287 C CA . GLU B 1 301 ? 10.859 -19.047 -7.973 1 87.69 301 GLU B CA 1
ATOM 5288 C C . GLU B 1 301 ? 11.641 -20.234 -8.547 1 87.69 301 GLU B C 1
ATOM 5290 O O . GLU B 1 301 ? 12.57 -20.734 -7.91 1 87.69 301 GLU B O 1
ATOM 5295 N N . ASN B 1 302 ? 11.273 -20.625 -9.688 1 94.69 302 ASN B N 1
ATOM 5296 C CA . ASN B 1 302 ? 11.945 -21.75 -10.328 1 94.69 302 ASN B CA 1
ATOM 5297 C C . ASN B 1 302 ? 13.336 -21.359 -10.836 1 94.69 302 ASN B C 1
ATOM 5299 O O . ASN B 1 302 ? 14.234 -22.188 -10.914 1 94.69 302 ASN B O 1
ATOM 5303 N N . ILE B 1 303 ? 13.484 -20.125 -11.195 1 94.12 303 ILE B N 1
ATOM 5304 C CA . ILE B 1 303 ? 14.812 -19.625 -11.516 1 94.12 303 ILE B CA 1
ATOM 5305 C C . ILE B 1 303 ? 15.711 -19.719 -10.289 1 94.12 303 ILE B C 1
ATOM 5307 O O . ILE B 1 303 ? 16.875 -20.109 -10.398 1 94.12 303 ILE B O 1
ATOM 5311 N N . GLY B 1 304 ? 15.156 -19.391 -9.188 1 89.94 304 GLY B N 1
ATOM 5312 C CA . GLY B 1 304 ? 15.883 -19.562 -7.945 1 89.94 304 GLY B CA 1
ATOM 5313 C C . GLY B 1 304 ? 16.281 -21.016 -7.688 1 89.94 304 GLY B C 1
ATOM 5314 O O . GLY B 1 304 ? 17.359 -21.281 -7.164 1 89.94 304 GLY B O 1
ATOM 5315 N N . LEU B 1 305 ? 15.406 -21.875 -8.023 1 93.12 305 LEU B N 1
ATOM 5316 C CA . LEU B 1 305 ? 15.695 -23.297 -7.852 1 93.12 305 LEU B CA 1
ATOM 5317 C C . LEU B 1 305 ? 16.859 -23.719 -8.734 1 93.12 305 LEU B C 1
ATOM 5319 O O . LEU B 1 305 ? 17.703 -24.531 -8.32 1 93.12 305 LEU B O 1
ATOM 5323 N N . VAL B 1 306 ? 16.922 -23.188 -9.938 1 94.94 306 VAL B N 1
ATOM 5324 C CA . VAL B 1 306 ? 18.047 -23.469 -10.836 1 94.94 306 VAL B CA 1
ATOM 5325 C C . VAL B 1 306 ? 19.344 -22.969 -10.227 1 94.94 306 VAL B C 1
ATOM 5327 O O . VAL B 1 306 ? 20.375 -23.641 -10.273 1 94.94 306 VAL B O 1
ATOM 5330 N N . ALA B 1 307 ? 19.234 -21.797 -9.703 1 92.19 307 ALA B N 1
ATOM 5331 C CA . ALA B 1 307 ? 20.406 -21.219 -9.055 1 92.19 307 ALA B CA 1
ATOM 5332 C C . ALA B 1 307 ? 20.859 -22.078 -7.879 1 92.19 307 ALA B C 1
ATOM 5334 O O . ALA B 1 307 ? 22.062 -22.203 -7.633 1 92.19 307 ALA B O 1
ATOM 5335 N N . LEU B 1 308 ? 19.969 -22.641 -7.191 1 90.25 308 LEU B N 1
ATOM 5336 C CA . LEU B 1 308 ? 20.266 -23.422 -5.992 1 90.25 308 LEU B CA 1
ATOM 5337 C C . LEU B 1 308 ? 20.812 -24.797 -6.355 1 90.25 308 LEU B C 1
ATOM 5339 O O . LEU B 1 308 ? 21.75 -25.297 -5.73 1 90.25 308 LEU B O 1
ATOM 5343 N N . THR B 1 309 ? 20.219 -25.422 -7.324 1 91.94 309 THR B N 1
ATOM 5344 C CA . THR B 1 309 ? 20.562 -26.781 -7.676 1 91.94 309 THR B CA 1
ATOM 5345 C C . THR B 1 309 ? 21.703 -26.812 -8.688 1 91.94 309 THR B C 1
ATOM 5347 O O . THR B 1 309 ? 22.312 -27.859 -8.906 1 91.94 309 THR B O 1
ATOM 5350 N N . LYS B 1 310 ? 21.891 -25.688 -9.367 1 93.81 310 LYS B N 1
ATOM 5351 C CA . LYS B 1 310 ? 22.906 -25.531 -10.414 1 93.81 310 LYS B CA 1
ATOM 5352 C C . LYS B 1 310 ? 22.609 -26.438 -11.609 1 93.81 310 LYS B C 1
ATOM 5354 O O . LYS B 1 310 ? 23.516 -26.891 -12.297 1 93.81 310 LYS B O 1
ATOM 5359 N N . VAL B 1 311 ? 21.328 -26.766 -11.711 1 95.56 311 VAL B N 1
ATOM 5360 C CA . VAL B 1 311 ? 20.891 -27.578 -12.844 1 95.56 311 VAL B CA 1
ATOM 5361 C C . VAL B 1 311 ? 20.031 -26.719 -13.781 1 95.56 311 VAL B C 1
ATOM 5363 O O . VAL B 1 311 ? 18.859 -26.453 -13.484 1 95.56 311 VAL B O 1
ATOM 5366 N N . ALA B 1 312 ? 20.531 -26.438 -14.93 1 97.25 312 ALA B N 1
ATOM 5367 C CA . ALA B 1 312 ? 19.828 -25.562 -15.875 1 97.25 312 ALA B CA 1
ATOM 5368 C C . ALA B 1 312 ? 19.391 -26.344 -17.109 1 97.25 312 ALA B C 1
ATOM 5370 O O . ALA B 1 312 ? 19.281 -25.766 -18.203 1 97.25 312 ALA B O 1
ATOM 5371 N N . SER B 1 313 ? 19.141 -27.578 -16.953 1 97.56 313 SER B N 1
ATOM 5372 C CA . SER B 1 313 ? 18.766 -28.406 -18.094 1 97.56 313 SER B CA 1
ATOM 5373 C C . SER B 1 313 ? 17.328 -28.109 -18.531 1 97.56 313 SER B C 1
ATOM 5375 O O . SER B 1 313 ? 16.391 -28.188 -17.734 1 97.56 313 SER B O 1
ATOM 5377 N N . ARG B 1 314 ? 17.156 -27.891 -19.781 1 97.25 314 ARG B N 1
ATOM 5378 C CA . ARG B 1 314 ? 15.844 -27.672 -20.359 1 97.25 314 ARG B CA 1
ATOM 5379 C C . ARG B 1 314 ? 15 -28.938 -20.297 1 97.25 314 ARG B C 1
ATOM 5381 O O . ARG B 1 314 ? 13.781 -28.875 -20.094 1 97.25 314 ARG B O 1
ATOM 5388 N N . GLN B 1 315 ? 15.625 -30.062 -20.422 1 98 315 GLN B N 1
ATOM 5389 C CA . GLN B 1 315 ? 14.953 -31.344 -20.344 1 98 315 GLN B CA 1
ATOM 5390 C C . GLN B 1 315 ? 14.258 -31.531 -19 1 98 315 GLN B C 1
ATOM 5392 O O . GLN B 1 315 ? 13.148 -32.062 -18.938 1 98 315 GLN B O 1
ATOM 5397 N N . VAL B 1 316 ? 14.906 -31.125 -18 1 98 316 VAL B N 1
ATOM 5398 C CA . VAL B 1 316 ? 14.391 -31.266 -16.641 1 98 316 VAL B CA 1
ATOM 5399 C C . VAL B 1 316 ? 13.102 -30.453 -16.5 1 98 316 VAL B C 1
ATOM 5401 O O . VAL B 1 316 ? 12.109 -30.953 -15.945 1 98 316 VAL B O 1
ATOM 5404 N N . VAL B 1 317 ? 13.086 -29.234 -16.984 1 98.31 317 VAL B N 1
ATOM 5405 C CA . VAL B 1 317 ? 11.922 -28.375 -16.891 1 98.31 317 VAL B CA 1
ATOM 5406 C C . VAL B 1 317 ? 10.797 -28.922 -17.766 1 98.31 317 VAL B C 1
ATOM 5408 O O . VAL B 1 317 ? 9.625 -28.859 -17.391 1 98.31 317 VAL B O 1
ATOM 5411 N N . GLN B 1 318 ? 11.141 -29.5 -18.938 1 98.56 318 GLN B N 1
ATOM 5412 C CA . GLN B 1 318 ? 10.148 -30.109 -19.812 1 98.56 318 GLN B CA 1
ATOM 5413 C C . GLN B 1 318 ? 9.469 -31.297 -19.109 1 98.56 318 GLN B C 1
ATOM 5415 O O . GLN B 1 318 ? 8.25 -31.484 -19.25 1 98.56 318 GLN B O 1
ATOM 5420 N N . ILE B 1 319 ? 10.25 -32.031 -18.422 1 98.5 319 ILE B N 1
ATOM 5421 C CA . ILE B 1 319 ? 9.695 -33.125 -17.672 1 98.5 319 ILE B CA 1
ATOM 5422 C C . ILE B 1 319 ? 8.75 -32.625 -16.594 1 98.5 319 ILE B C 1
ATOM 5424 O O . ILE B 1 319 ? 7.707 -33.219 -16.328 1 98.5 319 ILE B O 1
ATOM 5428 N N . GLY B 1 320 ? 9.141 -31.5 -15.961 1 98.06 320 GLY B N 1
ATOM 5429 C CA . GLY B 1 320 ? 8.227 -30.859 -15.031 1 98.06 320 GLY B CA 1
ATOM 5430 C C . GLY B 1 320 ? 6.895 -30.5 -15.664 1 98.06 320 GLY B C 1
ATOM 5431 O O . GLY B 1 320 ? 5.84 -30.703 -15.062 1 98.06 320 GLY B O 1
ATOM 5432 N N . GLY B 1 321 ? 6.957 -29.906 -16.859 1 98.5 321 GLY B N 1
ATOM 5433 C CA . GLY B 1 321 ? 5.73 -29.609 -17.578 1 98.5 321 GLY B CA 1
ATOM 5434 C C . GLY B 1 321 ? 4.875 -30.844 -17.844 1 98.5 321 GLY B C 1
ATOM 5435 O O . GLY B 1 321 ? 3.652 -30.797 -17.703 1 98.5 321 GLY B O 1
ATOM 5436 N N . LEU B 1 322 ? 5.5 -31.922 -18.203 1 98.5 322 LEU B N 1
ATOM 5437 C CA . LEU B 1 322 ? 4.793 -33.188 -18.453 1 98.5 322 LEU B CA 1
ATOM 5438 C C . LEU B 1 322 ? 4.145 -33.688 -17.172 1 98.5 322 LEU B C 1
ATOM 5440 O O . LEU B 1 322 ? 3.039 -34.25 -17.219 1 98.5 322 LEU B O 1
ATOM 5444 N N . ILE B 1 323 ? 4.855 -33.562 -16.109 1 98.19 323 ILE B N 1
ATOM 5445 C CA . ILE B 1 323 ? 4.324 -34 -14.828 1 98.19 323 ILE B CA 1
ATOM 5446 C C . ILE B 1 323 ? 3.074 -33.188 -14.492 1 98.19 323 ILE B C 1
ATOM 5448 O O . ILE B 1 323 ? 2.084 -33.719 -14 1 98.19 323 ILE B O 1
ATOM 5452 N N . LEU B 1 324 ? 3.098 -31.922 -14.75 1 98 324 LEU B N 1
ATOM 5453 C CA . LEU B 1 324 ? 1.938 -31.062 -14.5 1 98 324 LEU B CA 1
ATOM 5454 C C . LEU B 1 324 ? 0.742 -31.531 -15.328 1 98 324 LEU B C 1
ATOM 5456 O O . LEU B 1 324 ? -0.382 -31.578 -14.828 1 98 324 LEU B O 1
ATOM 5460 N N . ILE B 1 325 ? 0.988 -31.828 -16.594 1 98.06 325 ILE B N 1
ATOM 5461 C CA . ILE B 1 325 ? -0.068 -32.312 -17.484 1 98.06 325 ILE B CA 1
ATOM 5462 C C . ILE B 1 325 ? -0.642 -33.625 -16.953 1 98.06 325 ILE B C 1
ATOM 5464 O O . ILE B 1 325 ? -1.86 -33.781 -16.906 1 98.06 325 ILE B O 1
ATOM 5468 N N . ALA B 1 326 ? 0.2 -34.469 -16.484 1 97.62 326 ALA B N 1
ATOM 5469 C CA . ALA B 1 326 ? -0.236 -35.75 -15.938 1 97.62 326 ALA B CA 1
ATOM 5470 C C . ALA B 1 326 ? -1.096 -35.562 -14.695 1 97.62 326 ALA B C 1
ATOM 5472 O O . ALA B 1 326 ? -2.141 -36.219 -14.547 1 97.62 326 ALA B O 1
ATOM 5473 N N . ILE B 1 327 ? -0.675 -34.719 -13.812 1 96.81 327 ILE B N 1
ATOM 5474 C CA . ILE B 1 327 ? -1.393 -34.438 -12.57 1 96.81 327 ILE B CA 1
ATOM 5475 C C . ILE B 1 327 ? -2.764 -33.844 -12.875 1 96.81 327 ILE B C 1
ATOM 5477 O O . ILE B 1 327 ? -3.744 -34.156 -12.188 1 96.81 327 ILE B O 1
ATOM 5481 N N . SER B 1 328 ? -2.863 -33.031 -13.906 1 96.94 328 SER B N 1
ATOM 5482 C CA . SER B 1 328 ? -4.105 -32.344 -14.266 1 96.94 328 SER B CA 1
ATOM 5483 C C . SER B 1 328 ? -5.18 -33.344 -14.688 1 96.94 328 SER B C 1
ATOM 5485 O O . SER B 1 328 ? -6.367 -33.031 -14.711 1 96.94 328 SER B O 1
ATOM 5487 N N . MET B 1 329 ? -4.801 -34.594 -14.992 1 96.94 329 MET B N 1
ATOM 5488 C CA . MET B 1 329 ? -5.738 -35.625 -15.453 1 96.94 329 MET B CA 1
ATOM 5489 C C . MET B 1 329 ? -6.426 -36.281 -14.273 1 96.94 329 MET B C 1
ATOM 5491 O O . MET B 1 329 ? -7.32 -37.125 -14.461 1 96.94 329 MET B O 1
ATOM 5495 N N . PHE B 1 330 ? -6.121 -35.938 -13.07 1 96.19 330 PHE B N 1
ATOM 5496 C CA . PHE B 1 330 ? -6.688 -36.531 -11.875 1 96.19 330 PHE B CA 1
ATOM 5497 C C . PHE B 1 330 ? -7.535 -35.531 -11.102 1 96.19 330 PHE B C 1
ATOM 5499 O O . PHE B 1 330 ? -7.059 -34.906 -10.156 1 96.19 330 PHE B O 1
ATOM 5506 N N . PRO B 1 331 ? -8.859 -35.562 -11.336 1 94.56 331 PRO B N 1
ATOM 5507 C CA . PRO B 1 331 ? -9.758 -34.594 -10.703 1 94.56 331 PRO B CA 1
ATOM 5508 C C . PRO B 1 331 ? -9.781 -34.719 -9.18 1 94.56 331 PRO B C 1
ATOM 5510 O O . PRO B 1 331 ? -9.977 -33.719 -8.477 1 94.56 331 PRO B O 1
ATOM 5513 N N . LYS B 1 332 ? -9.57 -35.844 -8.656 1 95 332 LYS B N 1
ATOM 5514 C CA . LYS B 1 332 ? -9.562 -36.031 -7.207 1 95 332 LYS B CA 1
ATOM 5515 C C . LYS B 1 332 ? -8.445 -35.219 -6.562 1 95 332 LYS B C 1
ATOM 5517 O O . LYS B 1 332 ? -8.609 -34.688 -5.457 1 95 332 LYS B O 1
ATOM 5522 N N . PHE B 1 333 ? -7.359 -35.156 -7.277 1 94.38 333 PHE B N 1
ATOM 5523 C CA . PHE B 1 333 ? -6.258 -34.344 -6.773 1 94.38 333 PHE B CA 1
ATOM 5524 C C . PHE B 1 333 ? -6.656 -32.875 -6.734 1 94.38 333 PHE B C 1
ATOM 5526 O O . PHE B 1 333 ? -6.41 -32.188 -5.738 1 94.38 333 PHE B O 1
ATOM 5533 N N . SER B 1 334 ? -7.289 -32.375 -7.789 1 94.94 334 SER B N 1
ATOM 5534 C CA . SER B 1 334 ? -7.754 -30.984 -7.836 1 94.94 334 SER B CA 1
ATOM 5535 C C . SER B 1 334 ? -8.852 -30.734 -6.805 1 94.94 334 SER B C 1
ATOM 5537 O O . SER B 1 334 ? -8.969 -29.625 -6.277 1 94.94 334 SER B O 1
ATOM 5539 N N . GLY B 1 335 ? -9.625 -31.781 -6.539 1 94.12 335 GLY B N 1
ATOM 5540 C CA . GLY B 1 335 ? -10.641 -31.688 -5.5 1 94.12 335 GLY B CA 1
ATOM 5541 C C . GLY B 1 335 ? -10.055 -31.469 -4.113 1 94.12 335 GLY B C 1
ATOM 5542 O O . GLY B 1 335 ? -10.602 -30.719 -3.314 1 94.12 335 GLY B O 1
ATOM 5543 N N . ILE B 1 336 ? -8.961 -32.188 -3.859 1 93.75 336 ILE B N 1
ATOM 5544 C CA . ILE B 1 336 ? -8.273 -32 -2.588 1 93.75 336 ILE B CA 1
ATOM 5545 C C . ILE B 1 336 ? -7.773 -30.578 -2.467 1 93.75 336 ILE B C 1
ATOM 5547 O O . ILE B 1 336 ? -7.922 -29.938 -1.416 1 93.75 336 ILE B O 1
ATOM 5551 N N . LEU B 1 337 ? -7.281 -30.078 -3.533 1 94.06 337 LEU B N 1
ATOM 5552 C CA . LEU B 1 337 ? -6.77 -28.719 -3.537 1 94.06 337 LEU B CA 1
ATOM 5553 C C . LEU B 1 337 ? -7.902 -27.703 -3.395 1 94.06 337 LEU B C 1
ATOM 5555 O O . LEU B 1 337 ? -7.77 -26.703 -2.68 1 94.06 337 LEU B O 1
ATOM 5559 N N . ALA B 1 338 ? -8.969 -27.953 -4.027 1 94.38 338 ALA B N 1
ATOM 5560 C CA . ALA B 1 338 ? -10.133 -27.062 -3.969 1 94.38 338 ALA B CA 1
ATOM 5561 C C . ALA B 1 338 ? -10.711 -27.016 -2.557 1 94.38 338 ALA B C 1
ATOM 5563 O O . ALA B 1 338 ? -11.391 -26.047 -2.193 1 94.38 338 ALA B O 1
ATOM 5564 N N . SER B 1 339 ? -10.406 -28.047 -1.786 1 93.5 339 SER B N 1
ATOM 5565 C CA . SER B 1 339 ? -10.961 -28.156 -0.439 1 93.5 339 SER B CA 1
ATOM 5566 C C . SER B 1 339 ? -10.086 -27.422 0.573 1 93.5 339 SER B C 1
ATOM 5568 O O . SER B 1 339 ? -10.414 -27.359 1.761 1 93.5 339 SER B O 1
ATOM 5570 N N . ILE B 1 340 ? -9 -26.844 0.137 1 94.12 340 ILE B N 1
ATOM 5571 C CA . ILE B 1 340 ? -8.141 -26.062 1.029 1 94.12 340 ILE B CA 1
ATOM 5572 C C . ILE B 1 340 ? -8.945 -24.922 1.646 1 94.12 340 ILE B C 1
ATOM 5574 O O . ILE B 1 340 ? -9.523 -24.109 0.928 1 94.12 340 ILE B O 1
ATOM 5578 N N . PRO B 1 341 ? -8.984 -24.891 2.973 1 94.81 341 PRO B N 1
ATOM 5579 C CA . PRO B 1 341 ? -9.75 -23.828 3.615 1 94.81 341 PRO B CA 1
ATOM 5580 C C . PRO B 1 341 ? -9.164 -22.438 3.34 1 94.81 341 PRO B C 1
ATOM 5582 O O . PRO B 1 341 ? -7.941 -22.297 3.219 1 94.81 341 PRO B O 1
ATOM 5585 N N . GLN B 1 342 ? -10 -21.453 3.344 1 95.25 342 GLN B N 1
ATOM 5586 C CA . GLN B 1 342 ? -9.648 -20.094 2.973 1 95.25 342 GLN B CA 1
ATOM 5587 C C . GLN B 1 342 ? -8.586 -19.531 3.912 1 95.25 342 GLN B C 1
ATOM 5589 O O . GLN B 1 342 ? -7.68 -18.812 3.477 1 95.25 342 GLN B O 1
ATOM 5594 N N . PRO B 1 343 ? -8.594 -19.859 5.215 1 97.5 343 PRO B N 1
ATOM 5595 C CA . PRO B 1 343 ? -7.566 -19.312 6.098 1 97.5 343 PRO B CA 1
ATOM 5596 C C . PRO B 1 343 ? -6.16 -19.781 5.738 1 97.5 343 PRO B C 1
ATOM 5598 O O . PRO B 1 343 ? -5.184 -19.062 5.973 1 97.5 343 PRO B O 1
ATOM 5601 N N . VAL B 1 344 ? -6.062 -20.984 5.172 1 97.62 344 VAL B N 1
ATOM 5602 C CA . VAL B 1 344 ? -4.77 -21.453 4.676 1 97.62 344 VAL B CA 1
ATOM 5603 C C . VAL B 1 344 ? -4.281 -20.531 3.566 1 97.62 344 VAL B C 1
ATOM 5605 O O . VAL B 1 344 ? -3.119 -20.109 3.566 1 97.62 344 VAL B O 1
ATOM 5608 N N . LEU B 1 345 ? -5.18 -20.172 2.682 1 96.25 345 LEU B N 1
ATOM 5609 C CA . LEU B 1 345 ? -4.852 -19.234 1.613 1 96.25 345 LEU B CA 1
ATOM 5610 C C . LEU B 1 345 ? -4.469 -17.875 2.184 1 96.25 345 LEU B C 1
ATOM 5612 O O . LEU B 1 345 ? -3.59 -17.203 1.648 1 96.25 345 LEU B O 1
ATOM 5616 N N . GLY B 1 346 ? -5.18 -17.531 3.236 1 97.25 346 GLY B N 1
ATOM 5617 C CA . GLY B 1 346 ? -4.852 -16.266 3.883 1 97.25 346 GLY B CA 1
ATOM 5618 C C . GLY B 1 346 ? -3.404 -16.172 4.32 1 97.25 346 GLY B C 1
ATOM 5619 O O . GLY B 1 346 ? -2.707 -15.211 3.99 1 97.25 346 GLY B O 1
ATOM 5620 N N . GLY B 1 347 ? -2.949 -17.156 5.027 1 97.75 347 GLY B N 1
ATOM 5621 C CA . GLY B 1 347 ? -1.564 -17.203 5.473 1 97.75 347 GLY B CA 1
ATOM 5622 C C . GLY B 1 347 ? -0.57 -17.203 4.328 1 97.75 347 GLY B C 1
ATOM 5623 O O . GLY B 1 347 ? 0.465 -16.531 4.398 1 97.75 347 GLY B O 1
ATOM 5624 N N . LEU B 1 348 ? -0.9 -17.891 3.307 1 96.56 348 LEU B N 1
ATOM 5625 C CA . LEU B 1 348 ? -0.006 -18.016 2.158 1 96.56 348 LEU B CA 1
ATOM 5626 C C . LEU B 1 348 ? 0.068 -16.688 1.392 1 96.56 348 LEU B C 1
ATOM 5628 O O . LEU B 1 348 ? 1.154 -16.25 1.012 1 96.56 348 LEU B O 1
ATOM 5632 N N . THR B 1 349 ? -1.075 -16.094 1.186 1 96.38 349 THR B N 1
ATOM 5633 C CA . THR B 1 349 ? -1.156 -14.953 0.272 1 96.38 349 THR B CA 1
ATOM 5634 C C . THR B 1 349 ? -0.575 -13.695 0.917 1 96.38 349 THR B C 1
ATOM 5636 O O . THR B 1 349 ? -0.077 -12.812 0.221 1 96.38 349 THR B O 1
ATOM 5639 N N . ILE B 1 350 ? -0.562 -13.617 2.234 1 97.62 350 ILE B N 1
ATOM 5640 C CA . ILE B 1 350 ? 0.112 -12.508 2.902 1 97.62 350 ILE B CA 1
ATOM 5641 C C . ILE B 1 350 ? 1.588 -12.492 2.51 1 97.62 350 ILE B C 1
ATOM 5643 O O . ILE B 1 350 ? 2.127 -11.438 2.145 1 97.62 350 ILE B O 1
ATOM 5647 N N . ALA B 1 351 ? 2.18 -13.648 2.51 1 95.31 351 ALA B N 1
ATOM 5648 C CA . ALA B 1 351 ? 3.594 -13.758 2.166 1 95.31 351 ALA B CA 1
ATOM 5649 C C . ALA B 1 351 ? 3.807 -13.594 0.663 1 95.31 351 ALA B C 1
ATOM 5651 O O . ALA B 1 351 ? 4.699 -12.859 0.233 1 95.31 351 ALA B O 1
ATOM 5652 N N . LEU B 1 352 ? 2.975 -14.211 -0.099 1 93.62 352 LEU B N 1
ATOM 5653 C CA . LEU B 1 352 ? 3.164 -14.258 -1.545 1 93.62 352 LEU B CA 1
ATOM 5654 C C . LEU B 1 352 ? 2.957 -12.883 -2.168 1 93.62 352 LEU B C 1
ATOM 5656 O O . LEU B 1 352 ? 3.793 -12.414 -2.943 1 93.62 352 LEU B O 1
ATOM 5660 N N . TYR B 1 353 ? 1.812 -12.211 -1.807 1 95.5 353 TYR B N 1
ATOM 5661 C CA . TYR B 1 353 ? 1.526 -10.898 -2.371 1 95.5 353 TYR B CA 1
ATOM 5662 C C . TYR B 1 353 ? 2.559 -9.867 -1.92 1 95.5 353 TYR B C 1
ATOM 5664 O O . TYR B 1 353 ? 2.982 -9.016 -2.705 1 95.5 353 TYR B O 1
ATOM 5672 N N . GLY B 1 354 ? 2.908 -10.031 -0.696 1 96.06 354 GLY B N 1
ATOM 5673 C CA . GLY B 1 354 ? 3.936 -9.148 -0.176 1 96.06 354 GLY B CA 1
ATOM 5674 C C . GLY B 1 354 ? 5.262 -9.281 -0.897 1 96.06 354 GLY B C 1
ATOM 5675 O O . GLY B 1 354 ? 5.883 -8.281 -1.262 1 96.06 354 GLY B O 1
ATOM 5676 N N . MET B 1 355 ? 5.664 -10.461 -1.125 1 92.75 355 MET B N 1
ATOM 5677 C CA . MET B 1 355 ? 6.957 -10.703 -1.766 1 92.75 355 MET B CA 1
ATOM 5678 C C . MET B 1 355 ? 6.949 -10.203 -3.205 1 92.75 355 MET B C 1
ATOM 5680 O O . MET B 1 355 ? 7.965 -9.703 -3.695 1 92.75 355 MET B O 1
ATOM 5684 N N . ILE B 1 356 ? 5.922 -10.375 -3.824 1 91.31 356 ILE B N 1
ATOM 5685 C CA . ILE B 1 356 ? 5.816 -9.844 -5.18 1 91.31 356 ILE B CA 1
ATOM 5686 C C . ILE B 1 356 ? 5.977 -8.328 -5.16 1 91.31 356 ILE B C 1
ATOM 5688 O O . ILE B 1 356 ? 6.695 -7.762 -5.984 1 91.31 356 ILE B O 1
ATOM 5692 N N . SER B 1 357 ? 5.273 -7.66 -4.266 1 95.25 357 SER B N 1
ATOM 5693 C CA . SER B 1 357 ? 5.336 -6.207 -4.152 1 95.25 357 SER B CA 1
ATOM 5694 C C . SER B 1 357 ? 6.75 -5.734 -3.834 1 95.25 357 SER B C 1
ATOM 5696 O O . SER B 1 357 ? 7.219 -4.734 -4.379 1 95.25 357 SER B O 1
ATOM 5698 N N . VAL B 1 358 ? 7.402 -6.461 -2.986 1 94.62 358 VAL B N 1
ATOM 5699 C CA . VAL B 1 358 ? 8.734 -6.055 -2.553 1 94.62 358 VAL B CA 1
ATOM 5700 C C . VAL B 1 358 ? 9.734 -6.27 -3.686 1 94.62 358 VAL B C 1
ATOM 5702 O O . VAL B 1 358 ? 10.766 -5.59 -3.752 1 94.62 358 VAL B O 1
ATOM 5705 N N . THR B 1 359 ? 9.492 -7.164 -4.57 1 91.25 359 THR B N 1
ATOM 5706 C CA . THR B 1 359 ? 10.328 -7.293 -5.754 1 91.25 359 THR B CA 1
ATOM 5707 C C . THR B 1 359 ? 10.32 -6 -6.566 1 91.25 359 THR B C 1
ATOM 5709 O O . THR B 1 359 ? 11.344 -5.613 -7.137 1 91.25 359 THR B O 1
ATOM 5712 N N . GLY B 1 360 ? 9.141 -5.418 -6.691 1 93 360 GLY B N 1
ATOM 5713 C CA . GLY B 1 360 ? 9.086 -4.102 -7.309 1 93 360 GLY B CA 1
ATOM 5714 C C . GLY B 1 360 ? 9.891 -3.057 -6.566 1 93 360 GLY B C 1
ATOM 5715 O O . GLY B 1 360 ? 10.562 -2.227 -7.188 1 93 360 GLY B O 1
ATOM 5716 N N . LEU B 1 361 ? 9.797 -3.133 -5.277 1 94.19 361 LEU B N 1
ATOM 5717 C CA . LEU B 1 361 ? 10.57 -2.227 -4.434 1 94.19 361 LEU B CA 1
ATOM 5718 C C . LEU B 1 361 ? 12.062 -2.43 -4.645 1 94.19 361 LEU B C 1
ATOM 5720 O O . LEU B 1 361 ? 12.828 -1.462 -4.684 1 94.19 361 LEU B O 1
ATOM 5724 N N . ARG B 1 362 ? 12.469 -3.646 -4.715 1 93.06 362 ARG B N 1
ATOM 5725 C CA . ARG B 1 362 ? 13.875 -3.963 -4.953 1 93.06 362 ARG B CA 1
ATOM 5726 C C . ARG B 1 362 ? 14.344 -3.406 -6.293 1 93.06 362 ARG B C 1
ATOM 5728 O O . ARG B 1 362 ? 15.461 -2.908 -6.402 1 93.06 362 ARG B O 1
ATOM 5735 N N . LEU B 1 363 ? 13.539 -3.529 -7.238 1 92.12 363 LEU B N 1
ATOM 5736 C CA . LEU B 1 363 ? 13.867 -2.98 -8.547 1 92.12 363 LEU B CA 1
ATOM 5737 C C . LEU B 1 363 ? 14.078 -1.472 -8.469 1 92.12 363 LEU B C 1
ATOM 5739 O O . LEU B 1 363 ? 15.016 -0.938 -9.062 1 92.12 363 LEU B O 1
ATOM 5743 N N . ILE B 1 364 ? 13.227 -0.811 -7.797 1 94.25 364 ILE B N 1
ATOM 5744 C CA . ILE B 1 364 ? 13.344 0.633 -7.625 1 94.25 364 ILE B CA 1
ATOM 5745 C C . ILE B 1 364 ? 14.633 0.964 -6.883 1 94.25 364 ILE B C 1
ATOM 5747 O O . ILE B 1 364 ? 15.367 1.873 -7.277 1 94.25 364 ILE B O 1
ATOM 5751 N N . LYS B 1 365 ? 14.867 0.245 -5.84 1 92.81 365 LYS B N 1
ATOM 5752 C CA . LYS B 1 365 ? 16.062 0.478 -5.039 1 92.81 365 LYS B CA 1
ATOM 5753 C C . LYS B 1 365 ? 17.328 0.324 -5.883 1 92.81 365 LYS B C 1
ATOM 5755 O O . LYS B 1 365 ? 18.25 1.133 -5.777 1 92.81 365 LYS B O 1
ATOM 5760 N N . ASP B 1 366 ? 17.359 -0.596 -6.742 1 92 366 ASP B N 1
ATOM 5761 C CA . ASP B 1 366 ? 18.578 -0.966 -7.453 1 92 366 ASP B CA 1
ATOM 5762 C C . ASP B 1 366 ? 18.734 -0.14 -8.727 1 92 366 ASP B C 1
ATOM 5764 O O . ASP B 1 366 ? 19.859 0.133 -9.156 1 92 366 ASP B O 1
ATOM 5768 N N . LYS B 1 367 ? 17.594 0.284 -9.312 1 93.62 367 LYS B N 1
ATOM 5769 C CA . LYS B 1 367 ? 17.719 0.785 -10.68 1 93.62 367 LYS B CA 1
ATOM 5770 C C . LYS B 1 367 ? 17.203 2.215 -10.789 1 93.62 367 LYS B C 1
ATOM 5772 O O . LYS B 1 367 ? 17.391 2.873 -11.812 1 93.62 367 LYS B O 1
ATOM 5777 N N . VAL B 1 368 ? 16.578 2.688 -9.75 1 95.06 368 VAL B N 1
ATOM 5778 C CA . VAL B 1 368 ? 15.953 3.996 -9.867 1 95.06 368 VAL B CA 1
ATOM 5779 C C . VAL B 1 368 ? 16.609 4.977 -8.906 1 95.06 368 VAL B C 1
ATOM 5781 O O . VAL B 1 368 ? 16.75 4.688 -7.711 1 95.06 368 VAL B O 1
ATOM 5784 N N . GLU B 1 369 ? 17.062 6.062 -9.445 1 95 369 GLU B N 1
ATOM 5785 C CA . GLU B 1 369 ? 17.5 7.156 -8.586 1 95 369 GLU B CA 1
ATOM 5786 C C . GLU B 1 369 ? 16.312 7.91 -7.992 1 95 369 GLU B C 1
ATOM 5788 O O . GLU B 1 369 ? 15.438 8.367 -8.719 1 95 369 GLU B O 1
ATOM 5793 N N . LEU B 1 370 ? 16.266 8.07 -6.723 1 93.69 370 LEU B N 1
ATOM 5794 C CA . LEU B 1 370 ? 15.141 8.727 -6.062 1 93.69 370 LEU B CA 1
ATOM 5795 C C . LEU B 1 370 ? 15.32 10.234 -6.047 1 93.69 370 LEU B C 1
ATOM 5797 O O . LEU B 1 370 ? 15.375 10.852 -4.977 1 93.69 370 LEU B O 1
ATOM 5801 N N . ASN B 1 371 ? 15.367 10.82 -7.176 1 94.56 371 ASN B N 1
ATOM 5802 C CA . ASN B 1 371 ? 15.305 12.273 -7.289 1 94.56 371 ASN B CA 1
ATOM 5803 C C . ASN B 1 371 ? 13.867 12.781 -7.207 1 94.56 371 ASN B C 1
ATOM 5805 O O . ASN B 1 371 ? 12.93 11.984 -7.07 1 94.56 371 ASN B O 1
ATOM 5809 N N . ASP B 1 372 ? 13.648 14.023 -7.195 1 92.31 372 ASP B N 1
ATOM 5810 C CA . ASP B 1 372 ? 12.328 14.617 -6.992 1 92.31 372 ASP B CA 1
ATOM 5811 C C . ASP B 1 372 ? 11.344 14.133 -8.055 1 92.31 372 ASP B C 1
ATOM 5813 O O . ASP B 1 372 ? 10.188 13.828 -7.746 1 92.31 372 ASP B O 1
ATOM 5817 N N . ARG B 1 373 ? 11.766 14.117 -9.258 1 95.88 373 ARG B N 1
ATOM 5818 C CA . ARG B 1 373 ? 10.922 13.68 -10.367 1 95.88 373 ARG B CA 1
ATOM 5819 C C . ARG B 1 373 ? 10.438 12.25 -10.148 1 95.88 373 ARG B C 1
ATOM 5821 O O . ARG B 1 373 ? 9.227 11.992 -10.172 1 95.88 373 ARG B O 1
ATOM 5828 N N . ASN B 1 374 ? 11.398 11.32 -9.977 1 97.12 374 ASN B N 1
ATOM 5829 C CA . ASN B 1 374 ? 11.055 9.906 -9.812 1 97.12 374 ASN B CA 1
ATOM 5830 C C . ASN B 1 374 ? 10.227 9.672 -8.555 1 97.12 374 ASN B C 1
ATOM 5832 O O . ASN B 1 374 ? 9.32 8.836 -8.555 1 97.12 374 ASN B O 1
ATOM 5836 N N . MET B 1 375 ? 10.531 10.406 -7.57 1 96.19 375 MET B N 1
ATOM 5837 C CA . MET B 1 375 ? 9.766 10.266 -6.336 1 96.19 375 MET B CA 1
ATOM 5838 C C . MET B 1 375 ? 8.305 10.664 -6.551 1 96.19 375 MET B C 1
ATOM 5840 O O . MET B 1 375 ? 7.398 10 -6.047 1 96.19 375 MET B O 1
ATOM 5844 N N . LEU B 1 376 ? 8.117 11.695 -7.242 1 96.44 376 LEU B N 1
ATOM 5845 C CA . LEU B 1 376 ? 6.762 12.172 -7.496 1 96.44 376 LEU B CA 1
ATOM 5846 C C . LEU B 1 376 ? 5.992 11.188 -8.367 1 96.44 376 LEU B C 1
ATOM 5848 O O . LEU B 1 376 ? 4.793 10.984 -8.172 1 96.44 376 LEU B O 1
ATOM 5852 N N . ILE B 1 377 ? 6.648 10.617 -9.359 1 97.81 377 ILE B N 1
ATOM 5853 C CA . ILE B 1 377 ? 6.02 9.633 -10.227 1 97.81 377 ILE B CA 1
ATOM 5854 C C . ILE B 1 377 ? 5.594 8.414 -9.398 1 97.81 377 ILE B C 1
ATOM 5856 O O . ILE B 1 377 ? 4.445 7.977 -9.477 1 97.81 377 ILE B O 1
ATOM 5860 N N . ILE B 1 378 ? 6.547 7.898 -8.586 1 97.94 378 ILE B N 1
ATOM 5861 C CA . ILE B 1 378 ? 6.273 6.734 -7.75 1 97.94 378 ILE B CA 1
ATOM 5862 C C . ILE B 1 378 ? 5.129 7.051 -6.789 1 97.94 378 ILE B C 1
ATOM 5864 O O . ILE B 1 378 ? 4.176 6.277 -6.676 1 97.94 378 ILE B O 1
ATOM 5868 N N . ALA B 1 379 ? 5.223 8.203 -6.219 1 97.44 379 ALA B N 1
ATOM 5869 C CA . ALA B 1 379 ? 4.262 8.641 -5.207 1 97.44 379 ALA B CA 1
ATOM 5870 C C . ALA B 1 379 ? 2.852 8.711 -5.789 1 97.44 379 ALA B C 1
ATOM 5872 O O . ALA B 1 379 ? 1.919 8.109 -5.246 1 97.44 379 ALA B O 1
ATOM 5873 N N . SER B 1 380 ? 2.693 9.375 -6.863 1 98.19 380 SER B N 1
ATOM 5874 C CA . SER B 1 380 ? 1.382 9.617 -7.457 1 98.19 380 SER B CA 1
ATOM 5875 C C . SER B 1 380 ? 0.784 8.328 -8.008 1 98.19 380 SER B C 1
ATOM 5877 O O . SER B 1 380 ? -0.404 8.055 -7.82 1 98.19 380 SER B O 1
ATOM 5879 N N . ALA B 1 381 ? 1.614 7.551 -8.648 1 98.19 381 ALA B N 1
ATOM 5880 C CA . ALA B 1 381 ? 1.146 6.309 -9.258 1 98.19 381 ALA B CA 1
ATOM 5881 C C . ALA B 1 381 ? 0.674 5.316 -8.203 1 98.19 381 ALA B C 1
ATOM 5883 O O . ALA B 1 381 ? -0.351 4.652 -8.375 1 98.19 381 ALA B O 1
ATOM 5884 N N . LEU B 1 382 ? 1.384 5.199 -7.141 1 98.25 382 LEU B N 1
ATOM 5885 C CA . LEU B 1 382 ? 1.012 4.258 -6.09 1 98.25 382 LEU B CA 1
ATOM 5886 C C . LEU B 1 382 ? -0.279 4.695 -5.402 1 98.25 382 LEU B C 1
ATOM 5888 O O . LEU B 1 382 ? -1.136 3.863 -5.098 1 98.25 382 LEU B O 1
ATOM 5892 N N . ILE B 1 383 ? -0.446 6 -5.188 1 98.31 383 ILE B N 1
ATOM 5893 C CA . ILE B 1 383 ? -1.63 6.492 -4.492 1 98.31 383 ILE B CA 1
ATOM 5894 C C . ILE B 1 383 ? -2.867 6.27 -5.359 1 98.31 383 ILE B C 1
ATOM 5896 O O . ILE B 1 383 ? -3.869 5.723 -4.895 1 98.31 383 ILE B O 1
ATOM 5900 N N . VAL B 1 384 ? -2.811 6.664 -6.629 1 98.25 384 VAL B N 1
ATOM 5901 C CA . VAL B 1 384 ? -3.971 6.512 -7.5 1 98.25 384 VAL B CA 1
ATOM 5902 C C . VAL B 1 384 ? -4.238 5.027 -7.746 1 98.25 384 VAL B C 1
ATOM 5904 O O . VAL B 1 384 ? -5.395 4.605 -7.812 1 98.25 384 VAL B O 1
ATOM 5907 N N . GLY B 1 385 ? -3.184 4.281 -7.871 1 97.31 385 GLY B N 1
ATOM 5908 C CA . GLY B 1 385 ? -3.328 2.85 -8.086 1 97.31 385 GLY B CA 1
ATOM 5909 C C . GLY B 1 385 ? -3.951 2.133 -6.898 1 97.31 385 GLY B C 1
ATOM 5910 O O . GLY B 1 385 ? -4.746 1.207 -7.078 1 97.31 385 GLY B O 1
ATOM 5911 N N . LEU B 1 386 ? -3.627 2.469 -5.711 1 97.62 386 LEU B N 1
ATOM 5912 C CA . LEU B 1 386 ? -4.156 1.846 -4.504 1 97.62 386 LEU B CA 1
ATOM 5913 C C . LEU B 1 386 ? -5.57 2.34 -4.215 1 97.62 386 LEU B C 1
ATOM 5915 O O . LEU B 1 386 ? -6.391 1.603 -3.662 1 97.62 386 LEU B O 1
ATOM 5919 N N . GLY B 1 387 ? -5.84 3.555 -4.555 1 97.44 387 GLY B N 1
ATOM 5920 C CA . GLY B 1 387 ? -7.094 4.188 -4.172 1 97.44 387 GLY B CA 1
ATOM 5921 C C . GLY B 1 387 ? -8.234 3.885 -5.121 1 97.44 387 GLY B C 1
ATOM 5922 O O . GLY B 1 387 ? -9.375 3.717 -4.695 1 97.44 387 GLY B O 1
ATOM 5923 N N . ALA B 1 388 ? -7.961 3.807 -6.391 1 96.38 388 ALA B N 1
ATOM 5924 C CA . ALA B 1 388 ? -8.992 3.729 -7.422 1 96.38 388 ALA B CA 1
ATOM 5925 C C . ALA B 1 388 ? -9.852 2.482 -7.242 1 96.38 388 ALA B C 1
ATOM 5927 O O . ALA B 1 388 ? -11.086 2.555 -7.32 1 96.38 388 ALA B O 1
ATOM 5928 N N . PRO B 1 389 ? -9.242 1.344 -6.934 1 93.81 389 PRO B N 1
ATOM 5929 C CA . PRO B 1 389 ? -10.062 0.137 -6.836 1 93.81 389 PRO B CA 1
ATOM 5930 C C . PRO B 1 389 ? -11 0.155 -5.633 1 93.81 389 PRO B C 1
ATOM 5932 O O . PRO B 1 389 ? -11.891 -0.698 -5.52 1 93.81 389 PRO B O 1
ATOM 5935 N N . GLN B 1 390 ? -10.828 1.096 -4.781 1 94 390 GLN B N 1
ATOM 5936 C CA . GLN B 1 390 ? -11.633 1.148 -3.564 1 94 390 GLN B CA 1
ATOM 5937 C C . GLN B 1 390 ? -12.875 2.01 -3.766 1 94 390 GLN B C 1
ATOM 5939 O O . GLN B 1 390 ? -13.664 2.193 -2.836 1 94 390 GLN B O 1
ATOM 5944 N N . LEU B 1 391 ? -13.109 2.564 -4.965 1 94.75 391 LEU B N 1
ATOM 5945 C CA . LEU B 1 391 ? -14.359 3.242 -5.293 1 94.75 391 LEU B CA 1
ATOM 5946 C C . LEU B 1 391 ? -15.531 2.27 -5.254 1 94.75 391 LEU B C 1
ATOM 5948 O O . LEU B 1 391 ? -15.414 1.136 -5.727 1 94.75 391 LEU B O 1
ATOM 5952 N N . PRO B 1 392 ? -16.641 2.674 -4.68 1 93 392 PRO B N 1
ATOM 5953 C CA . PRO B 1 392 ? -17.812 1.783 -4.652 1 93 392 PRO B CA 1
ATOM 5954 C C . PRO B 1 392 ? -18.312 1.436 -6.047 1 93 392 PRO B C 1
ATOM 5956 O O . PRO B 1 392 ? -18.297 2.279 -6.945 1 93 392 PRO B O 1
ATOM 5959 N N . GLN B 1 393 ? -18.875 0.284 -6.141 1 89.62 393 GLN B N 1
ATOM 5960 C CA . GLN B 1 393 ? -19.359 -0.207 -7.426 1 89.62 393 GLN B CA 1
ATOM 5961 C C . GLN B 1 393 ? -20.469 0.697 -7.977 1 89.62 393 GLN B C 1
ATOM 5963 O O . GLN B 1 393 ? -20.531 0.939 -9.188 1 89.62 393 GLN B O 1
ATOM 5968 N N . GLU B 1 394 ? -21.328 1.19 -7.102 1 92.56 394 GLU B N 1
ATOM 5969 C CA . GLU B 1 394 ? -22.422 2.062 -7.516 1 92.56 394 GLU B CA 1
ATOM 5970 C C . GLU B 1 394 ? -21.891 3.35 -8.141 1 92.56 394 GLU B C 1
ATOM 5972 O O . GLU B 1 394 ? -22.5 3.885 -9.078 1 92.56 394 GLU B O 1
ATOM 5977 N N . PHE B 1 395 ? -20.797 3.836 -7.641 1 95.06 395 PHE B N 1
ATOM 5978 C CA . PHE B 1 395 ? -20.203 5.055 -8.18 1 95.06 395 PHE B CA 1
ATOM 5979 C C . PHE B 1 395 ? -19.5 4.773 -9.5 1 95.06 395 PHE B C 1
ATOM 5981 O O . PHE B 1 395 ? -19.547 5.594 -10.422 1 95.06 395 PHE B O 1
ATOM 5988 N N . LEU B 1 396 ? -18.828 3.58 -9.625 1 93 396 LEU B N 1
ATOM 5989 C CA . LEU B 1 396 ? -18.125 3.191 -10.844 1 93 396 LEU B CA 1
ATOM 5990 C C . LEU B 1 396 ? -19.094 3.041 -12.008 1 93 396 LEU B C 1
ATOM 5992 O O . LEU B 1 396 ? -18.688 3.178 -13.172 1 93 396 LEU B O 1
ATOM 5996 N N . ALA B 1 397 ? -20.328 2.846 -11.703 1 91.75 397 ALA B N 1
ATOM 5997 C CA . ALA B 1 397 ? -21.359 2.664 -12.727 1 91.75 397 ALA B CA 1
ATOM 5998 C C . ALA B 1 397 ? -21.594 3.955 -13.5 1 91.75 397 ALA B C 1
ATOM 6000 O O . ALA B 1 397 ? -22.156 3.934 -14.602 1 91.75 397 ALA B O 1
ATOM 6001 N N . HIS B 1 398 ? -21.141 5.082 -12.938 1 94 398 HIS B N 1
ATOM 6002 C CA . HIS B 1 398 ? -21.312 6.371 -13.602 1 94 398 HIS B CA 1
ATOM 6003 C C . HIS B 1 398 ? -20.297 6.551 -14.727 1 94 398 HIS B C 1
ATOM 6005 O O . HIS B 1 398 ? -20.438 7.449 -15.555 1 94 398 HIS B O 1
ATOM 6011 N N . PHE B 1 399 ? -19.312 5.672 -14.805 1 94.31 399 PHE B N 1
ATOM 6012 C CA . PHE B 1 399 ? -18.297 5.727 -15.844 1 94.31 399 PHE B CA 1
ATOM 6013 C C . PHE B 1 399 ? -18.609 4.75 -16.969 1 94.31 399 PHE B C 1
ATOM 6015 O O . PHE B 1 399 ? -19.328 3.766 -16.766 1 94.31 399 PHE B O 1
ATOM 6022 N N . PRO B 1 400 ? -18.125 5.102 -18.203 1 92.25 400 PRO B N 1
ATOM 6023 C CA . PRO B 1 400 ? -18.172 4.047 -19.219 1 92.25 400 PRO B CA 1
ATOM 6024 C C . PRO B 1 400 ? -17.516 2.748 -18.734 1 92.25 400 PRO B C 1
ATOM 6026 O O . PRO B 1 400 ? -16.516 2.781 -18.016 1 92.25 400 PRO B O 1
ATOM 6029 N N . LYS B 1 401 ? -18.047 1.646 -19.141 1 88.88 401 LYS B N 1
ATOM 6030 C CA . LYS B 1 401 ? -17.641 0.332 -18.641 1 88.88 401 LYS B CA 1
ATOM 6031 C C . LYS B 1 401 ? -16.141 0.134 -18.766 1 88.88 401 LYS B C 1
ATOM 6033 O O . LYS B 1 401 ? -15.5 -0.42 -17.859 1 88.88 401 LYS B O 1
ATOM 6038 N N . ILE B 1 402 ? -15.531 0.53 -19.859 1 89.5 402 ILE B N 1
ATOM 6039 C CA . ILE B 1 402 ? -14.102 0.366 -20.078 1 89.5 402 ILE B CA 1
ATOM 6040 C C . ILE B 1 402 ? -13.32 1.146 -19.016 1 89.5 402 ILE B C 1
ATOM 6042 O O . ILE B 1 402 ? -12.336 0.648 -18.469 1 89.5 402 ILE B O 1
ATOM 6046 N N . VAL B 1 403 ? -13.75 2.369 -18.703 1 92.75 403 VAL B N 1
ATOM 6047 C CA . VAL B 1 403 ? -13.078 3.219 -17.719 1 92.75 403 VAL B CA 1
ATOM 6048 C C . VAL B 1 403 ? -13.258 2.629 -16.312 1 92.75 403 VAL B C 1
ATOM 6050 O O . VAL B 1 403 ? -12.305 2.586 -15.531 1 92.75 403 VAL B O 1
ATOM 6053 N N . ALA B 1 404 ? -14.469 2.176 -16.078 1 92.62 404 ALA B N 1
ATOM 6054 C CA . ALA B 1 404 ? -14.75 1.552 -14.797 1 92.62 404 ALA B CA 1
ATOM 6055 C C . ALA B 1 404 ? -13.859 0.334 -14.562 1 92.62 404 ALA B C 1
ATOM 6057 O O . ALA B 1 404 ? -13.352 0.131 -13.461 1 92.62 404 ALA B O 1
ATOM 6058 N N . SER B 1 405 ? -13.695 -0.41 -15.625 1 87.81 405 SER B N 1
ATOM 6059 C CA . SER B 1 405 ? -12.883 -1.619 -15.516 1 87.81 405 SER B CA 1
ATOM 6060 C C . SER B 1 405 ? -11.422 -1.284 -15.242 1 87.81 405 SER B C 1
ATOM 6062 O O . SER B 1 405 ? -10.75 -1.992 -14.492 1 87.81 405 SER B O 1
ATOM 6064 N N . ILE B 1 406 ? -10.922 -0.278 -15.812 1 89.69 406 ILE B N 1
ATOM 6065 C CA . ILE B 1 406 ? -9.555 0.162 -15.586 1 89.69 406 ILE B CA 1
ATOM 6066 C C . ILE B 1 406 ? -9.398 0.669 -14.156 1 89.69 406 ILE B C 1
ATOM 6068 O O . ILE B 1 406 ? -8.422 0.342 -13.477 1 89.69 406 ILE B O 1
ATOM 6072 N N . LEU B 1 407 ? -10.414 1.423 -13.68 1 92.62 407 LEU B N 1
ATOM 6073 C CA . LEU B 1 407 ? -10.375 2.002 -12.344 1 92.62 407 LEU B CA 1
ATOM 6074 C C . LEU B 1 407 ? -10.422 0.912 -11.273 1 92.62 407 LEU B C 1
ATOM 6076 O O . LEU B 1 407 ? -9.906 1.095 -10.172 1 92.62 407 LEU B O 1
ATOM 6080 N N . GLU B 1 408 ? -10.93 -0.231 -11.617 1 90.06 408 GLU B N 1
ATOM 6081 C CA . GLU B 1 408 ? -11.039 -1.341 -10.68 1 90.06 408 GLU B CA 1
ATOM 6082 C C . GLU B 1 408 ? -9.711 -2.09 -10.555 1 90.06 408 GLU B C 1
ATOM 6084 O O . GLU B 1 408 ? -9.516 -2.859 -9.609 1 90.06 408 GLU B O 1
ATOM 6089 N N . SER B 1 409 ? -8.867 -1.827 -11.523 1 89.5 409 SER B N 1
ATOM 6090 C CA . SER B 1 409 ? -7.555 -2.471 -11.516 1 89.5 409 SER B CA 1
ATOM 6091 C C . SER B 1 409 ? -6.473 -1.518 -11.016 1 89.5 409 SER B C 1
ATOM 6093 O O . SER B 1 409 ? -5.988 -0.668 -11.766 1 89.5 409 SER B O 1
ATOM 6095 N N . GLY B 1 410 ? -6.027 -1.724 -9.789 1 93.19 410 GLY B N 1
ATOM 6096 C CA . GLY B 1 410 ? -4.992 -0.879 -9.211 1 93.19 410 GLY B CA 1
ATOM 6097 C C . GLY B 1 410 ? -3.713 -0.867 -10.023 1 93.19 410 GLY B C 1
ATOM 6098 O O . GLY B 1 410 ? -3.096 0.186 -10.203 1 93.19 410 GLY B O 1
ATOM 6099 N N . MET B 1 411 ? -3.357 -2.016 -10.477 1 91.75 411 MET B N 1
ATOM 6100 C CA . MET B 1 411 ? -2.143 -2.141 -11.273 1 91.75 411 MET B CA 1
ATOM 6101 C C . MET B 1 411 ? -2.264 -1.349 -12.578 1 91.75 411 MET B C 1
ATOM 6103 O O . MET B 1 411 ? -1.327 -0.655 -12.969 1 91.75 411 MET B O 1
ATOM 6107 N N . ALA B 1 412 ? -3.455 -1.412 -13.227 1 91.38 412 ALA B N 1
ATOM 6108 C CA . ALA B 1 412 ? -3.662 -0.71 -14.492 1 91.38 412 ALA B CA 1
ATOM 6109 C C . ALA B 1 412 ? -3.615 0.802 -14.297 1 91.38 412 ALA B C 1
ATOM 6111 O O . ALA B 1 412 ? -2.943 1.512 -15.055 1 91.38 412 ALA B O 1
ATOM 6112 N N . VAL B 1 413 ? -4.297 1.291 -13.297 1 95.12 413 VAL B N 1
ATOM 6113 C CA . VAL B 1 413 ? -4.363 2.723 -13.023 1 95.12 413 VAL B CA 1
ATOM 6114 C C . VAL B 1 413 ? -2.975 3.248 -12.664 1 95.12 413 VAL B C 1
ATOM 6116 O O . VAL B 1 413 ? -2.561 4.305 -13.141 1 95.12 413 VAL B O 1
ATOM 6119 N N . GLY B 1 414 ? -2.307 2.512 -11.812 1 96 414 GLY B N 1
ATOM 6120 C CA . GLY B 1 414 ? -0.96 2.902 -11.422 1 96 414 GLY B CA 1
ATOM 6121 C C . GLY B 1 414 ? 0.018 2.908 -12.578 1 96 414 GLY B C 1
ATOM 6122 O O . GLY B 1 414 ? 0.813 3.838 -12.727 1 96 414 GLY B O 1
ATOM 6123 N N . ALA B 1 415 ? -0.036 1.899 -13.383 1 93.19 415 ALA B N 1
ATOM 6124 C CA . ALA B 1 415 ? 0.846 1.81 -14.547 1 93.19 415 ALA B CA 1
ATOM 6125 C C . ALA B 1 415 ? 0.602 2.967 -15.508 1 93.19 415 ALA B C 1
ATOM 6127 O O . ALA B 1 415 ? 1.549 3.596 -15.984 1 93.19 415 ALA B O 1
ATOM 6128 N N . LEU B 1 416 ? -0.643 3.199 -15.82 1 94.19 416 LEU B N 1
ATOM 6129 C CA . LEU B 1 416 ? -0.992 4.285 -16.734 1 94.19 416 LEU B CA 1
ATOM 6130 C C . LEU B 1 416 ? -0.499 5.625 -16.188 1 94.19 416 LEU B C 1
ATOM 6132 O O . LEU B 1 416 ? 0.063 6.43 -16.938 1 94.19 416 LEU B O 1
ATOM 6136 N N . THR B 1 417 ? -0.729 5.848 -14.93 1 97.31 417 THR B N 1
ATOM 6137 C CA . THR B 1 417 ? -0.291 7.09 -14.297 1 97.31 417 THR B CA 1
ATOM 6138 C C . THR B 1 417 ? 1.229 7.223 -14.367 1 97.31 417 THR B C 1
ATOM 6140 O O . THR B 1 417 ? 1.748 8.289 -14.711 1 97.31 417 THR B O 1
ATOM 6143 N N . ALA B 1 418 ? 1.924 6.16 -14.039 1 96.88 418 ALA B N 1
ATOM 6144 C CA . ALA B 1 418 ? 3.385 6.172 -14.055 1 96.88 418 ALA B CA 1
ATOM 6145 C C . ALA B 1 418 ? 3.912 6.414 -15.469 1 96.88 418 ALA B C 1
ATOM 6147 O O . ALA B 1 418 ? 4.867 7.172 -15.664 1 96.88 418 ALA B O 1
ATOM 6148 N N . ILE B 1 419 ? 3.314 5.797 -16.422 1 94.62 419 ILE B N 1
ATOM 6149 C CA . ILE B 1 419 ? 3.746 5.941 -17.812 1 94.62 419 ILE B CA 1
ATOM 6150 C C . ILE B 1 419 ? 3.557 7.387 -18.266 1 94.62 419 ILE B C 1
ATOM 6152 O O . ILE B 1 419 ? 4.473 7.992 -18.828 1 94.62 419 ILE B O 1
ATOM 6156 N N . VAL B 1 420 ? 2.352 7.895 -18.016 1 96.69 420 VAL B N 1
ATOM 6157 C CA . VAL B 1 420 ? 2.029 9.25 -18.453 1 96.69 420 VAL B CA 1
ATOM 6158 C C . VAL B 1 420 ? 2.98 10.25 -17.797 1 96.69 420 VAL B C 1
ATOM 6160 O O . VAL B 1 420 ? 3.555 11.102 -18.469 1 96.69 420 VAL B O 1
ATOM 6163 N N . LEU B 1 421 ? 3.164 10.141 -16.531 1 97.44 421 LEU B N 1
ATOM 6164 C CA . LEU B 1 421 ? 4.031 11.078 -15.828 1 97.44 421 LEU B CA 1
ATOM 6165 C C . LEU B 1 421 ? 5.484 10.891 -16.234 1 97.44 421 LEU B C 1
ATOM 6167 O O . LEU B 1 421 ? 6.23 11.867 -16.344 1 97.44 421 LEU B O 1
ATOM 6171 N N . ASP B 1 422 ? 5.867 9.641 -16.422 1 96.19 422 ASP B N 1
ATOM 6172 C CA . ASP B 1 422 ? 7.23 9.344 -16.844 1 96.19 422 ASP B CA 1
ATOM 6173 C C . ASP B 1 422 ? 7.539 10 -18.188 1 96.19 422 ASP B C 1
ATOM 6175 O O . ASP B 1 422 ? 8.648 10.484 -18.422 1 96.19 422 ASP B O 1
ATOM 6179 N N . GLN B 1 423 ? 6.57 10.055 -19.062 1 94.31 423 GLN B N 1
ATOM 6180 C CA . GLN B 1 423 ? 6.75 10.625 -20.406 1 94.31 423 GLN B CA 1
ATOM 6181 C C . GLN B 1 423 ? 6.66 12.148 -20.375 1 94.31 423 GLN B C 1
ATOM 6183 O O . GLN B 1 423 ? 7.418 12.828 -21.062 1 94.31 423 GLN B O 1
ATOM 6188 N N . ILE B 1 424 ? 5.77 12.656 -19.531 1 94.88 424 ILE B N 1
ATOM 6189 C CA . ILE B 1 424 ? 5.52 14.094 -19.516 1 94.88 424 ILE B CA 1
ATOM 6190 C C . ILE B 1 424 ? 6.648 14.805 -18.781 1 94.88 424 ILE B C 1
ATOM 6192 O O . ILE B 1 424 ? 7.039 15.914 -19.141 1 94.88 424 ILE B O 1
ATOM 6196 N N . LEU B 1 425 ? 7.191 14.203 -17.766 1 93.12 425 LEU B N 1
ATOM 6197 C CA . LEU B 1 425 ? 8.18 14.875 -16.922 1 93.12 425 LEU B CA 1
ATOM 6198 C C . LEU B 1 425 ? 9.594 14.547 -17.406 1 93.12 425 LEU B C 1
ATOM 6200 O O . LEU B 1 425 ? 10.562 14.805 -16.688 1 93.12 425 LEU B O 1
ATOM 6204 N N . ARG B 1 426 ? 9.812 14.023 -18.531 1 83.31 426 ARG B N 1
ATOM 6205 C CA . ARG B 1 426 ? 11.133 13.734 -19.094 1 83.31 426 ARG B CA 1
ATOM 6206 C C . ARG B 1 426 ? 11.898 15.023 -19.375 1 83.31 426 ARG B C 1
ATOM 6208 O O . ARG B 1 426 ? 11.312 16.031 -19.781 1 83.31 426 ARG B O 1
#

Secondary structure (DSSP, 8-state):
----SB-TT----HHHHHHHHHHHHHHHHHHHHHHHHHHHHHHT--HHHHHHHHHHHHHHHHHHHHHHHHTSS-SS--EEE-GGGHHHHHHHHHHT-HHHHHHHHHHHHHHHHHHHHTTTHHHHHHH--HHHHHHHHHHHHHTTHHHHHHHHTTTTT-TT-TTHHHHHHHHHHHHHHHHHHHHH--GGGGG-HHHHHHHHHHHHHHHTT----HHHHHS-S--PPPS-TT-S----HHHHHHHHHHHHHHHHHHHHHHHHHHHHHT----HHHHHHHHHHHHHHHHHHHHTT---EEE-HHHHHHHHHHTB--HHHHHHHHHHHHHHHT-HHHHHHHHT--HHHHHHHHHHHHHHHHHHHHHHHHHH----HHHHHHHHHHHHHHHHGGGS-HHHHTTS-HHHHHHHT-HHHHHHHHHHHHHHHT-/----SB-TT----HHHHHHHHHHHHHHHHHHHHHHHHHHHHHHT--HHHHHHHHHHHHHHHHHHHHHHHHTSS-SS--EEE-GGGHHHHHHHHHHT-HHHHHHHHHHHHHHHHHHHHTTTHHHHHHH--HHHHHHHHHHHHHTTHHHHHHHHTTTTT-TT-TTHHHHHHHHHHHHHHHHHHHHH--GGGGG-HHHHHHHHHHHHHHHTT----HHHHHS-S--PPPS-TTSS----HHHHHHHHHHHHHHHHHHHHHHHHHHHHHT----HHHHHHHHHHHHHHHHHHHHTT---EEE-HHHHHHHHHHTB--HHHHHHHHHHHHHHHT-HHHHHHHHT--HHHHHHHHHHHHHHHHHHHHHHHHHH----HHHHHHHHHHHHHHHHGGGS-HHHHTTS-HHHHHHHT-HHHHHHHHHHHHHHHT-

Organism: NCBI:txid113653

Sequence (852 aa):
MNGVRVGVEDKLPYSRAVVLGFQHVLAMFGATITVPLVVGNAIGLSQKDIALLIQVVLLAMGIATILQTTIGSRYPIVQGSSFAFIPGLISIGSSSGLAAVEGALIAGGIVEAVFGGFGIVGKLKKLFSPVVTGVTIMLIGFSLAHVAVKYTFNFFADPSGASIPKAVLIALVTFAVTVAVALKSKGALRAMPVIVGAVVGYVVSIALGMADFTLVSELPAFNVPRPLPWGMPTFEAYAIITLLFAFMVSIIESVGDYHAISAISEAPITNRHINRGIMSEGIACSIAGIFGACGTTSYSENIGLVALTKVASRQVVQIGGLILIAISMFPKFSGILASIPQPVLGGLTIALYGMISVTGLRLIKDKVELNDRNMLIIASALIVGLGAPQLPQEFLAHFPKIVASILESGMAVGALTAIVLDQILRMNGVRVGVEDKLPYSRAVVLGFQHVLAMFGATITVPLVVGNAIGLSQKDIALLIQVVLLAMGIATILQTTIGSRYPIVQGSSFAFIPGLISIGSSSGLAAVEGALIAGGIVEAVFGGFGIVGKLKKLFSPVVTGVTIMLIGFSLAHVAVKYTFNFFADPSGASIPKAVLIALVTFAVTVAVALKSKGALRAMPVIVGAVVGYVVSIALGMADFTLVSELPAFNVPRPLPWGMPTFEAYAIITLLFAFMVSIIESVGDYHAISAISEAPITNRHINRGIMSEGIACSIAGIFGACGTTSYSENIGLVALTKVASRQVVQIGGLILIAISMFPKFSGILASIPQPVLGGLTIALYGMISVTGLRLIKDKVELNDRNMLIIASALIVGLGAPQLPQEFLAHFPKIVASILESGMAVGALTAIVLDQILR

Nearest PDB structures (foldseek):
  8jez-assembly1_A-2  TM=9.070E-01  e=6.076E-25  Homo sapiens
  8omz-assembly1_C  TM=8.830E-01  e=5.384E-21  Escherichia coli O157:H7
  8jf1-assembly1_A-2  TM=7.895E-01  e=1.649E-22  Homo sapiens
  5i6c-assembly1_B  TM=8.890E-01  e=1.035E-19  Aspergillus nidulans FGSC A4
  3qe7-assembly1_A  TM=7.461E-01  e=1.558E-15  Escherichia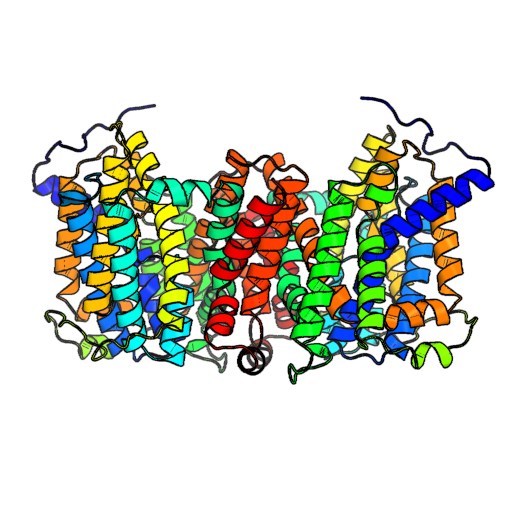 coli K-12

Foldseek 3Di:
DPAQPAFAAGDDDPVVLLVLLVLLCLLQVLVQLLLLLLLCLLLPHDLLVSLLQSLLQLQLQLVLLLLCCPFALVWLWGKGFALLCSLLSNVCCNPPRLLQVLQLLQVLLQVLLVCLQVLVLVVLVVLCDLLLLLLLLLLSLLLCLVSLVCLQQLCSVCVVSPCRVVSVVLLVQLQVQLVCQCPPNDASSVSNSSSRSLVVSQVSCVVVVNFDLPVLVVDDFFADQDWPPGHNHDHDPLSNVLCNLSLSSLLVVQLVLSVLSCVLSVHDDDSNSSSRNSSSQSVSSSVSSRSSYHHMHTDVSSSVNCNRVSHGYSSSNSSSSVVSSVCSRGSSSSSNSSRRRSSSSSNSSVVVSNVSSVVSVVSCVVRNDPDPLSVVLSVVLQVQLNVQLVDDPVVLVVDDSSVSSQSNHSSSSSSVSSSVSVVVVD/DPAQPAFAAGDDDPVVLLVLLVLLCLLQVLVQLLLLLLLCLLLPHDLLVSLLQSLLQLQLQLVLLLLCCPFALVWLWGKGFDLLCSLLSNVCCNPPRLLQVLQLLQVLLQVLLVCLQVLVVVVLPVLCDLLLLLLLLLLSLLLCLVSLVCLQQLCSVCVVSPCRVVSVVLLVQLQVQLVCQCPPNDFSSVSNSSSRSLVVSQVSCVVVVNFDLVVLVVDDFFADQDWPPGHNHDHDPLSNVLCNLSLSSLLVVQLVLSVLSCVLSVHDDDSNSSSRSSSSQSVSSSVSSRSSYHHMHTDVSSSVNCNRVSHTYSSSNSSSSVVSSVCSRGSSSSSNSSRRRSSSSSNSSVVVSNVSSVVSVVSCVVRNDPDPLSVVLSVVLQVQLNVQLVDDPVVLVVDDSSVSSQSNHSSSSSSVSSSVSVVVVD